Protein AF-0000000086635437 (afdb_homodimer)

Foldseek 3Di:
DVLVVCVPPLEAAFFAQNDGDDADPPQKAFQAFQQVGDGRGIYHADDQVNLVVLLVLQQVCQVVLQPPDLLLLLLLLLQLLVVLLVCLQVLLVLLCRLQVFHSVLSSVLSNLQSQLSNLQSVQLPVLQDWDFDPDPFWGKTKGKGFQAEAEEEFESLRCSRRVSQLLSLNSSRRGAYEYAYELSRSSSVVSSVVSSVVSPPGGSSYTYGYHDPVRCLVSLLSNLLDPRHAAYEDEEALVVVVSSVVSNVVNVHYYFYFHAFAAEEEEEPAFPLLLSLLQLLCQLQPSQLLDRLRHAEYEYEPNCQVVSLVSNQVNCCVPPVVDWGFGSHLVLLVLLLVLQVQQVVQPKDWSDWHHDDDSSHRTAHQTEIEPGDCPRPSLADRSSGSYHYYHYDNHLVVVQVSQQVHQWAFFYEYGHPDVVVRVVSVVSHRHQYYHYSHHSDDDDQPDWGAIGGSSGGFTTHRSRSSNVRMDIDMDIGGDPPDPDPVVVVD/DVLVVCVPPLEAAWFAQNDGDDADPPQKAFQAFQQVGDGRGIYHADDLVNLVVLLVLQQVCQVVLQPPDLLLLLLLLLQLLVVLLVCLQVLLVLLCRLQVFHSVLSSVLSNVQSQLSNLQSVQLPVLQDWDFDPDPFWGKTKGKGFQAEAEEEFESLRCSRRVSQLLSLNSSRRYAYEYAYENSRSSSVVSSVVSSVVSPDGGSSYTYGYHDPVRCLVSLLSNLLDPRHAAYEDEEALVVVVSSVVSNVVNVHYYFYFHAFAAEEEEEPAFPLLLSLLQLLCQLQPSQLLDRLRHAEYEYEPNCQVVSLVSNQVNCCVPPVVDWGFGSHLVLLVLLLVLQVQQVVQPKDWSDWHHDDDSSHRTAHQTEIEPGDCPRPSLADRSSGSYHYYHYDNHLVVVQVSQQVHQWAFFYEYGHPDVVVRVVSVVSHRHQYYHYSHHSDDDDQPDWGAIGGSSGGFTTHRSRSSNVRMDIDMDIGGDPPDPDPVVVVD

Secondary structure (DSSP, 8-state):
--GGGHHHHSEEPPEETTEEPPP-SSSEEEEEETTTTEEEEEEEPP-HHHHHHHHHHHHHHHHHHHHS-HHHHHHHHHHHHHHHHHTHHHHHHHHHHHHT--HHHHHHHHHHHHHHHHHHHHHHHHHH--B----SSSEEEEEEEE--SEEEEE-SSSHHHHHHHHHHHHHHHT--EEEEE-TTSHHHHHHHHHHHHHTTPPTTSEEEEE--HHHHHHHHHHHHHSTT--EEEEES-HHHHHHHHHHHHHTT--EEEE----EEEEE-TTS-HHHHHHHHHHHHHGGGG-STT-EEEEEEEGGGHHHHHHHHHHHHHHHHTT--EE-SSHHHHHHHHHHHHHHHHTT-EEEE------TTS-EE--EEEES--TTSGGGTS---SSEEEEEEESSHHHHHHHHHTSSEESEEEEE-S-HHHHHHHHHHS-SSEEEETS-S----TTS-EE-EETTEESEESHHHHHHTTEEEEEEEEPPTTS--HHHHH-/-TGGGTTTTSEE--EETTEEPPP-SSSEEEEEETTTTEEEEEEEPP-HHHHHHHHHHHHHHHHHHHHS-HHHHHHHHHHHHHHHHHTHHHHHHHHHHHHT--HHHHHHHHHHHHHHHHHHHHHHHHHH--B----SSSEEEEEEEE--SEEEEE-SSSHHHHHHHHHHHHHHHT--EEEEE-TTSHHHHHHHHHHHHHTTPPTTSEEEEE--GGGHHHHHHHHHHSTT--EEEEES-HHHHHHHHHHHHHTT--EEEE----EEEEE-TTS-HHHHHHHHHHHHHGGGG-STT-EEEEEEEGGGHHHHHHHHHHHHHHHHTT--EE-SSHHHHHHHHHHHHHHHHTT-EEEE------TTS-EE--EEEES--TTSGGGTS---SSEEEEEEESSHHHHHHHHHTSSEESEEEEE-S-HHHHHHHHHHS-SSEEEETS-S----TTS-EE-EETTEESEESHHHHHHTTEEEEEEEEPPTTS--HHHHH-

pLDDT: mean 94.2, std 8.96, range [30.66, 98.94]

Radius of gyration: 29.3 Å; Cα contacts (8 Å, |Δi|>4): 2498; chains: 2; bounding box: 63×83×66 Å

Nearest PDB structures (foldseek):
  1qi1-assembly1_C  TM=9.322E-01  e=8.988E-45  Streptococcus mutans
  3rhd-assembly1_A  TM=9.071E-01  e=1.653E-42  Methanocaldococcus jannaschii
  2w8o-assembly1_A  TM=9.418E-01  e=2.149E-39  Homo sapiens
  4dng-assembly1_A  TM=9.141E-01  e=4.375E-39  Bacillus subtilis
  6rts-assembly1_A  TM=9.126E-01  e=1.129E-38  Streptomyces clavuligerus

Solvent-accessible surface area (backbone atoms only — not comparable to full-atom values): 46214 Å² total; per-residue (Å²): 112,74,70,66,55,49,63,73,71,46,44,40,55,36,32,39,54,76,35,76,45,84,80,62,89,65,52,62,41,80,33,48,18,34,72,74,66,41,74,76,42,32,30,40,33,49,50,56,68,54,47,50,48,31,48,48,33,9,48,70,27,26,67,62,48,48,66,47,54,63,70,58,46,29,50,29,38,43,43,20,20,51,41,33,49,74,39,12,65,60,48,2,45,44,38,15,52,33,36,30,53,55,40,57,57,34,27,31,30,16,47,54,20,19,48,30,28,44,37,28,40,71,28,34,64,68,50,51,55,58,51,70,63,93,50,89,78,38,53,41,37,38,39,51,39,43,57,39,22,28,36,39,38,31,48,63,76,51,39,53,30,58,39,46,44,54,52,43,21,31,40,54,34,21,23,13,31,35,33,41,41,29,63,60,34,51,61,40,50,49,53,54,51,44,30,40,46,75,34,62,53,61,60,9,35,56,15,44,40,28,41,45,77,92,48,36,67,63,38,51,48,56,48,58,62,32,87,61,40,47,36,38,38,41,40,48,49,46,73,57,46,23,54,53,34,27,54,27,15,66,60,49,34,58,70,35,29,44,29,35,22,62,5,33,35,38,38,44,81,66,26,60,46,59,62,48,21,43,32,44,45,47,18,15,37,51,84,43,5,48,43,54,30,20,24,34,31,35,36,26,22,49,92,38,36,67,63,34,50,53,34,31,46,51,36,37,51,71,78,44,55,84,48,68,38,46,27,50,34,50,68,54,25,50,50,38,43,50,41,52,50,53,35,41,75,66,58,26,43,67,75,38,66,58,72,66,82,56,86,88,43,12,50,37,40,52,24,31,34,29,69,61,53,83,82,35,67,61,70,74,44,66,62,63,31,22,44,29,39,46,44,77,30,86,40,72,68,54,42,45,54,58,58,50,66,39,64,34,7,27,21,19,18,35,27,48,72,47,62,70,59,41,54,57,50,52,70,69,41,58,34,7,25,30,17,31,48,38,24,26,45,70,86,56,42,82,40,52,51,20,21,26,59,47,1,30,35,59,38,34,40,24,43,46,23,22,44,72,31,43,36,57,28,21,38,35,39,42,54,82,95,49,78,41,69,57,61,72,61,89,114,72,70,65,56,47,59,73,72,46,45,41,54,35,33,36,53,75,35,76,44,84,80,62,90,66,52,63,41,79,33,47,18,34,73,73,67,42,74,76,40,31,28,39,31,50,51,56,70,53,46,50,48,33,49,49,33,9,48,68,27,25,68,62,48,48,66,48,55,65,69,59,46,30,48,30,38,43,43,20,21,51,42,34,50,74,40,13,65,61,46,1,45,43,38,15,53,34,36,30,54,55,38,56,57,34,26,31,31,16,47,53,21,20,47,29,28,42,38,28,41,71,28,33,64,67,49,52,54,57,51,71,63,93,49,91,78,36,54,40,37,39,40,50,40,43,57,40,22,27,36,39,36,31,49,64,75,51,39,54,30,57,39,46,43,54,51,45,21,30,41,53,33,21,24,11,30,35,31,41,41,29,62,59,34,52,60,41,50,49,53,53,52,45,31,40,47,75,34,64,52,61,60,8,34,56,14,44,39,27,41,46,77,91,48,36,67,63,38,51,47,55,48,60,63,32,87,62,41,44,36,36,38,41,40,47,50,47,72,58,47,25,54,54,34,25,54,28,14,66,59,49,34,58,71,37,30,44,29,36,22,64,5,34,36,38,38,44,80,67,26,59,46,60,63,47,21,43,33,46,44,46,18,15,37,52,83,44,5,49,43,54,28,20,23,35,31,36,36,26,24,51,91,39,36,68,64,34,51,51,34,30,47,52,35,37,50,71,77,45,55,84,48,67,39,47,28,47,33,51,68,55,25,51,50,40,44,49,42,52,49,52,34,41,74,65,58,26,44,68,76,39,68,58,72,66,83,56,87,87,43,11,52,38,40,52,24,32,34,30,69,60,51,84,82,37,67,62,71,72,45,66,60,63,29,23,44,29,37,46,44,74,30,86,40,71,68,54,43,45,54,56,58,50,68,40,65,35,7,29,22,18,17,36,29,48,71,47,62,69,59,43,54,57,50,52,70,67,42,60,34,7,25,30,18,31,46,38,25,25,43,70,84,55,42,83,40,53,49,20,21,28,57,46,2,30,36,58,40,34,42,24,42,48,24,22,44,72,31,43,36,58,27,21,37,34,38,42,54,82,95,50,77,40,70,57,61,71,61,88

Structure (mmCIF, N/CA/C/O backbone):
data_AF-0000000086635437-model_v1
#
loop_
_entity.id
_entity.type
_entity.pdbx_description
1 polymer 'Aldehyde dehydrogenase domain-containing protein'
#
loop_
_atom_site.group_PDB
_atom_site.id
_atom_site.type_symbol
_atom_site.label_atom_id
_atom_site.label_alt_id
_atom_site.label_comp_id
_atom_site.label_asym_id
_atom_site.label_entity_id
_atom_site.label_seq_id
_atom_site.pdbx_PDB_ins_code
_atom_site.Cartn_x
_atom_site.Cartn_y
_atom_site.Cartn_z
_atom_site.occupancy
_atom_site.B_iso_or_equiv
_atom_site.auth_seq_id
_atom_site.auth_comp_id
_atom_site.auth_asym_id
_atom_site.auth_atom_id
_atom_site.pdbx_PDB_model_num
ATOM 1 N N . MET A 1 1 ? 27.109 26.516 15.055 1 30.89 1 MET A N 1
ATOM 2 C CA . MET A 1 1 ? 28.125 26.797 14.039 1 30.89 1 MET A CA 1
ATOM 3 C C . MET A 1 1 ? 27.578 26.516 12.641 1 30.89 1 MET A C 1
ATOM 5 O O . MET A 1 1 ? 28 27.141 11.664 1 30.89 1 MET A O 1
ATOM 9 N N . ALA A 1 2 ? 26.844 25.281 12.547 1 35.69 2 ALA A N 1
ATOM 10 C CA . ALA A 1 2 ? 26.609 24.906 11.156 1 35.69 2 ALA A CA 1
ATOM 11 C C . ALA A 1 2 ? 25.656 25.891 10.477 1 35.69 2 ALA A C 1
ATOM 13 O O . ALA A 1 2 ? 25.766 26.125 9.266 1 35.69 2 ALA A O 1
ATOM 14 N N . PHE A 1 3 ? 24.688 26.391 11.195 1 40.81 3 PHE A N 1
ATOM 15 C CA . PHE A 1 3 ? 23.703 27.234 10.531 1 40.81 3 PHE A CA 1
ATOM 16 C C . PHE A 1 3 ? 24.312 28.609 10.211 1 40.81 3 PHE A C 1
ATOM 18 O O . PHE A 1 3 ? 23.75 29.359 9.414 1 40.81 3 PHE A O 1
ATOM 25 N N . SER A 1 4 ? 25.109 29.031 11.055 1 42.56 4 SER A N 1
ATOM 26 C CA . SER A 1 4 ? 25.906 30.219 10.758 1 42.56 4 SER A CA 1
ATOM 27 C C . SER A 1 4 ? 26.578 30.109 9.391 1 42.56 4 SER A C 1
ATOM 29 O O . SER A 1 4 ? 26.953 31.125 8.797 1 42.56 4 SER A O 1
ATOM 31 N N . ASN A 1 5 ? 26.734 28.891 9.031 1 42.19 5 ASN A N 1
ATOM 32 C CA . ASN A 1 5 ? 27.469 28.656 7.793 1 42.19 5 ASN A CA 1
ATOM 33 C C . ASN A 1 5 ? 26.594 28.891 6.566 1 42.19 5 ASN A C 1
ATOM 35 O O . ASN A 1 5 ? 27.078 28.859 5.434 1 42.19 5 ASN A O 1
ATOM 39 N N . PHE A 1 6 ? 25.219 28.625 6.672 1 47.16 6 PHE A N 1
ATOM 40 C CA . PHE A 1 6 ? 24.453 28.984 5.484 1 47.16 6 PHE A CA 1
ATOM 41 C C . PHE A 1 6 ? 24.469 30.484 5.266 1 47.16 6 PHE A C 1
ATOM 43 O O . PHE A 1 6 ? 24.078 30.969 4.199 1 47.16 6 PHE A O 1
ATOM 50 N N . GLN A 1 7 ? 24.672 31.125 6.285 1 43.31 7 GLN A N 1
ATOM 51 C CA . GLN A 1 7 ? 24.641 32.594 6.227 1 43.31 7 GLN A CA 1
ATOM 52 C C . GLN A 1 7 ? 25.609 33.125 5.164 1 43.31 7 GLN A C 1
ATOM 54 O O . GLN A 1 7 ? 25.359 34.156 4.547 1 43.31 7 GLN A O 1
ATOM 59 N N . ASN A 1 8 ? 26.719 32.375 5.047 1 44.69 8 ASN A N 1
ATOM 60 C CA . ASN A 1 8 ? 27.625 33.125 4.176 1 44.69 8 ASN A CA 1
ATOM 61 C C . ASN A 1 8 ? 27.188 33.062 2.721 1 44.69 8 ASN A C 1
ATOM 63 O O . ASN A 1 8 ? 27.484 33.938 1.935 1 44.69 8 ASN A O 1
ATOM 67 N N . GLN A 1 9 ? 26.797 31.828 2.209 1 54.22 9 GLN A N 1
ATOM 68 C CA . GLN A 1 9 ? 26.688 31.844 0.753 1 54.22 9 GLN A CA 1
ATOM 69 C C . GLN A 1 9 ? 25.25 32.062 0.303 1 54.22 9 GLN A C 1
ATOM 71 O O . GLN A 1 9 ? 25 32.312 -0.874 1 54.22 9 GLN A O 1
ATOM 76 N N . ASN A 1 10 ? 24.25 32.438 1.089 1 81.62 10 ASN A N 1
ATOM 77 C CA . ASN A 1 10 ? 22.875 32.844 0.846 1 81.62 10 ASN A CA 1
ATOM 78 C C . ASN A 1 10 ? 22.141 31.828 -0.033 1 81.62 10 ASN A C 1
ATOM 80 O O . ASN A 1 10 ? 21.125 32.156 -0.64 1 81.62 10 ASN A O 1
ATOM 84 N N . VAL A 1 11 ? 22.938 30.641 -0.385 1 93.19 11 VAL A N 1
ATOM 85 C CA . VAL A 1 11 ? 22.281 29.625 -1.203 1 93.19 11 VAL A CA 1
ATOM 86 C C . VAL A 1 11 ? 22.328 28.281 -0.485 1 93.19 11 VAL A C 1
ATOM 88 O O . VAL A 1 11 ? 23.422 27.781 -0.157 1 93.19 11 VAL A O 1
ATOM 91 N N . VAL A 1 12 ? 21.234 27.625 -0.187 1 95.81 12 VAL A N 1
ATOM 92 C CA . VAL A 1 12 ? 21.172 26.281 0.37 1 95.81 12 VAL A CA 1
ATOM 93 C C . VAL A 1 12 ? 21.609 25.266 -0.679 1 95.81 12 VAL A C 1
ATOM 95 O O . VAL A 1 12 ? 20.984 25.141 -1.733 1 95.81 12 VAL A O 1
ATOM 98 N N . PRO A 1 13 ? 22.656 24.562 -0.479 1 95.44 13 PRO A N 1
ATOM 99 C CA . PRO A 1 13 ? 23.141 23.578 -1.461 1 95.44 13 PRO A CA 1
ATOM 100 C C . PRO A 1 13 ? 22.344 22.281 -1.438 1 95.44 13 PRO A C 1
ATOM 102 O O . PRO A 1 13 ? 21.641 22 -0.469 1 95.44 13 PRO A O 1
ATOM 105 N N . LEU A 1 14 ? 22.484 21.562 -2.553 1 97.12 14 LEU A N 1
ATOM 106 C CA . LEU A 1 14 ? 22.125 20.156 -2.473 1 97.12 14 LEU A CA 1
ATOM 107 C C . LEU A 1 14 ? 23.047 19.422 -1.496 1 97.12 14 LEU A C 1
ATOM 109 O O . LEU A 1 14 ? 24.188 19.844 -1.266 1 97.12 14 LEU A O 1
ATOM 113 N N . TRP A 1 15 ? 22.531 18.375 -0.886 1 98 15 TRP A N 1
ATOM 114 C CA . TRP A 1 15 ? 23.328 17.641 0.093 1 98 15 TRP A CA 1
ATOM 115 C C . TRP A 1 15 ? 23.141 16.141 -0.074 1 98 15 TRP A C 1
ATOM 117 O O . TRP A 1 15 ? 22.062 15.609 0.194 1 98 15 TRP A O 1
ATOM 127 N N . TYR A 1 16 ? 24.109 15.453 -0.559 1 98.12 16 TYR A N 1
ATOM 128 C CA . TYR A 1 16 ? 24.109 14 -0.632 1 98.12 16 TYR A CA 1
ATOM 129 C C . TYR A 1 16 ? 25.516 13.445 -0.444 1 98.12 16 TYR A C 1
ATOM 131 O O . TYR A 1 16 ? 26.5 14.141 -0.689 1 98.12 16 TYR A O 1
ATOM 139 N N . ASN A 1 17 ? 25.578 12.297 0.126 1 98.06 17 ASN A N 1
ATOM 140 C CA . ASN A 1 17 ? 26.812 11.586 0.481 1 98.06 17 ASN A CA 1
ATOM 141 C C . ASN A 1 17 ? 27.609 12.336 1.542 1 98.06 17 ASN A C 1
ATOM 143 O O . ASN A 1 17 ? 28.844 12.391 1.478 1 98.06 17 ASN A O 1
ATOM 147 N N . GLY A 1 18 ? 26.859 13 2.432 1 96.75 18 GLY A N 1
ATOM 148 C CA . GLY A 1 18 ? 27.469 13.688 3.559 1 96.75 18 GLY A CA 1
ATOM 149 C C . GLY A 1 18 ? 28.203 14.953 3.162 1 96.75 18 GLY A C 1
ATOM 150 O O . GLY A 1 18 ? 29.078 15.43 3.887 1 96.75 18 GLY A O 1
ATOM 151 N N . GLN A 1 19 ? 27.844 15.438 1.994 1 96.56 19 GLN A N 1
ATOM 152 C CA . GLN A 1 19 ? 28.562 16.609 1.509 1 96.56 19 GLN A CA 1
ATOM 153 C C . GLN A 1 19 ? 27.609 17.625 0.884 1 96.56 19 GLN A C 1
ATOM 155 O O . GLN A 1 19 ? 26.672 17.25 0.179 1 96.56 19 GLN A O 1
ATOM 160 N N . ASN A 1 20 ? 27.828 18.875 1.227 1 96.56 20 ASN A N 1
ATOM 161 C CA . ASN A 1 20 ? 27.219 19.938 0.443 1 96.56 20 ASN A CA 1
ATOM 162 C C . ASN A 1 20 ? 27.797 20 -0.969 1 96.56 20 ASN A C 1
ATOM 164 O O . ASN A 1 20 ? 29.016 20.016 -1.146 1 96.56 20 ASN A O 1
ATOM 168 N N . GLN A 1 21 ? 26.969 19.969 -1.921 1 96.25 21 GLN A N 1
ATOM 169 C CA . GLN A 1 21 ? 27.438 19.984 -3.305 1 96.25 21 GLN A CA 1
ATOM 170 C C . GLN A 1 21 ? 27.75 21.406 -3.76 1 96.25 21 GLN A C 1
ATOM 172 O O . GLN A 1 21 ? 27.156 22.375 -3.252 1 96.25 21 GLN A O 1
ATOM 177 N N . PRO A 1 22 ? 28.641 21.531 -4.73 1 94.06 22 PRO A N 1
ATOM 178 C CA . PRO A 1 22 ? 28.938 22.859 -5.242 1 94.06 22 PRO A CA 1
ATOM 179 C C . PRO A 1 22 ? 27.703 23.547 -5.848 1 94.06 22 PRO A C 1
ATOM 181 O O . PRO A 1 22 ? 26.891 22.891 -6.492 1 94.06 22 PRO A O 1
ATOM 184 N N . ILE A 1 23 ? 27.656 24.828 -5.641 1 93.56 23 ILE A N 1
ATOM 185 C CA . ILE A 1 23 ? 26.562 25.625 -6.184 1 93.56 23 ILE A CA 1
ATOM 186 C C . ILE A 1 23 ? 26.828 25.922 -7.66 1 93.56 23 ILE A C 1
ATOM 188 O O . ILE A 1 23 ? 27.938 26.266 -8.047 1 93.56 23 ILE A O 1
ATOM 192 N N . ARG A 1 24 ? 25.766 25.719 -8.43 1 92 24 ARG A N 1
ATOM 193 C CA . ARG A 1 24 ? 25.859 26.047 -9.852 1 92 24 ARG A CA 1
ATOM 194 C C . ARG A 1 24 ? 25.109 27.328 -10.172 1 92 24 ARG A C 1
ATOM 196 O O . ARG A 1 24 ? 24.281 27.781 -9.375 1 92 24 ARG A O 1
ATOM 203 N N . GLN A 1 25 ? 25.406 27.859 -11.391 1 86.44 25 GLN A N 1
ATOM 204 C CA . GLN A 1 25 ? 24.75 29.094 -11.805 1 86.44 25 GLN A CA 1
ATOM 205 C C . GLN A 1 25 ? 23.297 28.844 -12.211 1 86.44 25 GLN A C 1
ATOM 207 O O . GLN A 1 25 ? 22.422 29.672 -11.961 1 86.44 25 GLN A O 1
ATOM 212 N N . ASP A 1 26 ? 23.125 27.703 -12.703 1 90.38 26 ASP A N 1
ATOM 213 C CA . ASP A 1 26 ? 21.766 27.375 -13.156 1 90.38 26 ASP A CA 1
ATOM 214 C C . ASP A 1 26 ? 20.984 26.641 -12.078 1 90.38 26 ASP A C 1
ATOM 216 O O . ASP A 1 26 ? 21.578 26.031 -11.18 1 90.38 26 ASP A O 1
ATOM 220 N N . GLY A 1 27 ? 19.703 26.875 -12.156 1 92.44 27 GLY A N 1
ATOM 221 C CA . GLY A 1 27 ? 18.859 26.109 -11.266 1 92.44 27 GLY A CA 1
ATOM 222 C C . GLY A 1 27 ? 18.812 26.656 -9.852 1 92.44 27 GLY A C 1
ATOM 223 O O . GLY A 1 27 ? 18.828 25.891 -8.883 1 92.44 27 GLY A O 1
ATOM 224 N N . VAL A 1 28 ? 18.875 27.891 -9.68 1 93.38 28 VAL A N 1
ATOM 225 C CA . VAL A 1 28 ? 18.781 28.516 -8.367 1 93.38 28 VAL A CA 1
ATOM 226 C C . VAL A 1 28 ? 17.359 29.016 -8.133 1 93.38 28 VAL A C 1
ATOM 228 O O . VAL A 1 28 ? 16.781 29.688 -8.984 1 93.38 28 VAL A O 1
ATOM 231 N N . ILE A 1 29 ? 16.797 28.625 -6.977 1 95.19 29 ILE A N 1
ATOM 232 C CA . ILE A 1 29 ? 15.438 29 -6.562 1 95.19 29 ILE A CA 1
ATOM 233 C C . ILE A 1 29 ? 15.492 30.188 -5.617 1 95.19 29 ILE A C 1
ATOM 235 O O . ILE A 1 29 ? 16.312 30.219 -4.688 1 95.19 29 ILE A O 1
ATOM 239 N N . GLU A 1 30 ? 14.688 31.172 -5.898 1 93.81 30 GLU A N 1
ATOM 240 C CA . GLU A 1 30 ? 14.508 32.25 -4.93 1 93.81 30 GLU A CA 1
ATOM 241 C C . GLU A 1 30 ? 13.523 31.844 -3.834 1 93.81 30 GLU A C 1
ATOM 243 O O . GLU A 1 30 ? 12.414 31.406 -4.125 1 93.81 30 GLU A O 1
ATOM 248 N N . ILE A 1 31 ? 13.984 31.984 -2.648 1 94.38 31 ILE A N 1
ATOM 249 C CA . ILE A 1 31 ? 13.094 31.734 -1.519 1 94.38 31 ILE A CA 1
ATOM 250 C C . ILE A 1 31 ? 12.547 33.062 -1.001 1 94.38 31 ILE A C 1
ATOM 252 O O . ILE A 1 31 ? 13.297 33.906 -0.503 1 94.38 31 ILE A O 1
ATOM 256 N N . ILE A 1 32 ? 11.219 33.188 -1.128 1 91.56 32 ILE A N 1
ATOM 257 C CA . ILE A 1 32 ? 10.578 34.469 -0.847 1 91.56 32 ILE A CA 1
ATOM 258 C C . ILE A 1 32 ? 9.742 34.344 0.425 1 91.56 32 ILE A C 1
ATOM 260 O O . ILE A 1 32 ? 8.992 33.375 0.602 1 91.56 32 ILE A O 1
ATOM 264 N N . ASN A 1 33 ? 9.953 35.219 1.34 1 92.44 33 ASN A N 1
ATOM 265 C CA . ASN A 1 33 ? 8.984 35.406 2.418 1 92.44 33 ASN A CA 1
ATOM 266 C C . ASN A 1 33 ? 7.77 36.219 1.952 1 92.44 33 ASN A C 1
ATOM 268 O O . ASN A 1 33 ? 7.867 37.406 1.7 1 92.44 33 ASN A O 1
ATOM 272 N N . ALA A 1 34 ? 6.684 35.562 1.914 1 89.69 34 ALA A N 1
ATOM 273 C CA . ALA A 1 34 ? 5.492 36.156 1.309 1 89.69 34 ALA A CA 1
ATOM 274 C C . ALA A 1 34 ? 4.988 37.344 2.131 1 89.69 34 ALA A C 1
ATOM 276 O O . ALA A 1 34 ? 4.469 38.312 1.578 1 89.69 34 ALA A O 1
ATOM 277 N N . ALA A 1 35 ? 5.102 37.25 3.441 1 87.75 35 ALA A N 1
ATOM 278 C CA . ALA A 1 35 ? 4.633 38.312 4.309 1 87.75 35 ALA A CA 1
ATOM 279 C C . ALA A 1 35 ? 5.469 39.594 4.117 1 87.75 35 ALA A C 1
ATOM 281 O O . ALA A 1 35 ? 4.938 40.688 4.141 1 87.75 35 ALA A O 1
ATOM 282 N N . GLU A 1 36 ? 6.695 39.375 3.896 1 88.44 36 GLU A N 1
ATOM 283 C CA . GLU A 1 36 ? 7.605 40.5 3.736 1 88.44 36 GLU A CA 1
ATOM 284 C C . GLU A 1 36 ? 7.797 40.844 2.264 1 88.44 36 GLU A C 1
ATOM 286 O O . GLU A 1 36 ? 8.305 41.938 1.938 1 88.44 36 GLU A O 1
ATOM 291 N N . ASP A 1 37 ? 7.434 40 1.475 1 88.31 37 ASP A N 1
ATOM 292 C CA . ASP A 1 37 ? 7.578 40.156 0.031 1 88.31 37 ASP A CA 1
ATOM 293 C C . ASP A 1 37 ? 9.031 40.438 -0.349 1 88.31 37 ASP A C 1
ATOM 295 O O . ASP A 1 37 ? 9.328 41.438 -1.024 1 88.31 37 ASP A O 1
ATOM 299 N N . ARG A 1 38 ? 9.883 39.594 0.085 1 91.38 38 ARG A N 1
ATOM 300 C CA . ARG A 1 38 ? 11.305 39.75 -0.219 1 91.38 38 ARG A CA 1
ATOM 301 C C . ARG A 1 38 ? 11.984 38.375 -0.313 1 91.38 38 ARG A C 1
ATOM 303 O O . ARG A 1 38 ? 11.562 37.438 0.348 1 91.38 38 ARG A O 1
ATOM 310 N N . VAL A 1 39 ? 13.055 38.375 -1.066 1 93.38 39 VAL A N 1
ATOM 311 C CA . VAL A 1 39 ? 13.906 37.188 -1.147 1 93.38 39 VAL A CA 1
ATOM 312 C C . VAL A 1 39 ? 14.758 37.094 0.112 1 93.38 39 VAL A C 1
ATOM 314 O O . VAL A 1 39 ? 15.484 38.031 0.46 1 93.38 39 VAL A O 1
ATOM 317 N N . ILE A 1 40 ? 14.648 36 0.794 1 92.75 40 ILE A N 1
ATOM 318 C CA . ILE A 1 40 ? 15.375 35.875 2.049 1 92.75 40 ILE A CA 1
ATOM 319 C C . ILE A 1 40 ? 16.672 35.094 1.812 1 92.75 40 ILE A C 1
ATOM 321 O O . ILE A 1 40 ? 17.656 35.281 2.518 1 92.75 40 ILE A O 1
ATOM 325 N N . HIS A 1 41 ? 16.688 34.125 0.934 1 94.19 41 HIS A N 1
ATOM 326 C CA . HIS A 1 41 ? 17.875 33.375 0.493 1 94.19 41 HIS A CA 1
ATOM 327 C C . HIS A 1 41 ? 17.578 32.594 -0.776 1 94.19 41 HIS A C 1
ATOM 329 O O . HIS A 1 41 ? 16.578 32.844 -1.447 1 94.19 41 HIS A O 1
ATOM 335 N N . HIS A 1 42 ? 18.516 31.781 -1.208 1 95.44 42 HIS A N 1
ATOM 336 C CA . HIS A 1 42 ? 18.391 30.969 -2.41 1 95.44 42 HIS A CA 1
ATOM 337 C C . HIS A 1 42 ? 18.656 29.5 -2.115 1 95.44 42 HIS A C 1
ATOM 339 O O . HIS A 1 42 ? 19.156 29.156 -1.039 1 95.44 42 HIS A O 1
ATOM 345 N N . ALA A 1 43 ? 18.297 28.656 -3.037 1 96.62 43 ALA A N 1
ATOM 346 C CA . ALA A 1 43 ? 18.594 27.234 -2.941 1 96.62 43 ALA A CA 1
ATOM 347 C C . ALA A 1 43 ? 18.953 26.656 -4.309 1 96.62 43 ALA A C 1
ATOM 349 O O . ALA A 1 43 ? 18.406 27.078 -5.332 1 96.62 43 ALA A O 1
ATOM 350 N N . GLN A 1 44 ? 19.875 25.766 -4.344 1 96.75 44 GLN A N 1
ATOM 351 C CA . GLN A 1 44 ? 20.219 25.047 -5.566 1 96.75 44 GLN A CA 1
ATOM 352 C C . GLN A 1 44 ? 19.156 24 -5.906 1 96.75 44 GLN A C 1
ATOM 354 O O . GLN A 1 44 ? 18.812 23.172 -5.07 1 96.75 44 GLN A O 1
ATOM 359 N N . SER A 1 45 ? 18.609 24.047 -7.117 1 98 45 SER A N 1
ATOM 360 C CA . SER A 1 45 ? 17.688 23.031 -7.613 1 98 45 SER A CA 1
ATOM 361 C C . SER A 1 45 ? 18.438 21.844 -8.203 1 98 45 SER A C 1
ATOM 363 O O . SER A 1 45 ? 19.438 22.016 -8.914 1 98 45 SER A O 1
ATOM 365 N N . ALA A 1 46 ? 18.031 20.672 -7.883 1 98.25 46 ALA A N 1
ATOM 366 C CA . ALA A 1 46 ? 18.609 19.469 -8.453 1 98.25 46 ALA A CA 1
ATOM 367 C C . ALA A 1 46 ? 18.141 19.25 -9.891 1 98.25 46 ALA A C 1
ATOM 369 O O . ALA A 1 46 ? 16.969 19.453 -10.203 1 98.25 46 ALA A O 1
ATOM 370 N N . ASN A 1 47 ? 19.031 18.953 -10.789 1 97.69 47 ASN A N 1
ATOM 371 C CA . ASN A 1 47 ? 18.672 18.375 -12.086 1 97.69 47 ASN A CA 1
ATOM 372 C C . ASN A 1 47 ? 18.641 16.844 -12.023 1 97.69 47 ASN A C 1
ATOM 374 O O . ASN A 1 47 ? 18.828 16.266 -10.953 1 97.69 47 ASN A O 1
ATOM 378 N N . ILE A 1 48 ? 18.391 16.203 -13.125 1 98.19 48 ILE A N 1
ATOM 379 C CA . ILE A 1 48 ? 18.234 14.758 -13.18 1 98.19 48 ILE A CA 1
ATOM 380 C C . ILE A 1 48 ? 19.531 14.086 -12.758 1 98.19 48 ILE A C 1
ATOM 382 O O . ILE A 1 48 ? 19.516 13.102 -12.016 1 98.19 48 ILE A O 1
ATOM 386 N N . SER A 1 49 ? 20.672 14.625 -13.188 1 97.94 49 SER A N 1
ATOM 387 C CA . SER A 1 49 ? 21.969 14.062 -12.828 1 97.94 49 SER A CA 1
ATOM 388 C C . SER A 1 49 ? 22.203 14.117 -11.32 1 97.94 49 SER A C 1
ATOM 390 O O . SER A 1 49 ? 22.688 13.148 -10.727 1 97.94 49 SER A O 1
ATOM 392 N N . ASP A 1 50 ? 21.875 15.289 -10.68 1 98.06 50 ASP A N 1
ATOM 393 C CA . ASP A 1 50 ? 21.984 15.438 -9.227 1 98.06 50 ASP A CA 1
ATOM 394 C C . ASP A 1 50 ? 21.125 14.383 -8.516 1 98.06 50 ASP A C 1
ATOM 396 O O . ASP A 1 50 ? 21.594 13.734 -7.578 1 98.06 50 ASP A O 1
ATOM 400 N N . ALA A 1 51 ? 19.906 14.273 -8.992 1 98.38 51 ALA A N 1
ATOM 401 C CA . ALA A 1 51 ? 18.938 13.359 -8.383 1 98.38 51 ALA A CA 1
ATOM 402 C C . ALA A 1 51 ? 19.438 11.914 -8.461 1 98.38 51 ALA A C 1
ATOM 404 O O . ALA A 1 51 ? 19.359 11.172 -7.484 1 98.38 51 ALA A O 1
ATOM 405 N N . LEU A 1 52 ? 19.922 11.508 -9.594 1 98.62 52 LEU A N 1
ATOM 406 C CA . LEU A 1 52 ? 20.375 10.133 -9.789 1 98.62 52 LEU A CA 1
ATOM 407 C C . LEU A 1 52 ? 21.672 9.875 -9.008 1 98.62 52 LEU A C 1
ATOM 409 O O . LEU A 1 52 ? 21.906 8.75 -8.555 1 98.62 52 LEU A O 1
ATOM 413 N N . SER A 1 53 ? 22.5 10.945 -8.789 1 98.62 53 SER A N 1
ATOM 414 C CA . SER A 1 53 ? 23.641 10.812 -7.895 1 98.62 53 SER A CA 1
ATOM 415 C C . SER A 1 53 ? 23.203 10.523 -6.465 1 98.62 53 SER A C 1
ATOM 417 O O . SER A 1 53 ? 23.766 9.648 -5.801 1 98.62 53 SER A O 1
ATOM 419 N N . ALA A 1 54 ? 22.203 11.266 -6 1 98.81 54 ALA A N 1
ATOM 420 C CA . ALA A 1 54 ? 21.656 11.023 -4.668 1 98.81 54 ALA A CA 1
ATOM 421 C C . ALA A 1 54 ? 21.141 9.594 -4.539 1 98.81 54 ALA A C 1
ATOM 423 O O . ALA A 1 54 ? 21.375 8.938 -3.52 1 98.81 54 ALA A O 1
ATOM 424 N N . VAL A 1 55 ? 20.469 9.086 -5.586 1 98.88 55 VAL A N 1
ATOM 425 C CA . VAL A 1 55 ? 19.953 7.727 -5.609 1 98.88 55 VAL A CA 1
ATOM 426 C C . VAL A 1 55 ? 21.094 6.727 -5.531 1 98.88 55 VAL A C 1
ATOM 428 O O . VAL A 1 55 ? 21.031 5.746 -4.781 1 98.88 55 VAL A O 1
ATOM 431 N N . GLN A 1 56 ? 22.125 6.961 -6.316 1 98.75 56 GLN A N 1
ATOM 432 C CA . GLN A 1 56 ? 23.266 6.055 -6.336 1 98.75 56 GLN A CA 1
ATOM 433 C C . GLN A 1 56 ? 23.938 5.98 -4.969 1 98.75 56 GLN A C 1
ATOM 435 O O . GLN A 1 56 ? 24.312 4.898 -4.512 1 98.75 56 GLN A O 1
ATOM 440 N N . PHE A 1 57 ? 24.125 7.125 -4.324 1 98.88 57 PHE A N 1
ATOM 441 C CA . PHE A 1 57 ? 24.75 7.145 -3.004 1 98.88 57 PHE A CA 1
ATOM 442 C C . PHE A 1 57 ? 23.875 6.406 -1.988 1 98.88 57 PHE A C 1
ATOM 444 O O . PHE A 1 57 ? 24.391 5.707 -1.115 1 98.88 57 PHE A O 1
ATOM 451 N N . ALA A 1 58 ? 22.531 6.609 -2.033 1 98.94 58 ALA A N 1
ATOM 452 C CA . ALA A 1 58 ? 21.609 5.855 -1.173 1 98.94 58 ALA A CA 1
ATOM 453 C C . ALA A 1 58 ? 21.766 4.355 -1.403 1 98.94 58 ALA A C 1
ATOM 455 O O . ALA A 1 58 ? 21.781 3.574 -0.449 1 98.94 58 ALA A O 1
ATOM 456 N N . HIS A 1 59 ? 21.828 3.965 -2.676 1 98.69 59 HIS A N 1
ATOM 457 C CA . HIS A 1 59 ? 21.984 2.562 -3.047 1 98.69 59 HIS A CA 1
ATOM 458 C C . HIS A 1 59 ? 23.297 1.995 -2.502 1 98.69 59 HIS A C 1
ATOM 460 O O . HIS A 1 59 ? 23.312 0.896 -1.941 1 98.69 59 HIS A O 1
ATOM 466 N N . ASP A 1 60 ? 24.391 2.768 -2.682 1 98.56 60 ASP A N 1
ATOM 467 C CA . ASP A 1 60 ? 25.703 2.312 -2.27 1 98.56 60 ASP A CA 1
ATOM 468 C C . ASP A 1 60 ? 25.781 2.143 -0.753 1 98.56 60 ASP A C 1
ATOM 470 O O . ASP A 1 60 ? 26.5 1.267 -0.255 1 98.56 60 ASP A O 1
ATOM 474 N N . ALA A 1 61 ? 25.031 2.926 -0.021 1 98.81 61 ALA A N 1
ATOM 475 C CA . ALA A 1 61 ? 25.094 2.912 1.438 1 98.81 61 ALA A CA 1
ATOM 476 C C . ALA A 1 61 ? 24.156 1.854 2.012 1 98.81 61 ALA A C 1
ATOM 478 O O . ALA A 1 61 ? 24.234 1.513 3.193 1 98.81 61 ALA A O 1
ATOM 479 N N . PHE A 1 62 ? 23.312 1.248 1.274 1 98.56 62 PHE A N 1
ATOM 480 C CA . PHE A 1 62 ? 22.188 0.438 1.746 1 98.56 62 PHE A CA 1
ATOM 481 C C . PHE A 1 62 ? 22.688 -0.846 2.396 1 98.56 62 PHE A C 1
ATOM 483 O O . PHE A 1 62 ? 22.219 -1.225 3.473 1 98.56 62 PHE A O 1
ATOM 490 N N . ASP A 1 63 ? 23.594 -1.509 1.726 1 96.62 63 ASP A N 1
ATOM 491 C CA . ASP A 1 63 ? 24.047 -2.811 2.207 1 96.62 63 ASP A CA 1
ATOM 492 C C . ASP A 1 63 ? 24.578 -2.715 3.635 1 96.62 63 ASP A C 1
ATOM 494 O O . ASP A 1 63 ? 24.141 -3.459 4.516 1 96.62 63 ASP A O 1
ATOM 498 N N . GLU A 1 64 ? 25.453 -1.732 3.842 1 97.81 64 GLU A N 1
ATOM 499 C CA . GLU A 1 64 ? 26.031 -1.569 5.168 1 97.81 64 GLU A CA 1
ATOM 500 C C . GLU A 1 64 ? 25 -1.086 6.176 1 97.81 64 GLU A C 1
ATOM 502 O O . GLU A 1 64 ? 24.922 -1.599 7.297 1 97.81 64 GLU A O 1
ATOM 507 N N . TRP A 1 65 ? 24.172 -0.162 5.82 1 98.62 65 TRP A N 1
ATOM 508 C CA . TRP A 1 65 ? 23.203 0.417 6.746 1 98.62 65 TRP A CA 1
ATOM 509 C C . TRP A 1 65 ? 22.156 -0.614 7.148 1 98.62 65 TRP A C 1
ATOM 511 O O . TRP A 1 65 ? 21.812 -0.724 8.328 1 98.62 65 TRP A O 1
ATOM 521 N N . SER A 1 66 ? 21.656 -1.37 6.188 1 98 66 SER A N 1
ATOM 522 C CA . SER A 1 66 ? 20.609 -2.35 6.461 1 98 66 SER A CA 1
ATOM 523 C C . SER A 1 66 ? 21.109 -3.443 7.398 1 98 66 SER A C 1
ATOM 525 O O . SER A 1 66 ? 20.312 -4.098 8.07 1 98 66 SER A O 1
ATOM 527 N N . GLN A 1 67 ? 22.422 -3.609 7.453 1 96.25 67 GLN A N 1
ATOM 528 C CA . GLN A 1 67 ? 23.016 -4.641 8.297 1 96.25 67 GLN A CA 1
ATOM 529 C C . GLN A 1 67 ? 23.484 -4.059 9.633 1 96.25 67 GLN A C 1
ATOM 531 O O . GLN A 1 67 ? 23.906 -4.797 10.523 1 96.25 67 GLN A O 1
ATOM 536 N N . THR A 1 68 ? 23.438 -2.721 9.727 1 97.88 68 THR A N 1
ATOM 537 C CA . THR A 1 68 ? 23.766 -2.086 11 1 97.88 68 THR A CA 1
ATOM 538 C C . THR A 1 68 ? 22.812 -2.543 12.102 1 97.88 68 THR A C 1
ATOM 540 O O . THR A 1 68 ? 21.594 -2.584 11.891 1 97.88 68 THR A O 1
ATOM 543 N N . PRO A 1 69 ? 23.344 -2.957 13.258 1 97.25 69 PRO A N 1
ATOM 544 C CA . PRO A 1 69 ? 22.469 -3.393 14.344 1 97.25 69 PRO A CA 1
ATOM 545 C C . PRO A 1 69 ? 21.391 -2.367 14.68 1 97.25 69 PRO A C 1
ATOM 547 O O . PRO A 1 69 ? 21.656 -1.162 14.664 1 97.25 69 PRO A O 1
ATOM 550 N N . ILE A 1 70 ? 20.234 -2.855 14.961 1 97.38 70 ILE A N 1
ATOM 551 C CA . ILE A 1 70 ? 19.062 -2.014 15.211 1 97.38 70 ILE A CA 1
ATOM 552 C C . ILE A 1 70 ? 19.344 -1.1 16.406 1 97.38 70 ILE A C 1
ATOM 554 O O . ILE A 1 70 ? 18.859 0.039 16.438 1 97.38 70 ILE A O 1
ATOM 558 N N . THR A 1 71 ? 20.156 -1.548 17.359 1 97.75 71 THR A N 1
ATOM 559 C CA . THR A 1 71 ? 20.531 -0.742 18.516 1 97.75 71 THR A CA 1
ATOM 560 C C . THR A 1 71 ? 21.297 0.5 18.094 1 97.75 71 THR A C 1
ATOM 562 O O . THR A 1 71 ? 21.125 1.578 18.672 1 97.75 71 THR A O 1
ATOM 565 N N . ASN A 1 72 ? 22.172 0.377 17.047 1 98.12 72 ASN A N 1
ATOM 566 C CA . ASN A 1 72 ? 22.938 1.51 16.547 1 98.12 72 ASN A CA 1
ATOM 567 C C . ASN A 1 72 ? 22.047 2.479 15.766 1 98.12 72 ASN A C 1
ATOM 569 O O . ASN A 1 72 ? 22.203 3.695 15.883 1 98.12 72 ASN A O 1
ATOM 573 N N . ARG A 1 73 ? 21.156 1.944 14.961 1 98.56 73 ARG A N 1
ATOM 574 C CA . ARG A 1 73 ? 20.203 2.803 14.242 1 98.56 73 ARG A CA 1
ATOM 575 C C . ARG A 1 73 ? 19.344 3.592 15.211 1 98.56 73 ARG A C 1
ATOM 577 O O . ARG A 1 73 ? 19.141 4.797 15.039 1 98.56 73 ARG A O 1
ATOM 584 N N . ARG A 1 74 ? 18.891 2.92 16.312 1 98.12 74 ARG A N 1
ATOM 585 C CA . ARG A 1 74 ? 18.094 3.551 17.359 1 98.12 74 ARG A CA 1
ATOM 586 C C . ARG A 1 74 ? 18.875 4.676 18.031 1 98.12 74 ARG A C 1
ATOM 588 O O . ARG A 1 74 ? 18.328 5.746 18.297 1 98.12 74 ARG A O 1
ATOM 595 N N . ALA A 1 75 ? 20.125 4.402 18.297 1 98.56 75 ALA A N 1
ATOM 596 C CA . ALA A 1 75 ? 20.969 5.395 18.969 1 98.56 75 ALA A CA 1
ATOM 597 C C . ALA A 1 75 ? 21.078 6.672 18.141 1 98.56 75 ALA A C 1
ATOM 599 O O . ALA A 1 75 ? 21.016 7.777 18.672 1 98.56 75 ALA A O 1
ATOM 600 N N . ILE A 1 76 ? 21.219 6.531 16.844 1 98.81 76 ILE A N 1
ATOM 601 C CA . ILE A 1 76 ? 21.312 7.68 15.953 1 98.81 76 ILE A CA 1
ATOM 602 C C . ILE A 1 76 ? 20 8.445 15.945 1 98.81 76 ILE A C 1
ATOM 604 O O . ILE A 1 76 ? 19.984 9.672 16.016 1 98.81 76 ILE A O 1
ATOM 608 N N . ILE A 1 77 ? 18.859 7.75 15.914 1 98.88 77 ILE A N 1
ATOM 609 C CA . ILE A 1 77 ? 17.547 8.367 15.891 1 98.88 77 ILE A CA 1
ATOM 610 C C . ILE A 1 77 ? 17.297 9.102 17.203 1 98.88 77 ILE A C 1
ATOM 612 O O . ILE A 1 77 ? 16.797 10.234 17.219 1 98.88 77 ILE A O 1
ATOM 616 N N . LEU A 1 78 ? 17.672 8.523 18.344 1 98.81 78 LEU A N 1
ATOM 617 C CA . LEU A 1 78 ? 17.5 9.141 19.656 1 98.81 78 LEU A CA 1
ATOM 618 C C . LEU A 1 78 ? 18.359 10.398 19.781 1 98.81 78 LEU A C 1
ATOM 620 O O . LEU A 1 78 ? 17.891 11.414 20.297 1 98.81 78 LEU A O 1
ATOM 624 N N . LYS A 1 79 ? 19.594 10.289 19.297 1 98.88 79 LYS A N 1
ATOM 625 C CA . LYS A 1 79 ? 20.453 11.461 19.328 1 98.88 79 LYS A CA 1
ATOM 626 C C . LYS A 1 79 ? 19.891 12.578 18.438 1 98.88 79 LYS A C 1
ATOM 628 O O . LYS A 1 79 ? 19.984 13.758 18.781 1 98.88 79 LYS A O 1
ATOM 633 N N . THR A 1 80 ? 19.359 12.203 17.312 1 98.88 80 THR A N 1
ATOM 634 C CA . THR A 1 80 ? 18.719 13.188 16.453 1 98.88 80 THR A CA 1
ATOM 635 C C . THR A 1 80 ? 17.562 13.875 17.172 1 98.88 80 THR A C 1
ATOM 637 O O . THR A 1 80 ? 17.375 15.086 17.062 1 98.88 80 THR A O 1
ATOM 640 N N . ALA A 1 81 ? 16.75 13.086 17.906 1 98.88 81 ALA A N 1
ATOM 641 C CA . ALA A 1 81 ? 15.664 13.656 18.688 1 98.88 81 ALA A CA 1
ATOM 642 C C . ALA A 1 81 ? 16.188 14.711 19.656 1 98.88 81 ALA A C 1
ATOM 644 O O . ALA A 1 81 ? 15.617 15.797 19.766 1 98.88 81 ALA A O 1
ATOM 645 N N . ASP A 1 82 ? 17.266 14.445 20.312 1 98.81 82 ASP A N 1
ATOM 646 C CA . ASP A 1 82 ? 17.875 15.398 21.219 1 98.81 82 ASP A CA 1
ATOM 647 C C . ASP A 1 82 ? 18.297 16.672 20.5 1 98.81 82 ASP A C 1
ATOM 649 O O . ASP A 1 82 ? 18.094 17.781 21 1 98.81 82 ASP A O 1
ATOM 653 N N . LEU A 1 83 ? 18.859 16.5 19.328 1 98.81 83 LEU A N 1
ATOM 654 C CA . LEU A 1 83 ? 19.359 17.625 18.547 1 98.81 83 LEU A CA 1
ATOM 655 C C . LEU A 1 83 ? 18.203 18.484 18.031 1 98.81 83 LEU A C 1
ATOM 657 O O . LEU A 1 83 ? 18.312 19.719 17.969 1 98.81 83 LEU A O 1
ATOM 661 N N . LEU A 1 84 ? 17.094 17.844 17.688 1 98.62 84 LEU A N 1
ATOM 662 C CA . LEU A 1 84 ? 15.922 18.609 17.281 1 98.62 84 LEU A CA 1
ATOM 663 C C . LEU A 1 84 ? 15.453 19.516 18.422 1 98.62 84 LEU A C 1
ATOM 665 O O . LEU A 1 84 ? 15.109 20.672 18.188 1 98.62 84 LEU A O 1
ATOM 669 N N . GLU A 1 85 ? 15.43 19.016 19.609 1 98.25 85 GLU A N 1
ATOM 670 C CA . GLU A 1 85 ? 15.016 19.797 20.766 1 98.25 85 GLU A CA 1
ATOM 671 C C . GLU A 1 85 ? 16.016 20.906 21.078 1 98.25 85 GLU A C 1
ATOM 673 O O . GLU A 1 85 ? 15.641 22.031 21.359 1 98.25 85 GLU A O 1
ATOM 678 N N . GLU A 1 86 ? 17.281 20.547 20.984 1 98.38 86 GLU A N 1
ATOM 679 C CA . GLU A 1 86 ? 18.344 21.5 21.266 1 98.38 86 GLU A CA 1
ATOM 680 C C . GLU A 1 86 ? 18.312 22.688 20.297 1 98.38 86 GLU A C 1
ATOM 682 O O . GLU A 1 86 ? 18.594 23.812 20.672 1 98.38 86 GLU A O 1
ATOM 687 N N . ARG A 1 87 ? 17.922 22.391 19.078 1 98.06 87 ARG A N 1
ATOM 688 C CA . ARG A 1 87 ? 17.984 23.406 18.016 1 98.06 87 ARG A CA 1
ATOM 689 C C . ARG A 1 87 ? 16.594 23.922 17.688 1 98.06 87 ARG A C 1
ATOM 691 O O . ARG A 1 87 ? 16.359 24.438 16.594 1 98.06 87 ARG A O 1
ATOM 698 N N . ALA A 1 88 ? 15.672 23.75 18.594 1 97.75 88 ALA A N 1
ATOM 699 C CA . ALA A 1 88 ? 14.266 24.031 18.359 1 97.75 88 ALA A CA 1
ATOM 700 C C . ALA A 1 88 ? 14.062 25.5 17.984 1 97.75 88 ALA A C 1
ATOM 702 O O . ALA A 1 88 ? 13.297 25.812 17.078 1 97.75 88 ALA A O 1
ATOM 703 N N . VAL A 1 89 ? 14.727 26.406 18.625 1 97.19 89 VAL A N 1
ATOM 704 C CA . VAL A 1 89 ? 14.562 27.844 18.375 1 97.19 89 VAL A CA 1
ATOM 705 C C . VAL A 1 89 ? 15.062 28.203 16.984 1 97.19 89 VAL A C 1
ATOM 707 O O . VAL A 1 89 ? 14.383 28.891 16.219 1 97.19 89 VAL A O 1
ATOM 710 N N . GLU A 1 90 ? 16.219 27.672 16.641 1 96.81 90 GLU A N 1
ATOM 711 C CA . GLU A 1 90 ? 16.797 27.938 15.32 1 96.81 90 GLU A CA 1
ATOM 712 C C . GLU A 1 90 ? 15.93 27.344 14.211 1 96.81 90 GLU A C 1
ATOM 714 O O . GLU A 1 90 ? 15.695 28 13.195 1 96.81 90 GLU A O 1
ATOM 719 N N . LEU A 1 91 ? 15.516 26.141 14.414 1 97.31 91 LEU A N 1
ATOM 720 C CA . LEU A 1 91 ? 14.648 25.5 13.445 1 97.31 91 LEU A CA 1
ATOM 721 C C . LEU A 1 91 ? 13.344 26.266 13.281 1 97.31 91 LEU A C 1
ATOM 723 O O . LEU A 1 91 ? 12.883 26.5 12.156 1 97.31 91 LEU A O 1
ATOM 727 N N . GLY A 1 92 ? 12.75 26.672 14.406 1 96.44 92 GLY A N 1
ATOM 728 C CA . GLY A 1 92 ? 11.508 27.422 14.375 1 96.44 92 GLY A CA 1
ATOM 729 C C . GLY A 1 92 ? 11.633 28.75 13.664 1 96.44 92 GLY A C 1
ATOM 730 O O . GLY A 1 92 ? 10.766 29.141 12.883 1 96.44 92 GLY A O 1
ATOM 731 N N . ASN A 1 93 ? 12.711 29.484 13.945 1 95.94 93 ASN A N 1
ATOM 732 C CA . ASN A 1 93 ? 12.961 30.766 13.305 1 95.94 93 ASN A CA 1
ATOM 733 C C . ASN A 1 93 ? 13.133 30.625 11.797 1 95.94 93 ASN A C 1
ATOM 735 O O . ASN A 1 93 ? 12.609 31.438 11.031 1 95.94 93 ASN A O 1
ATOM 739 N N . MET A 1 94 ? 13.867 29.609 11.414 1 95.81 94 MET A N 1
ATOM 740 C CA . MET A 1 94 ? 14.109 29.391 9.984 1 95.81 94 MET A CA 1
ATOM 741 C C . MET A 1 94 ? 12.812 29.047 9.266 1 95.81 94 MET A C 1
ATOM 743 O O . MET A 1 94 ? 12.523 29.578 8.195 1 95.81 94 MET A O 1
ATOM 747 N N . GLN A 1 95 ? 12.047 28.172 9.852 1 95.44 95 GLN A N 1
ATOM 748 C CA . GLN A 1 95 ? 10.758 27.828 9.25 1 95.44 95 GLN A CA 1
ATOM 749 C C . GLN A 1 95 ? 9.875 29.062 9.094 1 95.44 95 GLN A C 1
ATOM 751 O O . GLN A 1 95 ? 9.234 29.25 8.062 1 95.44 95 GLN A O 1
ATOM 756 N N . ALA A 1 96 ? 9.805 29.844 10.172 1 93.44 96 ALA A N 1
ATOM 757 C CA . ALA A 1 96 ? 8.984 31.062 10.141 1 93.44 96 ALA A CA 1
ATOM 758 C C . ALA A 1 96 ? 9.438 32 9.023 1 93.44 96 ALA A C 1
ATOM 760 O O . ALA A 1 96 ? 8.602 32.562 8.32 1 93.44 96 ALA A O 1
ATOM 761 N N . LEU A 1 97 ? 10.695 32.094 8.906 1 93.62 97 LEU A N 1
ATOM 762 C CA . LEU A 1 97 ? 11.258 32.938 7.879 1 93.62 97 LEU A CA 1
ATOM 763 C C . LEU A 1 97 ? 10.906 32.438 6.484 1 93.62 97 LEU A C 1
ATOM 765 O O . LEU A 1 97 ? 10.539 33.219 5.609 1 93.62 97 LEU A O 1
ATOM 769 N N . GLU A 1 98 ? 10.953 31.172 6.25 1 94.44 98 GLU A N 1
ATOM 770 C CA . GLU A 1 98 ? 10.766 30.578 4.926 1 94.44 98 GLU A CA 1
ATOM 771 C C . GLU A 1 98 ? 9.289 30.453 4.582 1 94.44 98 GLU A C 1
ATOM 773 O O . GLU A 1 98 ? 8.906 30.516 3.41 1 94.44 98 GLU A O 1
ATOM 778 N N . THR A 1 99 ? 8.422 30.297 5.566 1 92.56 99 THR A N 1
ATOM 779 C CA . THR A 1 99 ? 7.039 29.938 5.266 1 92.56 99 THR A CA 1
ATOM 780 C C . THR A 1 99 ? 6.082 31 5.816 1 92.56 99 THR A C 1
ATOM 782 O O . THR A 1 99 ? 4.863 30.797 5.812 1 92.56 99 THR A O 1
ATOM 785 N N . SER A 1 100 ? 6.574 32.094 6.34 1 88.31 100 SER A N 1
ATOM 786 C CA . SER A 1 100 ? 5.785 33.188 6.883 1 88.31 100 SER A CA 1
ATOM 787 C C . SER A 1 100 ? 4.926 32.75 8.055 1 88.31 100 SER A C 1
ATOM 789 O O . SER A 1 100 ? 3.791 33.188 8.219 1 88.31 100 SER A O 1
ATOM 791 N N . SER A 1 101 ? 5.379 31.734 8.734 1 87.31 101 SER A N 1
ATOM 792 C CA . SER A 1 101 ? 4.691 31.234 9.922 1 87.31 101 SER A CA 1
ATOM 793 C C . SER A 1 101 ? 5.18 31.953 11.18 1 87.31 101 SER A C 1
ATOM 795 O O . SER A 1 101 ? 5.82 33 11.094 1 87.31 101 SER A O 1
ATOM 797 N N . VAL A 1 102 ? 4.738 31.484 12.352 1 86.62 102 VAL A N 1
ATOM 798 C CA . VAL A 1 102 ? 5.191 32.031 13.625 1 86.62 102 VAL A CA 1
ATOM 799 C C . VAL A 1 102 ? 6.254 31.141 14.242 1 86.62 102 VAL A C 1
ATOM 801 O O . VAL A 1 102 ? 6.133 29.906 14.195 1 86.62 102 VAL A O 1
ATOM 804 N N . PRO A 1 103 ? 7.336 31.688 14.703 1 91.25 103 PRO A N 1
ATOM 805 C CA . PRO A 1 103 ? 8.438 30.891 15.25 1 91.25 103 PRO A CA 1
ATOM 806 C C . PRO A 1 103 ? 7.984 29.891 16.297 1 91.25 103 PRO A C 1
ATOM 808 O O . PRO A 1 103 ? 8.523 28.781 16.375 1 91.25 103 PRO A O 1
ATOM 811 N N . ALA A 1 104 ? 6.984 30.219 17.062 1 91.5 104 ALA A N 1
ATOM 812 C CA . ALA A 1 104 ? 6.496 29.344 18.125 1 91.5 104 ALA A CA 1
ATOM 813 C C . ALA A 1 104 ? 5.977 28.031 17.562 1 91.5 104 ALA A C 1
ATOM 815 O O . ALA A 1 104 ? 6.129 26.984 18.172 1 91.5 104 ALA A O 1
ATOM 816 N N . TYR A 1 105 ? 5.375 28.078 16.438 1 92.5 105 TYR A N 1
ATOM 817 C CA . TYR A 1 105 ? 4.867 26.859 15.805 1 92.5 105 TYR A CA 1
ATOM 818 C C . TYR A 1 105 ? 6.012 25.938 15.398 1 92.5 105 TYR A C 1
ATOM 820 O O . TYR A 1 105 ? 5.961 24.734 15.641 1 92.5 105 TYR A O 1
ATOM 828 N N . GLY A 1 106 ? 7.039 26.5 14.82 1 93.38 106 GLY A N 1
ATOM 829 C CA . GLY A 1 106 ? 8.195 25.719 14.445 1 93.38 106 GLY A CA 1
ATOM 830 C C . GLY A 1 106 ? 8.906 25.078 15.633 1 93.38 106 GLY A C 1
ATOM 831 O O . GLY A 1 106 ? 9.359 23.938 15.555 1 93.38 106 GLY A O 1
ATOM 832 N N . LYS A 1 107 ? 9.008 25.922 16.703 1 94.81 107 LYS A N 1
ATOM 833 C CA . LYS A 1 107 ? 9.594 25.391 17.938 1 94.81 107 LYS A CA 1
ATOM 834 C C . LYS A 1 107 ? 8.789 24.203 18.453 1 94.81 107 LYS A C 1
ATOM 836 O O . LYS A 1 107 ? 9.359 23.188 18.859 1 94.81 107 LYS A O 1
ATOM 841 N N . PHE A 1 108 ? 7.535 24.344 18.406 1 94.81 108 PHE A N 1
ATOM 842 C CA . PHE A 1 108 ? 6.641 23.281 18.844 1 94.81 108 PHE A CA 1
ATOM 843 C C . PHE A 1 108 ? 6.84 22.031 17.984 1 94.81 108 PHE A C 1
ATOM 845 O O . PHE A 1 108 ? 6.898 20.922 18.516 1 94.81 108 PHE A O 1
ATOM 852 N N . LEU A 1 109 ? 6.973 22.188 16.703 1 96.06 109 LEU A N 1
ATOM 853 C CA . LEU A 1 109 ? 7.156 21.078 15.789 1 96.06 109 LEU A CA 1
ATOM 854 C C . LEU A 1 109 ? 8.438 20.312 16.109 1 96.06 109 LEU A C 1
ATOM 856 O O . LEU A 1 109 ? 8.5 19.094 15.945 1 96.06 109 LEU A O 1
ATOM 860 N N . SER A 1 110 ? 9.445 21.062 16.516 1 96.94 110 SER A N 1
ATOM 861 C CA . SER A 1 110 ? 10.703 20.422 16.875 1 96.94 110 SER A CA 1
ATOM 862 C C . SER A 1 110 ? 10.523 19.469 18.062 1 96.94 110 SER A C 1
ATOM 864 O O . SER A 1 110 ? 11.062 18.359 18.078 1 96.94 110 SER A O 1
ATOM 866 N N . HIS A 1 111 ? 9.742 19.906 19.016 1 96.19 111 HIS A N 1
ATOM 867 C CA . HIS A 1 111 ? 9.469 19.047 20.172 1 96.19 111 HIS A CA 1
ATOM 868 C C . HIS A 1 111 ? 8.602 17.859 19.781 1 96.19 111 HIS A C 1
ATOM 870 O O . HIS A 1 111 ? 8.859 16.734 20.234 1 96.19 111 HIS A O 1
ATOM 876 N N . LEU A 1 112 ? 7.586 18.125 19 1 96.12 112 LEU A N 1
ATOM 877 C CA . LEU A 1 112 ? 6.715 17.062 18.531 1 96.12 112 LEU A CA 1
ATOM 878 C C . LEU A 1 112 ? 7.5 16.047 17.703 1 96.12 112 LEU A C 1
ATOM 880 O O . LEU A 1 112 ? 7.297 14.836 17.844 1 96.12 112 LEU A O 1
ATOM 884 N N . GLY A 1 113 ? 8.359 16.562 16.844 1 97.19 113 GLY A N 1
ATOM 885 C CA . GLY A 1 113 ? 9.227 15.703 16.062 1 97.19 113 GLY A CA 1
ATOM 886 C C . GLY A 1 113 ? 10.148 14.852 16.906 1 97.19 113 GLY A C 1
ATOM 887 O O . GLY A 1 113 ? 10.328 13.656 16.641 1 97.19 113 GLY A O 1
ATOM 888 N N . ALA A 1 114 ? 10.727 15.469 17.891 1 98.19 114 ALA A N 1
ATOM 889 C CA . ALA A 1 114 ? 11.617 14.742 18.797 1 98.19 114 ALA A CA 1
ATOM 890 C C . ALA A 1 114 ? 10.875 13.602 19.5 1 98.19 114 ALA A C 1
ATOM 892 O O . ALA A 1 114 ? 11.391 12.492 19.609 1 98.19 114 ALA A O 1
ATOM 893 N N . GLU A 1 115 ? 9.688 13.883 19.922 1 96.94 115 GLU A N 1
ATOM 894 C CA . GLU A 1 115 ? 8.891 12.852 20.578 1 96.94 115 GLU A CA 1
ATOM 895 C C . GLU A 1 115 ? 8.539 11.727 19.625 1 96.94 115 GLU A C 1
ATOM 897 O O . GLU A 1 115 ? 8.555 10.547 20 1 96.94 115 GLU A O 1
ATOM 902 N N . ALA A 1 116 ? 8.188 12.078 18.422 1 97.56 116 ALA A N 1
ATOM 903 C CA . ALA A 1 116 ? 7.887 11.07 17.406 1 97.56 116 ALA A CA 1
ATOM 904 C C . ALA A 1 116 ? 9.094 10.172 17.156 1 97.56 116 ALA A C 1
ATOM 906 O O . ALA A 1 116 ? 8.953 8.953 17.047 1 97.56 116 ALA A O 1
ATOM 907 N N . LEU A 1 117 ? 10.289 10.805 17.047 1 98.75 117 LEU A N 1
ATOM 908 C CA . LEU A 1 117 ? 11.508 10.039 16.797 1 98.75 117 LEU A CA 1
ATOM 909 C C . LEU A 1 117 ? 11.797 9.102 17.969 1 98.75 117 LEU A C 1
ATOM 911 O O . LEU A 1 117 ? 12.211 7.953 17.75 1 98.75 117 LEU A O 1
ATOM 915 N N . ARG A 1 118 ? 11.586 9.555 19.188 1 98.56 118 ARG A N 1
ATOM 916 C CA . ARG A 1 118 ? 11.812 8.711 20.359 1 98.56 118 ARG A CA 1
ATOM 917 C C . ARG A 1 118 ? 10.867 7.516 20.359 1 98.56 118 ARG A C 1
ATOM 919 O O . ARG A 1 118 ? 11.266 6.402 20.703 1 98.56 118 ARG A O 1
ATOM 926 N N . GLU A 1 119 ? 9.617 7.762 20 1 97.94 119 GLU A N 1
ATOM 927 C CA . GLU A 1 119 ? 8.664 6.66 19.922 1 97.94 119 GLU A CA 1
ATOM 928 C C . GLU A 1 119 ? 9.039 5.672 18.828 1 97.94 119 GLU A C 1
ATOM 930 O O . GLU A 1 119 ? 8.961 4.457 19.016 1 97.94 119 GLU A O 1
ATOM 935 N N . ILE A 1 120 ? 9.438 6.148 17.672 1 98.38 120 ILE A N 1
ATOM 936 C CA . ILE A 1 120 ? 9.883 5.309 16.562 1 98.38 120 ILE A CA 1
ATOM 937 C C . ILE A 1 120 ? 11.062 4.449 17.016 1 98.38 120 ILE A C 1
ATOM 939 O O . ILE A 1 120 ? 11.086 3.236 16.781 1 98.38 120 ILE A O 1
ATOM 943 N N . ALA A 1 121 ? 12.016 5.086 17.672 1 98.38 121 ALA A N 1
ATOM 944 C CA . ALA A 1 121 ? 13.172 4.355 18.188 1 98.38 121 ALA A CA 1
ATOM 945 C C . ALA A 1 121 ? 12.742 3.273 19.172 1 98.38 121 ALA A C 1
ATOM 947 O O . ALA A 1 121 ? 13.258 2.152 19.125 1 98.38 121 ALA A O 1
ATOM 948 N N . SER A 1 122 ? 11.797 3.586 20.016 1 97.38 122 SER A N 1
ATOM 949 C CA . SER A 1 122 ? 11.359 2.662 21.047 1 97.38 122 SER A CA 1
ATOM 950 C C . SER A 1 122 ? 10.688 1.43 20.453 1 97.38 122 SER A C 1
ATOM 952 O O . SER A 1 122 ? 10.75 0.342 21.031 1 97.38 122 SER A O 1
ATOM 954 N N . GLN A 1 123 ? 10.102 1.578 19.297 1 97.06 123 GLN A N 1
ATOM 955 C CA . GLN A 1 123 ? 9.297 0.495 18.734 1 97.06 123 GLN A CA 1
ATOM 956 C C . GLN A 1 123 ? 10.023 -0.2 17.594 1 97.06 123 GLN A C 1
ATOM 958 O O . GLN A 1 123 ? 9.492 -1.128 16.984 1 97.06 123 GLN A O 1
ATOM 963 N N . ALA A 1 124 ? 11.227 0.173 17.297 1 96.81 124 ALA A N 1
ATOM 964 C CA . ALA A 1 124 ? 11.961 -0.296 16.125 1 96.81 124 ALA A CA 1
ATOM 965 C C . ALA A 1 124 ? 12.172 -1.807 16.172 1 96.81 124 ALA A C 1
ATOM 967 O O . ALA A 1 124 ? 11.914 -2.51 15.195 1 96.81 124 ALA A O 1
ATOM 968 N N . THR A 1 125 ? 12.555 -2.369 17.344 1 95.25 125 THR A N 1
ATOM 969 C CA . THR A 1 125 ? 12.836 -3.797 17.453 1 95.25 125 THR A CA 1
ATOM 970 C C . THR A 1 125 ? 11.57 -4.613 17.219 1 95.25 125 THR A C 1
ATOM 972 O O . THR A 1 125 ? 11.578 -5.574 16.453 1 95.25 125 THR A O 1
ATOM 975 N N . THR A 1 126 ? 10.531 -4.18 17.891 1 94.25 126 THR A N 1
ATOM 976 C CA . THR A 1 126 ? 9.281 -4.914 17.766 1 94.25 126 THR A CA 1
ATOM 977 C C . THR A 1 126 ? 8.758 -4.859 16.328 1 94.25 126 THR A C 1
ATOM 979 O O . THR A 1 126 ? 8.328 -5.875 15.781 1 94.25 126 THR A O 1
ATOM 982 N N . ALA A 1 127 ? 8.812 -3.75 15.742 1 95.88 127 ALA A N 1
ATOM 983 C CA . ALA A 1 127 ? 8.312 -3.572 14.383 1 95.88 127 ALA A CA 1
ATOM 984 C C . ALA A 1 127 ? 9.086 -4.445 13.398 1 95.88 127 ALA A C 1
ATOM 986 O O . ALA A 1 127 ? 8.508 -4.953 12.43 1 95.88 127 ALA A O 1
ATOM 987 N N . CYS A 1 128 ? 10.344 -4.668 13.625 1 95.75 128 CYS A N 1
ATOM 988 C CA . CYS A 1 128 ? 11.227 -5.363 12.688 1 95.75 128 CYS A CA 1
ATOM 989 C C . CYS A 1 128 ? 11.289 -6.852 13.008 1 95.75 128 CYS A C 1
ATOM 991 O O . CYS A 1 128 ? 11.922 -7.621 12.281 1 95.75 128 CYS A O 1
ATOM 993 N N . THR A 1 129 ? 10.594 -7.305 14.023 1 94 129 THR A N 1
ATOM 994 C CA . THR A 1 129 ? 10.664 -8.695 14.461 1 94 129 THR A CA 1
ATOM 995 C C . THR A 1 129 ? 9.773 -9.578 13.594 1 94 129 THR A C 1
ATOM 997 O O . THR A 1 129 ? 8.617 -9.227 13.32 1 94 129 THR A O 1
ATOM 1000 N N . GLY A 1 130 ? 10.344 -10.703 13.109 1 93.38 130 GLY A N 1
ATOM 1001 C CA . GLY A 1 130 ? 9.594 -11.711 12.375 1 93.38 130 GLY A CA 1
ATOM 1002 C C . GLY A 1 130 ? 8.859 -12.688 13.273 1 93.38 130 GLY A C 1
ATOM 1003 O O . GLY A 1 130 ? 8.789 -12.484 14.484 1 93.38 130 GLY A O 1
ATOM 1004 N N . THR A 1 131 ? 8.125 -13.648 12.633 1 91.88 131 THR A N 1
ATOM 1005 C CA . THR A 1 131 ? 7.367 -14.648 13.375 1 91.88 131 THR A CA 1
ATOM 1006 C C . THR A 1 131 ? 7.73 -16.062 12.914 1 91.88 131 THR A C 1
ATOM 1008 O O . THR A 1 131 ? 8.281 -16.234 11.828 1 91.88 131 THR A O 1
ATOM 1011 N N . LEU A 1 132 ? 7.465 -17.047 13.812 1 90.69 132 LEU A N 1
ATOM 1012 C CA . LEU A 1 132 ? 7.645 -18.484 13.57 1 90.69 132 LEU A CA 1
ATOM 1013 C C . LEU A 1 132 ? 6.316 -19.219 13.664 1 90.69 132 LEU A C 1
ATOM 1015 O O . LEU A 1 132 ? 5.945 -19.703 14.734 1 90.69 132 LEU A O 1
ATOM 1019 N N . PRO A 1 133 ? 5.621 -19.312 12.562 1 89 133 PRO A N 1
ATOM 1020 C CA . PRO A 1 133 ? 4.352 -20.031 12.625 1 89 133 PRO A CA 1
ATOM 1021 C C . PRO A 1 133 ? 4.527 -21.5 13.016 1 89 133 PRO A C 1
ATOM 1023 O O . PRO A 1 133 ? 5.586 -22.094 12.773 1 89 133 PRO A O 1
ATOM 1026 N N . PRO A 1 134 ? 3.512 -22.078 13.656 1 86.38 134 PRO A N 1
ATOM 1027 C CA . PRO A 1 134 ? 3.602 -23.484 14.039 1 86.38 134 PRO A CA 1
ATOM 1028 C C . PRO A 1 134 ? 3.404 -24.438 12.859 1 86.38 134 PRO A C 1
ATOM 1030 O O . PRO A 1 134 ? 2.352 -25.062 12.734 1 86.38 134 PRO A O 1
ATOM 1033 N N . ASP A 1 135 ? 4.352 -24.562 12.07 1 86.06 135 ASP A N 1
ATOM 1034 C CA . ASP A 1 135 ? 4.355 -25.484 10.945 1 86.06 135 ASP A CA 1
ATOM 1035 C C . ASP A 1 135 ? 4.805 -26.875 11.375 1 86.06 135 ASP A C 1
ATOM 1037 O O . ASP A 1 135 ? 5.906 -27.047 11.914 1 86.06 135 ASP A O 1
ATOM 1041 N N . SER A 1 136 ? 3.992 -27.875 11.18 1 82.69 136 SER A N 1
ATOM 1042 C CA . SER A 1 136 ? 4.277 -29.203 11.711 1 82.69 136 SER A CA 1
ATOM 1043 C C . SER A 1 136 ? 5.285 -29.938 10.836 1 82.69 136 SER A C 1
ATOM 1045 O O . SER A 1 136 ? 5.961 -30.859 11.305 1 82.69 136 SER A O 1
ATOM 1047 N N . ARG A 1 137 ? 5.406 -29.516 9.664 1 86.69 137 ARG A N 1
ATOM 1048 C CA . ARG A 1 137 ? 6.25 -30.25 8.719 1 86.69 137 ARG A CA 1
ATOM 1049 C C . ARG A 1 137 ? 7.551 -29.5 8.453 1 86.69 137 ARG A C 1
ATOM 1051 O O . ARG A 1 137 ? 8.633 -30.094 8.469 1 86.69 137 ARG A O 1
ATOM 1058 N N . ASN A 1 138 ? 7.449 -28.219 8.219 1 91.12 138 ASN A N 1
ATOM 1059 C CA . ASN A 1 138 ? 8.586 -27.391 7.832 1 91.12 138 ASN A CA 1
ATOM 1060 C C . ASN A 1 138 ? 8.969 -26.406 8.938 1 91.12 138 ASN A C 1
ATOM 1062 O O . ASN A 1 138 ? 8.242 -26.25 9.914 1 91.12 138 ASN A O 1
ATOM 1066 N N . LEU A 1 139 ? 10.203 -26 8.852 1 92.44 139 LEU A N 1
ATOM 1067 C CA . LEU A 1 139 ? 10.523 -24.766 9.562 1 92.44 139 LEU A CA 1
ATOM 1068 C C . LEU A 1 139 ? 10.211 -23.547 8.695 1 92.44 139 LEU A C 1
ATOM 1070 O O . LEU A 1 139 ? 10.906 -23.281 7.707 1 92.44 139 LEU A O 1
ATOM 1074 N N . THR A 1 140 ? 9.109 -22.922 9.023 1 94 140 THR A N 1
ATOM 1075 C CA . THR A 1 140 ? 8.672 -21.734 8.281 1 94 140 THR A CA 1
ATOM 1076 C C . THR A 1 140 ? 8.969 -20.469 9.07 1 94 140 THR A C 1
ATOM 1078 O O . THR A 1 140 ? 8.555 -20.344 10.227 1 94 140 THR A O 1
ATOM 1081 N N . LEU A 1 141 ? 9.758 -19.609 8.516 1 96.06 141 LEU A N 1
ATOM 1082 C CA . LEU A 1 141 ? 10.086 -18.312 9.086 1 96.06 141 LEU A CA 1
ATOM 1083 C C . LEU A 1 141 ? 9.445 -17.188 8.273 1 96.06 141 LEU A C 1
ATOM 1085 O O . LEU A 1 141 ? 9.562 -17.156 7.051 1 96.06 141 LEU A O 1
ATOM 1089 N N . ILE A 1 142 ? 8.727 -16.344 8.93 1 97.31 142 ILE A N 1
ATOM 1090 C CA . ILE A 1 142 ? 8.297 -15.086 8.32 1 97.31 142 ILE A CA 1
ATOM 1091 C C . ILE A 1 142 ? 9.188 -13.945 8.805 1 97.31 142 ILE A C 1
ATOM 1093 O O . ILE A 1 142 ? 9.133 -13.555 9.969 1 97.31 142 ILE A O 1
ATOM 1097 N N . THR A 1 143 ? 10.008 -13.438 7.926 1 97.25 143 THR A N 1
ATOM 1098 C CA . THR A 1 143 ? 10.984 -12.414 8.297 1 97.25 143 THR A CA 1
ATOM 1099 C C . THR A 1 143 ? 10.617 -11.07 7.672 1 97.25 143 THR A C 1
ATOM 1101 O O . THR A 1 143 ? 9.773 -11.008 6.773 1 97.25 143 THR A O 1
ATOM 1104 N N . LYS A 1 144 ? 11.133 -10.023 8.219 1 97.25 144 LYS A N 1
ATOM 1105 C CA . LYS A 1 144 ? 11.008 -8.656 7.707 1 97.25 144 LYS A CA 1
ATOM 1106 C C . LYS A 1 144 ? 12.375 -8.031 7.453 1 97.25 144 LYS A C 1
ATOM 1108 O O . LYS A 1 144 ? 13.297 -8.203 8.25 1 97.25 144 LYS A O 1
ATOM 1113 N N . GLN A 1 145 ? 12.492 -7.426 6.332 1 97.06 145 GLN A N 1
ATOM 1114 C CA . GLN A 1 145 ? 13.734 -6.758 5.957 1 97.06 145 GLN A CA 1
ATOM 1115 C C . GLN A 1 145 ? 13.461 -5.375 5.371 1 97.06 145 GLN A C 1
ATOM 1117 O O . GLN A 1 145 ? 12.352 -5.105 4.898 1 97.06 145 GLN A O 1
ATOM 1122 N N . ALA A 1 146 ? 14.531 -4.473 5.5 1 98.44 146 ALA A N 1
ATOM 1123 C CA . ALA A 1 146 ? 14.391 -3.176 4.84 1 98.44 146 ALA A CA 1
ATOM 1124 C C . ALA A 1 146 ? 14.047 -3.348 3.361 1 98.44 146 ALA A C 1
ATOM 1126 O O . ALA A 1 146 ? 14.664 -4.156 2.664 1 98.44 146 ALA A O 1
ATOM 1127 N N . ILE A 1 147 ? 13.109 -2.594 2.891 1 98.25 147 ILE A N 1
ATOM 1128 C CA . ILE A 1 147 ? 12.625 -2.75 1.523 1 98.25 147 ILE A CA 1
ATOM 1129 C C . ILE A 1 147 ? 13.703 -2.303 0.541 1 98.25 147 ILE A C 1
ATOM 1131 O O . ILE A 1 147 ? 13.742 -2.762 -0.603 1 98.25 147 ILE A O 1
ATOM 1135 N N . GLY A 1 148 ? 14.594 -1.35 0.887 1 98.44 148 GLY A N 1
ATOM 1136 C CA . GLY A 1 148 ? 15.633 -0.785 0.037 1 98.44 148 GLY A CA 1
ATOM 1137 C C . GLY A 1 148 ? 15.773 0.717 0.19 1 98.44 148 GLY A C 1
ATOM 1138 O O . GLY A 1 148 ? 15.258 1.302 1.146 1 98.44 148 GLY A O 1
ATOM 1139 N N . PRO A 1 149 ? 16.516 1.394 -0.718 1 98.88 149 PRO A N 1
ATOM 1140 C CA . PRO A 1 149 ? 16.453 2.855 -0.771 1 98.88 149 PRO A CA 1
ATOM 1141 C C . PRO A 1 149 ? 15.055 3.379 -1.091 1 98.88 149 PRO A C 1
ATOM 1143 O O . PRO A 1 149 ? 14.344 2.791 -1.912 1 98.88 149 PRO A O 1
ATOM 1146 N N . VAL A 1 150 ? 14.664 4.414 -0.366 1 98.94 150 VAL A N 1
ATOM 1147 C CA . VAL A 1 150 ? 13.312 4.941 -0.554 1 98.94 150 VAL A CA 1
ATOM 1148 C C . VAL A 1 150 ? 13.383 6.441 -0.841 1 98.94 150 VAL A C 1
ATOM 1150 O O . VAL A 1 150 ? 14.391 7.086 -0.558 1 98.94 150 VAL A O 1
ATOM 1153 N N . MET A 1 151 ? 12.367 6.914 -1.468 1 98.94 151 MET A N 1
ATOM 1154 C CA . MET A 1 151 ? 12.195 8.352 -1.661 1 98.94 151 MET A CA 1
ATOM 1155 C C . MET A 1 151 ? 11.125 8.898 -0.72 1 98.94 151 MET A C 1
ATOM 1157 O O . MET A 1 151 ? 10.031 8.336 -0.622 1 98.94 151 MET A O 1
ATOM 1161 N N . ILE A 1 152 ? 11.445 9.938 -0.028 1 98.88 152 ILE A N 1
ATOM 1162 C CA . ILE A 1 152 ? 10.492 10.633 0.828 1 98.88 152 ILE A CA 1
ATOM 1163 C C . ILE A 1 152 ? 10.273 12.055 0.304 1 98.88 152 ILE A C 1
ATOM 1165 O O . ILE A 1 152 ? 11.219 12.828 0.169 1 98.88 152 ILE A O 1
ATOM 1169 N N . ILE A 1 153 ? 9.055 12.359 -0.082 1 98.81 153 ILE A N 1
ATOM 1170 C CA . ILE A 1 153 ? 8.656 13.695 -0.527 1 98.81 153 ILE A CA 1
ATOM 1171 C C . ILE A 1 153 ? 7.879 14.398 0.582 1 98.81 153 ILE A C 1
ATOM 1173 O O . ILE A 1 153 ? 6.758 14 0.913 1 98.81 153 ILE A O 1
ATOM 1177 N N . SER A 1 154 ? 8.461 15.422 1.157 1 97.94 154 SER A N 1
ATOM 1178 C CA . SER A 1 154 ? 7.914 16.016 2.377 1 97.94 154 SER A CA 1
ATOM 1179 C C . SER A 1 154 ? 7.488 17.453 2.15 1 97.94 154 SER A C 1
ATOM 1181 O O . SER A 1 154 ? 8.156 18.203 1.432 1 97.94 154 SER A O 1
ATOM 1183 N N . PRO A 1 155 ? 6.441 17.906 2.779 1 97.25 155 PRO A N 1
ATOM 1184 C CA . PRO A 1 155 ? 5.844 19.219 2.531 1 97.25 155 PRO A CA 1
ATOM 1185 C C . PRO A 1 155 ? 6.48 20.328 3.373 1 97.25 155 PRO A C 1
ATOM 1187 O O . PRO A 1 155 ? 7.387 20.062 4.168 1 97.25 155 PRO A O 1
ATOM 1190 N N . TRP A 1 156 ? 5.926 21.531 3.238 1 96.25 156 TRP A N 1
ATOM 1191 C CA . TRP A 1 156 ? 6.535 22.734 3.799 1 96.25 156 TRP A CA 1
ATOM 1192 C C . TRP A 1 156 ? 5.867 23.125 5.117 1 96.25 156 TRP A C 1
ATOM 1194 O O . TRP A 1 156 ? 6.426 23.891 5.898 1 96.25 156 TRP A O 1
ATOM 1204 N N . ASN A 1 157 ? 4.688 22.625 5.352 1 95.19 157 ASN A N 1
ATOM 1205 C CA . ASN A 1 157 ? 3.879 23.266 6.391 1 95.19 157 ASN A CA 1
ATOM 1206 C C . ASN A 1 157 ? 4.316 22.828 7.785 1 95.19 157 ASN A C 1
ATOM 1208 O O . ASN A 1 157 ? 4.137 23.562 8.758 1 95.19 157 ASN A O 1
ATOM 1212 N N . SER A 1 158 ? 4.793 21.609 7.875 1 96.69 158 SER A N 1
ATOM 1213 C CA . SER A 1 158 ? 5.297 21.078 9.141 1 96.69 158 SER A CA 1
ATOM 1214 C C . SER A 1 158 ? 6.531 20.203 8.922 1 96.69 158 SER A C 1
ATOM 1216 O O . SER A 1 158 ? 6.543 19.047 9.312 1 96.69 158 SER A O 1
ATOM 1218 N N . PRO A 1 159 ? 7.582 20.812 8.469 1 97 159 PRO A N 1
ATOM 1219 C CA . PRO A 1 159 ? 8.734 20.031 7.996 1 97 159 PRO A CA 1
ATOM 1220 C C . PRO A 1 159 ? 9.43 19.266 9.117 1 97 159 PRO A C 1
ATOM 1222 O O . PRO A 1 159 ? 9.859 18.125 8.914 1 97 159 PRO A O 1
ATOM 1225 N N . THR A 1 160 ? 9.531 19.828 10.312 1 97.25 160 THR A N 1
ATOM 1226 C CA . THR A 1 160 ? 10.328 19.203 11.359 1 97.25 160 THR A CA 1
ATOM 1227 C C . THR A 1 160 ? 9.672 17.922 11.852 1 97.25 160 THR A C 1
ATOM 1229 O O . THR A 1 160 ? 10.359 16.953 12.195 1 97.25 160 THR A O 1
ATOM 1232 N N . ILE A 1 161 ? 8.359 17.891 11.82 1 97.25 161 ILE A N 1
ATOM 1233 C CA . ILE A 1 161 ? 7.723 16.672 12.273 1 97.25 161 ILE A CA 1
ATOM 1234 C C . ILE A 1 161 ? 7.516 15.727 11.086 1 97.25 161 ILE A C 1
ATOM 1236 O O . ILE A 1 161 ? 7.875 14.547 11.141 1 97.25 161 ILE A O 1
ATOM 1240 N N . LEU A 1 162 ? 6.984 16.203 9.969 1 97.62 162 LEU A N 1
ATOM 1241 C CA . LEU A 1 162 ? 6.621 15.352 8.844 1 97.62 162 LEU A CA 1
ATOM 1242 C C . LEU A 1 162 ? 7.867 14.805 8.156 1 97.62 162 LEU A C 1
ATOM 1244 O O . LEU A 1 162 ? 7.93 13.617 7.824 1 97.62 162 LEU A O 1
ATOM 1248 N N . GLY A 1 163 ? 8.859 15.625 7.984 1 97.81 163 GLY A N 1
ATOM 1249 C CA . GLY A 1 163 ? 10.102 15.18 7.375 1 97.81 163 GLY A CA 1
ATOM 1250 C C . GLY A 1 163 ? 10.891 14.234 8.258 1 97.81 163 GLY A C 1
ATOM 1251 O O . GLY A 1 163 ? 11.32 13.164 7.812 1 97.81 163 GLY A O 1
ATOM 1252 N N . SER A 1 164 ? 11.062 14.633 9.531 1 98.44 164 SER A N 1
ATOM 1253 C CA . SER A 1 164 ? 11.898 13.836 10.43 1 98.44 164 SER A CA 1
ATOM 1254 C C . SER A 1 164 ? 11.266 12.477 10.711 1 98.44 164 SER A C 1
ATOM 1256 O O . SER A 1 164 ? 11.961 11.469 10.812 1 98.44 164 SER A O 1
ATOM 1258 N N . ARG A 1 165 ? 9.977 12.492 10.859 1 97.81 165 ARG A N 1
ATOM 1259 C CA . ARG A 1 165 ? 9.273 11.242 11.156 1 97.81 165 ARG A CA 1
ATOM 1260 C C . ARG A 1 165 ? 9.414 10.258 10.008 1 97.81 165 ARG A C 1
ATOM 1262 O O . ARG A 1 165 ? 9.664 9.07 10.227 1 97.81 165 ARG A O 1
ATOM 1269 N N . GLY A 1 166 ? 9.234 10.734 8.789 1 98.38 166 GLY A N 1
ATOM 1270 C CA . GLY A 1 166 ? 9.422 9.883 7.621 1 98.38 166 GLY A CA 1
ATOM 1271 C C . GLY A 1 166 ? 10.828 9.328 7.508 1 98.38 166 GLY A C 1
ATOM 1272 O O . GLY A 1 166 ? 11.008 8.125 7.285 1 98.38 166 GLY A O 1
ATOM 1273 N N . ILE A 1 167 ? 11.828 10.188 7.703 1 98.88 167 ILE A N 1
ATOM 1274 C CA . ILE A 1 167 ? 13.234 9.797 7.641 1 98.88 167 ILE A CA 1
ATOM 1275 C C . ILE A 1 167 ? 13.531 8.758 8.719 1 98.88 167 ILE A C 1
ATOM 1277 O O . ILE A 1 167 ? 14.102 7.703 8.43 1 98.88 167 ILE A O 1
ATOM 1281 N N . ALA A 1 168 ? 13.086 9.023 9.922 1 98.94 168 ALA A N 1
ATOM 1282 C CA . ALA A 1 168 ? 13.391 8.156 11.062 1 98.94 168 ALA A CA 1
ATOM 1283 C C . ALA A 1 168 ? 12.766 6.777 10.883 1 98.94 168 ALA A C 1
ATOM 1285 O O . ALA A 1 168 ? 13.391 5.762 11.203 1 98.94 168 ALA A O 1
ATOM 1286 N N . SER A 1 169 ? 11.531 6.719 10.414 1 98.88 169 SER A N 1
ATOM 1287 C CA . SER A 1 169 ? 10.859 5.445 10.188 1 98.88 169 SER A CA 1
ATOM 1288 C C . SER A 1 169 ? 11.625 4.59 9.18 1 98.88 169 SER A C 1
ATOM 1290 O O . SER A 1 169 ? 11.828 3.396 9.398 1 98.88 169 SER A O 1
ATOM 1292 N N . ALA A 1 170 ? 12.031 5.227 8.102 1 98.94 170 ALA A N 1
ATOM 1293 C CA . ALA A 1 170 ? 12.789 4.52 7.066 1 98.94 170 ALA A CA 1
ATOM 1294 C C . ALA A 1 170 ? 14.133 4.039 7.602 1 98.94 170 ALA A C 1
ATOM 1296 O O . ALA A 1 170 ? 14.523 2.891 7.379 1 98.94 170 ALA A O 1
ATOM 1297 N N . LEU A 1 171 ? 14.828 4.91 8.336 1 98.94 171 LEU A N 1
ATOM 1298 C CA . LEU A 1 171 ? 16.141 4.562 8.883 1 98.94 171 LEU A CA 1
ATOM 1299 C C . LEU A 1 171 ? 16.016 3.434 9.898 1 98.94 171 LEU A C 1
ATOM 1301 O O . LEU A 1 171 ? 16.859 2.537 9.945 1 98.94 171 LEU A O 1
ATOM 1305 N N . ALA A 1 172 ? 14.984 3.508 10.742 1 98.88 172 ALA A N 1
ATOM 1306 C CA . ALA A 1 172 ? 14.758 2.469 11.742 1 98.88 172 ALA A CA 1
ATOM 1307 C C . ALA A 1 172 ? 14.57 1.105 11.086 1 98.88 172 ALA A C 1
ATOM 1309 O O . ALA A 1 172 ? 15.031 0.088 11.609 1 98.88 172 ALA A O 1
ATOM 1310 N N . ALA A 1 173 ? 13.938 1.054 9.953 1 98.69 173 ALA A N 1
ATOM 1311 C CA . ALA A 1 173 ? 13.695 -0.182 9.211 1 98.69 173 ALA A CA 1
ATOM 1312 C C . ALA A 1 173 ? 14.977 -0.686 8.547 1 98.69 173 ALA A C 1
ATOM 1314 O O . ALA A 1 173 ? 15.047 -1.842 8.125 1 98.69 173 ALA A O 1
ATOM 1315 N N . GLY A 1 174 ? 15.961 0.235 8.367 1 98.81 174 GLY A N 1
ATOM 1316 C CA . GLY A 1 174 ? 17.203 -0.111 7.711 1 98.81 174 GLY A CA 1
ATOM 1317 C C . GLY A 1 174 ? 17.297 0.41 6.289 1 98.81 174 GLY A C 1
ATOM 1318 O O . GLY A 1 174 ? 18.188 0.028 5.535 1 98.81 174 GLY A O 1
ATOM 1319 N N . CYS A 1 175 ? 16.375 1.243 5.887 1 98.94 175 CYS A N 1
ATOM 1320 C CA . CYS A 1 175 ? 16.375 1.821 4.547 1 98.94 175 CYS A CA 1
ATOM 1321 C C . CYS A 1 175 ? 17.297 3.031 4.48 1 98.94 175 CYS A C 1
ATOM 1323 O O . CYS A 1 175 ? 17.594 3.648 5.508 1 98.94 175 CYS A O 1
ATOM 1325 N N . THR A 1 176 ? 17.766 3.348 3.305 1 98.94 176 THR A N 1
ATOM 1326 C CA . THR A 1 176 ? 18.375 4.637 3.025 1 98.94 176 THR A CA 1
ATOM 1327 C C . THR A 1 176 ? 17.406 5.57 2.322 1 98.94 176 THR A C 1
ATOM 1329 O O . THR A 1 176 ? 16.375 5.125 1.805 1 98.94 176 THR A O 1
ATOM 1332 N N . VAL A 1 177 ? 17.703 6.898 2.369 1 98.94 177 VAL A N 1
ATOM 1333 C CA . VAL A 1 177 ? 16.641 7.836 2.031 1 98.94 177 VAL A CA 1
ATOM 1334 C C . VAL A 1 177 ? 17.156 8.875 1.038 1 98.94 177 VAL A C 1
ATOM 1336 O O . VAL A 1 177 ? 18.234 9.438 1.232 1 98.94 177 VAL A O 1
ATOM 1339 N N . VAL A 1 178 ? 16.453 9.078 -0 1 98.94 178 VAL A N 1
ATOM 1340 C CA . VAL A 1 178 ? 16.516 10.297 -0.805 1 98.94 178 VAL A CA 1
ATOM 1341 C C . VAL A 1 178 ? 15.328 11.203 -0.463 1 98.94 178 VAL A C 1
ATOM 1343 O O . VAL A 1 178 ? 14.188 10.906 -0.833 1 98.94 178 VAL A O 1
ATOM 1346 N N . LEU A 1 179 ? 15.602 12.258 0.224 1 98.88 179 LEU A N 1
ATOM 1347 C CA . LEU A 1 179 ? 14.586 13.219 0.623 1 98.88 179 LEU A CA 1
ATOM 1348 C C . LEU A 1 179 ? 14.422 14.305 -0.433 1 98.88 179 LEU A C 1
ATOM 1350 O O . LEU A 1 179 ? 15.375 15.039 -0.726 1 98.88 179 LEU A O 1
ATOM 1354 N N . LYS A 1 180 ? 13.352 14.336 -1.06 1 98.75 180 LYS A N 1
ATOM 1355 C CA . LYS A 1 180 ? 12.977 15.523 -1.829 1 98.75 180 LYS A CA 1
ATOM 1356 C C . LYS A 1 180 ? 12.227 16.531 -0.96 1 98.75 180 LYS A C 1
ATOM 1358 O O . LYS A 1 180 ? 11.008 16.438 -0.806 1 98.75 180 LYS A O 1
ATOM 1363 N N . ALA A 1 181 ? 12.922 17.484 -0.522 1 97.81 181 ALA A N 1
ATOM 1364 C CA . ALA A 1 181 ? 12.391 18.5 0.382 1 97.81 181 ALA A CA 1
ATOM 1365 C C . ALA A 1 181 ? 11.609 19.562 -0.386 1 97.81 181 ALA A C 1
ATOM 1367 O O . ALA A 1 181 ? 11.945 19.875 -1.529 1 97.81 181 ALA A O 1
ATOM 1368 N N . SER A 1 182 ? 10.57 20.062 0.245 1 96.94 182 SER A N 1
ATOM 1369 C CA . SER A 1 182 ? 9.828 21.156 -0.367 1 96.94 182 SER A CA 1
ATOM 1370 C C . SER A 1 182 ? 10.75 22.312 -0.736 1 96.94 182 SER A C 1
ATOM 1372 O O . SER A 1 182 ? 11.633 22.688 0.041 1 96.94 182 SER A O 1
ATOM 1374 N N . GLU A 1 183 ? 10.531 22.844 -1.856 1 95.5 183 GLU A N 1
ATOM 1375 C CA . GLU A 1 183 ? 11.344 23.953 -2.344 1 95.5 183 GLU A CA 1
ATOM 1376 C C . GLU A 1 183 ? 10.992 25.25 -1.609 1 95.5 183 GLU A C 1
ATOM 1378 O O . GLU A 1 183 ? 11.719 26.25 -1.718 1 95.5 183 GLU A O 1
ATOM 1383 N N . LEU A 1 184 ? 10.016 25.188 -0.733 1 94.06 184 LEU A N 1
ATOM 1384 C CA . LEU A 1 184 ? 9.555 26.375 -0.039 1 94.06 184 LEU A CA 1
ATOM 1385 C C . LEU A 1 184 ? 10.32 26.578 1.262 1 94.06 184 LEU A C 1
ATOM 1387 O O . LEU A 1 184 ? 10.352 27.688 1.808 1 94.06 184 LEU A O 1
ATOM 1391 N N . CYS A 1 185 ? 10.898 25.5 1.727 1 95.5 185 CYS A N 1
ATOM 1392 C CA . CYS A 1 185 ? 11.648 25.656 2.969 1 95.5 185 CYS A CA 1
ATOM 1393 C C . CYS A 1 185 ? 12.906 24.797 2.953 1 95.5 185 CYS A C 1
ATOM 1395 O O . CYS A 1 185 ? 13.133 24 3.863 1 95.5 185 CYS A O 1
ATOM 1397 N N . PRO A 1 186 ? 13.773 25.016 2.018 1 96.94 186 PRO A N 1
ATOM 1398 C CA . PRO A 1 186 ? 14.969 24.188 1.823 1 96.94 186 PRO A CA 1
ATOM 1399 C C . PRO A 1 186 ? 15.953 24.297 2.984 1 96.94 186 PRO A C 1
ATOM 1401 O O . PRO A 1 186 ? 16.609 23.312 3.342 1 96.94 186 PRO A O 1
ATOM 1404 N N . ALA A 1 187 ? 16.078 25.484 3.58 1 96.62 187 ALA A N 1
ATOM 1405 C CA . ALA A 1 187 ? 17.016 25.672 4.68 1 96.62 187 ALA A CA 1
ATOM 1406 C C . ALA A 1 187 ? 16.562 24.922 5.926 1 96.62 187 ALA A C 1
ATOM 1408 O O . ALA A 1 187 ? 17.375 24.328 6.641 1 96.62 187 ALA A O 1
ATOM 1409 N N . THR A 1 188 ? 15.266 24.984 6.191 1 97.06 188 THR A N 1
ATOM 1410 C CA . THR A 1 188 ? 14.719 24.234 7.312 1 97.06 188 THR A CA 1
ATOM 1411 C C . THR A 1 188 ? 15.023 22.734 7.164 1 97.06 188 THR A C 1
ATOM 1413 O O . THR A 1 188 ? 15.477 22.094 8.109 1 97.06 188 THR A O 1
ATOM 1416 N N . TYR A 1 189 ? 14.836 22.172 6.016 1 98.12 189 TYR A N 1
ATOM 1417 C CA . TYR A 1 189 ? 15.094 20.766 5.777 1 98.12 189 TYR A CA 1
ATOM 1418 C C . TYR A 1 189 ? 16.578 20.453 5.871 1 98.12 189 TYR A C 1
ATOM 1420 O O . TYR A 1 189 ? 16.969 19.391 6.359 1 98.12 189 TYR A O 1
ATOM 1428 N N . ARG A 1 190 ? 17.422 21.359 5.371 1 97.62 190 ARG A N 1
ATOM 1429 C CA . ARG A 1 190 ? 18.859 21.156 5.504 1 97.62 190 ARG A CA 1
ATOM 1430 C C . ARG A 1 190 ? 19.25 21.062 6.973 1 97.62 190 ARG A C 1
ATOM 1432 O O . ARG A 1 190 ? 20.109 20.25 7.344 1 97.62 190 ARG A O 1
ATOM 1439 N N . MET A 1 191 ? 18.641 21.969 7.766 1 97.69 191 MET A N 1
ATOM 1440 C CA . MET A 1 191 ? 18.922 21.953 9.203 1 97.69 191 MET A CA 1
ATOM 1441 C C . MET A 1 191 ? 18.469 20.641 9.828 1 97.69 191 MET A C 1
ATOM 1443 O O . MET A 1 191 ? 19.141 20.109 10.719 1 97.69 191 MET A O 1
ATOM 1447 N N . ILE A 1 192 ? 17.328 20.094 9.398 1 98.5 192 ILE A N 1
ATOM 1448 C CA . ILE A 1 192 ? 16.828 18.797 9.867 1 98.5 192 ILE A CA 1
ATOM 1449 C C . ILE A 1 192 ? 17.828 17.703 9.5 1 98.5 192 ILE A C 1
ATOM 1451 O O . ILE A 1 192 ? 18.203 16.891 10.344 1 98.5 192 ILE A O 1
ATOM 1455 N N . CYS A 1 193 ? 18.281 17.688 8.242 1 98.56 193 CYS A N 1
ATOM 1456 C CA . CYS A 1 193 ? 19.25 16.688 7.785 1 98.56 193 CYS A CA 1
ATOM 1457 C C . CYS A 1 193 ? 20.562 16.812 8.555 1 98.56 193 CYS A C 1
ATOM 1459 O O . CYS A 1 193 ? 21.219 15.805 8.82 1 98.56 193 CYS A O 1
ATOM 1461 N N . GLN A 1 194 ? 20.922 18.062 8.883 1 98.06 194 GLN A N 1
ATOM 1462 C CA . GLN A 1 194 ? 22.141 18.281 9.656 1 98.06 194 GLN A CA 1
ATOM 1463 C C . GLN A 1 194 ? 22.047 17.641 11.031 1 98.06 194 GLN A C 1
ATOM 1465 O O . GLN A 1 194 ? 23.047 17.172 11.57 1 98.06 194 GLN A O 1
ATOM 1470 N N . CYS A 1 195 ? 20.828 17.688 11.625 1 98.69 195 CYS A N 1
ATOM 1471 C CA . CYS A 1 195 ? 20.656 17 12.906 1 98.69 195 CYS A CA 1
ATOM 1472 C C . CYS A 1 195 ? 20.969 15.523 12.789 1 98.69 195 CYS A C 1
ATOM 1474 O O . CYS A 1 195 ? 21.625 14.953 13.656 1 98.69 195 CYS A O 1
ATOM 1476 N N . PHE A 1 196 ? 20.531 14.852 11.727 1 98.75 196 PHE A N 1
ATOM 1477 C CA . PHE A 1 196 ? 20.828 13.445 11.5 1 98.75 196 PHE A CA 1
ATOM 1478 C C . PHE A 1 196 ? 22.328 13.242 11.281 1 98.75 196 PHE A C 1
ATOM 1480 O O . PHE A 1 196 ? 22.922 12.297 11.805 1 98.75 196 PHE A O 1
ATOM 1487 N N . GLU A 1 197 ? 22.922 14.125 10.492 1 98.19 197 GLU A N 1
ATOM 1488 C CA . GLU A 1 197 ? 24.344 14.07 10.227 1 98.19 197 GLU A CA 1
ATOM 1489 C C . GLU A 1 197 ? 25.156 14.188 11.516 1 98.19 197 GLU A C 1
ATOM 1491 O O . GLU A 1 197 ? 26.062 13.391 11.758 1 98.19 197 GLU A O 1
ATOM 1496 N N . ASP A 1 198 ? 24.812 15.188 12.336 1 98.44 198 ASP A N 1
ATOM 1497 C CA . ASP A 1 198 ? 25.516 15.445 13.586 1 98.44 198 ASP A CA 1
ATOM 1498 C C . ASP A 1 198 ? 25.312 14.312 14.586 1 98.44 198 ASP A C 1
ATOM 1500 O O . ASP A 1 198 ? 26.109 14.125 15.5 1 98.44 198 ASP A O 1
ATOM 1504 N N . ALA A 1 199 ? 24.234 13.555 14.391 1 98.75 199 ALA A N 1
ATOM 1505 C CA . ALA A 1 199 ? 23.938 12.406 15.25 1 98.75 199 ALA A CA 1
ATOM 1506 C C . ALA A 1 199 ? 24.797 11.203 14.859 1 98.75 199 ALA A C 1
ATOM 1508 O O . ALA A 1 199 ? 24.766 10.172 15.531 1 98.75 199 ALA A O 1
ATOM 1509 N N . GLY A 1 200 ? 25.531 11.289 13.75 1 98.56 200 GLY A N 1
ATOM 1510 C CA . GLY A 1 200 ? 26.453 10.227 13.375 1 98.56 200 GLY A CA 1
ATOM 1511 C C . GLY A 1 200 ? 25.938 9.375 12.227 1 98.56 200 GLY A C 1
ATOM 1512 O O . GLY A 1 200 ? 26.438 8.266 12 1 98.56 200 GLY A O 1
ATOM 1513 N N . LEU A 1 201 ? 24.953 9.812 11.539 1 98.75 201 LEU A N 1
ATOM 1514 C CA . LEU A 1 201 ? 24.422 9.062 10.398 1 98.75 201 LEU A CA 1
ATOM 1515 C C . LEU A 1 201 ? 25.5 8.898 9.32 1 98.75 201 LEU A C 1
ATOM 1517 O O . LEU A 1 201 ? 26.125 9.875 8.914 1 98.75 201 LEU A O 1
ATOM 1521 N N . PRO A 1 202 ? 25.75 7.699 8.852 1 98.75 202 PRO A N 1
ATOM 1522 C CA . PRO A 1 202 ? 26.781 7.477 7.836 1 98.75 202 PRO A CA 1
ATOM 1523 C C . PRO A 1 202 ? 26.484 8.195 6.523 1 98.75 202 PRO A C 1
ATOM 1525 O O . PRO A 1 202 ? 25.312 8.453 6.207 1 98.75 202 PRO A O 1
ATOM 1528 N N . LYS A 1 203 ? 27.562 8.461 5.766 1 98.62 203 LYS A N 1
ATOM 1529 C CA . LYS A 1 203 ? 27.438 9.125 4.469 1 98.62 203 LYS A CA 1
ATOM 1530 C C . LYS A 1 203 ? 26.562 8.305 3.516 1 98.62 203 LYS A C 1
ATOM 1532 O O . LYS A 1 203 ? 26.656 7.078 3.49 1 98.62 203 LYS A O 1
ATOM 1537 N N . GLY A 1 204 ? 25.719 8.969 2.793 1 98.75 204 GLY A N 1
ATOM 1538 C CA . GLY A 1 204 ? 24.922 8.344 1.749 1 98.75 204 GLY A CA 1
ATOM 1539 C C . GLY A 1 204 ? 23.609 7.766 2.26 1 98.75 204 GLY A C 1
ATOM 1540 O O . GLY A 1 204 ? 22.703 7.473 1.474 1 98.75 204 GLY A O 1
ATOM 1541 N N . VAL A 1 205 ? 23.406 7.543 3.584 1 98.94 205 VAL A N 1
ATOM 1542 C CA . VAL A 1 205 ? 22.203 6.945 4.152 1 98.94 205 VAL A CA 1
ATOM 1543 C C . VAL A 1 205 ? 21.031 7.914 4.012 1 98.94 205 VAL A C 1
ATOM 1545 O O . VAL A 1 205 ? 19.891 7.488 3.803 1 98.94 205 VAL A O 1
ATOM 1548 N N . LEU A 1 206 ? 21.281 9.148 4.141 1 98.94 206 LEU A N 1
ATOM 1549 C CA . LEU A 1 206 ? 20.328 10.227 3.912 1 98.94 206 LEU A CA 1
ATOM 1550 C C . LEU A 1 206 ? 20.875 11.234 2.904 1 98.94 206 LEU A C 1
ATOM 1552 O O . LEU A 1 206 ? 22.016 11.672 3.02 1 98.94 206 LEU A O 1
ATOM 1556 N N . ASN A 1 207 ? 20.078 11.516 1.882 1 98.88 207 ASN A N 1
ATOM 1557 C CA . ASN A 1 207 ? 20.422 12.453 0.817 1 98.88 207 ASN A CA 1
ATOM 1558 C C . ASN A 1 207 ? 19.281 13.438 0.554 1 98.88 207 ASN A C 1
ATOM 1560 O O . ASN A 1 207 ? 18.125 13.023 0.408 1 98.88 207 ASN A O 1
ATOM 1564 N N . GLN A 1 208 ? 19.562 14.688 0.528 1 98.62 208 GLN A N 1
ATOM 1565 C CA . GLN A 1 208 ? 18.531 15.703 0.335 1 98.62 208 GLN A CA 1
ATOM 1566 C C . GLN A 1 208 ? 18.656 16.359 -1.035 1 98.62 208 GLN A C 1
ATOM 1568 O O . GLN A 1 208 ? 19.734 16.859 -1.392 1 98.62 208 GLN A O 1
ATOM 1573 N N . VAL A 1 209 ? 17.594 16.344 -1.752 1 98.38 209 VAL A N 1
ATOM 1574 C CA . VAL A 1 209 ? 17.516 17.109 -2.982 1 98.38 209 VAL A CA 1
ATOM 1575 C C . VAL A 1 209 ? 16.359 18.109 -2.887 1 98.38 209 VAL A C 1
ATOM 1577 O O . VAL A 1 209 ? 15.375 17.859 -2.184 1 98.38 209 VAL A O 1
ATOM 1580 N N . ILE A 1 210 ? 16.516 19.219 -3.51 1 97.88 210 ILE A N 1
ATOM 1581 C CA . ILE A 1 210 ? 15.516 20.25 -3.723 1 97.88 210 ILE A CA 1
ATOM 1582 C C . ILE A 1 210 ? 15.297 20.469 -5.219 1 97.88 210 ILE A C 1
ATOM 1584 O O . ILE A 1 210 ? 16.25 20.484 -5.996 1 97.88 210 ILE A O 1
ATOM 1588 N N . VAL A 1 211 ? 14.055 20.547 -5.594 1 98.19 211 VAL A N 1
ATOM 1589 C CA . VAL A 1 211 ? 13.766 20.656 -7.02 1 98.19 211 VAL A CA 1
ATOM 1590 C C . VAL A 1 211 ? 12.789 21.812 -7.262 1 98.19 211 VAL A C 1
ATOM 1592 O O . VAL A 1 211 ? 11.758 21.906 -6.594 1 98.19 211 VAL A O 1
ATOM 1595 N N . ARG A 1 212 ? 13.133 22.703 -8.141 1 96.25 212 ARG A N 1
ATOM 1596 C CA . ARG A 1 212 ? 12.227 23.781 -8.484 1 96.25 212 ARG A CA 1
ATOM 1597 C C . ARG A 1 212 ? 10.969 23.25 -9.156 1 96.25 212 ARG A C 1
ATOM 1599 O O . ARG A 1 212 ? 11 22.203 -9.812 1 96.25 212 ARG A O 1
ATOM 1606 N N . ARG A 1 213 ? 9.922 23.922 -9.07 1 93.69 213 ARG A N 1
ATOM 1607 C CA . ARG A 1 213 ? 8.586 23.484 -9.469 1 93.69 213 ARG A CA 1
ATOM 1608 C C . ARG A 1 213 ? 8.562 23.062 -10.93 1 93.69 213 ARG A C 1
ATOM 1610 O O . ARG A 1 213 ? 7.953 22.047 -11.273 1 93.69 213 ARG A O 1
ATOM 1617 N N . GLU A 1 214 ? 9.234 23.766 -11.789 1 94.5 214 GLU A N 1
ATOM 1618 C CA . GLU A 1 214 ? 9.172 23.531 -13.227 1 94.5 214 GLU A CA 1
ATOM 1619 C C . GLU A 1 214 ? 9.828 22.203 -13.594 1 94.5 214 GLU A C 1
ATOM 1621 O O . GLU A 1 214 ? 9.492 21.594 -14.609 1 94.5 214 GLU A O 1
ATOM 1626 N N . ASP A 1 215 ? 10.766 21.75 -12.719 1 96.75 215 ASP A N 1
ATOM 1627 C CA . ASP A 1 215 ? 11.508 20.531 -13.008 1 96.75 215 ASP A CA 1
ATOM 1628 C C . ASP A 1 215 ? 11.008 19.375 -12.148 1 96.75 215 ASP A C 1
ATOM 1630 O O . ASP A 1 215 ? 11.469 18.234 -12.297 1 96.75 215 ASP A O 1
ATOM 1634 N N . SER A 1 216 ? 10.07 19.609 -11.328 1 97.31 216 SER A N 1
ATOM 1635 C CA . SER A 1 216 ? 9.664 18.656 -10.289 1 97.31 216 SER A CA 1
ATOM 1636 C C . SER A 1 216 ? 9.156 17.359 -10.906 1 97.31 216 SER A C 1
ATOM 1638 O O . SER A 1 216 ? 9.531 16.266 -10.461 1 97.31 216 SER A O 1
ATOM 1640 N N . ALA A 1 217 ? 8.359 17.438 -11.938 1 97.06 217 ALA A N 1
ATOM 1641 C CA . ALA A 1 217 ? 7.766 16.25 -12.547 1 97.06 217 ALA A CA 1
ATOM 1642 C C . ALA A 1 217 ? 8.844 15.344 -13.141 1 97.06 217 ALA A C 1
ATOM 1644 O O . ALA A 1 217 ? 8.867 14.141 -12.859 1 97.06 217 ALA A O 1
ATOM 1645 N N . SER A 1 218 ? 9.766 15.898 -13.938 1 98.06 218 SER A N 1
ATOM 1646 C CA . SER A 1 218 ? 10.766 15.109 -14.633 1 98.06 218 SER A CA 1
ATOM 1647 C C . SER A 1 218 ? 11.789 14.531 -13.664 1 98.06 218 SER A C 1
ATOM 1649 O O . SER A 1 218 ? 12.18 13.367 -13.781 1 98.06 218 SER A O 1
ATOM 1651 N N . VAL A 1 219 ? 12.258 15.336 -12.695 1 98.56 219 VAL A N 1
ATOM 1652 C CA . VAL A 1 219 ? 13.258 14.891 -11.742 1 98.56 219 VAL A CA 1
ATOM 1653 C C . VAL A 1 219 ? 12.664 13.82 -10.82 1 98.56 219 VAL A C 1
ATOM 1655 O O . VAL A 1 219 ? 13.305 12.805 -10.539 1 98.56 219 VAL A O 1
ATOM 1658 N N . THR A 1 220 ? 11.438 14.062 -10.367 1 98.69 220 THR A N 1
ATOM 1659 C CA . THR A 1 220 ? 10.758 13.102 -9.508 1 98.69 220 THR A CA 1
ATOM 1660 C C . THR A 1 220 ? 10.57 11.766 -10.227 1 98.69 220 THR A C 1
ATOM 1662 O O . THR A 1 220 ? 10.836 10.703 -9.664 1 98.69 220 THR A O 1
ATOM 1665 N N . GLU A 1 221 ? 10.156 11.805 -11.461 1 98.69 221 GLU A N 1
ATOM 1666 C CA . GLU A 1 221 ? 9.961 10.57 -12.227 1 98.69 221 GLU A CA 1
ATOM 1667 C C . GLU A 1 221 ? 11.281 9.828 -12.414 1 98.69 221 GLU A C 1
ATOM 1669 O O . GLU A 1 221 ? 11.32 8.602 -12.367 1 98.69 221 GLU A O 1
ATOM 1674 N N . ALA A 1 222 ? 12.375 10.57 -12.656 1 98.75 222 ALA A N 1
ATOM 1675 C CA . ALA A 1 222 ? 13.68 9.938 -12.828 1 98.75 222 ALA A CA 1
ATOM 1676 C C . ALA A 1 222 ? 14.078 9.148 -11.578 1 98.75 222 ALA A C 1
ATOM 1678 O O . ALA A 1 222 ? 14.648 8.062 -11.688 1 98.75 222 ALA A O 1
ATOM 1679 N N . ILE A 1 223 ? 13.82 9.719 -10.406 1 98.81 223 ILE A N 1
ATOM 1680 C CA . ILE A 1 223 ? 14.133 9.039 -9.148 1 98.81 223 ILE A CA 1
ATOM 1681 C C . ILE A 1 223 ? 13.273 7.781 -9.016 1 98.81 223 ILE A C 1
ATOM 1683 O O . ILE A 1 223 ? 13.781 6.695 -8.75 1 98.81 223 ILE A O 1
ATOM 1687 N N . ILE A 1 224 ? 11.938 7.914 -9.258 1 98.75 224 ILE A N 1
ATOM 1688 C CA . ILE A 1 224 ? 10.992 6.816 -9.094 1 98.75 224 ILE A CA 1
ATOM 1689 C C . ILE A 1 224 ? 11.32 5.699 -10.078 1 98.75 224 ILE A C 1
ATOM 1691 O O . ILE A 1 224 ? 11.211 4.516 -9.75 1 98.75 224 ILE A O 1
ATOM 1695 N N . ALA A 1 225 ? 11.742 6.066 -11.273 1 98.38 225 ALA A N 1
ATOM 1696 C CA . ALA A 1 225 ? 12.016 5.109 -12.344 1 98.38 225 ALA A CA 1
ATOM 1697 C C . ALA A 1 225 ? 13.266 4.285 -12.031 1 98.38 225 ALA A C 1
ATOM 1699 O O . ALA A 1 225 ? 13.469 3.217 -12.617 1 98.38 225 ALA A O 1
ATOM 1700 N N . SER A 1 226 ? 14.117 4.77 -11.164 1 98.44 226 SER A N 1
ATOM 1701 C CA . SER A 1 226 ? 15.352 4.051 -10.852 1 98.44 226 SER A CA 1
ATOM 1702 C C . SER A 1 226 ? 15.055 2.707 -10.188 1 98.44 226 SER A C 1
ATOM 1704 O O . SER A 1 226 ? 14.289 2.639 -9.227 1 98.44 226 SER A O 1
ATOM 1706 N N . PRO A 1 227 ? 15.719 1.623 -10.609 1 96.44 227 PRO A N 1
ATOM 1707 C CA . PRO A 1 227 ? 15.5 0.319 -9.977 1 96.44 227 PRO A CA 1
ATOM 1708 C C . PRO A 1 227 ? 16.016 0.267 -8.539 1 96.44 227 PRO A C 1
ATOM 1710 O O . PRO A 1 227 ? 15.648 -0.633 -7.781 1 96.44 227 PRO A O 1
ATOM 1713 N N . ALA A 1 228 ? 16.844 1.281 -8.188 1 97.75 228 ALA A N 1
ATOM 1714 C CA . ALA A 1 228 ? 17.391 1.316 -6.836 1 97.75 228 ALA A CA 1
ATOM 1715 C C . ALA A 1 228 ? 16.328 1.736 -5.824 1 97.75 228 ALA A C 1
ATOM 1717 O O . ALA A 1 228 ? 16.359 1.31 -4.668 1 97.75 228 ALA A O 1
ATOM 1718 N N . ILE A 1 229 ? 15.391 2.574 -6.273 1 98.75 229 ILE A N 1
ATOM 1719 C CA . ILE A 1 229 ? 14.344 3.068 -5.383 1 98.75 229 ILE A CA 1
ATOM 1720 C C . ILE A 1 229 ? 13.219 2.039 -5.281 1 98.75 229 ILE A C 1
ATOM 1722 O O . ILE A 1 229 ? 12.695 1.585 -6.301 1 98.75 229 ILE A O 1
ATOM 1726 N N . ARG A 1 230 ? 12.875 1.755 -4.027 1 98.5 230 ARG A N 1
ATOM 1727 C CA . ARG A 1 230 ? 11.984 0.606 -3.869 1 98.5 230 ARG A CA 1
ATOM 1728 C C . ARG A 1 230 ? 10.617 1.037 -3.342 1 98.5 230 ARG A C 1
ATOM 1730 O O . ARG A 1 230 ? 9.648 0.279 -3.422 1 98.5 230 ARG A O 1
ATOM 1737 N N . LYS A 1 231 ? 10.484 2.211 -2.816 1 98.69 231 LYS A N 1
ATOM 1738 C CA . LYS A 1 231 ? 9.219 2.711 -2.287 1 98.69 231 LYS A CA 1
ATOM 1739 C C . LYS A 1 231 ? 9.234 4.234 -2.176 1 98.69 231 LYS A C 1
ATOM 1741 O O . LYS A 1 231 ? 10.297 4.844 -2.066 1 98.69 231 LYS A O 1
ATOM 1746 N N . ILE A 1 232 ? 8.062 4.859 -2.232 1 98.88 232 ILE A N 1
ATOM 1747 C CA . ILE A 1 232 ? 7.914 6.305 -2.117 1 98.88 232 ILE A CA 1
ATOM 1748 C C . ILE A 1 232 ? 6.965 6.641 -0.969 1 98.88 232 ILE A C 1
ATOM 1750 O O . ILE A 1 232 ? 5.961 5.949 -0.764 1 98.88 232 ILE A O 1
ATOM 1754 N N . GLU A 1 233 ? 7.281 7.566 -0.136 1 98.81 233 GLU A N 1
ATOM 1755 C CA . GLU A 1 233 ? 6.336 8.25 0.744 1 98.81 233 GLU A CA 1
ATOM 1756 C C . GLU A 1 233 ? 6.043 9.664 0.249 1 98.81 233 GLU A C 1
ATOM 1758 O O . GLU A 1 233 ? 6.965 10.43 -0.043 1 98.81 233 GLU A O 1
ATOM 1763 N N . PHE A 1 234 ? 4.805 9.93 0.129 1 98.81 234 PHE A N 1
ATOM 1764 C CA . PHE A 1 234 ? 4.41 11.266 -0.287 1 98.81 234 PHE A CA 1
ATOM 1765 C C . PHE A 1 234 ? 3.422 11.867 0.703 1 98.81 234 PHE A C 1
ATOM 1767 O O . PHE A 1 234 ? 2.381 11.273 0.99 1 98.81 234 PHE A O 1
ATOM 1774 N N . ILE A 1 235 ? 3.723 12.984 1.229 1 98.38 235 ILE A N 1
ATOM 1775 C CA . ILE A 1 235 ? 2.807 13.805 2.02 1 98.38 235 ILE A CA 1
ATOM 1776 C C . ILE A 1 235 ? 2.527 15.117 1.291 1 98.38 235 ILE A C 1
ATOM 1778 O O . ILE A 1 235 ? 3.447 15.891 1.015 1 98.38 235 ILE A O 1
ATOM 1782 N N . GLY A 1 236 ? 1.292 15.367 0.934 1 97.12 236 GLY A N 1
ATOM 1783 C CA . GLY A 1 236 ? 0.938 16.562 0.187 1 97.12 236 GLY A CA 1
ATOM 1784 C C . GLY A 1 236 ? -0.51 16.578 -0.267 1 97.12 236 GLY A C 1
ATOM 1785 O O . GLY A 1 236 ? -1.387 16.047 0.422 1 97.12 236 GLY A O 1
ATOM 1786 N N . SER A 1 237 ? -0.786 17.25 -1.373 1 96 237 SER A N 1
ATOM 1787 C CA . SER A 1 237 ? -2.156 17.406 -1.847 1 96 237 SER A CA 1
ATOM 1788 C C . SER A 1 237 ? -2.633 16.156 -2.588 1 96 237 SER A C 1
ATOM 1790 O O . SER A 1 237 ? -1.82 15.398 -3.121 1 96 237 SER A O 1
ATOM 1792 N N . ALA A 1 238 ? -3.924 15.977 -2.629 1 96.38 238 ALA A N 1
ATOM 1793 C CA . ALA A 1 238 ? -4.527 14.867 -3.369 1 96.38 238 ALA A CA 1
ATOM 1794 C C . ALA A 1 238 ? -4.199 14.961 -4.855 1 96.38 238 ALA A C 1
ATOM 1796 O O . ALA A 1 238 ? -3.924 13.945 -5.5 1 96.38 238 ALA A O 1
ATOM 1797 N N . ALA A 1 239 ? -4.211 16.141 -5.402 1 96.06 239 ALA A N 1
ATOM 1798 C CA . ALA A 1 239 ? -3.938 16.344 -6.824 1 96.06 239 ALA A CA 1
ATOM 1799 C C . ALA A 1 239 ? -2.543 15.836 -7.188 1 96.06 239 ALA A C 1
ATOM 1801 O O . ALA A 1 239 ? -2.375 15.109 -8.172 1 96.06 239 ALA A O 1
ATOM 1802 N N . VAL A 1 240 ? -1.548 16.219 -6.371 1 97.12 240 VAL A N 1
ATOM 1803 C CA . VAL A 1 240 ? -0.18 15.781 -6.633 1 97.12 240 VAL A CA 1
ATOM 1804 C C . VAL A 1 240 ? -0.04 14.289 -6.32 1 97.12 240 VAL A C 1
ATOM 1806 O O . VAL A 1 240 ? 0.692 13.57 -7.004 1 97.12 240 VAL A O 1
ATOM 1809 N N . GLY A 1 241 ? -0.767 13.844 -5.266 1 98.19 241 GLY A N 1
ATOM 1810 C CA . GLY A 1 241 ? -0.781 12.422 -4.949 1 98.19 241 GLY A CA 1
ATOM 1811 C C . GLY A 1 241 ? -1.192 11.555 -6.121 1 98.19 241 GLY A C 1
ATOM 1812 O O . GLY A 1 241 ? -0.602 10.5 -6.355 1 98.19 241 GLY A O 1
ATOM 1813 N N . LYS A 1 242 ? -2.221 11.984 -6.898 1 98.31 242 LYS A N 1
ATOM 1814 C CA . LYS A 1 242 ? -2.67 11.266 -8.086 1 98.31 242 LYS A CA 1
ATOM 1815 C C . LYS A 1 242 ? -1.56 11.172 -9.125 1 98.31 242 LYS A C 1
ATOM 1817 O O . LYS A 1 242 ? -1.33 10.109 -9.703 1 98.31 242 LYS A O 1
ATOM 1822 N N . ILE A 1 243 ? -0.841 12.227 -9.289 1 98.25 243 ILE A N 1
ATOM 1823 C CA . ILE A 1 243 ? 0.211 12.305 -10.297 1 98.25 243 ILE A CA 1
ATOM 1824 C C . ILE A 1 243 ? 1.364 11.383 -9.914 1 98.25 243 ILE A C 1
ATOM 1826 O O . ILE A 1 243 ? 1.802 10.555 -10.719 1 98.25 243 ILE A O 1
ATOM 1830 N N . ILE A 1 244 ? 1.866 11.508 -8.648 1 98.62 244 ILE A N 1
ATOM 1831 C CA . ILE A 1 244 ? 2.992 10.703 -8.188 1 98.62 244 ILE A CA 1
ATOM 1832 C C . ILE A 1 244 ? 2.594 9.227 -8.156 1 98.62 244 ILE A C 1
ATOM 1834 O O . ILE A 1 244 ? 3.387 8.359 -8.516 1 98.62 244 ILE A O 1
ATOM 1838 N N . GLY A 1 245 ? 1.345 8.992 -7.723 1 98.69 245 GLY A N 1
ATOM 1839 C CA . GLY A 1 245 ? 0.849 7.625 -7.715 1 98.69 245 GLY A CA 1
ATOM 1840 C C . GLY A 1 245 ? 0.862 6.973 -9.086 1 98.69 245 GLY A C 1
ATOM 1841 O O . GLY A 1 245 ? 1.209 5.797 -9.219 1 98.69 245 GLY A O 1
ATOM 1842 N N . GLN A 1 246 ? 0.45 7.703 -10.086 1 98.69 246 GLN A N 1
ATOM 1843 C CA . GLN A 1 246 ? 0.441 7.18 -11.445 1 98.69 246 GLN A CA 1
ATOM 1844 C C . GLN A 1 246 ? 1.855 6.863 -11.922 1 98.69 246 GLN A C 1
ATOM 1846 O O . GLN A 1 246 ? 2.08 5.852 -12.594 1 98.69 246 GLN A O 1
ATOM 1851 N N . VAL A 1 247 ? 2.828 7.73 -11.57 1 98.69 247 VAL A N 1
ATOM 1852 C CA . VAL A 1 247 ? 4.223 7.477 -11.914 1 98.69 247 VAL A CA 1
ATOM 1853 C C . VAL A 1 247 ? 4.715 6.223 -11.195 1 98.69 247 VAL A C 1
ATOM 1855 O O . VAL A 1 247 ? 5.379 5.375 -11.789 1 98.69 247 VAL A O 1
ATOM 1858 N N . CYS A 1 248 ? 4.375 6.125 -9.914 1 98.75 248 CYS A N 1
ATOM 1859 C CA . CYS A 1 248 ? 4.754 4.949 -9.133 1 98.75 248 CYS A CA 1
ATOM 1860 C C . CYS A 1 248 ? 4.203 3.678 -9.766 1 98.75 248 CYS A C 1
ATOM 1862 O O . CYS A 1 248 ? 4.922 2.686 -9.898 1 98.75 248 CYS A O 1
ATOM 1864 N N . ALA A 1 249 ? 2.938 3.715 -10.18 1 98.44 249 ALA A N 1
ATOM 1865 C CA . ALA A 1 249 ? 2.305 2.555 -10.797 1 98.44 249 ALA A CA 1
ATOM 1866 C C . ALA A 1 249 ? 3 2.184 -12.109 1 98.44 249 ALA A C 1
ATOM 1868 O O . ALA A 1 249 ? 3.191 1.002 -12.398 1 98.44 249 ALA A O 1
ATOM 1869 N N . LYS A 1 250 ? 3.379 3.189 -12.875 1 98.12 250 LYS A N 1
ATOM 1870 C CA . LYS A 1 250 ? 4.074 2.998 -14.148 1 98.12 250 LYS A CA 1
ATOM 1871 C C . LYS A 1 250 ? 5.336 2.156 -13.961 1 98.12 250 LYS A C 1
ATOM 1873 O O . LYS A 1 250 ? 5.695 1.367 -14.836 1 98.12 250 LYS A O 1
ATOM 1878 N N . TYR A 1 251 ? 5.969 2.273 -12.812 1 98.12 251 TYR A N 1
ATOM 1879 C CA . TYR A 1 251 ? 7.23 1.587 -12.578 1 98.12 251 TYR A CA 1
ATOM 1880 C C . TYR A 1 251 ? 7.086 0.54 -11.477 1 98.12 251 TYR A C 1
ATOM 1882 O O . TYR A 1 251 ? 8.086 0.039 -10.953 1 98.12 251 TYR A O 1
ATOM 1890 N N . LEU A 1 252 ? 5.852 0.273 -11.055 1 97.88 252 LEU A N 1
ATOM 1891 C CA . LEU A 1 252 ? 5.496 -0.74 -10.07 1 97.88 252 LEU A CA 1
ATOM 1892 C C . LEU A 1 252 ? 6.227 -0.496 -8.758 1 97.88 252 LEU A C 1
ATOM 1894 O O . LEU A 1 252 ? 6.871 -1.401 -8.219 1 97.88 252 LEU A O 1
ATOM 1898 N N . LYS A 1 253 ? 6.082 0.717 -8.25 1 97.94 253 LYS A N 1
ATOM 1899 C CA . LYS A 1 253 ? 6.617 1.1 -6.945 1 97.94 253 LYS A CA 1
ATOM 1900 C C . LYS A 1 253 ? 5.492 1.324 -5.938 1 97.94 253 LYS A C 1
ATOM 1902 O O . LYS A 1 253 ? 4.562 2.09 -6.199 1 97.94 253 LYS A O 1
ATOM 1907 N N . PRO A 1 254 ? 5.512 0.582 -4.797 1 98.25 254 PRO A N 1
ATOM 1908 C CA . PRO A 1 254 ? 4.535 0.921 -3.76 1 98.25 254 PRO A CA 1
ATOM 1909 C C . PRO A 1 254 ? 4.719 2.336 -3.217 1 98.25 254 PRO A C 1
ATOM 1911 O O . PRO A 1 254 ? 5.832 2.869 -3.232 1 98.25 254 PRO A O 1
ATOM 1914 N N . ILE A 1 255 ? 3.582 2.969 -2.738 1 98.56 255 ILE A N 1
ATOM 1915 C CA . ILE A 1 255 ? 3.637 4.344 -2.26 1 98.56 255 ILE A CA 1
ATOM 1916 C C . ILE A 1 255 ? 2.789 4.484 -0.997 1 98.56 255 ILE A C 1
ATOM 1918 O O . ILE A 1 255 ? 1.696 3.922 -0.909 1 98.56 255 ILE A O 1
ATOM 1922 N N . LEU A 1 256 ? 3.342 5.086 0.047 1 98.38 256 LEU A N 1
ATOM 1923 C CA . LEU A 1 256 ? 2.631 5.594 1.215 1 98.38 256 LEU A CA 1
ATOM 1924 C C . LEU A 1 256 ? 2.201 7.043 1.003 1 98.38 256 LEU A C 1
ATOM 1926 O O . LEU A 1 256 ? 3.02 7.891 0.646 1 98.38 256 LEU A O 1
ATOM 1930 N N . MET A 1 257 ? 0.865 7.309 1.217 1 97.81 257 MET A N 1
ATOM 1931 C CA . MET A 1 257 ? 0.353 8.648 0.938 1 97.81 257 MET A CA 1
ATOM 1932 C C . MET A 1 257 ? -0.367 9.219 2.154 1 97.81 257 MET A C 1
ATOM 1934 O O . MET A 1 257 ? -1.285 8.594 2.688 1 97.81 257 MET A O 1
ATOM 1938 N N . GLU A 1 258 ? 0.033 10.273 2.602 1 98.06 258 GLU A N 1
ATOM 1939 C CA . GLU A 1 258 ? -0.702 11.125 3.527 1 98.06 258 GLU A CA 1
ATOM 1940 C C . GLU A 1 258 ? -1.11 12.438 2.861 1 98.06 258 GLU A C 1
ATOM 1942 O O . GLU A 1 258 ? -0.272 13.312 2.635 1 98.06 258 GLU A O 1
ATOM 1947 N N . LEU A 1 259 ? -2.4 12.578 2.588 1 98 259 LEU A N 1
ATOM 1948 C CA . LEU A 1 259 ? -2.877 13.68 1.755 1 98 259 LEU A CA 1
ATOM 1949 C C . LEU A 1 259 ? -3.83 14.578 2.537 1 98 259 LEU A C 1
ATOM 1951 O O . LEU A 1 259 ? -3.959 14.438 3.756 1 98 259 LEU A O 1
ATOM 1955 N N . GLY A 1 260 ? -4.371 15.516 1.877 1 95.12 260 GLY A N 1
ATOM 1956 C CA . GLY A 1 260 ? -5.188 16.531 2.516 1 95.12 260 GLY A CA 1
ATOM 1957 C C . GLY A 1 260 ? -6.461 15.977 3.131 1 95.12 260 GLY A C 1
ATOM 1958 O O . GLY A 1 260 ? -6.789 14.805 2.939 1 95.12 260 GLY A O 1
ATOM 1959 N N . GLY A 1 261 ? -7.082 16.828 3.908 1 94.31 261 GLY A N 1
ATOM 1960 C CA . GLY A 1 261 ? -8.32 16.453 4.578 1 94.31 261 GLY A CA 1
ATOM 1961 C C . GLY A 1 261 ? -9.359 17.562 4.555 1 94.31 261 GLY A C 1
ATOM 1962 O O . GLY A 1 261 ? -9.125 18.641 4.004 1 94.31 261 GLY A O 1
ATOM 1963 N N . LYS A 1 262 ? -10.523 17.25 4.977 1 96.12 262 LYS A N 1
ATOM 1964 C CA . LYS A 1 262 ? -11.648 18.141 5.258 1 96.12 262 LYS A CA 1
ATOM 1965 C C . LYS A 1 262 ? -12.281 17.812 6.609 1 96.12 262 LYS A C 1
ATOM 1967 O O . LYS A 1 262 ? -13.453 17.453 6.684 1 96.12 262 LYS A O 1
ATOM 1972 N N . ALA A 1 263 ? -11.438 18 7.617 1 98.12 263 ALA A N 1
ATOM 1973 C CA . ALA A 1 263 ? -11.773 17.484 8.945 1 98.12 263 ALA A CA 1
ATOM 1974 C C . ALA A 1 263 ? -13.039 18.141 9.484 1 98.12 263 ALA A C 1
ATOM 1976 O O . ALA A 1 263 ? -13.312 19.312 9.203 1 98.12 263 ALA A O 1
ATOM 1977 N N . ALA A 1 264 ? -13.82 17.375 10.242 1 98.31 264 ALA A N 1
ATOM 1978 C CA . ALA A 1 264 ? -15.086 17.844 10.805 1 98.31 264 ALA A CA 1
ATOM 1979 C C . ALA A 1 264 ? -15.117 17.641 12.312 1 98.31 264 ALA A C 1
ATOM 1981 O O . ALA A 1 264 ? -14.617 16.641 12.828 1 98.31 264 ALA A O 1
ATOM 1982 N N . ALA A 1 265 ? -15.68 18.547 12.984 1 98.62 265 ALA A N 1
ATOM 1983 C CA . ALA A 1 265 ? -15.984 18.422 14.406 1 98.62 265 ALA A CA 1
ATOM 1984 C C . ALA A 1 265 ? -17.484 18.406 14.648 1 98.62 265 ALA A C 1
ATOM 1986 O O . ALA A 1 265 ? -18.203 19.312 14.227 1 98.62 265 ALA A O 1
ATOM 1987 N N . ILE A 1 266 ? -17.938 17.359 15.281 1 98.88 266 ILE A N 1
ATOM 1988 C CA . ILE A 1 266 ? -19.344 17.203 15.609 1 98.88 266 ILE A CA 1
ATOM 1989 C C . ILE A 1 266 ? -19.578 17.656 17.047 1 98.88 266 ILE A C 1
ATOM 1991 O O . ILE A 1 266 ? -18.859 17.25 17.969 1 98.88 266 ILE A O 1
ATOM 1995 N N . VAL A 1 267 ? -20.578 18.469 17.266 1 98.81 267 VAL A N 1
ATOM 1996 C CA . VAL A 1 267 ? -20.969 18.922 18.594 1 98.81 267 VAL A CA 1
ATOM 1997 C C . VAL A 1 267 ? -22.375 18.422 18.938 1 98.81 267 VAL A C 1
ATOM 1999 O O . VAL A 1 267 ? -23.344 18.859 18.312 1 98.81 267 VAL A O 1
ATOM 2002 N N . LEU A 1 268 ? -22.453 17.578 19.922 1 98.56 268 LEU A N 1
ATOM 2003 C CA . LEU A 1 268 ? -23.734 17.016 20.328 1 98.56 268 LEU A CA 1
ATOM 2004 C C . LEU A 1 268 ? -24.375 17.844 21.438 1 98.56 268 LEU A C 1
ATOM 2006 O O . LEU A 1 268 ? -23.75 18.781 21.938 1 98.56 268 LEU A O 1
ATOM 2010 N N . GLU A 1 269 ? -25.578 17.453 21.828 1 97.62 269 GLU A N 1
ATOM 2011 C CA . GLU A 1 269 ? -26.406 18.25 22.734 1 97.62 269 GLU A CA 1
ATOM 2012 C C . GLU A 1 269 ? -25.781 18.344 24.125 1 97.62 269 GLU A C 1
ATOM 2014 O O . GLU A 1 269 ? -25.906 19.359 24.797 1 97.62 269 GLU A O 1
ATOM 2019 N N . ASP A 1 270 ? -25.078 17.312 24.531 1 97.44 270 ASP A N 1
ATOM 2020 C CA . ASP A 1 270 ? -24.594 17.25 25.906 1 97.44 270 ASP A CA 1
ATOM 2021 C C . ASP A 1 270 ? -23.156 17.75 25.984 1 97.44 270 ASP A C 1
ATOM 2023 O O . ASP A 1 270 ? -22.531 17.688 27.062 1 97.44 270 ASP A O 1
ATOM 2027 N N . ALA A 1 271 ? -22.625 18.234 24.891 1 97.19 271 ALA A N 1
ATOM 2028 C CA . ALA A 1 271 ? -21.234 18.672 24.844 1 97.19 271 ALA A CA 1
ATOM 2029 C C . ALA A 1 271 ? -21 19.875 25.781 1 97.19 271 ALA A C 1
ATOM 2031 O O . ALA A 1 271 ? -21.922 20.656 26.016 1 97.19 271 ALA A O 1
ATOM 2032 N N . ASP A 1 272 ? -19.797 19.984 26.328 1 96.88 272 ASP A N 1
ATOM 2033 C CA . ASP A 1 272 ? -19.344 21.25 26.906 1 96.88 272 ASP A CA 1
ATOM 2034 C C . ASP A 1 272 ? -19.109 22.297 25.812 1 96.88 272 ASP A C 1
ATOM 2036 O O . ASP A 1 272 ? -18.047 22.328 25.203 1 96.88 272 ASP A O 1
ATOM 2040 N N . LEU A 1 273 ? -20.062 23.125 25.672 1 97.56 273 LEU A N 1
ATOM 2041 C CA . LEU A 1 273 ? -20.109 23.984 24.484 1 97.56 273 LEU A CA 1
ATOM 2042 C C . LEU A 1 273 ? -18.953 24.984 24.5 1 97.56 273 LEU A C 1
ATOM 2044 O O . LEU A 1 273 ? -18.406 25.312 23.438 1 97.56 273 LEU A O 1
ATOM 2048 N N . GLU A 1 274 ? -18.578 25.516 25.609 1 96 274 GLU A N 1
ATOM 2049 C CA . GLU A 1 274 ? -17.484 26.469 25.688 1 96 274 GLU A CA 1
ATOM 2050 C C . GLU A 1 274 ? -16.141 25.812 25.344 1 96 274 GLU A C 1
ATOM 2052 O O . GLU A 1 274 ? -15.367 26.359 24.562 1 96 274 GLU A O 1
ATOM 2057 N N . SER A 1 275 ? -15.922 24.656 25.938 1 95.81 275 SER A N 1
ATOM 2058 C CA . SER A 1 275 ? -14.703 23.922 25.641 1 95.81 275 SER A CA 1
ATOM 2059 C C . SER A 1 275 ? -14.648 23.516 24.172 1 95.81 275 SER A C 1
ATOM 2061 O O . SER A 1 275 ? -13.586 23.594 23.531 1 95.81 275 SER A O 1
ATOM 2063 N N . ALA A 1 276 ? -15.773 23.047 23.672 1 97.19 276 ALA A N 1
ATOM 2064 C CA . ALA A 1 276 ? -15.859 22.656 22.266 1 97.19 276 ALA A CA 1
ATOM 2065 C C . ALA A 1 276 ? -15.523 23.844 21.359 1 97.19 276 ALA A C 1
ATOM 2067 O O . ALA A 1 276 ? -14.727 23.703 20.422 1 97.19 276 ALA A O 1
ATOM 2068 N N . ALA A 1 277 ? -16.125 24.969 21.672 1 97.12 277 ALA A N 1
ATOM 2069 C CA . ALA A 1 277 ? -15.914 26.172 20.859 1 97.12 277 ALA A CA 1
ATOM 2070 C C . ALA A 1 277 ? -14.438 26.562 20.828 1 97.12 277 ALA A C 1
ATOM 2072 O O . ALA A 1 277 ? -13.883 26.828 19.766 1 97.12 277 ALA A O 1
ATOM 2073 N N . THR A 1 278 ? -13.844 26.578 22 1 95.56 278 THR A N 1
ATOM 2074 C CA . THR A 1 278 ? -12.438 26.953 22.109 1 95.56 278 THR A CA 1
ATOM 2075 C C . THR A 1 278 ? -11.555 25.969 21.344 1 95.56 278 THR A C 1
ATOM 2077 O O . THR A 1 278 ? -10.672 26.391 20.594 1 95.56 278 THR A O 1
ATOM 2080 N N . SER A 1 279 ? -11.797 24.719 21.5 1 95.88 279 SER A N 1
ATOM 2081 C CA . SER A 1 279 ? -10.984 23.672 20.875 1 95.88 279 SER A CA 1
ATOM 2082 C C . SER A 1 279 ? -11.188 23.656 19.359 1 95.88 279 SER A C 1
ATOM 2084 O O . SER A 1 279 ? -10.234 23.469 18.609 1 95.88 279 SER A O 1
ATOM 2086 N N . ILE A 1 280 ? -12.383 23.781 18.938 1 97.25 280 ILE A N 1
ATOM 2087 C CA . ILE A 1 280 ? -12.711 23.75 17.516 1 97.25 280 ILE A CA 1
ATOM 2088 C C . ILE A 1 280 ? -12.094 24.969 16.828 1 97.25 280 ILE A C 1
ATOM 2090 O O . ILE A 1 280 ? -11.539 24.859 15.727 1 97.25 280 ILE A O 1
ATOM 2094 N N . ALA A 1 281 ? -12.164 26.141 17.516 1 95.81 281 ALA A N 1
ATOM 2095 C CA . ALA A 1 281 ? -11.5 27.328 16.984 1 95.81 281 ALA A CA 1
ATOM 2096 C C . ALA A 1 281 ? -9.992 27.109 16.859 1 95.81 281 ALA A C 1
ATOM 2098 O O . ALA A 1 281 ? -9.391 27.453 15.844 1 95.81 281 ALA A O 1
ATOM 2099 N N . PHE A 1 282 ? -9.43 26.562 17.859 1 94.69 282 PHE A N 1
ATOM 2100 C CA . PHE A 1 282 ? -8.016 26.219 17.812 1 94.69 282 PHE A CA 1
ATOM 2101 C C . PHE A 1 282 ? -7.715 25.312 16.625 1 94.69 282 PHE A C 1
ATOM 2103 O O . PHE A 1 282 ? -6.777 25.562 15.859 1 94.69 282 PHE A O 1
ATOM 2110 N N . GLY A 1 283 ? -8.492 24.25 16.453 1 96.19 283 GLY A N 1
ATOM 2111 C CA . GLY A 1 283 ? -8.297 23.312 15.352 1 96.19 283 GLY A CA 1
ATOM 2112 C C . GLY A 1 283 ? -8.438 23.969 13.992 1 96.19 283 GLY A C 1
ATOM 2113 O O . GLY A 1 283 ? -7.762 23.578 13.039 1 96.19 283 GLY A O 1
ATOM 2114 N N . ALA A 1 284 ? -9.25 24.938 13.875 1 96.25 284 ALA A N 1
ATOM 2115 C CA . ALA A 1 284 ? -9.531 25.594 12.602 1 96.25 284 ALA A CA 1
ATOM 2116 C C . ALA A 1 284 ? -8.445 26.609 12.266 1 96.25 284 ALA A C 1
ATOM 2118 O O . ALA A 1 284 ? -8.133 26.828 11.094 1 96.25 284 ALA A O 1
ATOM 2119 N N . PHE A 1 285 ? -7.82 27.219 13.352 1 94.62 285 PHE A N 1
ATOM 2120 C CA . PHE A 1 285 ? -7.113 28.453 13.047 1 94.62 285 PHE A CA 1
ATOM 2121 C C . PHE A 1 285 ? -5.637 28.328 13.406 1 94.62 285 PHE A C 1
ATOM 2123 O O . PHE A 1 285 ? -4.828 29.172 13.008 1 94.62 285 PHE A O 1
ATOM 2130 N N . VAL A 1 286 ? -5.238 27.297 14.18 1 92.88 286 VAL A N 1
ATOM 2131 C CA . VAL A 1 286 ? -3.822 27.141 14.484 1 92.88 286 VAL A CA 1
ATOM 2132 C C . VAL A 1 286 ? -3.027 27.031 13.18 1 92.88 286 VAL A C 1
ATOM 2134 O O . VAL A 1 286 ? -3.494 26.438 12.211 1 92.88 286 VAL A O 1
ATOM 2137 N N . HIS A 1 287 ? -1.819 27.766 13.156 1 92.62 287 HIS A N 1
ATOM 2138 C CA . HIS A 1 287 ? -0.976 27.859 11.969 1 92.62 287 HIS A CA 1
ATOM 2139 C C . HIS A 1 287 ? -1.762 28.391 10.773 1 92.62 287 HIS A C 1
ATOM 2141 O O . HIS A 1 287 ? -1.459 28.047 9.625 1 92.62 287 HIS A O 1
ATOM 2147 N N . HIS A 1 288 ? -2.832 29.125 11.102 1 92.19 288 HIS A N 1
ATOM 2148 C CA . HIS A 1 288 ? -3.727 29.766 10.141 1 92.19 288 HIS A CA 1
ATOM 2149 C C . HIS A 1 288 ? -4.375 28.734 9.219 1 92.19 288 HIS A C 1
ATOM 2151 O O . HIS A 1 288 ? -4.477 28.969 8.008 1 92.19 288 HIS A O 1
ATOM 2157 N N . GLY A 1 289 ? -4.672 27.609 9.727 1 94.62 289 GLY A N 1
ATOM 2158 C CA . GLY A 1 289 ? -5.422 26.562 9.031 1 94.62 289 GLY A CA 1
ATOM 2159 C C . GLY A 1 289 ? -4.586 25.797 8.023 1 94.62 289 GLY A C 1
ATOM 2160 O O . GLY A 1 289 ? -5.109 24.969 7.285 1 94.62 289 GLY A O 1
ATOM 2161 N N . GLN A 1 290 ? -3.279 26.047 7.992 1 95.44 290 GLN A N 1
ATOM 2162 C CA . GLN A 1 290 ? -2.416 25.406 7.004 1 95.44 290 GLN A CA 1
ATOM 2163 C C . GLN A 1 290 ? -1.879 24.078 7.52 1 95.44 290 GLN A C 1
ATOM 2165 O O . GLN A 1 290 ? -0.672 23.828 7.477 1 95.44 290 GLN A O 1
ATOM 2170 N N . ILE A 1 291 ? -2.795 23.25 8.016 1 96.19 291 ILE A N 1
ATOM 2171 C CA . ILE A 1 291 ? -2.57 21.891 8.492 1 96.19 291 ILE A CA 1
ATOM 2172 C C . ILE A 1 291 ? -3.598 20.953 7.875 1 96.19 291 ILE A C 1
ATOM 2174 O O . ILE A 1 291 ? -4.789 21.266 7.816 1 96.19 291 ILE A O 1
ATOM 2178 N N . CYS A 1 292 ? -3.197 19.828 7.438 1 96.5 292 CYS A N 1
ATOM 2179 C CA . CYS A 1 292 ? -4.07 18.891 6.746 1 96.5 292 CYS A CA 1
ATOM 2180 C C . CYS A 1 292 ? -5.203 18.422 7.656 1 96.5 292 CYS A C 1
ATOM 2182 O O . CYS A 1 292 ? -6.27 18.031 7.18 1 96.5 292 CYS A O 1
ATOM 2184 N N . MET A 1 293 ? -5.012 18.547 9 1 97.38 293 MET A N 1
ATOM 2185 C CA . MET A 1 293 ? -5.988 18.078 9.984 1 97.38 293 MET A CA 1
ATOM 2186 C C . MET A 1 293 ? -6.875 19.234 10.453 1 97.38 293 MET A C 1
ATOM 2188 O O . MET A 1 293 ? -7.727 19.047 11.328 1 97.38 293 MET A O 1
ATOM 2192 N N . SER A 1 294 ? -6.742 20.375 9.969 1 97.5 294 SER A N 1
ATOM 2193 C CA . SER A 1 294 ? -7.473 21.547 10.445 1 97.5 294 SER A CA 1
ATOM 2194 C C . SER A 1 294 ? -8.984 21.344 10.32 1 97.5 294 SER A C 1
ATOM 2196 O O . SER A 1 294 ? -9.453 20.75 9.352 1 97.5 294 SER A O 1
ATOM 2198 N N . THR A 1 295 ? -9.742 21.875 11.312 1 97.94 295 THR A N 1
ATOM 2199 C CA . THR A 1 295 ? -11.195 21.812 11.289 1 97.94 295 THR A CA 1
ATOM 2200 C C . THR A 1 295 ? -11.75 22.703 10.18 1 97.94 295 THR A C 1
ATOM 2202 O O . THR A 1 295 ? -11.633 23.938 10.258 1 97.94 295 THR A O 1
ATOM 2205 N N . GLU A 1 296 ? -12.344 22.156 9.219 1 97.75 296 GLU A N 1
ATOM 2206 C CA . GLU A 1 296 ? -12.906 22.953 8.133 1 97.75 296 GLU A CA 1
ATOM 2207 C C . GLU A 1 296 ? -14.43 22.812 8.078 1 97.75 296 GLU A C 1
ATOM 2209 O O . GLU A 1 296 ? -15.102 23.562 7.363 1 97.75 296 GLU A O 1
ATOM 2214 N N . ARG A 1 297 ? -14.938 21.812 8.797 1 97.56 297 ARG A N 1
ATOM 2215 C CA . ARG A 1 297 ? -16.375 21.641 8.93 1 97.56 297 ARG A CA 1
ATOM 2216 C C . ARG A 1 297 ? -16.781 21.5 10.398 1 97.56 297 ARG A C 1
ATOM 2218 O O . ARG A 1 297 ? -16.172 20.719 11.141 1 97.56 297 ARG A O 1
ATOM 2225 N N . ILE A 1 298 ? -17.703 22.297 10.812 1 98.56 298 ILE A N 1
ATOM 2226 C CA . ILE A 1 298 ? -18.281 22.25 12.148 1 98.56 298 ILE A CA 1
ATOM 2227 C C . ILE A 1 298 ? -19.75 21.812 12.055 1 98.56 298 ILE A C 1
ATOM 2229 O O . ILE A 1 298 ? -20.562 22.484 11.422 1 98.56 298 ILE A O 1
ATOM 2233 N N . VAL A 1 299 ? -20.078 20.688 12.648 1 98.5 299 VAL A N 1
ATOM 2234 C CA . VAL A 1 299 ? -21.422 20.141 12.562 1 98.5 299 VAL A CA 1
ATOM 2235 C C . VAL A 1 299 ? -22.062 20.109 13.953 1 98.5 299 VAL A C 1
ATOM 2237 O O . VAL A 1 299 ? -21.609 19.359 14.836 1 98.5 299 VAL A O 1
ATOM 2240 N N . VAL A 1 300 ? -23.094 20.875 14.195 1 98.69 300 VAL A N 1
ATOM 2241 C CA . VAL A 1 300 ? -23.688 21 15.516 1 98.69 300 VAL A CA 1
ATOM 2242 C C . VAL A 1 300 ? -25.156 20.594 15.469 1 98.69 300 VAL A C 1
ATOM 2244 O O . VAL A 1 300 ? -25.859 20.906 14.508 1 98.69 300 VAL A O 1
ATOM 2247 N N . VAL A 1 301 ? -25.578 19.891 16.453 1 98.31 301 VAL A N 1
ATOM 2248 C CA . VAL A 1 301 ? -26.984 19.484 16.516 1 98.31 301 VAL A CA 1
ATOM 2249 C C . VAL A 1 301 ? -27.859 20.703 16.797 1 98.31 301 VAL A C 1
ATOM 2251 O O . VAL A 1 301 ? -27.469 21.594 17.562 1 98.31 301 VAL A O 1
ATOM 2254 N N . GLU A 1 302 ? -29.047 20.688 16.328 1 97.88 302 GLU A N 1
ATOM 2255 C CA . GLU A 1 302 ? -29.953 21.812 16.266 1 97.88 302 GLU A CA 1
ATOM 2256 C C . GLU A 1 302 ? -30.266 22.359 17.656 1 97.88 302 GLU A C 1
ATOM 2258 O O . GLU A 1 302 ? -30.312 23.562 17.859 1 97.88 302 GLU A O 1
ATOM 2263 N N . LYS A 1 303 ? -30.406 21.547 18.578 1 97.75 303 LYS A N 1
ATOM 2264 C CA . LYS A 1 303 ? -30.844 21.891 19.938 1 97.75 303 LYS A CA 1
ATOM 2265 C C . LYS A 1 303 ? -29.875 22.859 20.594 1 97.75 303 LYS A C 1
ATOM 2267 O O . LYS A 1 303 ? -30.266 23.641 21.469 1 97.75 303 LYS A O 1
ATOM 2272 N N . VAL A 1 304 ? -28.609 22.844 20.188 1 98.31 304 VAL A N 1
ATOM 2273 C CA . VAL A 1 304 ? -27.625 23.672 20.875 1 98.31 304 VAL A CA 1
ATOM 2274 C C . VAL A 1 304 ? -26.938 24.594 19.875 1 98.31 304 VAL A C 1
ATOM 2276 O O . VAL A 1 304 ? -25.953 25.25 20.203 1 98.31 304 VAL A O 1
ATOM 2279 N N . ALA A 1 305 ? -27.406 24.688 18.703 1 98.12 305 ALA A N 1
ATOM 2280 C CA . ALA A 1 305 ? -26.734 25.391 17.609 1 98.12 305 ALA A CA 1
ATOM 2281 C C . ALA A 1 305 ? -26.562 26.875 17.922 1 98.12 305 ALA A C 1
ATOM 2283 O O . ALA A 1 305 ? -25.5 27.438 17.719 1 98.12 305 ALA A O 1
ATOM 2284 N N . GLU A 1 306 ? -27.609 27.516 18.422 1 97.88 306 GLU A N 1
ATOM 2285 C CA . GLU A 1 306 ? -27.562 28.938 18.719 1 97.88 306 GLU A CA 1
ATOM 2286 C C . GLU A 1 306 ? -26.562 29.234 19.828 1 97.88 306 GLU A C 1
ATOM 2288 O O . GLU A 1 306 ? -25.703 30.109 19.672 1 97.88 306 GLU A O 1
ATOM 2293 N N . ARG A 1 307 ? -26.719 28.5 20.875 1 98.38 307 ARG A N 1
ATOM 2294 C CA . ARG A 1 307 ? -25.828 28.719 22.016 1 98.38 307 ARG A CA 1
ATOM 2295 C C . ARG A 1 307 ? -24.375 28.422 21.641 1 98.38 307 ARG A C 1
ATOM 2297 O O . ARG A 1 307 ? -23.469 29.141 22.047 1 98.38 307 ARG A O 1
ATOM 2304 N N . PHE A 1 308 ? -24.172 27.375 20.938 1 98.44 308 PHE A N 1
ATOM 2305 C CA . PHE A 1 308 ? -22.828 27.016 20.516 1 98.44 308 PHE A CA 1
ATOM 2306 C C . PHE A 1 308 ? -22.25 28.094 19.609 1 98.44 308 PHE A C 1
ATOM 2308 O O . PHE A 1 308 ? -21.062 28.422 19.719 1 98.44 308 PHE A O 1
ATOM 2315 N N . SER A 1 309 ? -23.016 28.594 18.672 1 98.06 309 SER A N 1
ATOM 2316 C CA . SER A 1 309 ? -22.562 29.641 17.781 1 98.06 309 SER A CA 1
ATOM 2317 C C . SER A 1 309 ? -22.078 30.859 18.578 1 98.06 309 SER A C 1
ATOM 2319 O O . SER A 1 309 ? -21.062 31.484 18.219 1 98.06 309 SER A O 1
ATOM 2321 N N . GLU A 1 310 ? -22.781 31.203 19.625 1 98 310 GLU A N 1
ATOM 2322 C CA . GLU A 1 310 ? -22.359 32.312 20.5 1 98 310 GLU A CA 1
ATOM 2323 C C . GLU A 1 310 ? -21.016 32 21.172 1 98 310 GLU A C 1
ATOM 2325 O O . GLU A 1 310 ? -20.141 32.875 21.219 1 98 310 GLU A O 1
ATOM 2330 N N . CYS A 1 311 ? -20.938 30.828 21.656 1 97.81 311 CYS A N 1
ATOM 2331 C CA . CYS A 1 311 ? -19.688 30.406 22.281 1 97.81 311 CYS A CA 1
ATOM 2332 C C . CYS A 1 311 ? -18.531 30.438 21.281 1 97.81 311 CYS A C 1
ATOM 2334 O O . CYS A 1 311 ? -17.422 30.844 21.625 1 97.81 311 CYS A O 1
ATOM 2336 N N . LEU A 1 312 ? -18.812 29.984 20.094 1 97.5 312 LEU A N 1
ATOM 2337 C CA . LEU A 1 312 ? -17.797 29.906 19.047 1 97.5 312 LEU A CA 1
ATOM 2338 C C . LEU A 1 312 ? -17.344 31.312 18.656 1 97.5 312 LEU A C 1
ATOM 2340 O O . LEU A 1 312 ? -16.141 31.562 18.531 1 97.5 312 LEU A O 1
ATOM 2344 N N . GLU A 1 313 ? -18.266 32.188 18.469 1 96.19 313 GLU A N 1
ATOM 2345 C CA . GLU A 1 313 ? -17.938 33.594 18.156 1 96.19 313 GLU A CA 1
ATOM 2346 C C . GLU A 1 313 ? -17.078 34.219 19.25 1 96.19 313 GLU A C 1
ATOM 2348 O O . GLU A 1 313 ? -16.078 34.875 18.969 1 96.19 313 GLU A O 1
ATOM 2353 N N . ALA A 1 314 ? -17.484 33.969 20.453 1 95.94 314 ALA A N 1
ATOM 2354 C CA . ALA A 1 314 ? -16.75 34.531 21.594 1 95.94 314 ALA A CA 1
ATOM 2355 C C . ALA A 1 314 ? -15.328 33.969 21.656 1 95.94 314 ALA A C 1
ATOM 2357 O O . ALA A 1 314 ? -14.375 34.688 21.922 1 95.94 314 ALA A O 1
ATOM 2358 N N . ALA A 1 315 ? -15.227 32.656 21.438 1 94.44 315 ALA A N 1
ATOM 2359 C CA . ALA A 1 315 ? -13.914 32 21.453 1 94.44 315 ALA A CA 1
ATOM 2360 C C . ALA A 1 315 ? -13.008 32.562 20.359 1 94.44 315 ALA A C 1
ATOM 2362 O O . ALA A 1 315 ? -11.812 32.781 20.609 1 94.44 315 ALA A O 1
ATOM 2363 N N .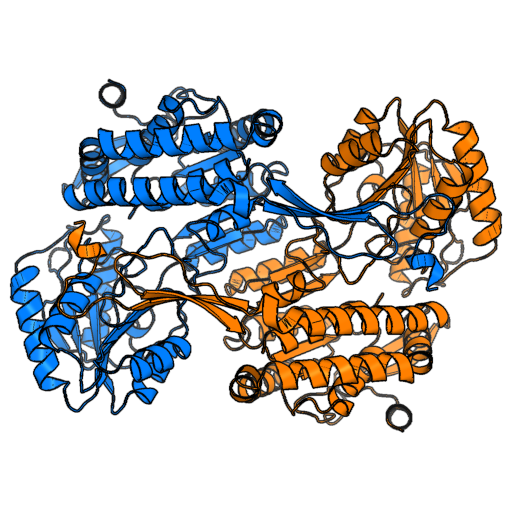 VAL A 1 316 ? -13.539 32.75 19.156 1 94.44 316 VAL A N 1
ATOM 2364 C CA . VAL A 1 316 ? -12.758 33.25 18.047 1 94.44 316 VAL A CA 1
ATOM 2365 C C . VAL A 1 316 ? -12.305 34.688 18.344 1 94.44 316 VAL A C 1
ATOM 2367 O O . VAL A 1 316 ? -11.148 35.031 18.125 1 94.44 316 VAL A O 1
ATOM 2370 N N . GLN A 1 317 ? -13.188 35.531 18.812 1 91.69 317 GLN A N 1
ATOM 2371 C CA . GLN A 1 317 ? -12.867 36.906 19.141 1 91.69 317 GLN A CA 1
ATOM 2372 C C . GLN A 1 317 ? -11.789 37 20.219 1 91.69 317 GLN A C 1
ATOM 2374 O O . GLN A 1 317 ? -10.883 37.844 20.141 1 91.69 317 GLN A O 1
ATOM 2379 N N . LYS A 1 318 ? -11.875 36.188 21.125 1 90.56 318 LYS A N 1
ATOM 2380 C CA . LYS A 1 318 ? -10.961 36.188 22.266 1 90.56 318 LYS A CA 1
ATOM 2381 C C . LYS A 1 318 ? -9.562 35.75 21.844 1 90.56 318 LYS A C 1
ATOM 2383 O O . LYS A 1 318 ? -8.57 36.406 22.156 1 90.56 318 LYS A O 1
ATOM 2388 N N . ASP A 1 319 ? -9.477 34.75 21.125 1 87.19 319 ASP A N 1
ATOM 2389 C CA . ASP A 1 319 ? -8.188 34.094 20.922 1 87.19 319 ASP A CA 1
ATOM 2390 C C . ASP A 1 319 ? -7.629 34.375 19.531 1 87.19 319 ASP A C 1
ATOM 2392 O O . ASP A 1 319 ? -6.422 34.281 19.312 1 87.19 319 ASP A O 1
ATOM 2396 N N . TRP A 1 320 ? -8.5 34.719 18.547 1 87.25 320 TRP A N 1
ATOM 2397 C CA . TRP A 1 320 ? -8.062 34.812 17.156 1 87.25 320 TRP A CA 1
ATOM 2398 C C . TRP A 1 320 ? -8.531 36.094 16.5 1 87.25 320 TRP A C 1
ATOM 2400 O O . TRP A 1 320 ? -8.328 36.312 15.305 1 87.25 320 TRP A O 1
ATOM 2410 N N . GLY A 1 321 ? -9.383 36.906 17.109 1 68.25 321 GLY A N 1
ATOM 2411 C CA . GLY A 1 321 ? -10.094 38.062 16.594 1 68.25 321 GLY A CA 1
ATOM 2412 C C . GLY A 1 321 ? -9.18 39.094 15.93 1 68.25 321 GLY A C 1
ATOM 2413 O O . GLY A 1 321 ? -9.57 39.75 14.969 1 68.25 321 GLY A O 1
ATOM 2414 N N . ASN A 1 322 ? -8.273 39.375 16.594 1 59.28 322 ASN A N 1
ATOM 2415 C CA . ASN A 1 322 ? -7.422 40.438 16.109 1 59.28 322 ASN A CA 1
ATOM 2416 C C . ASN A 1 322 ? -6.375 39.969 15.117 1 59.28 322 ASN A C 1
ATOM 2418 O O . ASN A 1 322 ? -5.613 40.75 14.562 1 59.28 322 ASN A O 1
ATOM 2422 N N . GLY A 1 323 ? -6.418 38.688 14.742 1 61.12 323 GLY A N 1
ATOM 2423 C CA . GLY A 1 323 ? -5.117 38.281 14.242 1 61.12 323 GLY A CA 1
ATOM 2424 C C . GLY A 1 323 ? -5.164 37.75 12.82 1 61.12 323 GLY A C 1
ATOM 2425 O O . GLY A 1 323 ? -5.695 36.656 12.578 1 61.12 323 GLY A O 1
ATOM 2426 N N . ALA A 1 324 ? -4.965 38.688 11.859 1 66.62 324 ALA A N 1
ATOM 2427 C CA . ALA A 1 324 ? -4.613 38.281 10.508 1 66.62 324 ALA A CA 1
ATOM 2428 C C . ALA A 1 324 ? -3.293 37.5 10.492 1 66.62 324 ALA A C 1
ATOM 2430 O O . ALA A 1 324 ? -2.428 37.75 11.336 1 66.62 324 ALA A O 1
ATOM 2431 N N . GLY A 1 325 ? -3.414 36.406 9.992 1 82.75 325 GLY A N 1
ATOM 2432 C CA . GLY A 1 325 ? -2.162 35.688 9.719 1 82.75 325 GLY A CA 1
ATOM 2433 C C . GLY A 1 325 ? -1.822 35.625 8.242 1 82.75 325 GLY A C 1
ATOM 2434 O O . GLY A 1 325 ? -2.436 36.312 7.43 1 82.75 325 GLY A O 1
ATOM 2435 N N . ASN A 1 326 ? -0.687 35.062 8 1 85.62 326 ASN A N 1
ATOM 2436 C CA . ASN A 1 326 ? -0.212 35 6.625 1 85.62 326 ASN A CA 1
ATOM 2437 C C . ASN A 1 326 ? -0.187 33.562 6.094 1 85.62 326 ASN A C 1
ATOM 2439 O O . ASN A 1 326 ? 0.169 32.625 6.816 1 85.62 326 ASN A O 1
ATOM 2443 N N . ALA A 1 327 ? -0.658 33.531 4.832 1 88.75 327 ALA A N 1
ATOM 2444 C CA . ALA A 1 327 ? -0.385 32.312 4.09 1 88.75 327 ALA A CA 1
ATOM 2445 C C . ALA A 1 327 ? 1.097 32.188 3.744 1 88.75 327 ALA A C 1
ATOM 2447 O O . ALA A 1 327 ? 1.804 33.188 3.678 1 88.75 327 ALA A O 1
ATOM 2448 N N . ALA A 1 328 ? 1.475 31 3.535 1 86.88 328 ALA A N 1
ATOM 2449 C CA . ALA A 1 328 ? 2.859 30.766 3.131 1 86.88 328 ALA A CA 1
ATOM 2450 C C . ALA A 1 328 ? 3.145 31.391 1.769 1 86.88 328 ALA A C 1
ATOM 2452 O O . ALA A 1 328 ? 4.281 31.766 1.478 1 86.88 328 ALA A O 1
ATOM 2453 N N . PHE A 1 329 ? 2.088 31.406 0.958 1 86.44 329 PHE A N 1
ATOM 2454 C CA . PHE A 1 329 ? 2.201 31.969 -0.384 1 86.44 329 PHE A CA 1
ATOM 2455 C C . PHE A 1 329 ? 0.979 32.812 -0.722 1 86.44 329 PHE A C 1
ATOM 2457 O O . PHE A 1 329 ? -0.117 32.562 -0.216 1 86.44 329 PHE A O 1
ATOM 2464 N N . LEU A 1 330 ? 1.253 33.688 -1.677 1 87.75 330 LEU A N 1
ATOM 2465 C CA . LEU A 1 330 ? 0.162 34.531 -2.137 1 87.75 330 LEU A CA 1
ATOM 2466 C C . LEU A 1 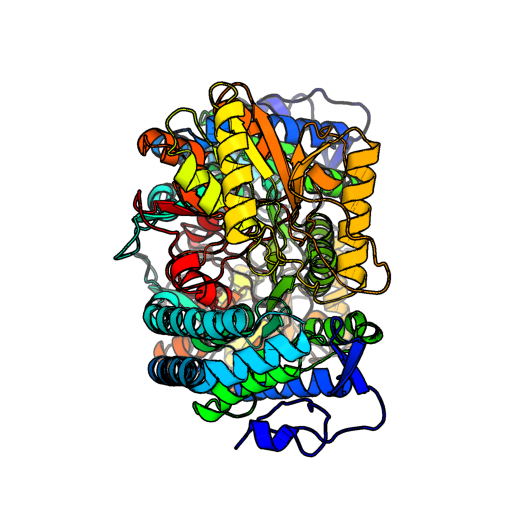330 ? -0.909 33.719 -2.846 1 87.75 330 LEU A C 1
ATOM 2468 O O . LEU A 1 330 ? -2.104 33.969 -2.701 1 87.75 330 LEU A O 1
ATOM 2472 N N . SER A 1 331 ? -0.472 32.75 -3.545 1 87.94 331 SER A N 1
ATOM 2473 C CA . SER A 1 331 ? -1.424 31.938 -4.285 1 87.94 331 SER A CA 1
ATOM 2474 C C . SER A 1 331 ? -2.371 31.203 -3.344 1 87.94 331 SER A C 1
ATOM 2476 O O . SER A 1 331 ? -3.537 30.984 -3.68 1 87.94 331 SER A O 1
ATOM 2478 N N . PHE A 1 332 ? -1.913 30.797 -2.195 1 88.31 332 PHE A N 1
ATOM 2479 C CA . PHE A 1 332 ? -2.746 30.125 -1.212 1 88.31 332 PHE A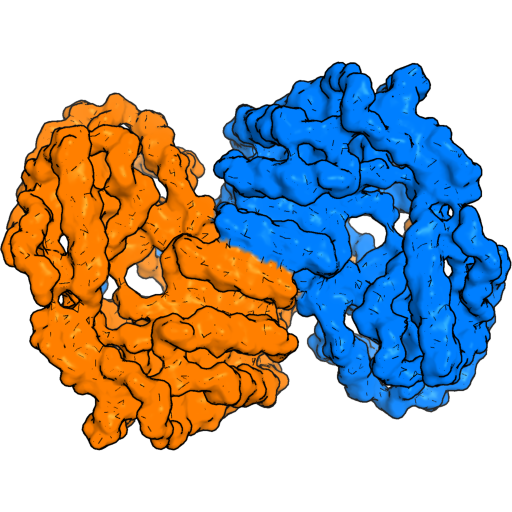 CA 1
ATOM 2480 C C . PHE A 1 332 ? -3.762 31.078 -0.604 1 88.31 332 PHE A C 1
ATOM 2482 O O . PHE A 1 332 ? -4.922 30.703 -0.395 1 88.31 332 PHE A O 1
ATOM 2489 N N . ALA A 1 333 ? -3.285 32.281 -0.366 1 91.5 333 ALA A N 1
ATOM 2490 C CA . ALA A 1 333 ? -4.203 33.281 0.135 1 91.5 333 ALA A CA 1
ATOM 2491 C C . ALA A 1 333 ? -5.289 33.594 -0.892 1 91.5 333 ALA A C 1
ATOM 2493 O O . ALA A 1 333 ? -6.465 33.719 -0.541 1 91.5 333 ALA A O 1
ATOM 2494 N N . ASN A 1 334 ? -4.883 33.688 -2.123 1 92.62 334 ASN A N 1
ATOM 2495 C CA . ASN A 1 334 ? -5.832 33.969 -3.191 1 92.62 334 ASN A CA 1
ATOM 2496 C C . ASN A 1 334 ? -6.855 32.875 -3.352 1 92.62 334 ASN A C 1
ATOM 2498 O O . ASN A 1 334 ? -8.039 33.125 -3.594 1 92.62 334 ASN A O 1
ATOM 2502 N N . LYS A 1 335 ? -6.391 31.641 -3.23 1 91.62 335 LYS A N 1
ATOM 2503 C CA . LYS A 1 335 ? -7.305 30.516 -3.279 1 91.62 335 LYS A CA 1
ATOM 2504 C C . LYS A 1 335 ? -8.328 30.578 -2.148 1 91.62 335 LYS A C 1
ATOM 2506 O O . LYS A 1 335 ? -9.516 30.359 -2.371 1 91.62 335 LYS A O 1
ATOM 2511 N N . ALA A 1 336 ? -7.859 30.859 -0.988 1 92.69 336 ALA A N 1
ATOM 2512 C CA . ALA A 1 336 ? -8.734 30.953 0.175 1 92.69 336 ALA A CA 1
ATOM 2513 C C . ALA A 1 336 ? -9.789 32.062 -0.028 1 92.69 336 ALA A C 1
ATOM 2515 O O . ALA A 1 336 ? -10.969 31.844 0.257 1 92.69 336 ALA A O 1
ATOM 2516 N N . ARG A 1 337 ? -9.328 33.188 -0.56 1 93.44 337 ARG A N 1
ATOM 2517 C CA . ARG A 1 337 ? -10.227 34.312 -0.805 1 93.44 337 ARG A CA 1
ATOM 2518 C C . ARG A 1 337 ? -11.289 33.938 -1.845 1 93.44 337 ARG A C 1
ATOM 2520 O O . ARG A 1 337 ? -12.461 34.281 -1.691 1 93.44 337 ARG A O 1
ATOM 2527 N N . ARG A 1 338 ? -10.867 33.281 -2.844 1 94.19 338 ARG A N 1
ATOM 2528 C CA . ARG A 1 338 ? -11.789 32.875 -3.896 1 94.19 338 ARG A CA 1
ATOM 2529 C C . ARG A 1 338 ? -12.852 31.906 -3.352 1 94.19 338 ARG A C 1
ATOM 2531 O O . ARG A 1 338 ? -14.031 32.031 -3.684 1 94.19 338 ARG A O 1
ATOM 2538 N N . LEU A 1 339 ? -12.461 30.953 -2.535 1 94.81 339 LEU A N 1
ATOM 2539 C CA . LEU A 1 339 ? -13.398 30 -1.948 1 94.81 339 LEU A CA 1
ATOM 2540 C C . LEU A 1 339 ? -14.43 30.703 -1.078 1 94.81 339 LEU A C 1
ATOM 2542 O O . LEU A 1 339 ? -15.617 30.375 -1.125 1 94.81 339 LEU A O 1
ATOM 2546 N N . LEU A 1 340 ? -13.984 31.688 -0.308 1 94.94 340 LEU A N 1
ATOM 2547 C CA . LEU A 1 340 ? -14.875 32.438 0.563 1 94.94 340 LEU A CA 1
ATOM 2548 C C . LEU A 1 340 ? -15.859 33.281 -0.254 1 94.94 340 LEU A C 1
ATOM 2550 O O . LEU A 1 340 ? -17.047 33.344 0.068 1 94.94 340 LEU A O 1
ATOM 2554 N N . GLN A 1 341 ? -15.305 33.875 -1.299 1 95.31 341 GLN A N 1
ATOM 2555 C CA . GLN A 1 341 ? -16.141 34.688 -2.162 1 95.31 341 GLN A CA 1
ATOM 2556 C C . GLN A 1 341 ? -17.219 33.844 -2.848 1 95.31 341 GLN A C 1
ATOM 2558 O O . GLN A 1 341 ? -18.391 34.25 -2.896 1 95.31 341 GLN A O 1
ATOM 2563 N N . GLU A 1 342 ? -16.812 32.781 -3.385 1 96.38 342 GLU A N 1
ATOM 2564 C CA . GLU A 1 342 ? -17.766 31.859 -4.035 1 96.38 342 GLU A CA 1
ATOM 2565 C C . GLU A 1 342 ? -18.859 31.422 -3.07 1 96.38 342 GLU A C 1
ATOM 2567 O O . GLU A 1 342 ? -20.031 31.359 -3.438 1 96.38 342 GLU A O 1
ATOM 2572 N N . ALA A 1 343 ? -18.5 31.078 -1.866 1 96.5 343 ALA A N 1
ATOM 2573 C CA . ALA A 1 343 ? -19.469 30.672 -0.859 1 96.5 343 ALA A CA 1
ATOM 2574 C C . ALA A 1 343 ? -20.453 31.797 -0.553 1 96.5 343 ALA A C 1
ATOM 2576 O O . ALA A 1 343 ? -21.656 31.562 -0.423 1 96.5 343 ALA A O 1
ATOM 2577 N N . LYS A 1 344 ? -19.922 32.969 -0.426 1 95.94 344 LYS A N 1
ATOM 2578 C CA . LYS A 1 344 ? -20.766 34.125 -0.185 1 95.94 344 LYS A CA 1
ATOM 2579 C C . LYS A 1 344 ? -21.75 34.344 -1.328 1 95.94 344 LYS A C 1
ATOM 2581 O O . LYS A 1 344 ? -22.922 34.625 -1.093 1 95.94 344 LYS A O 1
ATOM 2586 N N . ASP A 1 345 ? -21.203 34.188 -2.506 1 96.88 345 ASP A N 1
ATOM 2587 C CA . ASP A 1 345 ? -22.047 34.344 -3.691 1 96.88 345 ASP A CA 1
ATOM 2588 C C . ASP A 1 345 ? -23.125 33.281 -3.734 1 96.88 345 ASP A C 1
ATOM 2590 O O . ASP A 1 345 ? -24.219 33.531 -4.266 1 96.88 345 ASP A O 1
ATOM 2594 N N . ASP A 1 346 ? -22.844 32.188 -3.164 1 96.31 346 ASP A N 1
ATOM 2595 C CA . ASP A 1 346 ? -23.797 31.078 -3.121 1 96.31 346 ASP A CA 1
ATOM 2596 C C . ASP A 1 346 ? -24.844 31.297 -2.029 1 96.31 346 ASP A C 1
ATOM 2598 O O . ASP A 1 346 ? -25.797 30.531 -1.908 1 96.31 346 ASP A O 1
ATOM 2602 N N . GLY A 1 347 ? -24.641 32.312 -1.174 1 95.75 347 GLY A N 1
ATOM 2603 C CA . GLY A 1 347 ? -25.641 32.656 -0.179 1 95.75 347 GLY A CA 1
ATOM 2604 C C . GLY A 1 347 ? -25.156 32.469 1.246 1 95.75 347 GLY A C 1
ATOM 2605 O O . GLY A 1 347 ? -25.891 32.75 2.197 1 95.75 347 GLY A O 1
ATOM 2606 N N . ALA A 1 348 ? -23.953 32.094 1.443 1 96.56 348 ALA A N 1
ATOM 2607 C CA . ALA A 1 348 ? -23.375 31.891 2.773 1 96.56 348 ALA A CA 1
ATOM 2608 C C . ALA A 1 348 ? -23.219 33.219 3.51 1 96.56 348 ALA A C 1
ATOM 2610 O O . ALA A 1 348 ? -23.125 34.281 2.883 1 96.56 348 ALA A O 1
ATOM 2611 N N . LYS A 1 349 ? -23.25 33.156 4.793 1 97 349 LYS A N 1
ATOM 2612 C CA . LYS A 1 349 ? -23.016 34.312 5.664 1 97 349 LYS A CA 1
ATOM 2613 C C . LYS A 1 349 ? -21.844 34.062 6.613 1 97 349 LYS A C 1
ATOM 2615 O O . LYS A 1 349 ? -21.547 32.906 6.934 1 97 349 LYS A O 1
ATOM 2620 N N . PHE A 1 350 ? -21.219 35.125 7.027 1 95.88 350 PHE A N 1
ATOM 2621 C CA . PHE A 1 350 ? -20.109 35.031 7.969 1 95.88 350 PHE A CA 1
ATOM 2622 C C . PHE A 1 350 ? -20.609 35.094 9.406 1 95.88 350 PHE A C 1
ATOM 2624 O O . PHE A 1 350 ? -21.312 36.031 9.781 1 95.88 350 PHE A O 1
ATOM 2631 N N . LEU A 1 351 ? -20.344 34.125 10.148 1 95.56 351 LEU A N 1
ATOM 2632 C CA . LEU A 1 351 ? -20.531 34.188 11.594 1 95.56 351 LEU A CA 1
ATOM 2633 C C . LEU A 1 351 ? -19.438 35.031 12.234 1 95.56 351 LEU A C 1
ATOM 2635 O O . LEU A 1 351 ? -19.719 35.812 13.148 1 95.56 351 LEU A O 1
ATOM 2639 N N . VAL A 1 352 ? -18.25 34.75 11.844 1 93.38 352 VAL A N 1
ATOM 2640 C CA . VAL A 1 352 ? -17.062 35.5 12.242 1 93.38 352 VAL A CA 1
ATOM 2641 C C . VAL A 1 352 ? -16.188 35.75 11.031 1 93.38 352 VAL A C 1
ATOM 2643 O O . VAL A 1 352 ? -16.219 35 10.062 1 93.38 352 VAL A O 1
ATOM 2646 N N . GLY A 1 353 ? -15.445 36.906 11.023 1 93.19 353 GLY A N 1
ATOM 2647 C CA . GLY A 1 353 ? -14.406 37.156 10.039 1 93.19 353 GLY A CA 1
ATOM 2648 C C . GLY A 1 353 ? -14.938 37.719 8.734 1 93.19 353 GLY A C 1
ATOM 2649 O O . GLY A 1 353 ? -15.852 38.531 8.734 1 93.19 353 GLY A O 1
ATOM 2650 N N . GLY A 1 354 ? -14.266 37.344 7.609 1 91.81 354 GLY A N 1
ATOM 2651 C CA . GLY A 1 354 ? -14.539 37.906 6.289 1 91.81 354 GLY A CA 1
ATOM 2652 C C . GLY A 1 354 ? -13.43 37.625 5.289 1 91.81 354 GLY A C 1
ATOM 2653 O O . GLY A 1 354 ? -12.609 36.719 5.5 1 91.81 354 GLY A O 1
ATOM 2654 N N . ILE A 1 355 ? -13.523 38.312 4.191 1 90.06 355 ILE A N 1
ATOM 2655 C CA . ILE A 1 355 ? -12.547 38.156 3.125 1 90.06 355 ILE A CA 1
ATOM 2656 C C . ILE A 1 355 ? -11.484 39.25 3.223 1 90.06 355 ILE A C 1
ATOM 2658 O O . ILE A 1 355 ? -11.82 40.438 3.264 1 90.06 355 ILE A O 1
ATOM 2662 N N . ALA A 1 356 ? -10.25 38.844 3.287 1 84.56 356 ALA A N 1
ATOM 2663 C CA . ALA A 1 356 ? -9.164 39.812 3.352 1 84.56 356 ALA A CA 1
ATOM 2664 C C . ALA A 1 356 ? -9.141 40.688 2.104 1 84.56 356 ALA A C 1
ATOM 2666 O O . ALA A 1 356 ? -9.367 40.188 0.992 1 84.56 356 ALA A O 1
ATOM 2667 N N . VAL A 1 357 ? -8.805 41.938 2.168 1 75.81 357 VAL A N 1
ATOM 2668 C CA . VAL A 1 357 ? -9.016 42.906 1.107 1 75.81 357 VAL A CA 1
ATOM 2669 C C . VAL A 1 357 ? -7.703 43.156 0.366 1 75.81 357 VAL A C 1
ATOM 2671 O O . VAL A 1 357 ? -7.699 43.719 -0.739 1 75.81 357 VAL A O 1
ATOM 2674 N N . ASP A 1 358 ? -6.645 42.75 0.826 1 75.12 358 ASP A N 1
ATOM 2675 C CA . ASP A 1 358 ? -5.414 43.094 0.116 1 75.12 358 ASP A CA 1
ATOM 2676 C C . ASP A 1 358 ? -4.957 41.906 -0.768 1 75.12 358 ASP A C 1
ATOM 2678 O O . ASP A 1 358 ? -4.422 40.938 -0.271 1 75.12 358 ASP A O 1
ATOM 2682 N N . ASP A 1 359 ? -4.98 42.188 -2.025 1 75.19 359 ASP A N 1
ATOM 2683 C CA . ASP A 1 359 ? -4.688 41.156 -2.996 1 75.19 359 ASP A CA 1
ATOM 2684 C C . ASP A 1 359 ? -3.182 40.938 -3.141 1 75.19 359 ASP A C 1
ATOM 2686 O O . ASP A 1 359 ? -2.738 39.906 -3.672 1 75.19 359 ASP A O 1
ATOM 2690 N N . ASN A 1 360 ? -2.484 41.844 -2.65 1 82.81 360 ASN A N 1
ATOM 2691 C CA . ASN A 1 360 ? -1.046 41.719 -2.863 1 82.81 360 ASN A CA 1
ATOM 2692 C C . ASN A 1 360 ? -0.335 41.188 -1.626 1 82.81 360 ASN A C 1
ATOM 2694 O O . ASN A 1 360 ? 0.892 41.062 -1.611 1 82.81 360 ASN A O 1
ATOM 2698 N N . LYS A 1 361 ? -1.097 40.844 -0.62 1 86.94 361 LYS A N 1
ATOM 2699 C CA . LYS A 1 361 ? -0.526 40.281 0.595 1 86.94 361 LYS A CA 1
ATOM 2700 C C . LYS A 1 361 ? -1.12 38.906 0.883 1 86.94 361 LYS A C 1
ATOM 2702 O O . LYS A 1 361 ? -2.277 38.625 0.552 1 86.94 361 LYS A O 1
ATOM 2707 N N . PRO A 1 362 ? -0.31 38.125 1.477 1 91.75 362 PRO A N 1
ATOM 2708 C CA . PRO A 1 362 ? -0.811 36.781 1.764 1 91.75 362 PRO A CA 1
ATOM 2709 C C . PRO A 1 362 ? -1.642 36.719 3.043 1 91.75 362 PRO A C 1
ATOM 2711 O O . PRO A 1 362 ? -1.559 35.75 3.791 1 91.75 362 PRO A O 1
ATOM 2714 N N . SER A 1 363 ? -2.381 37.75 3.305 1 88.81 363 SER A N 1
ATOM 2715 C CA . SER A 1 363 ? -3.125 37.875 4.555 1 88.81 363 SER A CA 1
ATOM 2716 C C . SER A 1 363 ? -4.34 36.938 4.562 1 88.81 363 SER A C 1
ATOM 2718 O O . SER A 1 363 ? -5.023 36.812 3.551 1 88.81 363 SER A O 1
ATOM 2720 N N . LEU A 1 364 ? -4.516 36.312 5.664 1 89.62 364 LEU A N 1
ATOM 2721 C CA . LEU A 1 364 ? -5.66 35.438 5.93 1 89.62 364 LEU A CA 1
ATOM 2722 C C . LEU A 1 364 ? -6.406 35.875 7.176 1 89.62 364 LEU A C 1
ATOM 2724 O O . LEU A 1 364 ? -5.789 36.344 8.141 1 89.62 364 LEU A O 1
ATOM 2728 N N . ILE A 1 365 ? -7.688 35.781 7.102 1 90.56 365 ILE A N 1
ATOM 2729 C CA . ILE A 1 365 ? -8.539 36.156 8.234 1 90.56 365 ILE A CA 1
ATOM 2730 C C . ILE A 1 365 ? -9.312 34.906 8.703 1 90.56 365 ILE A C 1
ATOM 2732 O O . ILE A 1 365 ? -9.969 34.25 7.902 1 90.56 365 ILE A O 1
ATOM 2736 N N . PRO A 1 366 ? -9.164 34.594 10.031 1 94.31 366 PRO A N 1
ATOM 2737 C CA . PRO A 1 366 ? -10.023 33.5 10.539 1 94.31 366 PRO A CA 1
ATOM 2738 C C . PRO A 1 366 ? -11.5 33.75 10.258 1 94.31 366 PRO A C 1
ATOM 2740 O O . PRO A 1 366 ? -12.047 34.781 10.656 1 94.31 366 PRO A O 1
ATOM 2743 N N . SER A 1 367 ? -12.117 32.781 9.57 1 95.19 367 SER A N 1
ATOM 2744 C CA . SER A 1 367 ? -13.492 33 9.141 1 95.19 367 SER A CA 1
ATOM 2745 C C . SER A 1 367 ? -14.336 31.75 9.328 1 95.19 367 SER A C 1
ATOM 2747 O O . SER A 1 367 ? -13.859 30.641 9.094 1 95.19 367 SER A O 1
ATOM 2749 N N . ILE A 1 368 ? -15.531 31.938 9.836 1 96.62 368 ILE A N 1
ATOM 2750 C CA . ILE A 1 368 ? -16.5 30.859 9.945 1 96.62 368 ILE A CA 1
ATOM 2751 C C . ILE A 1 368 ? -17.781 31.25 9.195 1 96.62 368 ILE A C 1
ATOM 2753 O O . ILE A 1 368 ? -18.375 32.281 9.461 1 96.62 368 ILE A O 1
ATOM 2757 N N . LEU A 1 369 ? -18.109 30.422 8.258 1 97.12 369 LEU A N 1
ATOM 2758 C CA . LEU A 1 369 ? -19.312 30.641 7.465 1 97.12 369 LEU A CA 1
ATOM 2759 C C . LEU A 1 369 ? -20.453 29.75 7.949 1 97.12 369 LEU A C 1
ATOM 2761 O O . LEU A 1 369 ? -20.203 28.703 8.555 1 97.12 369 LEU A O 1
ATOM 2765 N N . TYR A 1 370 ? -21.656 30.156 7.773 1 96.88 370 TYR A N 1
ATOM 2766 C CA . TYR A 1 370 ? -22.844 29.328 7.969 1 96.88 370 TYR A CA 1
ATOM 2767 C C . TYR A 1 370 ? -23.844 29.562 6.84 1 96.88 370 TYR A C 1
ATOM 2769 O O . TYR A 1 370 ? -23.641 30.406 5.969 1 96.88 370 TYR A O 1
ATOM 2777 N N . ASP A 1 371 ? -24.906 28.656 6.727 1 94.38 371 ASP A N 1
ATOM 2778 C CA . ASP A 1 371 ? -25.891 28.672 5.656 1 94.38 371 ASP A CA 1
ATOM 2779 C C . ASP A 1 371 ? -25.25 28.438 4.297 1 94.38 371 ASP A C 1
ATOM 2781 O O . ASP A 1 371 ? -25.562 29.125 3.324 1 94.38 371 ASP A O 1
ATOM 2785 N N . VAL A 1 372 ? -24.25 27.641 4.297 1 94.31 372 VAL A N 1
ATOM 2786 C CA . VAL A 1 372 ? -23.547 27.281 3.064 1 94.31 372 VAL A CA 1
ATOM 2787 C C . VAL A 1 372 ? -24.297 26.156 2.35 1 94.31 372 VAL A C 1
ATOM 2789 O O . VAL A 1 372 ? -24.531 25.094 2.922 1 94.31 372 VAL A O 1
ATOM 2792 N N . PRO A 1 373 ? -24.656 26.438 1.138 1 91.75 373 PRO A N 1
ATOM 2793 C CA . PRO A 1 373 ? -25.281 25.344 0.387 1 91.75 373 PRO A CA 1
ATOM 2794 C C . PRO A 1 373 ? -24.344 24.156 0.184 1 91.75 373 PRO A C 1
ATOM 2796 O O . PRO A 1 373 ? -23.141 24.344 -0.014 1 91.75 373 PRO A O 1
ATOM 2799 N N . GLN A 1 374 ? -24.875 22.953 0.156 1 84.44 374 GLN A N 1
ATOM 2800 C CA . GLN A 1 374 ? -24.078 21.734 0.024 1 84.44 374 GLN A CA 1
ATOM 2801 C C . GLN A 1 374 ? -23.344 21.703 -1.313 1 84.44 374 GLN A C 1
ATOM 2803 O O . GLN A 1 374 ? -22.312 21.031 -1.446 1 84.44 374 GLN A O 1
ATOM 2808 N N . THR A 1 375 ? -23.781 22.422 -2.271 1 87.88 375 THR A N 1
ATOM 2809 C CA . THR A 1 375 ? -23.219 22.406 -3.619 1 87.88 375 THR A CA 1
ATOM 2810 C C . THR A 1 375 ? -22.031 23.344 -3.727 1 87.88 375 THR A C 1
ATOM 2812 O O . THR A 1 375 ? -21.297 23.328 -4.711 1 87.88 375 THR A O 1
ATOM 2815 N N . SER A 1 376 ? -21.938 24.219 -2.689 1 92.81 376 SER A N 1
ATOM 2816 C CA . SER A 1 376 ? -20.812 25.156 -2.719 1 92.81 376 SER A CA 1
ATOM 2817 C C . SER A 1 376 ? -19.484 24.438 -2.729 1 92.81 376 SER A C 1
ATOM 2819 O O . SER A 1 376 ? -19.312 23.438 -2.029 1 92.81 376 SER A O 1
ATOM 2821 N N . THR A 1 377 ? -18.484 24.984 -3.422 1 93.38 377 THR A N 1
ATOM 2822 C CA . THR A 1 377 ? -17.172 24.359 -3.611 1 93.38 377 THR A CA 1
ATOM 2823 C C . THR A 1 377 ? -16.453 24.203 -2.277 1 93.38 377 THR A C 1
ATOM 2825 O O . THR A 1 377 ? -15.719 23.234 -2.068 1 93.38 377 THR A O 1
ATOM 2828 N N . ILE A 1 378 ? -16.688 25.094 -1.375 1 94.5 378 ILE A N 1
ATOM 2829 C CA . ILE A 1 378 ? -15.953 25.141 -0.112 1 94.5 378 ILE A CA 1
ATOM 2830 C C . ILE A 1 378 ? -16.328 23.938 0.749 1 94.5 378 ILE A C 1
ATOM 2832 O O . ILE A 1 378 ? -15.625 23.594 1.7 1 94.5 378 ILE A O 1
ATOM 2836 N N . THR A 1 379 ? -17.438 23.281 0.397 1 90.88 379 THR A N 1
ATOM 2837 C CA . THR A 1 379 ? -17.938 22.188 1.215 1 90.88 379 THR A CA 1
ATOM 2838 C C . THR A 1 379 ? -17.031 20.953 1.075 1 90.88 379 THR A C 1
ATOM 2840 O O . THR A 1 379 ? -16.859 20.203 2.031 1 90.88 379 THR A O 1
ATOM 2843 N N . ASP A 1 380 ? -16.406 20.703 -0.046 1 89.81 380 ASP A N 1
ATOM 2844 C CA . ASP A 1 380 ? -15.664 19.453 -0.249 1 89.81 380 ASP A CA 1
ATOM 2845 C C . ASP A 1 380 ? -14.242 19.734 -0.717 1 89.81 380 ASP A C 1
ATOM 2847 O O . ASP A 1 380 ? -13.469 18.797 -0.97 1 89.81 380 ASP A O 1
ATOM 2851 N N . THR A 1 381 ? -13.883 20.938 -0.844 1 92.12 381 THR A N 1
ATOM 2852 C CA . THR A 1 381 ? -12.523 21.297 -1.223 1 92.12 381 THR A CA 1
ATOM 2853 C C . THR A 1 381 ? -11.703 21.703 0.005 1 92.12 381 THR A C 1
ATOM 2855 O O . THR A 1 381 ? -12.125 22.562 0.783 1 92.12 381 THR A O 1
ATOM 2858 N N . GLU A 1 382 ? -10.586 21.062 0.151 1 94.06 382 GLU A N 1
ATOM 2859 C CA . GLU A 1 382 ? -9.688 21.5 1.214 1 94.06 382 GLU A CA 1
ATOM 2860 C C . GLU A 1 382 ? -9.25 22.953 1 1 94.06 382 GLU A C 1
ATOM 2862 O O . GLU A 1 382 ? -8.711 23.281 -0.059 1 94.06 382 GLU A O 1
ATOM 2867 N N . SER A 1 383 ? -9.461 23.766 1.968 1 93.69 383 SER A N 1
ATOM 2868 C CA . SER A 1 383 ? -9.086 25.172 1.848 1 93.69 383 SER A CA 1
ATOM 2869 C C . SER A 1 383 ? -7.621 25.391 2.223 1 93.69 383 SER A C 1
ATOM 2871 O O . SER A 1 383 ? -6.93 26.203 1.611 1 93.69 383 SER A O 1
ATOM 2873 N N . PHE A 1 384 ? -7.168 24.594 3.234 1 95.12 384 PHE A N 1
ATOM 2874 C CA . PHE A 1 384 ? -5.824 24.781 3.764 1 95.12 384 PHE A CA 1
ATOM 2875 C C . PHE A 1 384 ? -5.594 26.234 4.152 1 95.12 384 PHE A C 1
ATOM 2877 O O . PHE A 1 384 ? -4.598 26.844 3.748 1 95.12 384 PHE A O 1
ATOM 2884 N N . SER A 1 385 ? -6.535 26.812 4.77 1 94.38 385 SER A N 1
ATOM 2885 C CA . SER A 1 385 ? -6.656 28.188 5.25 1 94.38 385 SER A CA 1
ATOM 2886 C C . SER A 1 385 ? -7.527 28.25 6.5 1 94.38 385 SER A C 1
ATOM 2888 O O . SER A 1 385 ? -8.156 27.266 6.887 1 94.38 385 SER A O 1
ATOM 2890 N N . PRO A 1 386 ? -7.469 29.344 7.207 1 94.69 386 PRO A N 1
ATOM 2891 C CA . PRO A 1 386 ? -8.227 29.438 8.453 1 94.69 386 PRO A CA 1
ATOM 2892 C C . PRO A 1 386 ? -9.711 29.703 8.227 1 94.69 386 PRO A C 1
ATOM 2894 O O . PRO A 1 386 ? -10.25 30.688 8.742 1 94.69 386 PRO A O 1
ATOM 2897 N N . ASN A 1 387 ? -10.375 28.828 7.48 1 94.25 387 ASN A N 1
ATOM 2898 C CA . ASN A 1 387 ? -11.805 28.906 7.188 1 94.25 387 ASN A CA 1
ATOM 2899 C C . ASN A 1 387 ? -12.531 27.625 7.613 1 94.25 387 ASN A C 1
ATOM 2901 O O . ASN A 1 387 ? -12 26.531 7.457 1 94.25 387 ASN A O 1
ATOM 2905 N N . ALA A 1 388 ? -13.711 27.812 8.195 1 96.81 388 ALA A N 1
ATOM 2906 C CA . ALA A 1 388 ? -14.562 26.672 8.531 1 96.81 388 ALA A CA 1
ATOM 2907 C C . ALA A 1 388 ? -16.031 26.969 8.227 1 96.81 388 ALA A C 1
ATOM 2909 O O . ALA A 1 388 ? -16.438 28.125 8.195 1 96.81 388 ALA A O 1
ATOM 2910 N N . VAL A 1 389 ? -16.75 25.984 7.945 1 97.5 389 VAL A N 1
ATOM 2911 C CA . VAL A 1 389 ? -18.172 26.094 7.684 1 97.5 389 VAL A CA 1
ATOM 2912 C C . VAL A 1 389 ? -18.953 25.438 8.82 1 97.5 389 VAL A C 1
ATOM 2914 O O . VAL A 1 389 ? -18.672 24.297 9.203 1 97.5 389 VAL A O 1
ATOM 2917 N N . LEU A 1 390 ? -19.938 26.141 9.344 1 98.06 390 LEU A N 1
ATOM 2918 C CA . LEU A 1 390 ? -20.812 25.641 10.406 1 98.06 390 LEU A CA 1
ATOM 2919 C C . LEU A 1 390 ? -22.109 25.109 9.828 1 98.06 390 LEU A C 1
ATOM 2921 O O . LEU A 1 390 ? -22.812 25.812 9.109 1 98.06 390 LEU A O 1
ATOM 2925 N N . TYR A 1 391 ? -22.375 23.859 10.07 1 97.19 391 TYR A N 1
ATOM 2926 C CA . TYR A 1 391 ? -23.609 23.203 9.688 1 97.19 391 TYR A CA 1
ATOM 2927 C C . TYR A 1 391 ? -24.453 22.859 10.906 1 97.19 391 TYR A C 1
ATOM 2929 O O . TYR A 1 391 ? -23.906 22.484 11.953 1 97.19 391 TYR A O 1
ATOM 2937 N N . THR A 1 392 ? -25.75 23.047 10.789 1 97.75 392 THR A N 1
ATOM 2938 C CA . THR A 1 392 ? -26.688 22.578 11.805 1 97.75 392 THR A CA 1
ATOM 2939 C C . THR A 1 392 ? -27.453 21.344 11.312 1 97.75 392 THR A C 1
ATOM 2941 O O . THR A 1 392 ? -27.953 21.312 10.18 1 97.75 392 THR A O 1
ATOM 2944 N N . VAL A 1 393 ? -27.484 20.297 12.141 1 97.69 393 VAL A N 1
ATOM 2945 C CA . VAL A 1 393 ? -28.141 19.047 11.789 1 97.69 393 VAL A CA 1
ATOM 2946 C C . VAL A 1 393 ? -29.141 18.672 12.875 1 97.69 393 VAL A C 1
ATOM 2948 O O . VAL A 1 393 ? -29.031 19.141 14.016 1 97.69 393 VAL A O 1
ATOM 2951 N N . PRO A 1 394 ? -30.109 17.828 12.547 1 97.69 394 PRO A N 1
ATOM 2952 C CA . PRO A 1 394 ? -31.156 17.531 13.531 1 97.69 394 PRO A CA 1
ATOM 2953 C C . PRO A 1 394 ? -30.672 16.609 14.648 1 97.69 394 PRO A C 1
ATOM 2955 O O . PRO A 1 394 ? -31.172 16.688 15.773 1 97.69 394 PRO A O 1
ATOM 2958 N N . GLU A 1 395 ? -29.75 15.625 14.289 1 96.88 395 GLU A N 1
ATOM 2959 C CA . GLU A 1 395 ? -29.344 14.609 15.25 1 96.88 395 GLU A CA 1
ATOM 2960 C C . GLU A 1 395 ? -27.969 14.031 14.891 1 96.88 395 GLU A C 1
ATOM 2962 O O . GLU A 1 395 ? -27.391 14.398 13.867 1 96.88 395 GLU A O 1
ATOM 2967 N N . ALA A 1 396 ? -27.484 13.188 15.805 1 97.5 396 ALA A N 1
ATOM 2968 C CA . ALA A 1 396 ? -26.125 12.656 15.719 1 97.5 396 ALA A CA 1
ATOM 2969 C C . ALA A 1 396 ? -25.938 11.867 14.43 1 97.5 396 ALA A C 1
ATOM 2971 O O . ALA A 1 396 ? -24.906 12 13.758 1 97.5 396 ALA A O 1
ATOM 2972 N N . ASP A 1 397 ? -26.844 11.055 14.023 1 97.06 397 ASP A N 1
ATOM 2973 C CA . ASP A 1 397 ? -26.719 10.219 12.828 1 97.06 397 ASP A CA 1
ATOM 2974 C C . ASP A 1 397 ? -26.625 11.078 11.57 1 97.06 397 ASP A C 1
ATOM 2976 O O . ASP A 1 397 ? -25.906 10.734 10.625 1 97.06 397 ASP A O 1
ATOM 2980 N N . ALA A 1 398 ? -27.391 12.125 11.57 1 97.62 398 ALA A N 1
ATOM 2981 C CA . ALA A 1 398 ? -27.312 13.055 10.453 1 97.62 398 ALA A CA 1
ATOM 2982 C C . ALA A 1 398 ? -25.938 13.711 10.375 1 97.62 398 ALA A C 1
ATOM 2984 O O . ALA A 1 398 ? -25.438 13.984 9.281 1 97.62 398 ALA A O 1
ATOM 2985 N N . ALA A 1 399 ? -25.344 14.016 11.531 1 97.94 399 ALA A N 1
ATOM 2986 C CA . ALA A 1 399 ? -24 14.562 11.578 1 97.94 399 ALA A CA 1
ATOM 2987 C C . ALA A 1 399 ? -22.984 13.609 10.945 1 97.94 399 ALA A C 1
ATOM 2989 O O . ALA A 1 399 ? -22.156 14.023 10.133 1 97.94 399 ALA A O 1
ATOM 2990 N N . VAL A 1 400 ? -23.109 12.352 11.266 1 98 400 VAL A N 1
ATOM 2991 C CA . VAL A 1 400 ? -22.219 11.328 10.734 1 98 400 VAL A CA 1
ATOM 2992 C C . VAL A 1 400 ? -22.359 11.25 9.211 1 98 400 VAL A C 1
ATOM 2994 O O . VAL A 1 400 ? -21.375 11.195 8.484 1 98 400 VAL A O 1
ATOM 2997 N N . ARG A 1 401 ? -23.609 11.227 8.742 1 96.56 401 ARG A N 1
ATOM 2998 C CA . ARG A 1 401 ? -23.859 11.164 7.309 1 96.56 401 ARG A CA 1
ATOM 2999 C C . ARG A 1 401 ? -23.234 12.352 6.59 1 96.56 401 ARG A C 1
ATOM 3001 O O . ARG A 1 401 ? -22.641 12.195 5.523 1 96.56 401 ARG A O 1
ATOM 3008 N N . LEU A 1 402 ? -23.391 13.516 7.18 1 95.75 402 LEU A N 1
ATOM 3009 C CA . LEU A 1 402 ? -22.812 14.719 6.582 1 95.75 402 LEU A CA 1
ATOM 3010 C C . LEU A 1 402 ? -21.297 14.625 6.527 1 95.75 402 LEU A C 1
ATOM 3012 O O . LEU A 1 402 ? -20.688 14.906 5.492 1 95.75 402 LEU A O 1
ATOM 3016 N N . VAL A 1 403 ? -20.672 14.234 7.613 1 96.69 403 VAL A N 1
ATOM 3017 C CA . VAL A 1 403 ? -19.219 14.133 7.68 1 96.69 403 VAL A CA 1
ATOM 3018 C C . VAL A 1 403 ? -18.719 13.102 6.664 1 96.69 403 VAL A C 1
ATOM 3020 O O . VAL A 1 403 ? -17.766 13.352 5.93 1 96.69 403 VAL A O 1
ATOM 3023 N N . ASN A 1 404 ? -19.406 11.961 6.523 1 95.94 404 ASN A N 1
ATOM 3024 C CA . ASN A 1 404 ? -18.969 10.859 5.668 1 95.94 404 ASN A CA 1
ATOM 3025 C C . ASN A 1 404 ? -19.219 11.164 4.195 1 95.94 404 ASN A C 1
ATOM 3027 O O . ASN A 1 404 ? -18.703 10.461 3.318 1 95.94 404 ASN A O 1
ATOM 3031 N N . SER A 1 405 ? -19.953 12.188 3.908 1 93.31 405 SER A N 1
ATOM 3032 C CA . SER A 1 405 ? -20.234 12.555 2.523 1 93.31 405 SER A CA 1
ATOM 3033 C C . SER A 1 405 ? -19.016 13.188 1.861 1 93.31 405 SER A C 1
ATOM 3035 O O . SER A 1 405 ? -18.953 13.312 0.636 1 93.31 405 SER A O 1
ATOM 3037 N N . SER A 1 406 ? -18.031 13.523 2.67 1 93.62 406 SER A N 1
ATOM 3038 C CA . SER A 1 406 ? -16.797 14.102 2.133 1 93.62 406 SER A CA 1
ATOM 3039 C C . SER A 1 406 ? -15.969 13.047 1.403 1 93.62 406 SER A C 1
ATOM 3041 O O . SER A 1 406 ? -15.992 11.875 1.77 1 93.62 406 SER A O 1
ATOM 3043 N N . SER A 1 407 ? -15.227 13.5 0.409 1 94.31 407 SER A N 1
ATOM 3044 C CA . SER A 1 407 ? -14.312 12.609 -0.306 1 94.31 407 SER A CA 1
ATOM 3045 C C . SER A 1 407 ? -13.039 12.375 0.493 1 94.31 407 SER A C 1
ATOM 3047 O O . SER A 1 407 ? -12.258 11.477 0.171 1 94.31 407 SER A O 1
ATOM 3049 N N . SER A 1 408 ? -12.844 13.094 1.551 1 95.81 408 SER A N 1
ATOM 3050 C CA . SER A 1 408 ? -11.648 12.977 2.379 1 95.81 408 SER A CA 1
ATOM 3051 C C . SER A 1 408 ? -11.945 12.234 3.678 1 95.81 408 SER A C 1
ATOM 3053 O O . SER A 1 408 ? -13.109 12.109 4.074 1 95.81 408 SER A O 1
ATOM 3055 N N . GLY A 1 409 ? -10.914 11.688 4.324 1 97.44 409 GLY A N 1
ATOM 3056 C CA . GLY A 1 409 ? -11.078 10.953 5.57 1 97.44 409 GLY A CA 1
ATOM 3057 C C . GLY A 1 409 ? -9.812 10.891 6.402 1 97.44 409 GLY A C 1
ATOM 3058 O O . GLY A 1 409 ? -9.352 9.805 6.762 1 97.44 409 GLY A O 1
ATOM 3059 N N . LEU A 1 410 ? -9.305 12.07 6.84 1 97.75 410 LEU A N 1
ATOM 3060 C CA . LEU A 1 410 ? -8.055 12.086 7.594 1 97.75 410 LEU A CA 1
ATOM 3061 C C . LEU A 1 410 ? -8.32 12.188 9.094 1 97.75 410 LEU A C 1
ATOM 3063 O O . LEU A 1 410 ? -7.949 11.289 9.852 1 97.75 410 LEU A O 1
ATOM 3067 N N . SER A 1 411 ? -9.062 13.273 9.492 1 98.12 411 SER A N 1
ATOM 3068 C CA . SER A 1 411 ? -9.25 13.531 10.914 1 98.12 411 SER A CA 1
ATOM 3069 C C . SER A 1 411 ? -10.664 14.008 11.211 1 98.12 411 SER A C 1
ATOM 3071 O O . SER A 1 411 ? -11.359 14.5 10.312 1 98.12 411 SER A O 1
ATOM 3073 N N . GLY A 1 412 ? -11.094 13.812 12.414 1 98.38 412 GLY A N 1
ATOM 3074 C CA . GLY A 1 412 ? -12.367 14.297 12.922 1 98.38 412 GLY A CA 1
ATOM 3075 C C . GLY A 1 412 ? -12.391 14.438 14.43 1 98.38 412 GLY A C 1
ATOM 3076 O O . GLY A 1 412 ? -11.461 14.016 15.117 1 98.38 412 GLY A O 1
ATOM 3077 N N . ALA A 1 413 ? -13.43 15.062 14.922 1 98.38 413 ALA A N 1
ATOM 3078 C CA . ALA A 1 413 ? -13.633 15.227 16.359 1 98.38 413 ALA A CA 1
ATOM 3079 C C . ALA A 1 413 ? -15.109 15.109 16.734 1 98.38 413 ALA A C 1
ATOM 3081 O O . ALA A 1 413 ? -15.984 15.422 15.914 1 98.38 413 ALA A O 1
ATOM 3082 N N . ILE A 1 414 ? -15.359 14.648 17.906 1 98.62 414 ILE A N 1
ATOM 3083 C CA . ILE A 1 414 ? -16.703 14.539 18.453 1 98.62 414 ILE A CA 1
ATOM 3084 C C . ILE A 1 414 ? -16.734 15.109 19.859 1 98.62 414 ILE A C 1
ATOM 3086 O O . ILE A 1 414 ? -15.906 14.742 20.703 1 98.62 414 ILE A O 1
ATOM 3090 N N . TRP A 1 415 ? -17.656 15.953 20.094 1 98.19 415 TRP A N 1
ATOM 3091 C CA . TRP A 1 415 ? -17.828 16.531 21.422 1 98.19 415 TRP A CA 1
ATOM 3092 C C . TRP A 1 415 ? -19.109 16.047 22.078 1 98.19 415 TRP A C 1
ATOM 3094 O O . TRP A 1 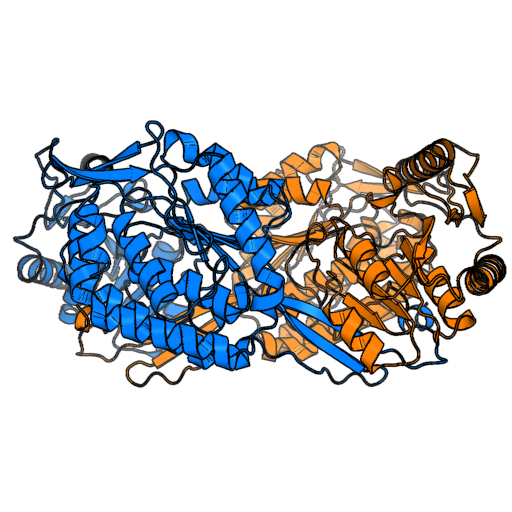415 ? -20.203 16.312 21.562 1 98.19 415 TRP A O 1
ATOM 3104 N N . THR A 1 416 ? -19.016 15.367 23.094 1 97.88 416 THR A N 1
ATOM 3105 C CA . THR A 1 416 ? -20.109 14.805 23.875 1 97.88 416 THR A CA 1
ATOM 3106 C C . THR A 1 416 ? -19.625 14.438 25.281 1 97.88 416 THR A C 1
ATOM 3108 O O . THR A 1 416 ? -18.453 14.133 25.469 1 97.88 416 THR A O 1
ATOM 3111 N N . GLN A 1 417 ? -20.469 14.484 26.25 1 96.06 417 GLN A N 1
ATOM 3112 C CA . GLN A 1 417 ? -20.141 14.062 27.609 1 96.06 417 GLN A CA 1
ATOM 3113 C C . GLN A 1 417 ? -20.391 12.57 27.797 1 96.06 417 GLN A C 1
ATOM 3115 O O . GLN A 1 417 ? -19.953 11.984 28.797 1 96.06 417 GLN A O 1
ATOM 3120 N N . ASP A 1 418 ? -21.031 11.961 26.859 1 96.38 418 ASP A N 1
ATOM 3121 C CA . ASP A 1 418 ? -21.297 10.523 26.875 1 96.38 418 ASP A CA 1
ATOM 3122 C C . ASP A 1 418 ? -20.266 9.766 26.062 1 96.38 418 ASP A C 1
ATOM 3124 O O . ASP A 1 418 ? -20.391 9.641 24.844 1 96.38 418 ASP A O 1
ATOM 3128 N N . ILE A 1 419 ? -19.344 9.148 26.766 1 93.94 419 ILE A N 1
ATOM 3129 C CA . ILE A 1 419 ? -18.203 8.5 26.125 1 93.94 419 ILE A CA 1
ATOM 3130 C C . ILE A 1 419 ? -18.688 7.34 25.266 1 93.94 419 ILE A C 1
ATOM 3132 O O . ILE A 1 419 ? -18.125 7.059 24.203 1 93.94 419 ILE A O 1
ATOM 3136 N N . GLN A 1 420 ? -19.734 6.594 25.688 1 95.69 420 GLN A N 1
ATOM 3137 C CA . GLN A 1 420 ? -20.281 5.508 24.891 1 95.69 420 GLN A CA 1
ATOM 3138 C C . GLN A 1 420 ? -20.766 6.012 23.531 1 95.69 420 GLN A C 1
ATOM 3140 O O . GLN A 1 420 ? -20.5 5.398 22.5 1 95.69 420 GLN A O 1
ATOM 3145 N N . THR A 1 421 ? -21.469 7.18 23.594 1 96.94 421 THR A N 1
ATOM 3146 C CA . THR A 1 421 ? -21.938 7.797 22.359 1 96.94 421 THR A CA 1
ATOM 3147 C C . THR A 1 421 ? -20.766 8.234 21.5 1 96.94 421 THR A C 1
ATOM 3149 O O . THR A 1 421 ? -20.75 8.008 20.281 1 96.94 421 THR A O 1
ATOM 3152 N N . GLY A 1 422 ? -19.781 8.867 22.156 1 97.56 422 GLY A N 1
ATOM 3153 C CA . GLY A 1 422 ? -18.594 9.312 21.438 1 97.56 422 GLY A CA 1
ATOM 3154 C C . GLY A 1 422 ? -17.891 8.18 20.703 1 97.56 422 GLY A C 1
ATOM 3155 O O . GLY A 1 422 ? -17.562 8.312 19.531 1 97.56 422 GLY A O 1
ATOM 3156 N N . LEU A 1 423 ? -17.688 7.094 21.391 1 97.25 423 LEU A N 1
ATOM 3157 C CA . LEU A 1 423 ? -17 5.945 20.828 1 97.25 423 LEU A CA 1
ATOM 3158 C C . LEU A 1 423 ? -17.812 5.324 19.688 1 97.25 423 LEU A C 1
ATOM 3160 O O . LEU A 1 423 ? -17.25 4.938 18.656 1 97.25 423 LEU A O 1
ATOM 3164 N N . ALA A 1 424 ? -19.125 5.211 19.875 1 96.94 424 ALA A N 1
ATOM 3165 C CA . ALA A 1 424 ? -19.984 4.645 18.844 1 96.94 424 ALA A CA 1
ATOM 3166 C C . ALA A 1 424 ? -19.938 5.484 17.578 1 96.94 424 ALA A C 1
ATOM 3168 O O . ALA A 1 424 ? -19.859 4.941 16.469 1 96.94 424 ALA A O 1
ATOM 3169 N N . LEU A 1 425 ? -20 6.785 17.719 1 98.12 425 LEU A N 1
ATOM 3170 C CA . LEU A 1 425 ? -19.969 7.68 16.578 1 98.12 425 LEU A CA 1
ATOM 3171 C C . LEU A 1 425 ? -18.594 7.668 15.914 1 98.12 425 LEU A C 1
ATOM 3173 O O . LEU A 1 425 ? -18.484 7.738 14.688 1 98.12 425 LEU A O 1
ATOM 3177 N N . ALA A 1 426 ? -17.531 7.633 16.734 1 98.25 426 ALA A N 1
ATOM 3178 C CA . ALA A 1 426 ? -16.172 7.594 16.203 1 98.25 426 ALA A CA 1
ATOM 3179 C C . ALA A 1 426 ? -15.977 6.395 15.273 1 98.25 426 ALA A C 1
ATOM 3181 O O . ALA A 1 426 ? -15.32 6.504 14.234 1 98.25 426 ALA A O 1
ATOM 3182 N N . ARG A 1 427 ? -16.547 5.301 15.602 1 96.06 427 ARG A N 1
ATOM 3183 C CA . ARG A 1 427 ? -16.438 4.086 14.797 1 96.06 427 ARG A CA 1
ATOM 3184 C C . ARG A 1 427 ? -17.141 4.254 13.453 1 96.06 427 ARG A C 1
ATOM 3186 O O . ARG A 1 427 ? -16.734 3.664 12.453 1 96.06 427 ARG A O 1
ATOM 3193 N N . LYS A 1 428 ? -18.141 5.074 13.445 1 96.81 428 LYS A N 1
ATOM 3194 C CA . LYS A 1 428 ? -18.953 5.246 12.242 1 96.81 428 LYS A CA 1
ATOM 3195 C C . LYS A 1 428 ? -18.344 6.289 11.312 1 96.81 428 LYS A C 1
ATOM 3197 O O . LYS A 1 428 ? -18.641 6.316 10.117 1 96.81 428 LYS A O 1
ATOM 3202 N N . LEU A 1 429 ? -17.516 7.188 11.836 1 97.94 429 LEU A N 1
ATOM 3203 C CA . LEU A 1 429 ? -16.922 8.234 11.008 1 97.94 429 LEU A CA 1
ATOM 3204 C C . LEU A 1 429 ? -15.891 7.652 10.055 1 97.94 429 LEU A C 1
ATOM 3206 O O . LEU A 1 429 ? -15.102 6.785 10.438 1 97.94 429 LEU A O 1
ATOM 3210 N N . GLU A 1 430 ? -15.922 8.062 8.812 1 97.19 430 GLU A N 1
ATOM 3211 C CA . GLU A 1 430 ? -14.938 7.625 7.824 1 97.19 430 GLU A CA 1
ATOM 3212 C C . GLU A 1 430 ? -13.711 8.531 7.824 1 97.19 430 GLU A C 1
ATOM 3214 O O . GLU A 1 430 ? -13.477 9.266 6.859 1 97.19 430 GLU A O 1
ATOM 3219 N N . ALA A 1 431 ? -12.914 8.445 8.883 1 98 431 ALA A N 1
ATOM 3220 C CA . ALA A 1 431 ? -11.664 9.172 9.102 1 98 431 ALA A CA 1
ATOM 3221 C C . ALA A 1 431 ? -10.641 8.305 9.828 1 98 431 ALA A C 1
ATOM 3223 O O . ALA A 1 431 ? -11 7.496 10.68 1 98 431 ALA A O 1
ATOM 3224 N N . GLY A 1 432 ? -9.414 8.539 9.508 1 98 432 GLY A N 1
ATOM 3225 C CA . GLY A 1 432 ? -8.359 7.719 10.078 1 98 432 GLY A CA 1
ATOM 3226 C C . GLY A 1 432 ? -8.039 8.07 11.516 1 98 432 GLY A C 1
ATOM 3227 O O . GLY A 1 432 ? -7.445 7.273 12.242 1 98 432 GLY A O 1
ATOM 3228 N N . MET A 1 433 ? -8.438 9.297 11.961 1 97.94 433 MET A N 1
ATOM 3229 C CA . MET A 1 433 ? -8.281 9.758 13.336 1 97.94 433 MET A CA 1
ATOM 3230 C C . MET A 1 433 ? -9.555 10.438 13.828 1 97.94 433 MET A C 1
ATOM 3232 O O . MET A 1 433 ? -10.18 11.203 13.086 1 97.94 433 MET A O 1
ATOM 3236 N N . VAL A 1 434 ? -9.922 10.117 15.031 1 98.44 434 VAL A N 1
ATOM 3237 C CA . VAL A 1 434 ? -11.07 10.789 15.633 1 98.44 434 VAL A CA 1
ATOM 3238 C C . VAL A 1 434 ? -10.75 11.164 17.078 1 98.44 434 VAL A C 1
ATOM 3240 O O . VAL A 1 434 ? -10.383 10.297 17.891 1 98.44 434 VAL A O 1
ATOM 3243 N N . HIS A 1 435 ? -10.883 12.391 17.391 1 97.62 435 HIS A N 1
ATOM 3244 C CA . HIS A 1 435 ? -10.656 12.906 18.734 1 97.62 435 HIS A CA 1
ATOM 3245 C C . HIS A 1 435 ? -11.984 13.164 19.453 1 97.62 435 HIS A C 1
ATOM 3247 O O . HIS A 1 435 ? -12.812 13.938 18.969 1 97.62 435 HIS A O 1
ATOM 3253 N N . ILE A 1 436 ? -12.203 12.492 20.547 1 97.56 436 ILE A N 1
ATOM 3254 C CA . ILE A 1 436 ? -13.375 12.758 21.391 1 97.56 436 ILE A CA 1
ATOM 3255 C C . ILE A 1 436 ? -13.023 13.781 22.453 1 97.56 436 ILE A C 1
ATOM 3257 O O . ILE A 1 436 ? -12.125 13.555 23.266 1 97.56 436 ILE A O 1
ATOM 3261 N N . ASN A 1 437 ? -13.711 14.945 22.375 1 96.69 437 ASN A N 1
ATOM 3262 C CA . ASN A 1 437 ? -13.516 16.078 23.281 1 96.69 437 ASN A CA 1
ATOM 3263 C C . ASN A 1 437 ? -12.133 16.703 23.109 1 96.69 437 ASN A C 1
ATOM 3265 O O . ASN A 1 437 ? -11.477 17.047 24.094 1 96.69 437 ASN A O 1
ATOM 3269 N N . GLY A 1 438 ? -11.742 16.781 21.844 1 95.38 438 GLY A N 1
ATOM 3270 C CA . GLY A 1 438 ? -10.492 17.406 21.438 1 95.38 438 GLY A CA 1
ATOM 3271 C C . GLY A 1 438 ? -10.594 18.109 20.094 1 95.38 438 GLY A C 1
ATOM 3272 O O . GLY A 1 438 ? -11.688 18.266 19.547 1 95.38 438 GLY A O 1
ATOM 3273 N N . ALA A 1 439 ? -9.5 18.594 19.641 1 96.31 439 ALA A N 1
ATOM 3274 C CA . ALA A 1 439 ? -9.43 19.234 18.328 1 96.31 439 ALA A CA 1
ATOM 3275 C C . ALA A 1 439 ? -9.164 18.203 17.234 1 96.31 439 ALA A C 1
ATOM 3277 O O . ALA A 1 439 ? -8.648 17.125 17.5 1 96.31 439 ALA A O 1
ATOM 3278 N N . THR A 1 440 ? -9.539 18.578 16 1 97.5 440 THR A N 1
ATOM 3279 C CA . THR A 1 440 ? -9.227 17.703 14.867 1 97.5 440 THR A CA 1
ATOM 3280 C C . THR A 1 440 ? -7.719 17.656 14.633 1 97.5 440 THR A C 1
ATOM 3282 O O . THR A 1 440 ? -7.215 16.703 14.008 1 97.5 440 THR A O 1
ATOM 3285 N N . VAL A 1 441 ? -7.008 18.688 15.047 1 96.12 441 VAL A N 1
ATOM 3286 C CA . VAL A 1 441 ? -5.551 18.719 14.945 1 96.12 441 VAL A CA 1
ATOM 3287 C C . VAL A 1 441 ? -4.934 18.016 16.156 1 96.12 441 VAL A C 1
ATOM 3289 O O . VAL A 1 441 ? -5.082 18.469 17.297 1 96.12 441 VAL A O 1
ATOM 3292 N N . GLY A 1 442 ? -4.344 16.938 15.906 1 92.25 442 GLY A N 1
ATOM 3293 C CA . GLY A 1 442 ? -3.707 16.156 16.969 1 92.25 442 GLY A CA 1
ATOM 3294 C C . GLY A 1 442 ? -2.758 15.102 16.453 1 92.25 442 GLY A C 1
ATOM 3295 O O . GLY A 1 442 ? -3.078 14.391 15.492 1 92.25 442 GLY A O 1
ATOM 3296 N N . ASP A 1 443 ? -1.592 15.109 17 1 91.62 443 ASP A N 1
ATOM 3297 C CA . ASP A 1 443 ? -0.569 14.117 16.672 1 91.62 443 ASP A CA 1
ATOM 3298 C C . ASP A 1 443 ? 0.098 13.602 17.953 1 91.62 443 ASP A C 1
ATOM 3300 O O . ASP A 1 443 ? 0.878 14.312 18.578 1 91.62 443 ASP A O 1
ATOM 3304 N N . ILE A 1 444 ? -0.306 12.461 18.359 1 91.5 444 ILE A N 1
ATOM 3305 C CA . ILE A 1 444 ? 0.311 11.75 19.469 1 91.5 444 ILE A CA 1
ATOM 3306 C C . ILE A 1 444 ? 1.26 10.68 18.938 1 91.5 444 ILE A C 1
ATOM 3308 O O . ILE A 1 444 ? 0.861 9.828 18.125 1 91.5 444 ILE A O 1
ATOM 3312 N N . PRO A 1 445 ? 2.451 10.703 19.359 1 93.38 445 PRO A N 1
ATOM 3313 C CA . PRO A 1 445 ? 3.482 9.836 18.781 1 93.38 445 PRO A CA 1
ATOM 3314 C C . PRO A 1 445 ? 3.068 8.359 18.766 1 93.38 445 PRO A C 1
ATOM 3316 O O . PRO A 1 445 ? 3.508 7.605 17.906 1 93.38 445 PRO A O 1
ATOM 3319 N N . LEU A 1 446 ? 2.172 7.98 19.688 1 93.5 446 LEU A N 1
ATOM 3320 C CA . LEU A 1 446 ? 1.765 6.59 19.828 1 93.5 446 LEU A CA 1
ATOM 3321 C C . LEU A 1 446 ? 0.701 6.219 18.812 1 93.5 446 LEU A C 1
ATOM 3323 O O . LEU A 1 446 ? 0.44 5.035 18.578 1 93.5 446 LEU A O 1
ATOM 3327 N N . MET A 1 447 ? 0.079 7.168 18.25 1 94.62 447 MET A N 1
ATOM 3328 C CA . MET A 1 447 ? -1.099 6.879 17.438 1 94.62 447 MET A CA 1
ATOM 3329 C C . MET A 1 447 ? -0.702 6.551 16 1 94.62 447 MET A C 1
ATOM 3331 O O . MET A 1 447 ? 0.386 6.922 15.555 1 94.62 447 MET A O 1
ATOM 3335 N N . ALA A 1 448 ? -1.555 5.812 15.305 1 96.38 448 ALA A N 1
ATOM 3336 C CA . ALA A 1 448 ? -1.441 5.633 13.859 1 96.38 448 ALA A CA 1
ATOM 3337 C C . ALA A 1 448 ? -2.047 6.82 13.109 1 96.38 448 ALA A C 1
ATOM 3339 O O . ALA A 1 448 ? -3.129 7.297 13.469 1 96.38 448 ALA A O 1
ATOM 3340 N N . ILE A 1 449 ? -1.327 7.32 12.172 1 97.25 449 ILE A N 1
ATOM 3341 C CA . ILE A 1 449 ? -1.854 8.352 11.289 1 97.25 449 ILE A CA 1
ATOM 3342 C C . ILE A 1 449 ? -2.074 7.77 9.891 1 97.25 449 ILE A C 1
ATOM 3344 O O . ILE A 1 449 ? -1.116 7.555 9.141 1 97.25 449 ILE A O 1
ATOM 3348 N N . GLN A 1 450 ? -3.283 7.48 9.617 1 97.5 450 GLN A N 1
ATOM 3349 C CA . GLN A 1 450 ? -3.646 6.91 8.328 1 97.5 450 GLN A CA 1
ATOM 3350 C C . GLN A 1 450 ? -4.754 7.723 7.66 1 97.5 450 GLN A C 1
ATOM 3352 O O . GLN A 1 450 ? -5.773 8.023 8.289 1 97.5 450 GLN A O 1
ATOM 3357 N N . GLY A 1 451 ? -4.551 8.102 6.422 1 97.62 451 GLY A N 1
ATOM 3358 C CA . GLY A 1 451 ? -5.625 8.695 5.641 1 97.62 451 GLY A CA 1
ATOM 3359 C C . GLY A 1 451 ? -6.574 7.672 5.051 1 97.62 451 GLY A C 1
ATOM 3360 O O . GLY A 1 451 ? -6.148 6.594 4.629 1 97.62 451 GLY A O 1
ATOM 3361 N N . TRP A 1 452 ? -7.836 8 5.141 1 97.38 452 TRP A N 1
ATOM 3362 C CA . TRP A 1 452 ? -8.867 7.211 4.465 1 97.38 452 TRP A CA 1
ATOM 3363 C C . TRP A 1 452 ? -9.359 7.926 3.213 1 97.38 452 TRP A C 1
ATOM 3365 O O . TRP A 1 452 ? -9.211 9.141 3.082 1 97.38 452 TRP A O 1
ATOM 3375 N N . LYS A 1 453 ? -9.953 7.176 2.227 1 96.62 453 LYS A N 1
ATOM 3376 C CA . LYS A 1 453 ? -10.516 7.754 1.01 1 96.62 453 LYS A CA 1
ATOM 3377 C C . LYS A 1 453 ? -9.477 8.586 0.263 1 96.62 453 LYS A C 1
ATOM 3379 O O . LYS A 1 453 ? -8.375 8.109 -0.005 1 96.62 453 LYS A O 1
ATOM 3384 N N . SER A 1 454 ? -9.773 9.828 -0.065 1 96.88 454 SER A N 1
ATOM 3385 C CA . SER A 1 454 ? -8.852 10.633 -0.861 1 96.88 454 SER A CA 1
ATOM 3386 C C . SER A 1 454 ? -7.727 11.195 -0 1 96.88 454 SER A C 1
ATOM 3388 O O . SER A 1 454 ? -6.809 11.836 -0.513 1 96.88 454 SER A O 1
ATOM 3390 N N . SER A 1 455 ? -7.762 10.914 1.311 1 98.06 455 SER A N 1
ATOM 3391 C CA . SER A 1 455 ? -6.715 11.406 2.199 1 98.06 455 SER A CA 1
ATOM 3392 C C . SER A 1 455 ? -5.512 10.469 2.213 1 98.06 455 SER A C 1
ATOM 3394 O O . SER A 1 455 ? -4.527 10.719 2.912 1 98.06 455 SER A O 1
ATOM 3396 N N . GLY A 1 456 ? -5.602 9.359 1.471 1 97.62 456 GLY A N 1
ATOM 3397 C CA . GLY A 1 456 ? -4.414 8.547 1.252 1 97.62 456 GLY A CA 1
ATOM 3398 C C . GLY A 1 456 ? -4.527 7.152 1.84 1 97.62 456 GLY A C 1
ATOM 3399 O O . GLY A 1 456 ? -5.633 6.641 2.029 1 97.62 456 GLY A O 1
ATOM 3400 N N . TRP A 1 457 ? -3.373 6.488 1.973 1 97.88 457 TRP A N 1
ATOM 3401 C CA . TRP A 1 457 ? -3.271 5.16 2.572 1 97.88 457 TRP A CA 1
ATOM 3402 C C . TRP A 1 457 ? -1.875 4.922 3.135 1 97.88 457 TRP A C 1
ATOM 3404 O O . TRP A 1 457 ? -0.944 5.68 2.842 1 97.88 457 TRP A O 1
ATOM 3414 N N . GLY A 1 458 ? -1.72 3.822 3.9 1 96.94 458 GLY A N 1
ATOM 3415 C CA . GLY A 1 458 ? -0.525 3.637 4.707 1 96.94 458 GLY A CA 1
ATOM 3416 C C . GLY A 1 458 ? -0.565 4.402 6.016 1 96.94 458 GLY A C 1
ATOM 3417 O O . GLY A 1 458 ? -1.438 5.246 6.223 1 96.94 458 GLY A O 1
ATOM 3418 N N . SER A 1 459 ? 0.249 4.078 6.895 1 97.25 459 SER A N 1
ATOM 3419 C CA . SER A 1 459 ? 0.204 4.703 8.211 1 97.25 459 SER A CA 1
ATOM 3420 C C . SER A 1 459 ? 1.578 5.215 8.625 1 97.25 459 SER A C 1
ATOM 3422 O O . SER A 1 459 ? 2.6 4.605 8.305 1 97.25 459 SER A O 1
ATOM 3424 N N . ASN A 1 460 ? 1.564 6.273 9.258 1 97 460 ASN A N 1
ATOM 3425 C CA . ASN A 1 460 ? 2.773 6.855 9.828 1 97 460 ASN A CA 1
ATOM 3426 C C . ASN A 1 460 ? 2.764 6.785 11.352 1 97 460 ASN A C 1
ATOM 3428 O O . ASN A 1 460 ? 1.759 6.402 11.953 1 97 460 ASN A O 1
ATOM 3432 N N . ASN A 1 461 ? 3.844 7.086 12 1 96.06 461 ASN A N 1
ATOM 3433 C CA . ASN A 1 461 ? 4.09 7.141 13.438 1 96.06 461 ASN A CA 1
ATOM 3434 C C . ASN A 1 461 ? 4.402 5.762 14.008 1 96.06 461 ASN A C 1
ATOM 3436 O O . ASN A 1 461 ? 3.961 4.746 13.469 1 96.06 461 ASN A O 1
ATOM 3440 N N . ALA A 1 462 ? 5.164 5.727 15.008 1 95.88 462 ALA A N 1
ATOM 3441 C CA . ALA A 1 462 ? 5.391 4.559 15.852 1 95.88 462 ALA A CA 1
ATOM 3442 C C . ALA A 1 462 ? 5.754 3.336 15.008 1 95.88 462 ALA A C 1
ATOM 3444 O O . ALA A 1 462 ? 6.535 3.439 14.062 1 95.88 462 ALA A O 1
ATOM 3445 N N . ALA A 1 463 ? 5.242 2.184 15.383 1 96.75 463 ALA A N 1
ATOM 3446 C CA . ALA A 1 463 ? 5.547 0.95 14.664 1 96.75 463 ALA A CA 1
ATOM 3447 C C . ALA A 1 463 ? 4.879 0.938 13.289 1 96.75 463 ALA A C 1
ATOM 3449 O O . ALA A 1 463 ? 5.371 0.294 12.359 1 96.75 463 ALA A O 1
ATOM 3450 N N . PHE A 1 464 ? 3.816 1.688 13.172 1 96.88 464 PHE A N 1
ATOM 3451 C CA . PHE A 1 464 ? 3.062 1.71 11.922 1 96.88 464 PHE A CA 1
ATOM 3452 C C . PHE A 1 464 ? 3.895 2.316 10.797 1 96.88 464 PHE A C 1
ATOM 3454 O O . PHE A 1 464 ? 3.93 1.782 9.688 1 96.88 464 PHE A O 1
ATOM 3461 N N . GLY A 1 465 ? 4.594 3.416 11.117 1 97.88 465 GLY A N 1
ATOM 3462 C CA . GLY A 1 465 ? 5.453 4.043 10.125 1 97.88 465 GLY A CA 1
ATOM 3463 C C . GLY A 1 465 ? 6.645 3.184 9.742 1 97.88 465 GLY A C 1
ATOM 3464 O O . GLY A 1 465 ? 7.035 3.15 8.57 1 97.88 465 GLY A O 1
ATOM 3465 N N . ILE A 1 466 ? 7.281 2.48 10.719 1 98.62 466 ILE A N 1
ATOM 3466 C CA . ILE A 1 466 ? 8.438 1.623 10.469 1 98.62 466 ILE A CA 1
ATOM 3467 C C . ILE A 1 466 ? 8.039 0.486 9.531 1 98.62 466 ILE A C 1
ATOM 3469 O O . ILE A 1 466 ? 8.758 0.191 8.57 1 98.62 466 ILE A O 1
ATOM 3473 N N . THR A 1 467 ? 6.883 -0.111 9.781 1 98.06 467 THR A N 1
ATOM 3474 C CA . THR A 1 467 ? 6.41 -1.283 9.055 1 98.06 467 THR A CA 1
ATOM 3475 C C . THR A 1 467 ? 6.238 -0.966 7.57 1 98.06 467 THR A C 1
ATOM 3477 O O . THR A 1 467 ? 6.441 -1.832 6.715 1 98.06 467 THR A O 1
ATOM 3480 N N . GLU A 1 468 ? 5.914 0.287 7.246 1 98.12 468 GLU A N 1
ATOM 3481 C CA . GLU A 1 468 ? 5.73 0.709 5.859 1 98.12 468 GLU A CA 1
ATOM 3482 C C . GLU A 1 468 ? 7.012 0.538 5.055 1 98.12 468 GLU A C 1
ATOM 3484 O O . GLU A 1 468 ? 6.973 0.443 3.826 1 98.12 468 GLU A O 1
ATOM 3489 N N . PHE A 1 469 ? 8.172 0.449 5.738 1 98.75 469 PHE A N 1
ATOM 3490 C CA . PHE A 1 469 ? 9.453 0.414 5.039 1 98.75 469 PHE A CA 1
ATOM 3491 C C . PHE A 1 469 ? 10.094 -0.963 5.152 1 98.75 469 PHE A C 1
ATOM 3493 O O . PHE A 1 469 ? 11.297 -1.113 4.926 1 98.75 469 PHE A O 1
ATOM 3500 N N . LEU A 1 470 ? 9.273 -1.943 5.535 1 98.38 470 LEU A N 1
ATOM 3501 C CA . LEU A 1 470 ? 9.727 -3.326 5.645 1 98.38 470 LEU A CA 1
ATOM 3502 C C . LEU A 1 470 ? 9.086 -4.191 4.562 1 98.38 470 LEU A C 1
ATOM 3504 O O . LEU A 1 470 ? 7.934 -3.984 4.191 1 98.38 470 LEU A O 1
ATOM 3508 N N . ALA A 1 471 ? 9.852 -5.098 4.051 1 97.44 471 ALA A N 1
ATOM 3509 C CA . ALA A 1 471 ? 9.359 -6.156 3.174 1 97.44 471 ALA A CA 1
ATOM 3510 C C . ALA A 1 471 ? 9.305 -7.492 3.906 1 97.44 471 ALA A C 1
ATOM 3512 O O . ALA A 1 471 ? 10.219 -7.836 4.656 1 97.44 471 ALA A O 1
ATOM 3513 N N . THR A 1 472 ? 8.234 -8.219 3.674 1 97.81 472 THR A N 1
ATOM 3514 C CA . THR A 1 472 ? 8.047 -9.516 4.316 1 97.81 472 THR A CA 1
ATOM 3515 C C . THR A 1 472 ? 8.586 -10.641 3.436 1 97.81 472 THR A C 1
ATOM 3517 O O . THR A 1 472 ? 8.391 -10.625 2.217 1 97.81 472 THR A O 1
ATOM 3520 N N . LYS A 1 473 ? 9.312 -11.547 4.043 1 98.06 473 LYS A N 1
ATOM 3521 C CA . LYS A 1 473 ? 9.812 -12.727 3.35 1 98.06 473 LYS A CA 1
ATOM 3522 C C . LYS A 1 473 ? 9.461 -14 4.117 1 98.06 473 LYS A C 1
ATOM 3524 O O . LYS A 1 473 ? 9.695 -14.094 5.324 1 98.06 473 LYS A O 1
ATOM 3529 N N . SER A 1 474 ? 8.914 -14.945 3.43 1 98.25 474 SER A N 1
ATOM 3530 C CA . SER A 1 474 ? 8.75 -16.297 3.967 1 98.25 474 SER A CA 1
ATOM 3531 C C . SER A 1 474 ? 9.922 -17.188 3.584 1 98.25 474 SER A C 1
ATOM 3533 O O . SER A 1 474 ? 10.227 -17.344 2.4 1 98.25 474 SER A O 1
ATOM 3535 N N . ILE A 1 475 ? 10.586 -17.734 4.531 1 97.94 475 ILE A N 1
ATOM 3536 C CA . ILE A 1 475 ? 11.625 -18.734 4.312 1 97.94 475 ILE A CA 1
ATOM 3537 C C . ILE A 1 475 ? 11.156 -20.078 4.836 1 97.94 475 ILE A C 1
ATOM 3539 O O . ILE A 1 475 ? 10.844 -20.219 6.02 1 97.94 475 ILE A O 1
ATOM 3543 N N . VAL A 1 476 ? 11.07 -21.031 3.975 1 96.5 476 VAL A N 1
ATOM 3544 C CA . VAL A 1 476 ? 10.609 -22.359 4.336 1 96.5 476 VAL A CA 1
ATOM 3545 C C . VAL A 1 476 ? 11.758 -23.359 4.207 1 96.5 476 VAL A C 1
ATOM 3547 O O . VAL A 1 476 ? 12.312 -23.547 3.121 1 96.5 476 VAL A O 1
ATOM 3550 N N . VAL A 1 477 ? 12.117 -23.953 5.289 1 95.19 477 VAL A N 1
ATOM 3551 C CA . VAL A 1 477 ? 13.102 -25.047 5.285 1 95.19 477 VAL A CA 1
ATOM 3552 C C . VAL A 1 477 ? 12.383 -26.391 5.242 1 95.19 477 VAL A C 1
ATOM 3554 O O . VAL A 1 477 ? 11.742 -26.797 6.219 1 95.19 477 VAL A O 1
ATOM 3557 N N . GLU A 1 478 ? 12.469 -26.984 4.125 1 92.56 478 GLU A N 1
ATOM 3558 C CA . GLU A 1 478 ? 11.82 -28.281 3.969 1 92.56 478 GLU A CA 1
ATOM 3559 C C . GLU A 1 478 ? 12.727 -29.406 4.43 1 92.56 478 GLU A C 1
ATOM 3561 O O . GLU A 1 478 ? 13.953 -29.328 4.316 1 92.56 478 GLU A O 1
ATOM 3566 N N . PRO A 1 479 ? 12.078 -30.469 4.953 1 88.62 479 PRO A N 1
ATOM 3567 C CA . PRO A 1 479 ? 12.898 -31.609 5.379 1 88.62 479 PRO A CA 1
ATOM 3568 C C . PRO A 1 479 ? 13.609 -32.281 4.215 1 88.62 479 PRO A C 1
ATOM 3570 O O . PRO A 1 479 ? 13.047 -32.406 3.123 1 88.62 479 PRO A O 1
ATOM 3573 N N . GLN A 1 480 ? 14.789 -32.719 4.488 1 82.25 480 GLN A N 1
ATOM 3574 C CA . GLN A 1 480 ? 15.586 -33.375 3.463 1 82.25 480 GLN A CA 1
ATOM 3575 C C . GLN A 1 480 ? 15.086 -34.812 3.217 1 82.25 480 GLN A C 1
ATOM 3577 O O . GLN A 1 480 ? 14.664 -35.5 4.152 1 82.25 480 GLN A O 1
ATOM 3582 N N . GLY A 1 481 ? 15.102 -35.156 2.074 1 75.31 481 GLY A N 1
ATOM 3583 C CA . GLY A 1 481 ? 14.75 -36.531 1.715 1 75.31 481 GLY A CA 1
ATOM 3584 C C . GLY A 1 481 ? 13.258 -36.719 1.469 1 75.31 481 GLY A C 1
ATOM 3585 O O . GLY A 1 481 ? 12.812 -37.812 1.145 1 75.31 481 GLY A O 1
ATOM 3586 N N . GLN A 1 482 ? 12.508 -35.656 1.633 1 75.56 482 GLN A N 1
ATOM 3587 C CA . GLN A 1 482 ? 11.078 -35.719 1.356 1 75.56 482 GLN A CA 1
ATOM 3588 C C . GLN A 1 482 ? 10.719 -34.875 0.145 1 75.56 482 GLN A C 1
ATOM 3590 O O . GLN A 1 482 ? 11.406 -33.875 -0.153 1 75.56 482 GLN A O 1
ATOM 3595 N N . PRO A 1 483 ? 9.711 -35.344 -0.589 1 76.88 483 PRO A N 1
ATOM 3596 C CA . PRO A 1 483 ? 9.258 -34.469 -1.674 1 76.88 483 PRO A CA 1
ATOM 3597 C C . PRO A 1 483 ? 8.734 -33.125 -1.168 1 76.88 483 PRO A C 1
ATOM 3599 O O . PRO A 1 483 ? 8.281 -33.031 -0.023 1 76.88 483 PRO A O 1
ATOM 3602 N N . PRO A 1 484 ? 8.828 -32.188 -2.059 1 74.75 484 PRO A N 1
ATOM 3603 C CA . PRO A 1 484 ? 8.242 -30.922 -1.652 1 74.75 484 PRO A CA 1
ATOM 3604 C C . PRO A 1 484 ? 6.766 -31.047 -1.286 1 74.75 484 PRO A C 1
ATOM 3606 O O . PRO A 1 484 ? 6.027 -31.812 -1.917 1 74.75 484 PRO A O 1
ATOM 3609 N N . GLN A 1 485 ? 6.414 -30.359 -0.273 1 73.44 485 GLN A N 1
ATOM 3610 C CA . GLN A 1 485 ? 5.051 -30.438 0.241 1 73.44 485 GLN A CA 1
ATOM 3611 C C . GLN A 1 485 ? 4.031 -30.188 -0.869 1 73.44 485 GLN A C 1
ATOM 3613 O O . GLN A 1 485 ? 3.02 -30.891 -0.953 1 73.44 485 GLN A O 1
ATOM 3618 N N . PHE A 1 486 ? 4.25 -29.266 -1.713 1 80.56 486 PHE A N 1
ATOM 3619 C CA . PHE A 1 486 ? 3.342 -28.922 -2.797 1 80.56 486 PHE A CA 1
ATOM 3620 C C . PHE A 1 486 ? 3.172 -30.094 -3.76 1 80.56 486 PHE A C 1
ATOM 3622 O O . PHE A 1 486 ? 2.07 -30.344 -4.254 1 80.56 486 PHE A O 1
ATOM 3629 N N . ALA A 1 487 ? 4.172 -30.828 -3.934 1 79.94 487 ALA A N 1
ATOM 3630 C CA . ALA A 1 487 ? 4.16 -31.953 -4.855 1 79.94 487 ALA A CA 1
ATOM 3631 C C . ALA A 1 487 ? 3.373 -33.125 -4.27 1 79.94 487 ALA A C 1
ATOM 3633 O O . ALA A 1 487 ? 2.693 -33.844 -5 1 79.94 487 ALA A O 1
ATOM 3634 N N . GLU A 1 488 ? 3.455 -33.219 -2.973 1 74.62 488 GLU A N 1
ATOM 3635 C CA . GLU A 1 488 ? 2.754 -34.312 -2.309 1 74.62 488 GLU A CA 1
ATOM 3636 C C . GLU A 1 488 ? 1.241 -34.156 -2.434 1 74.62 488 GLU A C 1
ATOM 3638 O O . GLU A 1 488 ? 0.509 -35.156 -2.469 1 74.62 488 GLU A O 1
ATOM 3643 N N . GLY A 1 489 ? 0.833 -32.969 -2.568 1 70.88 489 GLY A N 1
ATOM 3644 C CA . GLY A 1 489 ? -0.596 -32.719 -2.686 1 70.88 489 GLY A CA 1
ATOM 3645 C C . GLY A 1 489 ? -1.147 -33.062 -4.059 1 70.88 489 GLY A C 1
ATOM 3646 O O . GLY A 1 489 ? -2.346 -33.312 -4.211 1 70.88 489 GLY A O 1
ATOM 3647 N N . LEU A 1 490 ? -0.28 -32.969 -4.98 1 75.12 490 LEU A N 1
ATOM 3648 C CA . LEU A 1 490 ? -0.702 -33.219 -6.355 1 75.12 490 LEU A CA 1
ATOM 3649 C C . LEU A 1 490 ? -0.71 -34.719 -6.68 1 75.12 490 LEU A C 1
ATOM 3651 O O . LEU A 1 490 ? -1.577 -35.188 -7.414 1 75.12 490 LEU A O 1
ATOM 3655 N N . MET B 1 1 ? -26.266 -30.578 -7.961 1 30.66 1 MET B N 1
ATOM 3656 C CA . MET B 1 1 ? -27.406 -29.969 -8.656 1 30.66 1 MET B CA 1
ATOM 3657 C C . MET B 1 1 ? -27 -28.672 -9.328 1 30.66 1 MET B C 1
ATOM 3659 O O . MET B 1 1 ? -27.625 -28.25 -10.312 1 30.66 1 MET B O 1
ATOM 3663 N N . ALA B 1 2 ? -26.109 -27.875 -8.586 1 35.69 2 ALA B N 1
ATOM 3664 C CA . ALA B 1 2 ? -26 -26.516 -9.117 1 35.69 2 ALA B CA 1
ATOM 3665 C C . ALA B 1 2 ? -25.312 -26.516 -10.484 1 35.69 2 ALA B C 1
ATOM 3667 O O . ALA B 1 2 ? -25.641 -25.688 -11.344 1 35.69 2 ALA B O 1
ATOM 3668 N N . PHE B 1 3 ? -24.297 -27.328 -10.656 1 41.47 3 PHE B N 1
ATOM 3669 C CA . PHE B 1 3 ? -23.594 -27.25 -11.93 1 41.47 3 PHE B CA 1
ATOM 3670 C C . PHE B 1 3 ? -24.422 -27.906 -13.039 1 41.47 3 PHE B C 1
ATOM 3672 O O . PHE B 1 3 ? -24.094 -27.766 -14.219 1 41.47 3 PHE B O 1
ATOM 3679 N N . SER B 1 4 ? -25.125 -28.844 -12.688 1 42.53 4 SER B N 1
ATOM 3680 C CA . SER B 1 4 ? -26.094 -29.391 -13.625 1 42.53 4 SER B CA 1
ATOM 3681 C C . SER B 1 4 ? -26.953 -28.297 -14.227 1 42.53 4 SER B C 1
ATOM 3683 O O . SER B 1 4 ? -27.5 -28.453 -15.32 1 42.53 4 SER B O 1
ATOM 3685 N N . ASN B 1 5 ? -27.047 -27.266 -13.445 1 42.06 5 ASN B N 1
ATOM 3686 C CA . ASN B 1 5 ? -27.953 -26.219 -13.883 1 42.06 5 ASN B CA 1
ATOM 3687 C C . ASN B 1 5 ? -27.312 -25.328 -14.953 1 42.06 5 ASN B C 1
ATOM 3689 O O . ASN B 1 5 ? -27.969 -24.453 -15.508 1 42.06 5 ASN B O 1
ATOM 3693 N N . PHE B 1 6 ? -25.938 -25.156 -14.914 1 46.97 6 PHE B N 1
ATOM 3694 C CA . PHE B 1 6 ? -25.422 -24.391 -16.047 1 46.97 6 PHE B CA 1
ATOM 3695 C C . PHE B 1 6 ? -25.594 -25.156 -17.344 1 46.97 6 PHE B C 1
ATOM 3697 O O . PHE B 1 6 ? -25.375 -24.609 -18.422 1 46.97 6 PHE B O 1
ATOM 3704 N N . GLN B 1 7 ? -25.734 -26.359 -17.203 1 43.41 7 GLN B N 1
ATOM 3705 C CA . GLN B 1 7 ? -25.828 -27.234 -18.359 1 43.41 7 GLN B CA 1
ATOM 3706 C C . GLN B 1 7 ? -26.938 -26.781 -19.312 1 43.41 7 GLN B C 1
ATOM 3708 O O . GLN B 1 7 ? -26.844 -27 -20.531 1 43.41 7 GLN B O 1
ATOM 3713 N N . ASN B 1 8 ? -28 -26.25 -18.656 1 45.25 8 ASN B N 1
ATOM 3714 C CA . ASN B 1 8 ? -29.031 -26.094 -19.688 1 45.25 8 ASN B CA 1
ATOM 3715 C C . ASN B 1 8 ? -28.688 -24.984 -20.656 1 45.25 8 ASN B C 1
ATOM 3717 O O . ASN B 1 8 ? -29.094 -25.016 -21.828 1 45.25 8 ASN B O 1
ATOM 3721 N N . GLN B 1 9 ? -28.25 -23.766 -20.125 1 54.53 9 GLN B N 1
ATOM 3722 C CA . GLN B 1 9 ? -28.234 -22.688 -21.109 1 54.53 9 GLN B CA 1
ATOM 3723 C C . GLN B 1 9 ? -26.844 -22.453 -21.672 1 54.53 9 GLN B C 1
ATOM 3725 O O . GLN B 1 9 ? -26.672 -21.734 -22.656 1 54.53 9 GLN B O 1
ATOM 3730 N N . ASN B 1 10 ? -25.797 -23.266 -21.516 1 82.06 10 ASN B N 1
ATOM 3731 C CA . ASN B 1 10 ? -24.453 -23.281 -22.062 1 82.06 10 ASN B CA 1
ATOM 3732 C C . ASN B 1 10 ? -23.781 -21.922 -21.922 1 82.06 10 ASN B C 1
ATOM 3734 O O . ASN B 1 10 ? -22.859 -21.609 -22.672 1 82.06 10 ASN B O 1
ATOM 3738 N N . VAL B 1 11 ? -24.531 -20.953 -21.141 1 93.25 11 VAL B N 1
ATOM 3739 C CA . VAL B 1 11 ? -23.922 -19.625 -20.938 1 93.25 11 VAL B CA 1
ATOM 3740 C C . VAL B 1 11 ? -23.797 -19.344 -19.453 1 93.25 11 VAL B C 1
ATOM 3742 O O . VAL B 1 11 ? -24.781 -19.359 -18.719 1 93.25 11 VAL B O 1
ATOM 3745 N N . VAL B 1 12 ? -22.625 -19.109 -18.906 1 95.88 12 VAL B N 1
ATOM 3746 C CA . VAL B 1 12 ? -22.391 -18.688 -17.531 1 95.88 12 VAL B CA 1
ATOM 3747 C C . VAL B 1 12 ? -22.906 -17.266 -17.328 1 95.88 12 VAL B C 1
ATOM 3749 O O . VAL B 1 12 ? -22.422 -16.328 -17.969 1 95.88 12 VAL B O 1
ATOM 3752 N N . PRO B 1 13 ? -23.875 -17.031 -16.516 1 95.56 13 PRO B N 1
ATOM 3753 C CA . PRO B 1 13 ? -24.422 -15.695 -16.312 1 95.56 13 PRO B CA 1
ATOM 3754 C C . PRO B 1 13 ? -23.547 -14.844 -15.391 1 95.56 13 PRO B C 1
ATOM 3756 O O . PRO B 1 13 ? -22.703 -15.375 -14.672 1 95.56 13 PRO B O 1
ATOM 3759 N N . LEU B 1 14 ? -23.781 -13.547 -15.508 1 97.12 14 LEU B N 1
ATOM 3760 C CA . LEU B 1 14 ? -23.328 -12.695 -14.414 1 97.12 14 LEU B CA 1
ATOM 3761 C C . LEU B 1 14 ? -24.047 -13.047 -13.117 1 97.12 14 LEU B C 1
ATOM 3763 O O . LEU B 1 14 ? -25.172 -13.562 -13.148 1 97.12 14 LEU B O 1
ATOM 3767 N N . TRP B 1 15 ? -23.391 -12.836 -12 1 98 15 TRP B N 1
ATOM 3768 C CA . TRP B 1 15 ? -24 -13.188 -10.719 1 98 15 TRP B CA 1
ATOM 3769 C C . TRP B 1 15 ? -23.75 -12.102 -9.688 1 98 15 TRP B C 1
ATOM 3771 O O . TRP B 1 15 ? -22.609 -11.906 -9.25 1 98 15 TRP B O 1
ATOM 3781 N N . TYR B 1 16 ? -24.734 -11.352 -9.336 1 98.06 16 TYR B N 1
ATOM 3782 C CA . TYR B 1 16 ? -24.641 -10.383 -8.25 1 98.06 16 TYR B CA 1
ATOM 3783 C C . TYR B 1 16 ? -25.969 -10.273 -7.512 1 98.06 16 TYR B C 1
ATOM 3785 O O . TYR B 1 16 ? -27.031 -10.586 -8.07 1 98.06 16 TYR B O 1
ATOM 3793 N N . ASN B 1 17 ? -25.891 -9.992 -6.266 1 98.06 17 ASN B N 1
ATOM 3794 C CA . ASN B 1 17 ? -27 -9.906 -5.332 1 98.06 17 ASN B CA 1
ATOM 3795 C C . ASN B 1 17 ? -27.703 -11.25 -5.156 1 98.06 17 ASN B C 1
ATOM 3797 O O . ASN B 1 17 ? -28.922 -11.312 -5.078 1 98.06 17 ASN B O 1
ATOM 3801 N N . GLY B 1 18 ? -26.891 -12.312 -5.211 1 96.75 18 GLY B N 1
ATOM 3802 C CA . GLY B 1 18 ? -27.391 -13.656 -4.965 1 96.75 18 GLY B CA 1
ATOM 3803 C C . GLY B 1 18 ? -28.234 -14.195 -6.098 1 96.75 18 GLY B C 1
ATOM 3804 O O . GLY B 1 18 ? -29.047 -15.109 -5.898 1 96.75 18 GLY B O 1
ATOM 3805 N N . GLN B 1 19 ? -28.078 -13.555 -7.238 1 96.62 19 GLN B N 1
ATOM 3806 C C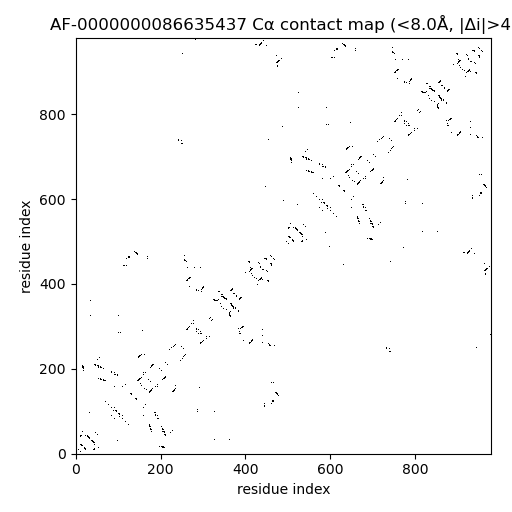A . GLN B 1 19 ? -28.922 -13.961 -8.352 1 96.62 19 GLN B CA 1
ATOM 3807 C C . GLN B 1 19 ? -28.125 -14.055 -9.648 1 96.62 19 GLN B C 1
ATOM 3809 O O . GLN B 1 19 ? -27.266 -13.211 -9.914 1 96.62 19 GLN B O 1
ATOM 3814 N N . ASN B 1 20 ? -28.391 -15.117 -10.375 1 96.62 20 ASN B N 1
ATOM 3815 C CA . ASN B 1 20 ? -27.953 -15.148 -11.773 1 96.62 20 ASN B CA 1
ATOM 3816 C C . ASN B 1 20 ? -28.719 -14.125 -12.609 1 96.62 20 ASN B C 1
ATOM 3818 O O . ASN B 1 20 ? -29.953 -14.086 -12.57 1 96.62 20 ASN B O 1
ATOM 3822 N N . GLN B 1 21 ? -28.031 -13.312 -13.281 1 96.25 21 GLN B N 1
ATOM 3823 C CA . GLN B 1 21 ? -28.672 -12.281 -14.094 1 96.25 21 GLN B CA 1
ATOM 3824 C C . GLN B 1 21 ? -29.141 -12.852 -15.43 1 96.25 21 GLN B C 1
ATOM 3826 O O . GLN B 1 21 ? -28.547 -13.812 -15.938 1 96.25 21 GLN B O 1
ATOM 3831 N N . PRO B 1 22 ? -30.156 -12.227 -15.992 1 94 22 PRO B N 1
ATOM 3832 C CA . PRO B 1 22 ? -30.609 -12.688 -17.312 1 94 22 PRO B CA 1
ATOM 3833 C C . PRO B 1 22 ? -29.516 -12.57 -18.375 1 94 22 PRO B C 1
ATOM 3835 O O . PRO B 1 22 ? -28.75 -11.609 -18.375 1 94 22 PRO B O 1
ATOM 3838 N N . ILE B 1 23 ? -29.531 -13.547 -19.25 1 93.62 23 ILE B N 1
ATOM 3839 C CA . ILE B 1 23 ? -28.578 -13.555 -20.359 1 93.62 23 ILE B CA 1
ATOM 3840 C C . ILE B 1 23 ? -29.047 -12.602 -21.453 1 93.62 23 ILE B C 1
ATOM 3842 O O . ILE B 1 23 ? -30.234 -12.594 -21.812 1 93.62 23 ILE B O 1
ATOM 3846 N N . ARG B 1 24 ? -28.094 -11.812 -21.906 1 91.81 24 ARG B N 1
ATOM 3847 C CA . ARG B 1 24 ? -28.375 -10.922 -23.031 1 91.81 24 ARG B CA 1
ATOM 3848 C C . ARG B 1 24 ? -27.766 -11.43 -24.328 1 91.81 24 ARG B C 1
ATOM 3850 O O . ARG B 1 24 ? -26.875 -12.289 -24.297 1 91.81 24 ARG B O 1
ATOM 3857 N N . GLN B 1 25 ? -28.266 -10.852 -25.453 1 86.31 25 GLN B N 1
ATOM 3858 C CA . GLN B 1 25 ? -27.75 -11.266 -26.75 1 86.31 25 GLN B CA 1
ATOM 3859 C C . GLN B 1 25 ? -26.359 -10.703 -27.016 1 86.31 25 GLN B C 1
ATOM 3861 O O . GLN B 1 25 ? -25.516 -11.375 -27.609 1 86.31 25 GLN B O 1
ATOM 3866 N N . ASP B 1 26 ? -26.172 -9.586 -26.453 1 90.38 26 ASP B N 1
ATOM 3867 C CA . ASP B 1 26 ? -24.875 -8.953 -26.672 1 90.38 26 ASP B CA 1
ATOM 3868 C C . ASP B 1 26 ? -23.906 -9.281 -25.531 1 90.38 26 ASP B C 1
ATOM 3870 O O . ASP B 1 26 ? -24.328 -9.617 -24.422 1 90.38 26 ASP B O 1
ATOM 3874 N N . GLY B 1 27 ? -22.656 -9.281 -25.938 1 92.44 27 GLY B N 1
ATOM 3875 C CA . GLY B 1 27 ? -21.641 -9.43 -24.906 1 92.44 27 GLY B CA 1
ATOM 3876 C C . GLY B 1 27 ? -21.453 -10.867 -24.469 1 92.44 27 GLY B C 1
ATOM 3877 O O . GLY B 1 27 ? -21.281 -11.133 -23.281 1 92.44 27 GLY B O 1
ATOM 3878 N N . VAL B 1 28 ? -21.578 -11.789 -25.312 1 93.38 28 VAL B N 1
ATOM 3879 C CA . VAL B 1 28 ? -21.344 -13.188 -24.984 1 93.38 28 VAL B CA 1
ATOM 3880 C C . VAL B 1 28 ? -19.938 -13.594 -25.422 1 93.38 28 VAL B C 1
ATOM 3882 O O . VAL B 1 28 ? -19.531 -13.328 -26.547 1 93.38 28 VAL B O 1
ATOM 3885 N N . ILE B 1 29 ? -19.203 -14.211 -24.484 1 95.25 29 ILE B N 1
ATOM 3886 C CA . ILE B 1 29 ? -17.828 -14.672 -24.703 1 95.25 29 ILE B CA 1
ATOM 3887 C C . ILE B 1 29 ? -17.844 -16.172 -25.031 1 95.25 29 ILE B C 1
ATOM 3889 O O . ILE B 1 29 ? -18.516 -16.953 -24.359 1 95.25 29 ILE B O 1
ATOM 3893 N N . GLU B 1 30 ? -17.141 -16.516 -26.062 1 93.81 30 GLU B N 1
ATOM 3894 C CA . GLU B 1 30 ? -16.906 -17.938 -26.328 1 93.81 30 GLU B CA 1
ATOM 3895 C C . GLU B 1 30 ? -15.758 -18.453 -25.453 1 93.81 30 GLU B C 1
ATOM 3897 O O . GLU B 1 30 ? -14.672 -17.891 -25.438 1 93.81 30 GLU B O 1
ATOM 3902 N N . ILE B 1 31 ? -16.062 -19.5 -24.781 1 94.44 31 ILE B N 1
ATOM 3903 C CA . ILE B 1 31 ? -15.016 -20.156 -24 1 94.44 31 ILE B CA 1
ATOM 3904 C C . ILE B 1 31 ? -14.484 -21.359 -24.781 1 94.44 31 ILE B C 1
ATOM 3906 O O . ILE B 1 31 ? -15.211 -22.328 -25.016 1 94.44 31 ILE B O 1
ATOM 3910 N N . ILE B 1 32 ? -13.203 -21.234 -25.125 1 91.69 32 ILE B N 1
ATOM 3911 C CA . ILE B 1 32 ? -12.617 -22.219 -26.031 1 91.69 32 ILE B CA 1
ATOM 3912 C C . ILE B 1 32 ? -11.609 -23.078 -25.266 1 91.69 32 ILE B C 1
ATOM 3914 O O . ILE B 1 32 ? -10.781 -22.562 -24.516 1 91.69 32 ILE B O 1
ATOM 3918 N N . ASN B 1 33 ? -11.742 -24.359 -25.359 1 92.44 33 ASN B N 1
ATOM 3919 C CA . ASN B 1 33 ? -10.656 -25.25 -24.969 1 92.44 33 ASN B CA 1
ATOM 3920 C C . ASN B 1 33 ? -9.57 -25.312 -26.031 1 92.44 33 ASN B C 1
ATOM 3922 O O . ASN B 1 33 ? -9.773 -25.875 -27.109 1 92.44 33 ASN B O 1
ATOM 3926 N N . ALA B 1 34 ? -8.461 -24.797 -25.719 1 89.75 34 ALA B N 1
ATOM 3927 C CA . ALA B 1 34 ? -7.406 -24.625 -26.719 1 89.75 34 ALA B CA 1
ATOM 3928 C C . ALA B 1 34 ? -6.871 -25.969 -27.188 1 89.75 34 ALA B C 1
ATOM 3930 O O . ALA B 1 34 ? -6.496 -26.125 -28.359 1 89.75 34 ALA B O 1
ATOM 3931 N N . ALA B 1 35 ? -6.801 -26.922 -26.281 1 87.75 35 ALA B N 1
ATOM 3932 C CA . ALA B 1 35 ? -6.289 -28.25 -26.641 1 87.75 35 ALA B CA 1
ATOM 3933 C C . ALA B 1 35 ? -7.219 -28.953 -27.625 1 87.75 35 ALA B C 1
ATOM 3935 O O . ALA B 1 35 ? -6.758 -29.625 -28.547 1 87.75 35 ALA B O 1
ATOM 3936 N N . GLU B 1 36 ? -8.445 -28.734 -27.438 1 88.5 36 GLU B N 1
ATOM 3937 C CA . GLU B 1 36 ? -9.438 -29.375 -28.297 1 88.5 36 GLU B CA 1
ATOM 3938 C C . GLU B 1 36 ? -9.852 -28.469 -29.453 1 88.5 36 GLU B C 1
ATOM 3940 O O . GLU B 1 36 ? -10.469 -28.922 -30.406 1 88.5 36 GLU B O 1
ATOM 3945 N N . ASP B 1 37 ? -9.547 -27.297 -29.328 1 88.38 37 ASP B N 1
ATOM 3946 C CA . ASP B 1 37 ? -9.898 -26.281 -30.312 1 88.38 37 ASP B CA 1
ATOM 3947 C C . ASP B 1 37 ? -11.406 -26.266 -30.562 1 88.38 37 ASP B C 1
ATOM 3949 O O . ASP B 1 37 ? -11.852 -26.391 -31.719 1 88.38 37 ASP B O 1
ATOM 3953 N N . ARG B 1 38 ? -12.133 -26.125 -29.531 1 91.44 38 ARG B N 1
ATOM 3954 C CA . ARG B 1 38 ? -13.586 -26.078 -29.641 1 91.44 38 ARG B CA 1
ATOM 3955 C C . ARG B 1 38 ? -14.18 -25.188 -28.547 1 91.44 38 ARG B C 1
ATOM 3957 O O . ARG B 1 38 ? -13.617 -25.078 -27.453 1 91.44 38 ARG B O 1
ATOM 3964 N N . VAL B 1 39 ? -15.344 -24.672 -28.875 1 93.56 39 VAL B N 1
ATOM 3965 C CA . VAL B 1 39 ? -16.109 -23.922 -27.891 1 93.56 39 VAL B CA 1
ATOM 3966 C C . VAL B 1 39 ? -16.781 -24.891 -26.906 1 93.56 39 VAL B C 1
ATOM 3968 O O . VAL B 1 39 ? -17.516 -25.781 -27.328 1 93.56 39 VAL B O 1
ATOM 3971 N N . ILE B 1 40 ? -16.516 -24.719 -25.656 1 92.94 40 ILE B N 1
ATOM 3972 C CA . ILE B 1 40 ? -17.062 -25.656 -24.688 1 92.94 40 ILE B CA 1
ATOM 3973 C C . ILE B 1 40 ? -18.312 -25.078 -24.047 1 92.94 40 ILE B C 1
ATOM 3975 O O . ILE B 1 40 ? -19.219 -25.812 -23.641 1 92.94 40 ILE B O 1
ATOM 3979 N N . HIS B 1 41 ? -18.391 -23.781 -23.844 1 94.38 41 HIS B N 1
ATOM 3980 C CA . HIS B 1 41 ? -19.578 -23.062 -23.391 1 94.38 41 HIS B CA 1
ATOM 3981 C C . HIS B 1 41 ? -19.406 -21.562 -23.594 1 94.38 41 HIS B C 1
ATOM 3983 O O . HIS B 1 41 ? -18.516 -21.125 -24.328 1 94.38 41 HIS B O 1
ATOM 3989 N N . HIS B 1 42 ? -20.344 -20.766 -23.109 1 95.5 42 HIS B N 1
ATOM 3990 C CA . HIS B 1 42 ? -20.312 -19.328 -23.25 1 95.5 42 HIS B CA 1
ATOM 3991 C C . HIS B 1 42 ? -20.453 -18.641 -21.891 1 95.5 42 HIS B C 1
ATOM 3993 O O . HIS B 1 42 ? -20.781 -19.281 -20.891 1 95.5 42 HIS B O 1
ATOM 3999 N N . ALA B 1 43 ? -20.156 -17.375 -21.875 1 96.62 43 ALA B N 1
ATOM 4000 C CA . ALA B 1 43 ? -20.344 -16.562 -20.672 1 96.62 43 ALA B CA 1
ATOM 4001 C C . ALA B 1 43 ? -20.844 -15.172 -21.016 1 96.62 43 ALA B C 1
ATOM 4003 O O . ALA B 1 43 ? -20.484 -14.617 -22.062 1 96.62 43 ALA B O 1
ATOM 4004 N N . GLN B 1 44 ? -21.703 -14.641 -20.219 1 96.81 44 GLN B N 1
ATOM 4005 C CA . GLN B 1 44 ? -22.156 -13.266 -20.375 1 96.81 44 GLN B CA 1
ATOM 4006 C C . GLN B 1 44 ? -21.094 -12.273 -19.906 1 96.81 44 GLN B C 1
ATOM 4008 O O . GLN B 1 44 ? -20.578 -12.383 -18.797 1 96.81 44 GLN B O 1
ATOM 4013 N N . SER B 1 45 ? -20.719 -11.328 -20.766 1 97.94 45 SER B N 1
ATOM 4014 C CA . SER B 1 45 ? -19.812 -10.25 -20.406 1 97.94 45 SER B CA 1
ATOM 4015 C C . SER B 1 45 ? -20.562 -9.086 -19.766 1 97.94 45 SER B C 1
ATOM 4017 O O . SER B 1 45 ? -21.641 -8.719 -20.203 1 97.94 45 SER B O 1
ATOM 4019 N N . ALA B 1 46 ? -20.031 -8.57 -18.719 1 98.25 46 ALA B N 1
ATOM 4020 C CA . ALA B 1 46 ? -20.609 -7.406 -18.062 1 98.25 46 ALA B CA 1
ATOM 4021 C C . ALA B 1 46 ? -20.328 -6.129 -18.844 1 98.25 46 ALA B C 1
ATOM 4023 O O . ALA B 1 46 ? -19.219 -5.934 -19.344 1 98.25 46 ALA B O 1
ATOM 4024 N N . ASN B 1 47 ? -21.312 -5.301 -19.047 1 97.69 47 ASN B N 1
ATOM 4025 C CA . ASN B 1 47 ? -21.094 -3.916 -19.453 1 97.69 47 ASN B CA 1
ATOM 4026 C C . ASN B 1 47 ? -20.953 -3 -18.234 1 97.69 47 ASN B C 1
ATOM 4028 O O . ASN B 1 47 ? -20.953 -3.467 -17.094 1 97.69 47 ASN B O 1
ATOM 4032 N N . ILE B 1 48 ? -20.797 -1.728 -18.453 1 98.19 48 ILE B N 1
ATOM 4033 C CA . ILE B 1 48 ? -20.562 -0.766 -17.391 1 98.19 48 ILE B CA 1
ATOM 4034 C C . ILE B 1 48 ? -21.75 -0.757 -16.422 1 98.19 48 ILE B C 1
ATOM 4036 O O . ILE B 1 48 ? -21.578 -0.705 -15.211 1 98.19 48 ILE B O 1
ATOM 4040 N N . SER B 1 49 ? -22.969 -0.84 -16.969 1 97.94 49 SER B N 1
ATOM 4041 C CA . SER B 1 49 ? -24.172 -0.842 -16.125 1 97.94 49 SER B CA 1
ATOM 4042 C C . SER B 1 49 ? -24.203 -2.061 -15.211 1 97.94 49 SER B C 1
ATOM 4044 O O . SER B 1 49 ? -24.547 -1.946 -14.031 1 97.94 49 SER B O 1
ATOM 4046 N N . ASP B 1 50 ? -23.875 -3.277 -15.758 1 98.06 50 ASP B N 1
ATOM 4047 C CA . ASP B 1 50 ? -23.797 -4.496 -14.961 1 98.06 50 ASP B CA 1
ATOM 4048 C C . ASP B 1 50 ? -22.797 -4.332 -13.82 1 98.06 50 ASP B C 1
ATOM 4050 O O . ASP B 1 50 ? -23.078 -4.676 -12.672 1 98.06 50 ASP B O 1
ATOM 4054 N N . ALA B 1 51 ? -21.641 -3.822 -14.195 1 98.38 51 ALA B N 1
ATOM 4055 C CA . ALA B 1 51 ? -20.547 -3.656 -13.242 1 98.38 51 ALA B CA 1
ATOM 4056 C C . ALA B 1 51 ? -20.953 -2.713 -12.109 1 98.38 51 ALA B C 1
ATOM 4058 O O . ALA B 1 51 ? -20.703 -3 -10.938 1 98.38 51 ALA B O 1
ATOM 4059 N N . LEU B 1 52 ? -21.562 -1.602 -12.422 1 98.62 52 LEU B N 1
ATOM 4060 C CA . LEU B 1 52 ? -21.953 -0.616 -11.422 1 98.62 52 LEU B CA 1
ATOM 4061 C C . LEU B 1 52 ? -23.094 -1.14 -10.562 1 98.62 52 LEU B C 1
ATOM 4063 O O . LEU B 1 52 ? -23.203 -0.795 -9.383 1 98.62 52 LEU B O 1
ATOM 4067 N N . SER B 1 53 ? -23.953 -2.045 -11.141 1 98.62 53 SER B N 1
ATOM 4068 C CA . SER B 1 53 ? -24.969 -2.727 -10.336 1 98.62 53 SER B CA 1
ATOM 4069 C C . SER B 1 53 ? -24.312 -3.619 -9.281 1 98.62 53 SER B C 1
ATOM 4071 O O . SER B 1 53 ? -24.719 -3.613 -8.117 1 98.62 53 SER B O 1
ATOM 4073 N N . ALA B 1 54 ? -23.312 -4.379 -9.703 1 98.81 54 ALA B N 1
ATOM 4074 C CA . ALA B 1 54 ? -22.578 -5.223 -8.766 1 98.81 54 ALA B CA 1
ATOM 4075 C C . ALA B 1 54 ? -21.953 -4.387 -7.648 1 98.81 54 ALA B C 1
ATOM 4077 O O . ALA B 1 54 ? -22 -4.773 -6.477 1 98.81 54 ALA B O 1
ATOM 4078 N N . VAL B 1 55 ? -21.406 -3.217 -7.996 1 98.88 55 VAL B N 1
ATOM 4079 C CA . VAL B 1 55 ? -20.797 -2.309 -7.027 1 98.88 55 VAL B CA 1
ATOM 4080 C C . VAL B 1 55 ? -21.859 -1.81 -6.051 1 98.88 55 VAL B C 1
ATOM 4082 O O . VAL B 1 55 ? -21.625 -1.768 -4.84 1 98.88 55 VAL B O 1
ATOM 4085 N N . GLN B 1 56 ? -23 -1.426 -6.582 1 98.75 56 GLN B N 1
ATOM 4086 C CA . GLN B 1 56 ? -24.078 -0.914 -5.742 1 98.75 56 GLN B CA 1
ATOM 4087 C C . GLN B 1 56 ? -24.562 -1.97 -4.746 1 98.75 56 GLN B C 1
ATOM 4089 O O . GLN B 1 56 ? -24.797 -1.663 -3.578 1 98.75 56 GLN B O 1
ATOM 4094 N N . PHE B 1 57 ? -24.719 -3.199 -5.211 1 98.88 57 PHE B N 1
ATOM 4095 C CA . PHE B 1 57 ? -25.156 -4.27 -4.32 1 98.88 57 PHE B CA 1
ATOM 4096 C C . PHE B 1 57 ? -24.109 -4.531 -3.238 1 98.88 57 PHE B C 1
ATOM 4098 O O . PHE B 1 57 ? -24.469 -4.797 -2.086 1 98.88 57 PHE B O 1
ATOM 4105 N N . ALA B 1 58 ? -22.797 -4.543 -3.604 1 98.94 58 ALA B N 1
ATOM 4106 C CA . ALA B 1 58 ? -21.734 -4.672 -2.611 1 98.94 58 ALA B CA 1
ATOM 4107 C C . ALA B 1 58 ? -21.812 -3.559 -1.571 1 98.94 58 ALA B C 1
ATOM 4109 O O . ALA B 1 58 ? -21.656 -3.807 -0.374 1 98.94 58 ALA B O 1
ATOM 4110 N N . HIS B 1 59 ? -22.031 -2.332 -2.055 1 98.69 59 HIS B N 1
ATOM 4111 C CA . HIS B 1 59 ? -22.141 -1.172 -1.179 1 98.69 59 HIS B CA 1
ATOM 4112 C C . HIS B 1 59 ? -23.328 -1.318 -0.226 1 98.69 59 HIS B C 1
ATOM 4114 O O . HIS B 1 59 ? -23.203 -1.06 0.973 1 98.69 59 HIS B O 1
ATOM 4120 N N . ASP B 1 60 ? -24.484 -1.738 -0.783 1 98.62 60 ASP B N 1
ATOM 4121 C CA . ASP B 1 60 ? -25.703 -1.855 0.002 1 98.62 60 ASP B CA 1
ATOM 4122 C C . ASP B 1 60 ? -25.562 -2.926 1.082 1 98.62 60 ASP B C 1
ATOM 4124 O O . ASP B 1 60 ? -26.141 -2.805 2.162 1 98.62 60 ASP B O 1
ATOM 4128 N N . ALA B 1 61 ? -24.766 -3.939 0.831 1 98.81 61 ALA B N 1
ATOM 4129 C CA . ALA B 1 61 ? -24.625 -5.062 1.751 1 98.81 61 ALA B CA 1
ATOM 4130 C C . ALA B 1 61 ? -23.562 -4.781 2.801 1 98.81 61 ALA B C 1
ATOM 4132 O O . ALA B 1 61 ? -23.469 -5.484 3.809 1 98.81 61 ALA B O 1
ATOM 4133 N N . PHE B 1 62 ? -22.781 -3.777 2.697 1 98.62 62 PHE B N 1
ATOM 4134 C CA . PHE B 1 62 ? -21.562 -3.561 3.467 1 98.62 62 PHE B CA 1
ATOM 4135 C C . PHE B 1 62 ? -21.891 -3.289 4.93 1 98.62 62 PHE B C 1
ATOM 4137 O O . PHE B 1 62 ? -21.25 -3.857 5.828 1 98.62 62 PHE B O 1
ATOM 4144 N N . ASP B 1 63 ? -22.828 -2.41 5.145 1 96.69 63 ASP B N 1
ATOM 4145 C CA . ASP B 1 63 ? -23.125 -1.99 6.512 1 96.69 63 ASP B CA 1
ATOM 4146 C C . ASP B 1 63 ? -23.469 -3.191 7.391 1 96.69 63 ASP B C 1
ATOM 4148 O O . ASP B 1 63 ? -22.875 -3.379 8.453 1 96.69 63 ASP B O 1
ATOM 4152 N N . GLU B 1 64 ? -24.359 -4.023 6.879 1 97.81 64 GLU B N 1
ATOM 4153 C CA . GLU B 1 64 ? -24.781 -5.191 7.652 1 97.81 64 GLU B CA 1
ATOM 4154 C C . GLU B 1 64 ? -23.641 -6.211 7.762 1 97.81 64 GLU B C 1
ATOM 4156 O O . GLU B 1 64 ? -23.391 -6.75 8.836 1 97.81 64 GLU B O 1
ATOM 4161 N N . TRP B 1 65 ? -22.953 -6.465 6.715 1 98.69 65 TRP B N 1
ATOM 4162 C CA . TRP B 1 65 ? -21.906 -7.48 6.703 1 98.69 65 TRP B CA 1
ATOM 4163 C C . TRP B 1 65 ? -20.75 -7.082 7.613 1 98.69 65 TRP B C 1
ATOM 4165 O O . TRP B 1 65 ? -20.234 -7.906 8.375 1 98.69 65 TRP B O 1
ATOM 4175 N N . SER B 1 66 ? -20.328 -5.832 7.535 1 98.06 66 SER B N 1
ATOM 4176 C CA . SER B 1 66 ? -19.188 -5.359 8.32 1 98.06 66 SER B CA 1
ATOM 4177 C C . SER B 1 66 ? -19.484 -5.43 9.812 1 98.06 66 SER B C 1
ATOM 4179 O O . SER B 1 66 ? -18.562 -5.492 10.633 1 98.06 66 SER B O 1
ATOM 4181 N N . GLN B 1 67 ? -20.781 -5.453 10.156 1 96.31 67 GLN B N 1
ATOM 4182 C CA . GLN B 1 67 ? -21.172 -5.5 11.562 1 96.31 67 GLN B CA 1
ATOM 4183 C C . GLN B 1 67 ? -21.5 -6.926 11.992 1 96.31 67 GLN B C 1
ATOM 4185 O O . GLN B 1 67 ? -21.75 -7.18 13.172 1 96.31 67 GLN B O 1
ATOM 4190 N N . THR B 1 68 ? -21.531 -7.84 11.016 1 97.94 68 THR B N 1
ATOM 4191 C CA . THR B 1 68 ? -21.719 -9.242 11.359 1 97.94 68 THR B CA 1
ATOM 4192 C C . THR B 1 68 ? -20.594 -9.742 12.258 1 97.94 68 THR B C 1
ATOM 4194 O O . THR B 1 68 ? -19.422 -9.484 12 1 97.94 68 THR B O 1
ATOM 4197 N N . PRO B 1 69 ? -20.938 -10.414 13.367 1 97.25 69 PRO B N 1
ATOM 4198 C CA . PRO B 1 69 ? -19.891 -10.922 14.258 1 97.25 69 PRO B CA 1
ATOM 4199 C C . PRO B 1 69 ? -18.844 -11.766 13.523 1 97.25 69 PRO B C 1
ATOM 4201 O O . PRO B 1 69 ? -19.188 -12.523 12.617 1 97.25 69 PRO B O 1
ATOM 4204 N N . ILE B 1 70 ? -17.641 -11.602 13.914 1 97.38 70 ILE B N 1
ATOM 4205 C CA . ILE B 1 70 ? -16.5 -12.25 13.266 1 97.38 70 ILE B CA 1
ATOM 4206 C C . ILE B 1 70 ? -16.672 -13.766 13.328 1 97.38 70 ILE B C 1
ATOM 4208 O O . ILE B 1 70 ? -16.281 -14.484 12.406 1 97.38 70 ILE B O 1
ATOM 4212 N N . THR B 1 71 ? -17.328 -14.273 14.375 1 97.75 71 THR B N 1
ATOM 4213 C CA . THR B 1 71 ? -17.594 -15.703 14.516 1 97.75 71 THR B CA 1
ATOM 4214 C C . THR B 1 71 ? -18.5 -16.203 13.398 1 97.75 71 THR B C 1
ATOM 4216 O O . THR B 1 71 ? -18.312 -17.312 12.891 1 97.75 71 THR B O 1
ATOM 4219 N N . ASN B 1 72 ? -19.484 -15.375 12.977 1 98.12 72 ASN B N 1
ATOM 4220 C CA . ASN B 1 72 ? -20.391 -15.742 11.883 1 98.12 72 ASN B CA 1
ATOM 4221 C C . ASN B 1 72 ? -19.672 -15.695 10.531 1 98.12 72 ASN B C 1
ATOM 4223 O O . ASN B 1 72 ? -19.875 -16.562 9.688 1 98.12 72 ASN B O 1
ATOM 4227 N N . ARG B 1 73 ? -18.859 -14.68 10.328 1 98.56 73 ARG B N 1
ATOM 4228 C CA . ARG B 1 73 ? -18.078 -14.602 9.094 1 98.56 73 ARG B CA 1
ATOM 4229 C C . ARG B 1 73 ? -17.141 -15.789 8.961 1 98.56 73 ARG B C 1
ATOM 4231 O O . ARG B 1 73 ? -17.031 -16.406 7.898 1 98.56 73 ARG B O 1
ATOM 4238 N N . ARG B 1 74 ? -16.5 -16.188 10.102 1 98.12 74 ARG B N 1
ATOM 4239 C CA . ARG B 1 74 ? -15.609 -17.344 10.156 1 98.12 74 ARG B CA 1
ATOM 4240 C C . ARG B 1 74 ? -16.359 -18.625 9.805 1 98.12 74 ARG B C 1
ATOM 4242 O O . ARG B 1 74 ? -15.844 -19.484 9.07 1 98.12 74 ARG B O 1
ATOM 4249 N N . ALA B 1 75 ? -17.547 -18.734 10.344 1 98.56 75 ALA B N 1
ATOM 4250 C CA . ALA B 1 75 ? -18.344 -19.938 10.102 1 98.56 75 ALA B CA 1
ATOM 4251 C C . ALA B 1 75 ? -18.656 -20.109 8.617 1 98.56 75 ALA B C 1
ATOM 4253 O O . ALA B 1 75 ? -18.578 -21.219 8.086 1 98.56 75 ALA B O 1
ATOM 4254 N N . ILE B 1 76 ? -18.953 -19.031 7.957 1 98.81 76 ILE B N 1
ATOM 4255 C CA . ILE B 1 76 ? -19.25 -19.062 6.527 1 98.81 76 ILE B CA 1
ATOM 4256 C C . ILE B 1 76 ? -17.984 -19.453 5.754 1 98.81 76 ILE B C 1
ATOM 4258 O O . ILE B 1 76 ? -18.047 -20.281 4.84 1 98.81 76 ILE B O 1
ATOM 4262 N N . ILE B 1 77 ? -16.844 -18.938 6.113 1 98.88 77 ILE B N 1
ATOM 4263 C CA . ILE B 1 77 ? -15.57 -19.219 5.441 1 98.88 77 ILE B CA 1
ATOM 4264 C C . ILE B 1 77 ? -15.195 -20.688 5.652 1 98.88 77 ILE B C 1
ATOM 4266 O O . ILE B 1 77 ? -14.773 -21.359 4.715 1 98.88 77 ILE B O 1
ATOM 4270 N N . LEU B 1 78 ? -15.375 -21.219 6.852 1 98.88 78 LEU B N 1
ATOM 4271 C CA . LEU B 1 78 ? -15.07 -22.609 7.164 1 98.88 78 LEU B CA 1
ATOM 4272 C C . LEU B 1 78 ? -15.977 -23.547 6.387 1 98.88 78 LEU B C 1
ATOM 4274 O O . LEU B 1 78 ? -15.523 -24.562 5.855 1 98.88 78 LEU B O 1
ATOM 4278 N N . LYS B 1 79 ? -17.25 -23.188 6.344 1 98.88 79 LYS B N 1
ATOM 4279 C CA . LYS B 1 79 ? -18.188 -24 5.566 1 98.88 79 LYS B CA 1
ATOM 4280 C C . LYS B 1 79 ? -17.812 -23.984 4.082 1 98.88 79 LYS B C 1
ATOM 4282 O O . LYS B 1 79 ? -17.953 -25 3.395 1 98.88 79 LYS B O 1
ATOM 4287 N N . THR B 1 80 ? -17.422 -22.844 3.602 1 98.94 80 THR B N 1
ATOM 4288 C CA . THR B 1 80 ? -16.969 -22.75 2.219 1 98.94 80 THR B CA 1
ATOM 4289 C C . THR B 1 80 ? -15.766 -23.672 1.983 1 98.94 80 THR B C 1
ATOM 4291 O O . THR B 1 80 ? -15.688 -24.344 0.95 1 98.94 80 THR B O 1
ATOM 4294 N N . ALA B 1 81 ? -14.82 -23.688 2.936 1 98.88 81 ALA B N 1
ATOM 4295 C CA . ALA B 1 81 ? -13.672 -24.594 2.838 1 98.88 81 ALA B CA 1
ATOM 4296 C C . ALA B 1 81 ? -14.125 -26.031 2.689 1 98.88 81 ALA B C 1
ATOM 4298 O O . ALA B 1 81 ? -13.617 -26.766 1.834 1 98.88 81 ALA B O 1
ATOM 4299 N N . ASP B 1 82 ? -15.094 -26.438 3.445 1 98.88 82 ASP B N 1
ATOM 4300 C CA . ASP B 1 82 ? -15.641 -27.781 3.354 1 98.88 82 ASP B CA 1
ATOM 4301 C C . ASP B 1 82 ? -16.234 -28.047 1.969 1 98.88 82 ASP B C 1
ATOM 4303 O O . ASP B 1 82 ? -16.031 -29.125 1.398 1 98.88 82 ASP B O 1
ATOM 4307 N N . LEU B 1 83 ? -16.938 -27.062 1.455 1 98.88 83 LEU B N 1
ATOM 4308 C CA . LEU B 1 83 ? -17.594 -27.219 0.166 1 98.88 83 LEU B CA 1
ATOM 4309 C C . LEU B 1 83 ? -16.578 -27.281 -0.968 1 98.88 83 LEU B C 1
ATOM 4311 O O . LEU B 1 83 ? -16.781 -28 -1.945 1 98.88 83 LEU B O 1
ATOM 4315 N N . LEU B 1 84 ? -15.5 -26.531 -0.843 1 98.62 84 LEU B N 1
ATOM 4316 C CA . LEU B 1 84 ? -14.438 -26.625 -1.837 1 98.62 84 LEU B CA 1
ATOM 4317 C C . LEU B 1 84 ? -13.875 -28.047 -1.9 1 98.62 84 LEU B C 1
ATOM 4319 O O . LEU B 1 84 ? -13.641 -28.578 -2.988 1 98.62 84 LEU B O 1
ATOM 4323 N N . GLU B 1 85 ? -13.656 -28.641 -0.77 1 98.25 85 GLU B N 1
ATOM 4324 C CA . GLU B 1 85 ? -13.141 -30.016 -0.718 1 98.25 85 GLU B CA 1
ATOM 4325 C C . GLU B 1 85 ? -14.164 -31 -1.246 1 98.25 85 GLU B C 1
ATOM 4327 O O . GLU B 1 85 ? -13.82 -31.922 -1.998 1 98.25 85 GLU B O 1
ATOM 4332 N N . GLU B 1 86 ? -15.398 -30.797 -0.868 1 98.38 86 GLU B N 1
ATOM 4333 C CA . GLU B 1 86 ? -16.484 -31.688 -1.288 1 98.38 86 GLU B CA 1
ATOM 4334 C C . GLU B 1 86 ? -16.641 -31.672 -2.805 1 98.38 86 GLU B C 1
ATOM 4336 O O . GLU B 1 86 ? -16.938 -32.688 -3.41 1 98.38 86 GLU B O 1
ATOM 4341 N N . ARG B 1 87 ? -16.406 -30.516 -3.387 1 98.12 87 ARG B N 1
ATOM 4342 C CA . ARG B 1 87 ? -16.672 -30.344 -4.812 1 98.12 87 ARG B CA 1
ATOM 4343 C C . ARG B 1 87 ? -15.375 -30.328 -5.609 1 98.12 87 ARG B C 1
ATOM 4345 O O . ARG B 1 87 ? -15.328 -29.781 -6.719 1 98.12 87 ARG B O 1
ATOM 4352 N N . ALA B 1 88 ? -14.336 -30.859 -5.031 1 97.88 88 ALA B N 1
ATOM 4353 C CA . ALA B 1 88 ? -12.992 -30.766 -5.59 1 97.88 88 ALA B CA 1
ATOM 4354 C C . ALA B 1 88 ? -12.938 -31.391 -6.98 1 97.88 88 ALA B C 1
ATOM 4356 O O . ALA B 1 88 ? -12.32 -30.828 -7.895 1 97.88 88 ALA B O 1
ATOM 4357 N N . VAL B 1 89 ? -13.57 -32.5 -7.211 1 97.31 89 VAL B N 1
ATOM 4358 C CA . VAL B 1 89 ? -13.531 -33.188 -8.492 1 97.31 89 VAL B CA 1
ATOM 4359 C C . VAL B 1 89 ? -14.242 -32.375 -9.562 1 97.31 89 VAL B C 1
ATOM 4361 O O . VAL B 1 89 ? -13.711 -32.188 -10.656 1 97.31 89 VAL B O 1
ATOM 4364 N N . GLU B 1 90 ? -15.391 -31.828 -9.211 1 96.94 90 GLU B N 1
ATOM 4365 C CA . GLU B 1 90 ? -16.156 -31.016 -10.148 1 96.94 90 GLU B CA 1
ATOM 4366 C C . GLU B 1 90 ? -15.406 -29.734 -10.5 1 96.94 90 GLU B C 1
ATOM 4368 O O . GLU B 1 90 ? -15.352 -29.344 -11.672 1 96.94 90 GLU B O 1
ATOM 4373 N N . LEU B 1 91 ? -14.898 -29.125 -9.5 1 97.44 91 LEU B N 1
ATOM 4374 C CA . LEU B 1 91 ? -14.125 -27.906 -9.711 1 97.44 91 LEU B CA 1
ATOM 4375 C C . LEU B 1 91 ? -12.906 -28.188 -10.586 1 97.44 91 LEU B C 1
ATOM 4377 O O . LEU B 1 91 ? -12.617 -27.422 -11.516 1 97.44 91 LEU B O 1
ATOM 4381 N N . GLY B 1 92 ? -12.188 -29.266 -10.281 1 96.56 92 GLY B N 1
ATOM 4382 C CA . GLY B 1 92 ? -11.016 -29.625 -11.055 1 96.56 92 GLY B CA 1
ATOM 4383 C C . GLY B 1 92 ? -11.328 -29.938 -12.508 1 96.56 92 GLY B C 1
ATOM 4384 O O . GLY B 1 92 ? -10.594 -29.5 -13.406 1 96.56 92 GLY B O 1
ATOM 4385 N N . ASN B 1 93 ? -12.406 -30.672 -12.75 1 96.12 93 ASN B N 1
ATOM 4386 C CA . ASN B 1 93 ? -12.82 -31 -14.109 1 96.12 93 ASN B CA 1
ATOM 4387 C C . ASN B 1 93 ? -13.188 -29.75 -14.906 1 96.12 93 ASN B C 1
ATOM 4389 O O . ASN B 1 93 ? -12.828 -29.641 -16.078 1 96.12 93 ASN B O 1
ATOM 4393 N N . MET B 1 94 ? -13.898 -28.859 -14.25 1 96 94 MET B N 1
ATOM 4394 C CA . MET B 1 94 ? -14.312 -27.656 -14.938 1 96 94 MET B CA 1
ATOM 4395 C C . MET B 1 94 ? -13.109 -26.781 -15.281 1 96 94 MET B C 1
ATOM 4397 O O . MET B 1 94 ? -13 -26.266 -16.406 1 96 94 MET B O 1
ATOM 4401 N N . GLN B 1 95 ? -12.219 -26.641 -14.359 1 95.62 95 GLN B N 1
ATOM 4402 C CA . GLN B 1 95 ? -11.016 -25.875 -14.641 1 95.62 95 GLN B CA 1
ATOM 4403 C C . GLN B 1 95 ? -10.234 -26.469 -15.805 1 95.62 95 GLN B C 1
ATOM 4405 O O . GLN B 1 95 ? -9.75 -25.75 -16.688 1 95.62 95 GLN B O 1
ATOM 4410 N N . ALA B 1 96 ? -10.07 -27.797 -15.766 1 93.69 96 ALA B N 1
ATOM 4411 C CA . ALA B 1 96 ? -9.344 -28.484 -16.828 1 93.69 96 ALA B CA 1
ATOM 4412 C C . ALA B 1 96 ? -10 -28.234 -18.188 1 93.69 96 ALA B C 1
ATOM 4414 O O . ALA B 1 96 ? -9.312 -27.984 -19.188 1 93.69 96 ALA B O 1
ATOM 4415 N N . LEU B 1 97 ? -11.258 -28.281 -18.156 1 93.81 97 LEU B N 1
ATOM 4416 C CA . LEU B 1 97 ? -12.016 -28.062 -19.391 1 93.81 97 LEU B CA 1
ATOM 4417 C C . LEU B 1 97 ? -11.82 -26.656 -19.906 1 93.81 97 LEU B C 1
ATOM 4419 O O . LEU B 1 97 ? -11.641 -26.438 -21.109 1 93.81 97 LEU B O 1
ATOM 4423 N N . GLU B 1 98 ? -11.82 -25.672 -19.062 1 94.62 98 GLU B N 1
ATOM 4424 C CA . GLU B 1 98 ? -11.773 -24.266 -19.438 1 94.62 98 GLU B CA 1
ATOM 4425 C C . GLU B 1 98 ? -10.352 -23.812 -19.766 1 94.62 98 GLU B C 1
ATOM 4427 O O . GLU B 1 98 ? -10.141 -22.922 -20.578 1 94.62 98 GLU B O 1
ATOM 4432 N N . THR B 1 99 ? -9.352 -24.422 -19.141 1 92.75 99 THR B N 1
ATOM 4433 C CA . THR B 1 99 ? -8.008 -23.875 -19.234 1 92.75 99 THR B CA 1
ATOM 4434 C C . THR B 1 99 ? -7.043 -24.891 -19.828 1 92.75 99 THR B C 1
ATOM 4436 O O . THR B 1 99 ? -5.828 -24.688 -19.844 1 92.75 99 THR B O 1
ATOM 4439 N N . SER B 1 100 ? -7.527 -26.031 -20.297 1 88.56 100 SER B N 1
ATOM 4440 C CA . SER B 1 100 ? -6.742 -27.094 -20.906 1 88.56 100 SER B CA 1
ATOM 4441 C C . SER B 1 100 ? -5.703 -27.656 -19.938 1 88.56 100 SER B C 1
ATOM 4443 O O . SER B 1 100 ? -4.598 -28.016 -20.344 1 88.56 100 SER B O 1
ATOM 4445 N N . SER B 1 101 ? -5.992 -27.562 -18.688 1 87.44 101 SER B N 1
ATOM 4446 C CA . SER B 1 101 ? -5.125 -28.125 -17.656 1 87.44 101 SER B CA 1
ATOM 4447 C C . SER B 1 101 ? -5.48 -29.578 -17.375 1 87.44 101 SER B C 1
ATOM 4449 O O . SER B 1 101 ? -6.184 -30.219 -18.172 1 87.44 101 SER B O 1
ATOM 4451 N N . VAL B 1 102 ? -4.863 -30.172 -16.328 1 86.81 102 VAL B N 1
ATOM 4452 C CA . VAL B 1 102 ? -5.18 -31.531 -15.922 1 86.81 102 VAL B CA 1
ATOM 4453 C C . VAL B 1 102 ? -6.086 -31.516 -14.695 1 86.81 102 VAL B C 1
ATOM 4455 O O . VAL B 1 102 ? -5.895 -30.703 -13.789 1 86.81 102 VAL B O 1
ATOM 4458 N N . PRO B 1 103 ? -7.129 -32.312 -14.703 1 91.44 103 PRO B N 1
ATOM 4459 C CA . PRO B 1 103 ? -8.094 -32.281 -13.609 1 91.44 103 PRO B CA 1
ATOM 4460 C C . PRO B 1 103 ? -7.438 -32.438 -12.234 1 91.44 103 PRO B C 1
ATOM 4462 O O . PRO B 1 103 ? -7.891 -31.844 -11.258 1 91.44 103 PRO B O 1
ATOM 4465 N N . ALA B 1 104 ? -6.371 -33.188 -12.156 1 91.75 104 ALA B N 1
ATOM 4466 C CA . ALA B 1 104 ? -5.688 -33.406 -10.883 1 91.75 104 ALA B CA 1
ATOM 4467 C C . ALA B 1 104 ? -5.168 -32.125 -10.289 1 91.75 104 ALA B C 1
ATOM 4469 O O . ALA B 1 104 ? -5.168 -31.938 -9.07 1 91.75 104 ALA B O 1
ATOM 4470 N N . TYR B 1 105 ? -4.723 -31.234 -11.102 1 92.69 105 TYR B N 1
ATOM 4471 C CA . TYR B 1 105 ? -4.23 -29.953 -10.625 1 92.69 105 TYR B CA 1
ATOM 4472 C C . TYR B 1 105 ? -5.359 -29.125 -10.008 1 92.69 105 TYR B C 1
ATOM 4474 O O . TYR B 1 105 ? -5.195 -28.562 -8.93 1 92.69 105 TYR B O 1
ATOM 4482 N N . GLY B 1 106 ? -6.496 -29.109 -10.656 1 93.56 106 GLY B N 1
ATOM 4483 C CA . GLY B 1 106 ? -7.641 -28.391 -10.117 1 93.56 106 GLY B CA 1
ATOM 4484 C C . GLY B 1 106 ? -8.141 -28.969 -8.797 1 93.56 106 GLY B C 1
ATOM 4485 O O . GLY B 1 106 ? -8.531 -28.219 -7.902 1 93.56 106 GLY B O 1
ATOM 4486 N N . LYS B 1 107 ? -8.148 -30.312 -8.781 1 95 107 LYS B N 1
ATOM 4487 C CA . LYS B 1 107 ? -8.523 -30.969 -7.531 1 95 107 LYS B CA 1
ATOM 4488 C C . LYS B 1 107 ? -7.586 -30.594 -6.395 1 95 107 LYS B C 1
ATOM 4490 O O . LYS B 1 107 ? -8.031 -30.297 -5.281 1 95 107 LYS B O 1
ATOM 4495 N N . PHE B 1 108 ? -6.359 -30.562 -6.699 1 94.88 108 PHE B N 1
ATOM 4496 C CA . PHE B 1 108 ? -5.348 -30.172 -5.727 1 94.88 108 PHE B CA 1
ATOM 4497 C C . PHE B 1 108 ? -5.574 -28.734 -5.254 1 94.88 108 PHE B C 1
ATOM 4499 O O . PHE B 1 108 ? -5.492 -28.453 -4.059 1 94.88 108 PHE B O 1
ATOM 4506 N N . LEU B 1 109 ? -5.891 -27.859 -6.172 1 96.19 109 LEU B N 1
ATOM 4507 C CA . LEU B 1 109 ? -6.121 -26.453 -5.844 1 96.19 109 LEU B CA 1
ATOM 4508 C C . LEU B 1 109 ? -7.301 -26.312 -4.887 1 96.19 109 LEU B C 1
ATOM 4510 O O . LEU B 1 109 ? -7.305 -25.422 -4.035 1 96.19 109 LEU B O 1
ATOM 4514 N N . SER B 1 110 ? -8.281 -27.156 -5.074 1 97.06 110 SER B N 1
ATOM 4515 C CA . SER B 1 110 ? -9.438 -27.109 -4.184 1 97.06 110 SER B CA 1
ATOM 4516 C C . SER B 1 110 ? -9.039 -27.422 -2.744 1 97.06 110 SER B C 1
ATOM 4518 O O . SER B 1 110 ? -9.5 -26.766 -1.811 1 97.06 110 SER B O 1
ATOM 4520 N N . HIS B 1 111 ? -8.18 -28.375 -2.594 1 96.31 111 HIS B N 1
ATOM 4521 C CA . HIS B 1 111 ? -7.703 -28.734 -1.26 1 96.31 111 HIS B CA 1
ATOM 4522 C C . HIS B 1 111 ? -6.82 -27.625 -0.684 1 96.31 111 HIS B C 1
ATOM 4524 O O . HIS B 1 111 ? -6.941 -27.281 0.493 1 96.31 111 HIS B O 1
ATOM 4530 N N . LEU B 1 112 ? -5.934 -27.125 -1.516 1 96.19 112 LEU B N 1
ATOM 4531 C CA . LEU B 1 112 ? -5.07 -26.031 -1.091 1 96.19 112 LEU B CA 1
ATOM 4532 C C . LEU B 1 112 ? -5.891 -24.797 -0.712 1 96.19 112 LEU B C 1
ATOM 4534 O O . LEU B 1 112 ? -5.594 -24.125 0.281 1 96.19 112 LEU B O 1
ATOM 4538 N N . GLY B 1 113 ? -6.891 -24.516 -1.535 1 97.25 113 GLY B N 1
ATOM 4539 C CA . GLY B 1 113 ? -7.793 -23.406 -1.241 1 97.25 113 GLY B CA 1
ATOM 4540 C C . GLY B 1 113 ? -8.539 -23.594 0.066 1 97.25 113 GLY B C 1
ATOM 4541 O O . GLY B 1 113 ? -8.672 -22.641 0.845 1 97.25 113 GLY B O 1
ATOM 4542 N N . ALA B 1 114 ? -9.016 -24.781 0.286 1 98.19 114 ALA B N 1
ATOM 4543 C CA . ALA B 1 114 ? -9.719 -25.078 1.528 1 98.19 114 ALA B CA 1
ATOM 4544 C C . ALA B 1 114 ? -8.82 -24.859 2.74 1 98.19 114 ALA B C 1
ATOM 4546 O O . ALA B 1 114 ? -9.242 -24.281 3.738 1 98.19 114 ALA B O 1
ATOM 4547 N N . GLU B 1 115 ? -7.613 -25.297 2.629 1 97 115 GLU B N 1
ATOM 4548 C CA . GLU B 1 115 ? -6.664 -25.109 3.723 1 97 115 GLU B CA 1
ATOM 4549 C C . GLU B 1 115 ? -6.379 -23.625 3.955 1 97 115 GLU B C 1
ATOM 4551 O O . GLU B 1 115 ? -6.27 -23.172 5.098 1 97 115 GLU B O 1
ATOM 4556 N N . ALA B 1 116 ? -6.223 -22.906 2.889 1 97.62 116 ALA B N 1
ATOM 4557 C CA . ALA B 1 116 ? -6 -21.453 2.998 1 97.62 116 ALA B CA 1
ATOM 4558 C C . ALA B 1 116 ? -7.168 -20.781 3.699 1 97.62 116 ALA B C 1
ATOM 4560 O O . ALA B 1 116 ? -6.969 -19.922 4.566 1 97.62 116 ALA B O 1
ATOM 4561 N N . LEU B 1 117 ? -8.398 -21.172 3.307 1 98.75 117 LEU B N 1
ATOM 4562 C CA . LEU B 1 117 ? -9.586 -20.578 3.914 1 98.75 117 LEU B CA 1
ATOM 4563 C C . LEU B 1 117 ? -9.648 -20.906 5.402 1 98.75 117 LEU B C 1
ATOM 4565 O O . LEU B 1 117 ? -10.016 -20.047 6.215 1 98.75 117 LEU B O 1
ATOM 4569 N N . ARG B 1 118 ? -9.312 -22.125 5.77 1 98.56 118 ARG B N 1
ATOM 4570 C CA . ARG B 1 118 ? -9.328 -22.516 7.176 1 98.56 118 ARG B CA 1
ATOM 4571 C C . ARG B 1 118 ? -8.312 -21.703 7.977 1 98.56 118 ARG B C 1
ATOM 4573 O O . ARG B 1 118 ? -8.586 -21.297 9.109 1 98.56 118 ARG B O 1
ATOM 4580 N N . GLU B 1 119 ? -7.145 -21.5 7.398 1 97.94 119 GLU B N 1
ATOM 4581 C CA . GLU B 1 119 ? -6.137 -20.688 8.078 1 97.94 119 GLU B CA 1
ATOM 4582 C C . GLU B 1 119 ? -6.59 -19.234 8.211 1 97.94 119 GLU B C 1
ATOM 4584 O O . GLU B 1 119 ? -6.41 -18.609 9.258 1 97.94 119 GLU B O 1
ATOM 4589 N N . ILE B 1 120 ? -7.176 -18.672 7.184 1 98.38 120 ILE B N 1
ATOM 4590 C CA . ILE B 1 120 ? -7.707 -17.312 7.215 1 98.38 120 ILE B CA 1
ATOM 4591 C C . ILE B 1 120 ? -8.758 -17.203 8.32 1 98.38 120 ILE B C 1
ATOM 4593 O O . ILE B 1 120 ? -8.727 -16.266 9.117 1 98.38 120 ILE B O 1
ATOM 4597 N N . ALA B 1 121 ? -9.648 -18.156 8.359 1 98.38 121 ALA B N 1
ATOM 4598 C CA . ALA B 1 121 ? -10.68 -18.172 9.398 1 98.38 121 ALA B CA 1
ATOM 4599 C C . ALA B 1 121 ? -10.055 -18.234 10.789 1 98.38 121 ALA B C 1
ATOM 4601 O O . ALA B 1 121 ? -10.5 -17.531 11.703 1 98.38 121 ALA B O 1
ATOM 4602 N N . SER B 1 122 ? -9.023 -19.016 10.93 1 97.38 122 SER B N 1
ATOM 4603 C CA . SER B 1 122 ? -8.391 -19.219 12.234 1 97.38 122 SER B CA 1
ATOM 4604 C C . SER B 1 122 ? -7.734 -17.938 12.734 1 97.38 122 SER B C 1
ATOM 4606 O O . SER B 1 122 ? -7.648 -17.703 13.938 1 97.38 122 SER B O 1
ATOM 4608 N N . GLN B 1 123 ? -7.328 -17.078 11.82 1 97.06 123 GLN B N 1
ATOM 4609 C CA . GLN B 1 123 ? -6.539 -15.922 12.211 1 97.06 123 GLN B CA 1
ATOM 4610 C C . GLN B 1 123 ? -7.367 -14.641 12.141 1 97.06 123 GLN B C 1
ATOM 4612 O O . GLN B 1 123 ? -6.859 -13.547 12.406 1 97.06 123 GLN B O 1
ATOM 4617 N N . ALA B 1 124 ? -8.617 -14.727 11.82 1 96.88 124 ALA B N 1
ATOM 4618 C CA . ALA B 1 124 ? -9.469 -13.57 11.555 1 96.88 124 ALA B CA 1
ATOM 4619 C C . ALA B 1 124 ? -9.578 -12.672 12.789 1 96.88 124 ALA B C 1
ATOM 4621 O O . ALA B 1 124 ? -9.414 -11.453 12.688 1 96.88 124 ALA B O 1
ATOM 4622 N N . THR B 1 125 ? -9.766 -13.25 14 1 95.44 125 THR B N 1
ATOM 4623 C CA . THR B 1 125 ? -9.938 -12.453 15.211 1 95.44 125 THR B CA 1
ATOM 4624 C C . THR B 1 125 ? -8.664 -11.68 15.531 1 95.44 125 THR B C 1
ATOM 4626 O O . THR B 1 125 ? -8.711 -10.477 15.797 1 95.44 125 THR B O 1
ATOM 4629 N N . THR B 1 126 ? -7.578 -12.398 15.469 1 94.31 126 THR B N 1
ATOM 4630 C CA . THR B 1 126 ? -6.309 -11.766 15.797 1 94.31 126 THR B CA 1
ATOM 4631 C C . THR B 1 126 ? -5.984 -10.656 14.797 1 94.31 126 THR B C 1
ATOM 4633 O O . THR B 1 126 ? -5.562 -9.562 15.188 1 94.31 126 THR B O 1
ATOM 4636 N N . ALA B 1 127 ? -6.191 -10.914 13.578 1 95.88 127 ALA B N 1
ATOM 4637 C CA . ALA B 1 127 ? -5.891 -9.938 12.531 1 95.88 127 ALA B CA 1
ATOM 4638 C C . ALA B 1 127 ? -6.727 -8.672 12.703 1 95.88 127 ALA B C 1
ATOM 4640 O O . ALA B 1 127 ? -6.254 -7.57 12.422 1 95.88 127 ALA B O 1
ATOM 4641 N N . CYS B 1 128 ? -7.926 -8.789 13.188 1 95.75 128 CYS B N 1
ATOM 4642 C CA . CYS B 1 128 ? -8.875 -7.68 13.266 1 95.75 128 CYS B CA 1
ATOM 4643 C C . CYS B 1 128 ? -8.797 -6.996 14.625 1 95.75 128 CYS B C 1
ATOM 4645 O O . CYS B 1 128 ? -9.484 -6 14.867 1 95.75 128 CYS B O 1
ATOM 4647 N N . THR B 1 129 ? -7.941 -7.445 15.508 1 94.19 129 THR B N 1
ATOM 4648 C CA . THR B 1 129 ? -7.863 -6.914 16.859 1 94.19 129 THR B CA 1
ATOM 4649 C C . THR B 1 129 ? -7.039 -5.629 16.891 1 94.19 129 THR B C 1
ATOM 4651 O O . THR B 1 129 ? -5.957 -5.566 16.297 1 94.19 129 THR B O 1
ATOM 4654 N N . GLY B 1 130 ? -7.609 -4.586 17.547 1 93.5 130 GLY B N 1
ATOM 4655 C CA . GLY B 1 130 ? -6.898 -3.334 17.766 1 93.5 130 GLY B CA 1
ATOM 4656 C C . GLY B 1 130 ? -5.992 -3.369 18.969 1 93.5 130 GLY B C 1
ATOM 4657 O O . GLY B 1 130 ? -5.781 -4.43 19.578 1 93.5 130 GLY B O 1
ATOM 4658 N N . THR B 1 131 ? -5.281 -2.225 19.219 1 92.06 131 THR B N 1
ATOM 4659 C CA . THR B 1 131 ? -4.367 -2.121 20.359 1 92.06 131 THR B CA 1
ATOM 4660 C C . THR B 1 131 ? -4.691 -0.896 21.203 1 92.06 131 THR B C 1
ATOM 4662 O O . THR B 1 131 ? -5.371 0.023 20.75 1 92.06 131 THR B O 1
ATOM 4665 N N . LEU B 1 132 ? -4.25 -0.947 22.484 1 91 132 LEU B N 1
ATOM 4666 C CA . LEU B 1 132 ? -4.363 0.128 23.469 1 91 132 LEU B CA 1
ATOM 4667 C C . LEU B 1 132 ? -2.988 0.6 23.922 1 91 132 LEU B C 1
ATOM 4669 O O . LEU B 1 132 ? -2.447 0.093 24.906 1 91 132 LEU B O 1
ATOM 4673 N N . PRO B 1 133 ? -2.439 1.562 23.219 1 89.31 133 PRO B N 1
ATOM 4674 C CA . PRO B 1 133 ? -1.129 2.053 23.656 1 89.31 133 PRO B CA 1
ATOM 4675 C C . PRO B 1 133 ? -1.16 2.66 25.062 1 89.31 133 PRO B C 1
ATOM 4677 O O . PRO B 1 133 ? -2.203 3.145 25.5 1 89.31 133 PRO B O 1
ATOM 4680 N N . PRO B 1 134 ? -0.034 2.588 25.766 1 86.88 134 PRO B N 1
ATOM 4681 C CA . PRO B 1 134 ? 0.019 3.176 27.109 1 86.88 134 PRO B CA 1
ATOM 4682 C C . PRO B 1 134 ? 0.113 4.699 27.078 1 86.88 134 PRO B C 1
ATOM 4684 O O . PRO B 1 134 ? 1.184 5.262 27.328 1 86.88 134 PRO B O 1
ATOM 4687 N N . ASP B 1 135 ? -0.928 5.328 26.828 1 86.44 135 ASP B N 1
ATOM 4688 C CA . ASP B 1 135 ? -1.025 6.785 26.844 1 86.44 135 ASP B CA 1
ATOM 4689 C C . ASP B 1 135 ? -1.332 7.293 28.25 1 86.44 135 ASP B C 1
ATOM 4691 O O . ASP B 1 135 ? -2.344 6.918 28.844 1 86.44 135 ASP B O 1
ATOM 4695 N N . SER B 1 136 ? -0.484 8.125 28.797 1 83.06 136 SER B N 1
ATOM 4696 C CA . SER B 1 136 ? -0.617 8.523 30.203 1 83.06 136 SER B CA 1
ATOM 4697 C C . SER B 1 136 ? -1.677 9.609 30.359 1 83.06 136 SER B C 1
ATOM 4699 O O . SER B 1 136 ? -2.225 9.789 31.453 1 83.06 136 SER B O 1
ATOM 4701 N N . ARG B 1 137 ? -1.97 10.25 29.312 1 86.88 137 ARG B N 1
ATOM 4702 C CA . ARG B 1 137 ? -2.881 11.391 29.406 1 86.88 137 ARG B CA 1
ATOM 4703 C C . ARG B 1 137 ? -4.25 11.039 28.828 1 86.88 137 ARG B C 1
ATOM 4705 O O . ARG B 1 137 ? -5.277 11.336 29.438 1 86.88 137 ARG B O 1
ATOM 4712 N N . ASN B 1 138 ? -4.258 10.422 27.672 1 91.38 138 ASN B N 1
ATOM 4713 C CA . ASN B 1 138 ? -5.484 10.125 26.938 1 91.38 138 ASN B CA 1
ATOM 4714 C C . ASN B 1 138 ? -5.781 8.625 26.922 1 91.38 138 ASN B C 1
ATOM 4716 O O . ASN B 1 138 ? -4.941 7.816 27.312 1 91.38 138 ASN B O 1
ATOM 4720 N N . LEU B 1 139 ? -7.039 8.359 26.703 1 92.69 139 LEU B N 1
ATOM 4721 C CA . LEU B 1 139 ? -7.344 7.012 26.234 1 92.69 139 LEU B CA 1
ATOM 4722 C C . LEU B 1 139 ? -7.23 6.934 24.719 1 92.69 139 LEU B C 1
ATOM 4724 O O . LEU B 1 139 ? -8.078 7.469 24 1 92.69 139 LEU B O 1
ATOM 4728 N N . THR B 1 140 ? -6.137 6.359 24.281 1 94.25 140 THR B N 1
ATOM 4729 C CA . THR B 1 140 ? -5.871 6.215 22.859 1 94.25 140 THR B CA 1
ATOM 4730 C C . THR B 1 140 ? -6.145 4.781 22.406 1 94.25 140 THR B C 1
ATOM 4732 O O . THR B 1 140 ? -5.598 3.832 22.969 1 94.25 140 THR B O 1
ATOM 4735 N N . LEU B 1 141 ? -7.059 4.629 21.5 1 96.19 141 LEU B N 1
ATOM 4736 C CA . LEU B 1 141 ? -7.387 3.346 20.891 1 96.19 141 LEU B CA 1
ATOM 4737 C C . LEU B 1 141 ? -6.941 3.301 19.438 1 96.19 141 LEU B C 1
ATOM 4739 O O . LEU B 1 141 ? -7.227 4.223 18.672 1 96.19 141 LEU B O 1
ATOM 4743 N N . ILE B 1 142 ? -6.199 2.301 19.094 1 97.38 142 ILE B N 1
ATOM 4744 C CA . ILE B 1 142 ? -5.938 2.004 17.688 1 97.38 142 ILE B CA 1
ATOM 4745 C C . ILE B 1 142 ? -6.836 0.858 17.234 1 97.38 142 ILE B C 1
ATOM 4747 O O . ILE B 1 142 ? -6.648 -0.288 17.641 1 97.38 142 ILE B O 1
ATOM 4751 N N . THR B 1 143 ? -7.797 1.168 16.406 1 97.31 143 THR B N 1
ATOM 4752 C CA . THR B 1 143 ? -8.773 0.176 15.977 1 97.31 143 THR B CA 1
ATOM 4753 C C . THR B 1 143 ? -8.586 -0.166 14.5 1 97.31 143 THR B C 1
ATOM 4755 O O . THR B 1 143 ? -7.883 0.542 13.781 1 97.31 143 THR B O 1
ATOM 4758 N N . LYS B 1 144 ? -9.102 -1.291 14.094 1 97.31 144 LYS B N 1
ATOM 4759 C CA . LYS B 1 144 ? -9.125 -1.746 12.703 1 97.31 144 LYS B CA 1
ATOM 4760 C C . LYS B 1 144 ? -10.555 -2.031 12.25 1 97.31 144 LYS B C 1
ATOM 4762 O O . LYS B 1 144 ? -11.352 -2.596 13 1 97.31 144 LYS B O 1
ATOM 4767 N N . GLN B 1 145 ? -10.852 -1.546 11.094 1 97.06 145 GLN B N 1
ATOM 4768 C CA . GLN B 1 145 ? -12.172 -1.762 10.516 1 97.06 145 GLN B CA 1
ATOM 4769 C C . GLN B 1 145 ? -12.07 -2.154 9.039 1 97.06 145 GLN B C 1
ATOM 4771 O O . GLN B 1 145 ? -11.055 -1.889 8.398 1 97.06 145 GLN B O 1
ATOM 4776 N N . ALA B 1 146 ? -13.164 -2.895 8.555 1 98.5 146 ALA B N 1
ATOM 4777 C CA . ALA B 1 146 ? -13.195 -3.188 7.129 1 98.5 146 ALA B CA 1
ATOM 4778 C C . ALA B 1 146 ? -13.039 -1.911 6.305 1 98.5 146 ALA B C 1
ATOM 4780 O O . ALA B 1 146 ? -13.688 -0.901 6.586 1 98.5 146 ALA B O 1
ATOM 4781 N N . ILE B 1 147 ? -12.234 -1.952 5.305 1 98.25 147 ILE B N 1
ATOM 4782 C CA . ILE B 1 147 ? -11.93 -0.765 4.516 1 98.25 147 ILE B CA 1
ATOM 4783 C C . ILE B 1 147 ? -13.156 -0.353 3.709 1 98.25 147 ILE B C 1
ATOM 4785 O O . ILE B 1 147 ? -13.32 0.821 3.367 1 98.25 147 ILE B O 1
ATOM 4789 N N . GLY B 1 148 ? -14.047 -1.282 3.309 1 98.44 148 GLY B N 1
ATOM 4790 C CA . GLY B 1 148 ? -15.227 -1.049 2.484 1 98.44 148 GLY B CA 1
ATOM 4791 C C . GLY B 1 148 ? -15.438 -2.119 1.433 1 98.44 148 GLY B C 1
ATOM 4792 O O . GLY B 1 148 ? -14.836 -3.195 1.502 1 98.44 148 GLY B O 1
ATOM 4793 N N . PRO B 1 149 ? -16.328 -1.892 0.444 1 98.88 149 PRO B N 1
ATOM 4794 C CA . PRO B 1 149 ? -16.375 -2.768 -0.729 1 98.88 149 PRO B CA 1
ATOM 4795 C C . PRO B 1 149 ? -15.07 -2.758 -1.521 1 98.88 149 PRO B C 1
ATOM 4797 O O . PRO B 1 149 ? -14.438 -1.708 -1.67 1 98.88 149 PRO B O 1
ATOM 4800 N N . VAL B 1 150 ? -14.656 -3.953 -1.923 1 98.94 150 VAL B N 1
ATOM 4801 C CA . VAL B 1 150 ? -13.383 -4.055 -2.631 1 98.94 150 VAL B CA 1
ATOM 4802 C C . VAL B 1 150 ? -13.586 -4.781 -3.959 1 98.94 150 VAL B C 1
ATOM 4804 O O . VAL B 1 150 ? -14.586 -5.473 -4.148 1 98.94 150 VAL B O 1
ATOM 4807 N N . MET B 1 151 ? -12.695 -4.516 -4.855 1 98.94 151 MET B N 1
ATOM 4808 C CA . MET B 1 151 ? -12.641 -5.262 -6.109 1 98.94 151 MET B CA 1
ATOM 4809 C C . MET B 1 151 ? -11.492 -6.266 -6.094 1 98.94 151 MET B C 1
ATOM 4811 O O . MET B 1 151 ? -10.367 -5.918 -5.746 1 98.94 151 MET B O 1
ATOM 4815 N N . ILE B 1 152 ? -11.781 -7.484 -6.434 1 98.88 152 ILE B N 1
ATOM 4816 C CA . ILE B 1 152 ? -10.773 -8.523 -6.57 1 98.88 152 ILE B CA 1
ATOM 4817 C C . ILE B 1 152 ? -10.719 -9 -8.023 1 98.88 152 ILE B C 1
ATOM 4819 O O . ILE B 1 152 ? -11.727 -9.445 -8.578 1 98.88 152 ILE B O 1
ATOM 4823 N N . ILE B 1 153 ? -9.578 -8.812 -8.664 1 98.81 153 ILE B N 1
ATOM 4824 C CA . ILE B 1 153 ? -9.336 -9.281 -10.023 1 98.81 153 ILE B CA 1
ATOM 4825 C C . ILE B 1 153 ? -8.461 -10.539 -9.992 1 98.81 153 ILE B C 1
ATOM 4827 O O . ILE B 1 153 ? -7.285 -10.469 -9.625 1 98.81 153 ILE B O 1
ATOM 4831 N N . SER B 1 154 ? -9.016 -11.664 -10.344 1 98 154 SER B N 1
ATOM 4832 C CA . SER B 1 154 ? -8.359 -12.945 -10.117 1 98 154 SER B CA 1
ATOM 4833 C C . SER B 1 154 ? -8.062 -13.656 -11.438 1 98 154 SER B C 1
ATOM 4835 O O . SER B 1 154 ? -8.867 -13.617 -12.367 1 98 154 SER B O 1
ATOM 4837 N N . PRO B 1 155 ? -6.973 -14.352 -11.539 1 97.25 155 PRO B N 1
ATOM 4838 C CA . PRO B 1 155 ? -6.5 -14.953 -12.789 1 97.25 155 PRO B CA 1
ATOM 4839 C C . PRO B 1 155 ? -7.086 -16.344 -13.031 1 97.25 155 PRO B C 1
ATOM 4841 O O . PRO B 1 155 ? -7.859 -16.844 -12.219 1 97.25 155 PRO B O 1
ATOM 4844 N N . TRP B 1 156 ? -6.633 -16.969 -14.133 1 96.31 156 TRP B N 1
ATOM 4845 C CA . TRP B 1 156 ? -7.238 -18.203 -14.633 1 96.31 156 TRP B CA 1
ATOM 4846 C C . TRP B 1 156 ? -6.422 -19.406 -14.203 1 96.31 156 TRP B C 1
ATOM 4848 O O . TRP B 1 156 ? -6.918 -20.547 -14.242 1 96.31 156 TRP B O 1
ATOM 4858 N N . ASN B 1 157 ? -5.195 -19.203 -13.844 1 95.25 157 ASN B N 1
ATOM 4859 C CA . ASN B 1 157 ? -4.297 -20.359 -13.797 1 95.25 157 ASN B CA 1
ATOM 4860 C C . ASN B 1 157 ? -4.512 -21.188 -12.531 1 95.25 157 ASN B C 1
ATOM 4862 O O . ASN B 1 157 ? -4.25 -22.391 -12.523 1 95.25 157 ASN B O 1
ATOM 4866 N N . SER B 1 158 ? -4.898 -20.516 -11.469 1 96.75 158 SER B N 1
ATOM 4867 C CA . SER B 1 158 ? -5.191 -21.203 -10.211 1 96.75 158 SER B CA 1
ATOM 4868 C C . SER B 1 158 ? -6.383 -20.562 -9.5 1 96.75 158 SER B C 1
ATOM 4870 O O . SER B 1 158 ? -6.27 -20.125 -8.352 1 96.75 158 SER B O 1
ATOM 4872 N N . PRO B 1 159 ? -7.527 -20.656 -10.117 1 97 159 PRO B N 1
ATOM 4873 C CA . PRO B 1 159 ? -8.672 -19.875 -9.648 1 97 159 PRO B CA 1
ATOM 4874 C C . PRO B 1 159 ? -9.164 -20.297 -8.266 1 97 159 PRO B C 1
ATOM 4876 O O . PRO B 1 159 ? -9.539 -19.453 -7.453 1 97 159 PRO B O 1
ATOM 4879 N N . THR B 1 160 ? -9.125 -21.578 -7.949 1 97.31 160 THR B N 1
ATOM 4880 C CA . THR B 1 160 ? -9.742 -22.047 -6.711 1 97.31 160 THR B CA 1
ATOM 4881 C C . THR B 1 160 ? -8.938 -21.594 -5.5 1 97.31 160 THR B C 1
ATOM 4883 O O . THR B 1 160 ? -9.508 -21.312 -4.441 1 97.31 160 THR B O 1
ATOM 4886 N N . ILE B 1 161 ? -7.645 -21.453 -5.68 1 97.31 161 ILE B N 1
ATOM 4887 C CA . ILE B 1 161 ? -6.867 -20.984 -4.535 1 97.31 161 ILE B CA 1
ATOM 4888 C C . ILE B 1 161 ? -6.762 -19.469 -4.57 1 97.31 161 ILE B C 1
ATOM 4890 O O . ILE B 1 161 ? -7.027 -18.797 -3.57 1 97.31 161 ILE B O 1
ATOM 4894 N N . LEU B 1 162 ? -6.426 -18.875 -5.715 1 97.69 162 LEU B N 1
ATOM 4895 C CA . LEU B 1 162 ? -6.164 -17.438 -5.789 1 97.69 162 LEU B CA 1
ATOM 4896 C C . LEU B 1 162 ? -7.453 -16.641 -5.625 1 97.69 162 LEU B C 1
ATOM 4898 O O . LEU B 1 162 ? -7.484 -15.641 -4.906 1 97.69 162 LEU B O 1
ATOM 4902 N N . GLY B 1 163 ? -8.508 -17.094 -6.223 1 97.81 163 GLY B N 1
ATOM 4903 C CA . GLY B 1 163 ? -9.789 -16.422 -6.086 1 97.81 163 GLY B CA 1
ATOM 4904 C C . GLY B 1 163 ? -10.391 -16.562 -4.699 1 97.81 163 GLY B C 1
ATOM 4905 O O . GLY B 1 163 ? -10.805 -15.578 -4.094 1 97.81 163 GLY B O 1
ATOM 4906 N N . SER B 1 164 ? -10.422 -17.812 -4.203 1 98.44 164 SER B N 1
ATOM 4907 C CA . SER B 1 164 ? -11.07 -18.062 -2.922 1 98.44 164 SER B CA 1
ATOM 4908 C C . SER B 1 164 ? -10.32 -17.375 -1.78 1 98.44 164 SER B C 1
ATOM 4910 O O . SER B 1 164 ? -10.938 -16.875 -0.845 1 98.44 164 SER B O 1
ATOM 4912 N N . ARG B 1 165 ? -9.023 -17.422 -1.866 1 97.81 165 ARG B N 1
ATOM 4913 C CA . ARG B 1 165 ? -8.211 -16.812 -0.814 1 97.81 165 ARG B CA 1
ATOM 4914 C C . ARG B 1 165 ? -8.438 -15.312 -0.739 1 97.81 165 ARG B C 1
ATOM 4916 O O . ARG B 1 165 ? -8.578 -14.758 0.351 1 97.81 165 ARG B O 1
ATOM 4923 N N . GLY B 1 166 ? -8.461 -14.656 -1.891 1 98.44 166 GLY B N 1
ATOM 4924 C CA . GLY B 1 166 ? -8.742 -13.234 -1.928 1 98.44 166 GLY B CA 1
ATOM 4925 C C . GLY B 1 166 ? -10.117 -12.883 -1.38 1 98.44 166 GLY B C 1
ATOM 4926 O O . GLY B 1 166 ? -10.25 -11.969 -0.566 1 98.44 166 GLY B O 1
ATOM 4927 N N . ILE B 1 167 ? -11.141 -13.648 -1.787 1 98.88 167 ILE B N 1
ATOM 4928 C CA . ILE B 1 167 ? -12.508 -13.445 -1.339 1 98.88 167 ILE B CA 1
ATOM 4929 C C . ILE B 1 167 ? -12.594 -13.641 0.173 1 98.88 167 ILE B C 1
ATOM 4931 O O . ILE B 1 167 ? -13.133 -12.789 0.887 1 98.88 167 ILE B O 1
ATOM 4935 N N . ALA B 1 168 ? -12.008 -14.719 0.647 1 98.94 168 ALA B N 1
ATOM 4936 C CA . ALA B 1 168 ? -12.102 -15.07 2.061 1 98.94 168 ALA B CA 1
ATOM 4937 C C . ALA B 1 168 ? -11.422 -14.023 2.938 1 98.94 168 ALA B C 1
ATOM 4939 O O . ALA B 1 168 ? -11.93 -13.672 4.004 1 98.94 168 ALA B O 1
ATOM 4940 N N . SER B 1 169 ? -10.258 -13.539 2.527 1 98.88 169 SER B N 1
ATOM 4941 C CA . SER B 1 169 ? -9.547 -12.516 3.283 1 98.88 169 SER B CA 1
ATOM 4942 C C . SER B 1 169 ? -10.383 -11.25 3.422 1 98.88 169 SER B C 1
ATOM 4944 O O . SER B 1 169 ? -10.484 -10.68 4.512 1 98.88 169 SER B O 1
ATOM 4946 N N . ALA B 1 170 ? -10.977 -10.844 2.322 1 98.94 170 ALA B N 1
ATOM 4947 C CA . ALA B 1 170 ? -11.82 -9.648 2.33 1 98.94 170 ALA B CA 1
ATOM 4948 C C . ALA B 1 170 ? -13.047 -9.844 3.215 1 98.94 170 ALA B C 1
ATOM 4950 O O . ALA B 1 170 ? -13.383 -8.977 4.02 1 98.94 170 ALA B O 1
ATOM 4951 N N . LEU B 1 171 ? -13.68 -11 3.086 1 98.94 171 LEU B N 1
ATOM 4952 C CA . LEU B 1 171 ? -14.875 -11.289 3.869 1 98.94 171 LEU B CA 1
ATOM 4953 C C . LEU B 1 171 ? -14.547 -11.367 5.355 1 98.94 171 LEU B C 1
ATOM 4955 O O . LEU B 1 171 ? -15.32 -10.883 6.191 1 98.94 171 LEU B O 1
ATOM 4959 N N . ALA B 1 172 ? -13.422 -12 5.68 1 98.88 172 ALA B N 1
ATOM 4960 C CA . ALA B 1 172 ? -12.992 -12.109 7.074 1 98.88 172 ALA B CA 1
ATOM 4961 C C . ALA B 1 172 ? -12.812 -10.727 7.699 1 98.88 172 ALA B C 1
ATOM 4963 O O . ALA B 1 172 ? -13.133 -10.523 8.867 1 98.88 172 ALA B O 1
ATOM 4964 N N . ALA B 1 173 ? -12.336 -9.773 6.945 1 98.69 173 ALA B N 1
ATOM 4965 C CA . ALA B 1 173 ? -12.117 -8.406 7.414 1 98.69 173 ALA B CA 1
ATOM 4966 C C . ALA B 1 173 ? -13.438 -7.664 7.562 1 98.69 173 ALA B C 1
ATOM 4968 O O . ALA B 1 173 ? -13.5 -6.613 8.211 1 98.69 173 ALA B O 1
ATOM 4969 N N . GLY B 1 174 ? -14.492 -8.164 6.883 1 98.81 174 GLY B N 1
ATOM 4970 C CA . GLY B 1 174 ? -15.797 -7.52 6.906 1 98.81 174 GLY B CA 1
ATOM 4971 C C . GLY B 1 174 ? -16.109 -6.75 5.637 1 98.81 174 GLY B C 1
ATOM 4972 O O . GLY B 1 174 ? -17.062 -5.977 5.59 1 98.81 174 GLY B O 1
ATOM 4973 N N . CYS B 1 175 ? -15.297 -6.906 4.621 1 98.94 175 CYS B N 1
ATOM 4974 C CA . CYS B 1 175 ? -15.523 -6.23 3.346 1 98.94 175 CYS B CA 1
ATOM 4975 C C . CYS B 1 175 ? -16.531 -7 2.49 1 98.94 175 CYS B C 1
ATOM 4977 O O . CYS B 1 175 ? -16.703 -8.203 2.678 1 98.94 175 CYS B O 1
ATOM 4979 N N . THR B 1 176 ? -17.156 -6.312 1.582 1 98.94 176 THR B N 1
ATOM 4980 C CA . THR B 1 176 ? -17.891 -6.949 0.494 1 98.94 176 THR B CA 1
ATOM 4981 C C . THR B 1 176 ? -17.078 -6.93 -0.794 1 98.94 176 THR B C 1
ATOM 4983 O O . THR B 1 176 ? -16.094 -6.184 -0.908 1 98.94 176 THR B O 1
ATOM 4986 N N . VAL B 1 177 ? -17.453 -7.824 -1.748 1 98.94 177 VAL B N 1
ATOM 4987 C CA . VAL B 1 177 ? -16.5 -8.086 -2.828 1 98.94 177 VAL B CA 1
ATOM 4988 C C . VAL B 1 177 ? -17.219 -8 -4.172 1 98.94 177 VAL B C 1
ATOM 4990 O O . VAL B 1 177 ? -18.297 -8.57 -4.348 1 98.94 177 VAL B O 1
ATOM 4993 N N . VAL B 1 178 ? -16.672 -7.281 -5.074 1 98.94 178 VAL B N 1
ATOM 4994 C CA . VAL B 1 178 ? -16.922 -7.426 -6.504 1 98.94 178 VAL B CA 1
ATOM 4995 C C . VAL B 1 178 ? -15.758 -8.18 -7.152 1 98.94 178 VAL B C 1
ATOM 4997 O O . VAL B 1 178 ? -14.664 -7.637 -7.309 1 98.94 178 VAL B O 1
ATOM 5000 N N . LEU B 1 179 ? -16.016 -9.406 -7.508 1 98.88 179 LEU B N 1
ATOM 5001 C CA . LEU B 1 179 ? -15.016 -10.258 -8.148 1 98.88 179 LEU B CA 1
ATOM 5002 C C . LEU B 1 179 ? -15.07 -10.109 -9.664 1 98.88 179 LEU B C 1
ATOM 5004 O O . LEU B 1 179 ? -16.094 -10.406 -10.281 1 98.88 179 LEU B O 1
ATOM 5008 N N . LYS B 1 180 ? -14.086 -9.57 -10.211 1 98.75 180 LYS B N 1
ATOM 5009 C CA . LYS B 1 180 ? -13.898 -9.695 -11.656 1 98.75 180 LYS B CA 1
ATOM 5010 C C . LYS B 1 180 ? -13.102 -10.953 -11.992 1 98.75 180 LYS B C 1
ATOM 5012 O O . LYS B 1 180 ? -11.867 -10.938 -11.992 1 98.75 180 LYS B O 1
ATOM 5017 N N . ALA B 1 181 ? -13.789 -11.938 -12.383 1 97.88 181 ALA B N 1
ATOM 5018 C CA . ALA B 1 181 ? -13.211 -13.25 -12.68 1 97.88 181 ALA B CA 1
ATOM 5019 C C . ALA B 1 181 ? -12.617 -13.273 -14.086 1 97.88 181 ALA B C 1
ATOM 5021 O O . ALA B 1 181 ? -13.125 -12.609 -14.992 1 97.88 181 ALA B O 1
ATOM 5022 N N . SER B 1 182 ? -11.539 -14.016 -14.219 1 97 182 SER B N 1
ATOM 5023 C CA . SER B 1 182 ? -10.953 -14.188 -15.547 1 97 182 SER B CA 1
ATOM 5024 C C . SER B 1 182 ? -11.992 -14.688 -16.547 1 97 182 SER B C 1
ATOM 5026 O O . SER B 1 182 ? -12.781 -15.578 -16.234 1 97 182 SER B O 1
ATOM 5028 N N . GLU B 1 183 ? -11.961 -14.125 -17.672 1 95.5 183 GLU B N 1
ATOM 5029 C CA . GLU B 1 183 ? -12.891 -14.508 -18.734 1 95.5 183 GLU B CA 1
ATOM 5030 C C . GLU B 1 183 ? -12.539 -15.867 -19.328 1 95.5 183 GLU B C 1
ATOM 5032 O O . GLU B 1 183 ? -13.328 -16.453 -20.062 1 95.5 183 GLU B O 1
ATOM 5037 N N . LEU B 1 184 ? -11.438 -16.438 -18.859 1 94.19 184 LEU B N 1
ATOM 5038 C CA . LEU B 1 184 ? -10.969 -17.703 -19.422 1 94.19 184 LEU B CA 1
ATOM 5039 C C . LEU B 1 184 ? -11.57 -18.891 -18.672 1 94.19 184 LEU B C 1
ATOM 5041 O O . LEU B 1 184 ? -11.602 -20 -19.188 1 94.19 184 LEU B O 1
ATOM 5045 N N . CYS B 1 185 ? -12.008 -18.594 -17.469 1 95.69 185 CYS B N 1
ATOM 5046 C CA . CYS B 1 185 ? -12.586 -19.703 -16.719 1 95.69 185 CYS B CA 1
ATOM 5047 C C . CYS B 1 185 ? -13.781 -19.219 -15.891 1 95.69 185 CYS B C 1
ATOM 5049 O O . CYS B 1 185 ? -13.828 -19.438 -14.68 1 95.69 185 CYS B O 1
ATOM 5051 N N . PRO B 1 186 ? -14.781 -18.703 -16.531 1 97 186 PRO B N 1
ATOM 5052 C CA . PRO B 1 186 ? -15.938 -18.109 -15.844 1 97 186 PRO B CA 1
ATOM 5053 C C . PRO B 1 186 ? -16.766 -19.141 -15.078 1 97 186 PRO B C 1
ATOM 5055 O O . PRO B 1 186 ? -17.297 -18.844 -14.008 1 97 186 PRO B O 1
ATOM 5058 N N . ALA B 1 187 ? -16.875 -20.359 -15.609 1 96.75 187 ALA B N 1
ATOM 5059 C CA . ALA B 1 187 ? -17.672 -21.375 -14.945 1 96.75 187 ALA B CA 1
ATOM 5060 C C . ALA B 1 187 ? -17 -21.844 -13.656 1 96.75 187 ALA B C 1
ATOM 5062 O O . ALA B 1 187 ? -17.672 -22.078 -12.648 1 96.75 187 ALA B O 1
ATOM 5063 N N . THR B 1 188 ? -15.688 -22.016 -13.719 1 97.25 188 THR B N 1
ATOM 5064 C CA . THR B 1 188 ? -14.945 -22.375 -12.516 1 97.25 188 THR B CA 1
ATOM 5065 C C . THR B 1 188 ? -15.172 -21.344 -11.414 1 97.25 188 THR B C 1
ATOM 5067 O O . THR B 1 188 ? -15.453 -21.688 -10.273 1 97.25 188 THR B O 1
ATOM 5070 N N . TYR B 1 189 ? -15.109 -20.078 -11.711 1 98.19 189 TYR B N 1
ATOM 5071 C CA . TYR B 1 189 ? -15.297 -19.031 -10.727 1 98.19 189 TYR B CA 1
ATOM 5072 C C . TYR B 1 189 ? -16.734 -19 -10.227 1 98.19 189 TYR B C 1
ATOM 5074 O O . TYR B 1 189 ? -16.984 -18.734 -9.055 1 98.19 189 TYR B O 1
ATOM 5082 N N . ARG B 1 190 ? -17.688 -19.234 -11.133 1 97.69 190 ARG B N 1
ATOM 5083 C CA . ARG B 1 190 ? -19.078 -19.297 -10.688 1 97.69 190 ARG B CA 1
ATOM 5084 C C . ARG B 1 190 ? -19.281 -20.406 -9.664 1 97.69 190 ARG B C 1
ATOM 5086 O O . ARG B 1 190 ? -20.016 -20.25 -8.688 1 97.69 190 ARG B O 1
ATOM 5093 N N . MET B 1 191 ? -18.625 -21.562 -9.953 1 97.81 191 MET B N 1
ATOM 5094 C CA . MET B 1 191 ? -18.688 -22.672 -9.023 1 97.81 191 MET B CA 1
ATOM 5095 C C . MET B 1 191 ? -18.078 -22.312 -7.672 1 97.81 191 MET B C 1
ATOM 5097 O O . MET B 1 191 ? -18.594 -22.703 -6.625 1 97.81 191 MET B O 1
ATOM 5101 N N . ILE B 1 192 ? -16.984 -21.547 -7.672 1 98.56 192 ILE B N 1
ATOM 5102 C CA . ILE B 1 192 ? -16.344 -21.078 -6.449 1 98.56 192 ILE B CA 1
ATOM 5103 C C . ILE B 1 192 ? -17.297 -20.156 -5.691 1 98.56 192 ILE B C 1
ATOM 5105 O O . ILE B 1 192 ? -17.516 -20.328 -4.488 1 98.56 192 ILE B O 1
ATOM 5109 N N . CYS B 1 193 ? -17.922 -19.203 -6.391 1 98.56 193 CYS B N 1
ATOM 5110 C CA . CYS B 1 193 ? -18.875 -18.281 -5.777 1 98.56 193 CYS B CA 1
ATOM 5111 C C . CYS B 1 193 ? -20.078 -19.031 -5.219 1 98.56 193 CYS B C 1
ATOM 5113 O O . CYS B 1 193 ? -20.625 -18.656 -4.184 1 98.56 193 CYS B O 1
ATOM 5115 N N . GLN B 1 194 ? -20.469 -20.094 -5.93 1 98.12 194 GLN B N 1
ATOM 5116 C CA . GLN B 1 194 ? -21.578 -20.922 -5.465 1 98.12 194 GLN B CA 1
ATOM 5117 C C . GLN B 1 194 ? -21.266 -21.578 -4.125 1 98.12 194 GLN B C 1
ATOM 5119 O O . GLN B 1 194 ? -22.156 -21.75 -3.291 1 98.12 194 GLN B O 1
ATOM 5124 N N . CYS B 1 195 ? -20 -21.984 -3.957 1 98.69 195 CYS B N 1
ATOM 5125 C CA . CYS B 1 195 ? -19.594 -22.531 -2.668 1 98.69 195 CYS B CA 1
ATOM 5126 C C . CYS B 1 195 ? -19.828 -21.531 -1.548 1 98.69 195 CYS B C 1
ATOM 5128 O O . CYS B 1 195 ? -20.328 -21.875 -0.483 1 98.69 195 CYS B O 1
ATOM 5130 N N . PHE B 1 196 ? -19.5 -20.25 -1.743 1 98.75 196 PHE B N 1
ATOM 5131 C CA . PHE B 1 196 ? -19.734 -19.219 -0.753 1 98.75 196 PHE B CA 1
ATOM 5132 C C . PHE B 1 196 ? -21.234 -19.016 -0.532 1 98.75 196 PHE B C 1
ATOM 5134 O O . PHE B 1 196 ? -21.672 -18.859 0.605 1 98.75 196 PHE B O 1
ATOM 5141 N N . GLU B 1 197 ? -21.969 -19 -1.624 1 98.25 197 GLU B N 1
ATOM 5142 C CA . GLU B 1 197 ? -23.422 -18.859 -1.553 1 98.25 197 GLU B CA 1
ATOM 5143 C C . GLU B 1 197 ? -24.047 -19.984 -0.738 1 98.25 197 GLU B C 1
ATOM 5145 O O . GLU B 1 197 ? -24.859 -19.719 0.154 1 98.25 197 GLU B O 1
ATOM 5150 N N . ASP B 1 198 ? -23.672 -21.219 -1.047 1 98.44 198 ASP B N 1
ATOM 5151 C CA . ASP B 1 198 ? -24.219 -22.391 -0.38 1 98.44 198 ASP B CA 1
ATOM 5152 C C . ASP B 1 198 ? -23.812 -22.438 1.09 1 98.44 198 ASP B C 1
ATOM 5154 O O . ASP B 1 198 ? -24.469 -23.078 1.907 1 98.44 198 ASP B O 1
ATOM 5158 N N . ALA B 1 199 ? -22.719 -21.75 1.404 1 98.75 199 ALA B N 1
ATOM 5159 C CA . ALA B 1 199 ? -22.234 -21.672 2.783 1 98.75 199 ALA B CA 1
ATOM 5160 C C . ALA B 1 199 ? -23.062 -20.672 3.59 1 98.75 199 ALA B C 1
ATOM 5162 O O . ALA B 1 199 ? -22.875 -20.547 4.805 1 98.75 199 ALA B O 1
ATOM 5163 N N . GLY B 1 200 ? -23.938 -19.891 2.934 1 98.56 200 GLY B N 1
ATOM 5164 C CA . GLY B 1 200 ? -24.828 -19 3.643 1 98.56 200 GLY B CA 1
ATOM 5165 C C . GLY B 1 200 ? -24.422 -17.547 3.523 1 98.56 200 GLY B C 1
ATOM 5166 O O . GLY B 1 200 ? -24.875 -16.703 4.305 1 98.56 200 GLY B O 1
ATOM 5167 N N . LEU B 1 201 ? -23.562 -17.219 2.629 1 98.75 201 LEU B N 1
ATOM 5168 C CA . LEU B 1 201 ? -23.156 -15.836 2.439 1 98.75 201 LEU B CA 1
ATOM 5169 C C . LEU B 1 201 ? -24.344 -14.969 2.043 1 98.75 201 LEU B C 1
ATOM 5171 O O . LEU B 1 201 ? -25.094 -15.305 1.116 1 98.75 201 LEU B O 1
ATOM 5175 N N . PRO B 1 202 ? -24.578 -13.859 2.715 1 98.75 202 PRO B N 1
ATOM 5176 C CA . PRO B 1 202 ? -25.734 -13 2.398 1 98.75 202 PRO B CA 1
ATOM 5177 C C . PRO B 1 202 ? -25.656 -12.422 0.99 1 98.75 202 PRO B C 1
ATOM 5179 O O . PRO B 1 202 ? -24.562 -12.258 0.438 1 98.75 202 PRO B O 1
ATOM 5182 N N . LYS B 1 203 ? -26.844 -12.078 0.45 1 98.62 203 LYS B N 1
ATOM 5183 C CA . LYS B 1 203 ? -26.938 -11.484 -0.882 1 98.62 203 LYS B CA 1
ATOM 5184 C C . LYS B 1 203 ? -26.156 -10.18 -0.957 1 98.62 203 LYS B C 1
ATOM 5186 O O . LYS B 1 203 ? -26.172 -9.391 -0.01 1 98.62 203 LYS B O 1
ATOM 5191 N N . GLY B 1 204 ? -25.453 -9.977 -2.021 1 98.75 204 GLY B N 1
ATOM 5192 C CA . GLY B 1 204 ? -24.766 -8.719 -2.291 1 98.75 204 GLY B CA 1
ATOM 5193 C C . GLY B 1 204 ? -23.359 -8.672 -1.71 1 98.75 204 GLY B C 1
ATOM 5194 O O . GLY B 1 204 ? -22.562 -7.824 -2.094 1 98.75 204 GLY B O 1
ATOM 5195 N N . VAL B 1 205 ? -22.969 -9.539 -0.745 1 98.94 205 VAL B N 1
ATOM 5196 C CA . VAL B 1 205 ? -21.672 -9.523 -0.092 1 98.94 205 VAL B CA 1
ATOM 5197 C C . VAL B 1 205 ? -20.594 -9.945 -1.084 1 98.94 205 VAL B C 1
ATOM 5199 O O . VAL B 1 205 ? -19.469 -9.445 -1.038 1 98.94 205 VAL B O 1
ATOM 5202 N N . LEU B 1 206 ? -20.906 -10.844 -1.916 1 98.94 206 LEU B N 1
ATOM 5203 C CA . LEU B 1 206 ? -20.062 -11.289 -3.02 1 98.94 206 LEU B CA 1
ATOM 5204 C C . LEU B 1 206 ? -20.797 -11.18 -4.348 1 98.94 206 LEU B C 1
ATOM 5206 O O . LEU B 1 206 ? -21.938 -11.617 -4.465 1 98.94 206 LEU B O 1
ATOM 5210 N N . ASN B 1 207 ? -20.172 -10.492 -5.305 1 98.88 207 ASN B N 1
ATOM 5211 C CA . ASN B 1 207 ? -20.703 -10.289 -6.645 1 98.88 207 ASN B CA 1
ATOM 5212 C C . ASN B 1 207 ? -19.672 -10.625 -7.719 1 98.88 207 ASN B C 1
ATOM 5214 O O . ASN B 1 207 ? -18.531 -10.18 -7.645 1 98.88 207 ASN B O 1
ATOM 5218 N N . GLN B 1 208 ? -20.047 -11.43 -8.672 1 98.62 208 GLN B N 1
ATOM 5219 C CA . GLN B 1 208 ? -19.125 -11.852 -9.719 1 98.62 208 GLN B CA 1
ATOM 5220 C C . GLN B 1 208 ? -19.469 -11.211 -11.055 1 98.62 208 GLN B C 1
ATOM 5222 O O . GLN B 1 208 ? -20.609 -11.32 -11.523 1 98.62 208 GLN B O 1
ATOM 5227 N N . VAL B 1 209 ? -18.5 -10.562 -11.617 1 98.38 209 VAL B N 1
ATOM 5228 C CA . VAL B 1 209 ? -18.641 -10.102 -13 1 98.38 209 VAL B CA 1
ATOM 5229 C C . VAL B 1 209 ? -17.547 -10.719 -13.859 1 98.38 209 VAL B C 1
ATOM 5231 O O . VAL B 1 209 ? -16.469 -11.055 -13.359 1 98.38 209 VAL B O 1
ATOM 5234 N N . ILE B 1 210 ? -17.859 -10.953 -15.086 1 97.88 210 ILE B N 1
ATOM 5235 C CA . ILE B 1 210 ? -16.969 -11.367 -16.156 1 97.88 210 ILE B CA 1
ATOM 5236 C C . ILE B 1 210 ? -16.969 -10.32 -17.266 1 97.88 210 ILE B C 1
ATOM 5238 O O . ILE B 1 210 ? -18.016 -9.797 -17.641 1 97.88 210 ILE B O 1
ATOM 5242 N N . VAL B 1 211 ? -15.773 -10.008 -17.734 1 98.19 211 VAL B N 1
ATOM 5243 C CA . VAL B 1 211 ? -15.688 -8.953 -18.75 1 98.19 211 VAL B CA 1
ATOM 5244 C C . VAL B 1 211 ? -14.836 -9.43 -19.922 1 98.19 211 VAL B C 1
ATOM 5246 O O . VAL B 1 211 ? -13.727 -9.938 -19.719 1 98.19 211 VAL B O 1
ATOM 5249 N N . ARG B 1 212 ? -15.359 -9.336 -21.094 1 96.19 212 ARG B N 1
ATOM 5250 C CA . ARG B 1 212 ? -14.57 -9.688 -22.266 1 96.19 212 ARG B CA 1
ATOM 5251 C C . ARG B 1 212 ? -13.383 -8.75 -22.438 1 96.19 212 ARG B C 1
ATOM 5253 O O . ARG B 1 212 ? -13.445 -7.586 -22.031 1 96.19 212 ARG B O 1
ATOM 5260 N N . ARG B 1 213 ? -12.367 -9.188 -23.047 1 93.75 213 ARG B N 1
ATOM 5261 C CA . ARG B 1 213 ? -11.07 -8.523 -23.141 1 93.75 213 ARG B CA 1
ATOM 5262 C C . ARG B 1 213 ? -11.219 -7.117 -23.719 1 93.75 213 ARG B C 1
ATOM 5264 O O . ARG B 1 213 ? -10.594 -6.172 -23.234 1 93.75 213 ARG B O 1
ATOM 5271 N N . GLU B 1 214 ? -12.055 -6.945 -24.703 1 94.44 214 GLU B N 1
ATOM 5272 C CA . GLU B 1 214 ? -12.172 -5.676 -25.422 1 94.44 214 GLU B CA 1
ATOM 5273 C C . GLU B 1 214 ? -12.789 -4.602 -24.531 1 94.44 214 GLU B C 1
ATOM 5275 O O . GLU B 1 214 ? -12.562 -3.406 -24.734 1 94.44 214 GLU B O 1
ATOM 5280 N N . ASP B 1 215 ? -13.578 -5.055 -23.531 1 96.69 215 ASP B N 1
ATOM 5281 C CA . ASP B 1 215 ? -14.273 -4.109 -22.656 1 96.69 215 ASP B CA 1
ATOM 5282 C C . ASP B 1 215 ? -13.586 -4.008 -21.297 1 96.69 215 ASP B C 1
ATOM 5284 O O . ASP B 1 215 ? -13.992 -3.213 -20.453 1 96.69 215 ASP B O 1
ATOM 5288 N N . SER B 1 216 ? -12.562 -4.734 -21.094 1 97.25 216 SER B N 1
ATOM 5289 C CA . SER B 1 216 ? -11.969 -4.91 -19.766 1 97.25 216 SER B CA 1
ATOM 5290 C C . SER B 1 216 ? -11.469 -3.584 -19.203 1 97.25 216 SER B C 1
ATOM 5292 O O . SER B 1 216 ? -11.703 -3.27 -18.031 1 97.25 216 SER B O 1
ATOM 5294 N N . ALA B 1 217 ? -10.828 -2.781 -20.016 1 97 217 ALA B N 1
ATOM 5295 C CA . ALA B 1 217 ? -10.242 -1.526 -19.547 1 97 217 ALA B CA 1
ATOM 5296 C C . ALA B 1 217 ? -11.328 -0.565 -19.078 1 97 217 ALA B C 1
ATOM 5298 O O . ALA B 1 217 ? -11.25 -0.031 -17.969 1 97 217 ALA B O 1
ATOM 5299 N N . SER B 1 218 ? -12.383 -0.36 -19.875 1 98 218 SER B N 1
ATOM 5300 C CA . SER B 1 218 ? -13.422 0.615 -19.547 1 98 218 SER B CA 1
ATOM 5301 C C . SER B 1 218 ? -14.266 0.158 -18.375 1 98 218 SER B C 1
ATOM 5303 O O . SER B 1 218 ? -14.586 0.956 -17.484 1 98 218 SER B O 1
ATOM 5305 N N . VAL B 1 219 ? -14.641 -1.122 -18.328 1 98.5 219 VAL B N 1
ATOM 5306 C CA . VAL B 1 219 ? -15.477 -1.648 -17.266 1 98.5 219 VAL B CA 1
ATOM 5307 C C . VAL B 1 219 ? -14.695 -1.651 -15.953 1 98.5 219 VAL B C 1
ATOM 5309 O O . VAL B 1 219 ? -15.227 -1.269 -14.906 1 98.5 219 VAL B O 1
ATOM 5312 N N . THR B 1 220 ? -13.445 -2.072 -16.016 1 98.69 220 THR B N 1
ATOM 5313 C CA . THR B 1 220 ? -12.594 -2.09 -14.836 1 98.69 220 THR B CA 1
ATOM 5314 C C . THR B 1 220 ? -12.422 -0.682 -14.273 1 98.69 220 THR B C 1
ATOM 5316 O O . THR B 1 220 ? -12.539 -0.472 -13.062 1 98.69 220 THR B O 1
ATOM 5319 N N . GLU B 1 221 ? -12.172 0.282 -15.117 1 98.69 221 GLU B N 1
ATOM 5320 C CA . GLU B 1 221 ? -12.008 1.66 -14.664 1 98.69 221 GLU B CA 1
ATOM 5321 C C . GLU B 1 221 ? -13.289 2.189 -14.031 1 98.69 221 GLU B C 1
ATOM 5323 O O . GLU B 1 221 ? -13.242 2.928 -13.047 1 98.69 221 GLU B O 1
ATOM 5328 N N . ALA B 1 222 ? -14.445 1.84 -14.594 1 98.75 222 ALA B N 1
ATOM 5329 C CA . ALA B 1 222 ? -15.719 2.285 -14.039 1 98.75 222 ALA B CA 1
ATOM 5330 C C . ALA B 1 222 ? -15.891 1.793 -12.602 1 98.75 222 ALA B C 1
ATOM 5332 O O . ALA B 1 222 ? -16.391 2.525 -11.742 1 98.75 222 ALA B O 1
ATOM 5333 N N . ILE B 1 223 ? -15.516 0.541 -12.352 1 98.81 223 ILE B N 1
ATOM 5334 C CA . ILE B 1 223 ? -15.609 -0.022 -11.008 1 98.81 223 ILE B CA 1
ATOM 5335 C C . ILE B 1 223 ? -14.656 0.716 -10.07 1 98.81 223 ILE B C 1
ATOM 5337 O O . ILE B 1 223 ? -15.062 1.161 -8.992 1 98.81 223 ILE B O 1
ATOM 5341 N N . ILE B 1 224 ? -13.383 0.911 -10.5 1 98.75 224 ILE B N 1
ATOM 5342 C CA . ILE B 1 224 ? -12.359 1.53 -9.672 1 98.75 224 ILE B CA 1
ATOM 5343 C C . ILE B 1 224 ? -12.734 2.98 -9.375 1 98.75 224 ILE B C 1
ATOM 5345 O O . ILE B 1 224 ? -12.508 3.475 -8.273 1 98.75 224 ILE B O 1
ATOM 5349 N N . ALA B 1 225 ? -13.344 3.641 -10.336 1 98.38 225 ALA B N 1
ATOM 5350 C CA . ALA B 1 225 ? -13.695 5.055 -10.219 1 98.38 225 ALA B CA 1
ATOM 5351 C C . ALA B 1 225 ? -14.828 5.258 -9.219 1 98.38 225 ALA B C 1
ATOM 5353 O O . ALA B 1 225 ? -15.039 6.367 -8.719 1 98.38 225 ALA B O 1
ATOM 5354 N N . SER B 1 226 ? -15.594 4.223 -8.945 1 98.44 226 SER B N 1
ATOM 5355 C CA . SER B 1 226 ? -16.719 4.352 -8.031 1 98.44 226 SER B CA 1
ATOM 5356 C C . SER B 1 226 ? -16.266 4.707 -6.625 1 98.44 226 SER B C 1
ATOM 5358 O O . SER B 1 226 ? -15.375 4.051 -6.074 1 98.44 226 SER B O 1
ATOM 5360 N N . PRO B 1 227 ? -16.906 5.672 -5.957 1 96.44 227 PRO B N 1
ATOM 5361 C CA . PRO B 1 227 ? -16.516 6.02 -4.586 1 96.44 227 PRO B CA 1
ATOM 5362 C C . PRO B 1 227 ? -16.828 4.906 -3.586 1 96.44 227 PRO B C 1
ATOM 5364 O O . PRO B 1 227 ? -16.312 4.906 -2.471 1 96.44 227 PRO B O 1
ATOM 5367 N N . ALA B 1 228 ? -17.672 3.938 -4.043 1 97.75 228 ALA B N 1
ATOM 5368 C CA . ALA B 1 228 ? -18.031 2.83 -3.16 1 97.75 228 ALA B CA 1
ATOM 5369 C C . ALA B 1 228 ? -16.875 1.853 -3.006 1 97.75 228 ALA B C 1
ATOM 5371 O O . ALA B 1 228 ? -16.719 1.223 -1.957 1 97.75 228 ALA B O 1
ATOM 5372 N N . ILE B 1 229 ? -16.047 1.736 -4.051 1 98.75 229 ILE B N 1
ATOM 5373 C CA . ILE B 1 229 ? -14.93 0.803 -4.027 1 98.75 229 ILE B CA 1
ATOM 5374 C C . ILE B 1 229 ? -13.742 1.444 -3.318 1 98.75 229 ILE B C 1
ATOM 5376 O O . ILE B 1 229 ? -13.328 2.553 -3.668 1 98.75 229 ILE B O 1
ATOM 5380 N N . ARG B 1 230 ? -13.203 0.678 -2.371 1 98.5 230 ARG B N 1
ATOM 5381 C CA . ARG B 1 230 ? -12.234 1.334 -1.502 1 98.5 230 ARG B CA 1
ATOM 5382 C C . ARG B 1 230 ? -10.844 0.741 -1.688 1 98.5 230 ARG B C 1
ATOM 5384 O O . ARG B 1 230 ? -9.844 1.34 -1.277 1 98.5 230 ARG B O 1
ATOM 5391 N N . LYS B 1 231 ? -10.711 -0.405 -2.289 1 98.69 231 LYS B N 1
ATOM 5392 C CA . LYS B 1 231 ? -9.422 -1.052 -2.52 1 98.69 231 LYS B CA 1
ATOM 5393 C C . LYS B 1 231 ? -9.523 -2.092 -3.631 1 98.69 231 LYS B C 1
ATOM 5395 O O . LYS B 1 231 ? -10.602 -2.623 -3.896 1 98.69 231 LYS B O 1
ATOM 5400 N N . ILE B 1 232 ? -8.406 -2.363 -4.305 1 98.88 232 ILE B N 1
ATOM 5401 C CA . ILE B 1 232 ? -8.336 -3.352 -5.375 1 98.88 232 ILE B CA 1
ATOM 5402 C C . ILE B 1 232 ? -7.266 -4.391 -5.055 1 98.88 232 ILE B C 1
ATOM 5404 O O . ILE B 1 232 ? -6.203 -4.051 -4.527 1 98.88 232 ILE B O 1
ATOM 5408 N N . GLU B 1 233 ? -7.535 -5.641 -5.215 1 98.81 233 GLU B N 1
ATOM 5409 C CA . GLU B 1 233 ? -6.527 -6.695 -5.328 1 98.81 233 GLU B CA 1
ATOM 5410 C C . GLU B 1 233 ? -6.398 -7.18 -6.77 1 98.81 233 GLU B C 1
ATOM 5412 O O . GLU B 1 233 ? -7.398 -7.488 -7.418 1 98.81 233 GLU B O 1
ATOM 5417 N N . PHE B 1 234 ? -5.203 -7.172 -7.211 1 98.81 234 PHE B N 1
ATOM 5418 C CA . PHE B 1 234 ? -4.957 -7.668 -8.562 1 98.81 234 PHE B CA 1
ATOM 5419 C C . PHE B 1 234 ? -3.885 -8.75 -8.547 1 98.81 234 PHE B C 1
ATOM 5421 O O . PHE B 1 234 ? -2.779 -8.539 -8.047 1 98.81 234 PHE B O 1
ATOM 5428 N N . ILE B 1 235 ? -4.176 -9.883 -9.055 1 98.38 235 ILE B N 1
ATOM 5429 C CA . ILE B 1 235 ? -3.217 -10.945 -9.32 1 98.38 235 ILE B CA 1
ATOM 5430 C C . ILE B 1 235 ? -3.123 -11.188 -10.828 1 98.38 235 ILE B C 1
ATOM 5432 O O . ILE B 1 235 ? -4.121 -11.523 -11.469 1 98.38 235 ILE B O 1
ATOM 5436 N N . GLY B 1 236 ? -1.977 -10.984 -11.406 1 97.19 236 GLY B N 1
ATOM 5437 C CA . GLY B 1 236 ? -1.803 -11.133 -12.844 1 97.19 236 GLY B CA 1
ATOM 5438 C C . GLY B 1 236 ? -0.433 -10.695 -13.328 1 97.19 236 GLY B C 1
ATOM 5439 O O . GLY B 1 236 ? 0.558 -10.828 -12.609 1 97.19 236 GLY B O 1
ATOM 5440 N N . SER B 1 237 ? -0.348 -10.258 -14.57 1 96 237 SER B N 1
ATOM 5441 C CA . SER B 1 237 ? 0.935 -9.898 -15.172 1 96 237 SER B CA 1
ATOM 5442 C C . SER B 1 237 ? 1.385 -8.516 -14.734 1 96 237 SER B C 1
ATOM 5444 O O . SER B 1 237 ? 0.558 -7.672 -14.375 1 96 237 SER B O 1
ATOM 5446 N N . ALA B 1 238 ? 2.668 -8.281 -14.781 1 96.44 238 ALA B N 1
ATOM 5447 C CA . ALA B 1 238 ? 3.236 -6.977 -14.469 1 96.44 238 ALA B CA 1
ATOM 5448 C C . ALA B 1 238 ? 2.707 -5.902 -15.414 1 96.44 238 ALA B C 1
ATOM 5450 O O . ALA B 1 238 ? 2.416 -4.781 -14.992 1 96.44 238 ALA B O 1
ATOM 5451 N N . ALA B 1 239 ? 2.57 -6.223 -16.656 1 96.12 239 ALA B N 1
ATOM 5452 C CA . ALA B 1 239 ? 2.096 -5.266 -17.656 1 96.12 239 ALA B CA 1
ATOM 5453 C C . ALA B 1 239 ? 0.699 -4.758 -17.312 1 96.12 239 ALA B C 1
ATOM 5455 O O . ALA B 1 239 ? 0.446 -3.551 -17.328 1 96.12 239 ALA B O 1
ATOM 5456 N N . VAL B 1 240 ? -0.201 -5.691 -16.969 1 97.12 240 VAL B N 1
ATOM 5457 C CA . VAL B 1 240 ? -1.562 -5.305 -16.609 1 97.12 240 VAL B CA 1
ATOM 5458 C C . VAL B 1 240 ? -1.564 -4.621 -15.25 1 97.12 240 VAL B C 1
ATOM 5460 O O . VAL B 1 240 ? -2.334 -3.686 -15.016 1 97.12 240 VAL B O 1
ATOM 5463 N N . GLY B 1 241 ? -0.667 -5.105 -14.336 1 98.19 241 GLY B N 1
ATOM 5464 C CA . GLY B 1 241 ? -0.518 -4.457 -13.047 1 98.19 241 GLY B CA 1
ATOM 5465 C C . GLY B 1 241 ? -0.212 -2.975 -13.156 1 98.19 241 GLY B C 1
ATOM 5466 O O . GLY B 1 241 ? -0.76 -2.164 -12.406 1 98.19 241 GLY B O 1
ATOM 5467 N N . LYS B 1 242 ? 0.668 -2.58 -14.109 1 98.31 242 LYS B N 1
ATOM 5468 C CA . LYS B 1 242 ? 1.002 -1.179 -14.344 1 98.31 242 LYS B CA 1
ATOM 5469 C C . LYS B 1 242 ? -0.23 -0.385 -14.766 1 98.31 242 LYS B C 1
ATOM 5471 O O . LYS B 1 242 ? -0.464 0.719 -14.273 1 98.31 242 LYS B O 1
ATOM 5476 N N . ILE B 1 243 ? -1.031 -0.964 -15.586 1 98.25 243 ILE B N 1
ATOM 5477 C CA . ILE B 1 243 ? -2.213 -0.301 -16.125 1 98.25 243 ILE B CA 1
ATOM 5478 C C . ILE B 1 243 ? -3.24 -0.091 -15.016 1 98.25 243 ILE B C 1
ATOM 5480 O O . ILE B 1 243 ? -3.727 1.023 -14.812 1 98.25 243 ILE B O 1
ATOM 5484 N N . ILE B 1 244 ? -3.572 -1.187 -14.266 1 98.62 244 ILE B N 1
ATOM 5485 C CA . ILE B 1 244 ? -4.57 -1.107 -13.211 1 98.62 244 ILE B CA 1
ATOM 5486 C C . ILE B 1 244 ? -4.074 -0.18 -12.102 1 98.62 244 ILE B C 1
ATOM 5488 O O . ILE B 1 244 ? -4.852 0.6 -11.539 1 98.62 244 ILE B O 1
ATOM 5492 N N . GLY B 1 245 ? -2.768 -0.284 -11.812 1 98.69 245 GLY B N 1
ATOM 5493 C CA . GLY B 1 245 ? -2.186 0.6 -10.82 1 98.69 245 GLY B CA 1
ATOM 5494 C C . GLY B 1 245 ? -2.342 2.07 -11.164 1 98.69 245 GLY B C 1
ATOM 5495 O O . GLY B 1 245 ? -2.625 2.889 -10.281 1 98.69 245 GLY B O 1
ATOM 5496 N N . GLN B 1 246 ? -2.121 2.414 -12.398 1 98.69 246 GLN B N 1
ATOM 5497 C CA . GLN B 1 246 ? -2.26 3.801 -12.836 1 98.69 246 GLN B CA 1
ATOM 5498 C C . GLN B 1 246 ? -3.701 4.277 -12.695 1 98.69 246 GLN B C 1
ATOM 5500 O O . GLN B 1 246 ? -3.947 5.418 -12.297 1 98.69 246 GLN B O 1
ATOM 5505 N N . VAL B 1 247 ? -4.672 3.396 -13.016 1 98.69 247 VAL B N 1
ATOM 5506 C CA . VAL B 1 247 ? -6.078 3.736 -12.844 1 98.69 247 VAL B CA 1
ATOM 5507 C C . VAL B 1 247 ? -6.387 3.932 -11.359 1 98.69 247 VAL B C 1
ATOM 5509 O O . VAL B 1 247 ? -7.07 4.883 -10.977 1 98.69 247 VAL B O 1
ATOM 5512 N N . CYS B 1 248 ? -5.871 3.02 -10.539 1 98.75 248 CYS B N 1
ATOM 5513 C CA . CYS B 1 248 ? -6.062 3.131 -9.094 1 98.75 248 CYS B CA 1
ATOM 5514 C C . CYS B 1 248 ? -5.52 4.457 -8.57 1 98.75 248 CYS B C 1
ATOM 5516 O O . CYS B 1 248 ? -6.18 5.133 -7.781 1 98.75 248 CYS B O 1
ATOM 5518 N N . ALA B 1 249 ? -4.328 4.84 -9.031 1 98.44 249 ALA B N 1
ATOM 5519 C CA . ALA B 1 249 ? -3.709 6.094 -8.602 1 98.44 249 ALA B CA 1
ATOM 5520 C C . ALA B 1 249 ? -4.551 7.293 -9.031 1 98.44 249 ALA B C 1
ATOM 5522 O O . ALA B 1 249 ? -4.703 8.25 -8.273 1 98.44 249 ALA B O 1
ATOM 5523 N N . LYS B 1 250 ? -5.098 7.234 -10.234 1 98.12 250 LYS B N 1
ATOM 5524 C CA . LYS B 1 250 ? -5.941 8.289 -10.781 1 98.12 250 LYS B CA 1
ATOM 5525 C C . LYS B 1 250 ? -7.109 8.594 -9.844 1 98.12 250 LYS B C 1
ATOM 5527 O O . LYS B 1 250 ? -7.531 9.75 -9.719 1 98.12 250 LYS B O 1
ATOM 5532 N N . TYR B 1 251 ? -7.582 7.586 -9.141 1 98.12 251 TYR B N 1
ATOM 5533 C CA . TYR B 1 251 ? -8.758 7.754 -8.297 1 98.12 251 TYR B CA 1
ATOM 5534 C C . TYR B 1 251 ? -8.398 7.574 -6.824 1 98.12 251 TYR B C 1
ATOM 5536 O O . TYR B 1 251 ? -9.289 7.418 -5.98 1 98.12 251 TYR B O 1
ATOM 5544 N N . LEU B 1 252 ? -7.105 7.496 -6.52 1 97.88 252 LEU B N 1
ATOM 5545 C CA . LEU B 1 252 ? -6.559 7.395 -5.172 1 97.88 252 LEU B CA 1
ATOM 5546 C C . LEU B 1 252 ? -7.121 6.176 -4.449 1 97.88 252 LEU B C 1
ATOM 5548 O O . LEU B 1 252 ? -7.629 6.293 -3.33 1 97.88 252 LEU B O 1
ATOM 5552 N N . LYS B 1 253 ? -6.992 5.027 -5.098 1 97.94 253 LYS B N 1
ATOM 5553 C CA . LYS B 1 253 ? -7.367 3.742 -4.516 1 97.94 253 LYS B CA 1
ATOM 5554 C C . LYS B 1 253 ? -6.137 2.891 -4.219 1 97.94 253 LYS B C 1
ATOM 5556 O O . LYS B 1 253 ? -5.309 2.664 -5.098 1 97.94 253 LYS B O 1
ATOM 5561 N N . PRO B 1 254 ? -5.957 2.477 -2.93 1 98.25 254 PRO B N 1
ATOM 5562 C CA . PRO B 1 254 ? -4.875 1.522 -2.684 1 98.25 254 PRO B CA 1
ATOM 5563 C C . PRO B 1 254 ? -5.074 0.2 -3.418 1 98.25 254 PRO B C 1
ATOM 5565 O O . PRO B 1 254 ? -6.211 -0.197 -3.686 1 98.25 254 PRO B O 1
ATOM 5568 N N . ILE B 1 255 ? -3.922 -0.487 -3.773 1 98.56 255 ILE B N 1
ATOM 5569 C CA . ILE B 1 255 ? -4 -1.729 -4.535 1 98.56 255 ILE B CA 1
ATOM 5570 C C . ILE B 1 255 ? -3.002 -2.74 -3.979 1 98.56 255 ILE B C 1
ATOM 5572 O O . ILE B 1 255 ? -1.871 -2.383 -3.637 1 98.56 255 ILE B O 1
ATOM 5576 N N . LEU B 1 256 ? -3.449 -3.971 -3.721 1 98.44 256 LEU B N 1
ATOM 5577 C CA . LEU B 1 256 ? -2.623 -5.152 -3.486 1 98.44 256 LEU B CA 1
ATOM 5578 C C . LEU B 1 256 ? -2.322 -5.871 -4.797 1 98.44 256 LEU B C 1
ATOM 5580 O O . LEU B 1 256 ? -3.236 -6.184 -5.562 1 98.44 256 LEU B O 1
ATOM 5584 N N . MET B 1 257 ? -0.988 -6.113 -5.043 1 97.81 257 MET B N 1
ATOM 5585 C CA . MET B 1 257 ? -0.608 -6.707 -6.32 1 97.81 257 MET B CA 1
ATOM 5586 C C . MET B 1 257 ? 0.233 -7.961 -6.109 1 97.81 257 MET B C 1
ATOM 5588 O O . MET B 1 257 ? 1.257 -7.918 -5.426 1 97.81 257 MET B O 1
ATOM 5592 N N . GLU B 1 258 ? -0.174 -9.008 -6.598 1 98.12 258 GLU B N 1
ATOM 5593 C CA . GLU B 1 258 ? 0.624 -10.211 -6.785 1 98.12 258 GLU B CA 1
ATOM 5594 C C . GLU B 1 258 ? 0.854 -10.492 -8.266 1 98.12 258 GLU B C 1
ATOM 5596 O O . GLU B 1 258 ? -0.064 -10.922 -8.977 1 98.12 258 GLU B O 1
ATOM 5601 N N . LEU B 1 259 ? 2.082 -10.281 -8.711 1 98 259 LEU B N 1
ATOM 5602 C CA . LEU B 1 259 ? 2.373 -10.297 -10.141 1 98 259 LEU B CA 1
ATOM 5603 C C . LEU B 1 259 ? 3.363 -11.406 -10.484 1 98 259 LEU B C 1
ATOM 5605 O O . LEU B 1 259 ? 3.668 -12.258 -9.641 1 98 259 LEU B O 1
ATOM 5609 N N . GLY B 1 260 ? 3.748 -11.453 -11.695 1 95.19 260 GLY B N 1
ATOM 5610 C CA . GLY B 1 260 ? 4.578 -12.531 -12.203 1 95.19 260 GLY B CA 1
ATOM 5611 C C . GLY B 1 260 ? 5.953 -12.578 -11.562 1 95.19 260 GLY B C 1
ATOM 5612 O O . GLY B 1 260 ? 6.332 -11.664 -10.82 1 95.19 260 GLY B O 1
ATOM 5613 N N . GLY B 1 261 ? 6.621 -13.672 -11.82 1 94.44 261 GLY B N 1
ATOM 5614 C CA . GLY B 1 261 ? 7.961 -13.883 -11.281 1 94.44 261 GLY B CA 1
ATOM 5615 C C . GLY B 1 261 ? 8.914 -14.492 -12.289 1 94.44 261 GLY B C 1
ATOM 5616 O O . GLY B 1 261 ? 8.539 -14.766 -13.43 1 94.44 261 GLY B O 1
ATOM 5617 N N . LYS B 1 262 ? 10.133 -14.539 -11.953 1 96.19 262 LYS B N 1
ATOM 5618 C CA . LYS B 1 262 ? 11.234 -15.242 -12.617 1 96.19 262 LYS B CA 1
ATOM 5619 C C . LYS B 1 262 ? 12.062 -16.047 -11.609 1 96.19 262 LYS B C 1
ATOM 5621 O O . LYS B 1 262 ? 13.258 -15.789 -11.445 1 96.19 262 LYS B O 1
ATOM 5626 N N . ALA B 1 263 ? 11.359 -17 -11.031 1 98.12 263 ALA B N 1
ATOM 5627 C CA . ALA B 1 263 ? 11.898 -17.688 -9.859 1 98.12 263 ALA B CA 1
ATOM 5628 C C . ALA B 1 263 ? 13.188 -18.438 -10.203 1 98.12 263 ALA B C 1
ATOM 5630 O O . ALA B 1 263 ? 13.336 -18.938 -11.32 1 98.12 263 ALA B O 1
ATOM 5631 N N . ALA B 1 264 ? 14.117 -18.469 -9.242 1 98.38 264 ALA B N 1
ATOM 5632 C CA . ALA B 1 264 ? 15.414 -19.125 -9.43 1 98.38 264 ALA B CA 1
ATOM 5633 C C . ALA B 1 264 ? 15.664 -20.156 -8.344 1 98.38 264 ALA B C 1
ATOM 5635 O O . ALA B 1 264 ? 15.305 -19.953 -7.18 1 98.38 264 ALA B O 1
ATOM 5636 N N . ALA B 1 265 ? 16.25 -21.219 -8.711 1 98.62 265 ALA B N 1
ATOM 5637 C CA . ALA B 1 265 ? 16.75 -22.234 -7.773 1 98.62 265 ALA B CA 1
ATOM 5638 C C . ALA B 1 265 ? 18.266 -22.312 -7.809 1 98.62 265 ALA B C 1
ATOM 5640 O O . ALA B 1 265 ? 18.859 -22.5 -8.875 1 98.62 265 ALA B O 1
ATOM 5641 N N . ILE B 1 266 ? 18.859 -22.109 -6.664 1 98.88 266 ILE B N 1
ATOM 5642 C CA . ILE B 1 266 ? 20.312 -22.172 -6.531 1 98.88 266 ILE B CA 1
ATOM 5643 C C . ILE B 1 266 ? 20.703 -23.562 -6.02 1 98.88 266 ILE B C 1
ATOM 5645 O O . ILE B 1 266 ? 20.141 -24.062 -5.047 1 98.88 266 ILE B O 1
ATOM 5649 N N . VAL B 1 267 ? 21.672 -24.188 -6.66 1 98.81 267 VAL B N 1
ATOM 5650 C CA . VAL B 1 267 ? 22.203 -25.469 -6.242 1 98.81 267 VAL B CA 1
ATOM 5651 C C . VAL B 1 267 ? 23.672 -25.328 -5.836 1 98.81 267 VAL B C 1
ATOM 5653 O O . VAL B 1 267 ? 24.531 -25.062 -6.68 1 98.81 267 VAL B O 1
ATOM 5656 N N . LEU B 1 268 ? 23.938 -25.547 -4.578 1 98.56 268 LEU B N 1
ATOM 5657 C CA . LEU B 1 268 ? 25.297 -25.422 -4.062 1 98.56 268 LEU B CA 1
ATOM 5658 C C . LEU B 1 268 ? 26.031 -26.766 -4.105 1 98.56 268 LEU B C 1
ATOM 5660 O O . LEU B 1 268 ? 25.422 -27.797 -4.441 1 98.56 268 LEU B O 1
ATOM 5664 N N . GLU B 1 269 ? 27.297 -26.75 -3.732 1 97.62 269 GLU B N 1
ATOM 5665 C CA . GLU B 1 269 ? 28.188 -27.906 -3.902 1 97.62 269 GLU B CA 1
ATOM 5666 C C . GLU B 1 269 ? 27.766 -29.078 -3.025 1 97.62 269 GLU B C 1
ATOM 5668 O O . GLU B 1 269 ? 27.906 -30.234 -3.412 1 97.62 269 GLU B O 1
ATOM 5673 N N . ASP B 1 270 ? 27.188 -28.781 -1.882 1 97.44 270 ASP B N 1
ATOM 5674 C CA . ASP B 1 270 ? 26.875 -29.844 -0.918 1 97.44 270 ASP B CA 1
ATOM 5675 C C . ASP B 1 270 ? 25.438 -30.312 -1.057 1 97.44 270 ASP B C 1
ATOM 5677 O O . ASP B 1 270 ? 24.984 -31.156 -0.273 1 97.44 270 ASP B O 1
ATOM 5681 N N . ALA B 1 271 ? 24.734 -29.812 -2.051 1 97.25 271 ALA B N 1
ATOM 5682 C CA . ALA B 1 271 ? 23.328 -30.156 -2.23 1 97.25 271 ALA B CA 1
ATOM 5683 C C . ALA B 1 271 ? 23.156 -31.641 -2.545 1 97.25 271 ALA B C 1
ATOM 5685 O O . ALA B 1 271 ? 24.031 -32.25 -3.139 1 97.25 271 ALA B O 1
ATOM 5686 N N . ASP B 1 272 ? 22.031 -32.219 -2.121 1 96.88 272 ASP B N 1
ATOM 5687 C CA . ASP B 1 272 ? 21.578 -33.469 -2.688 1 96.88 272 ASP B CA 1
ATOM 5688 C C . ASP B 1 272 ? 21.141 -33.312 -4.141 1 96.88 272 ASP B C 1
ATOM 5690 O O . ASP B 1 272 ? 20 -32.906 -4.402 1 96.88 272 ASP B O 1
ATOM 5694 N N . LEU B 1 273 ? 21.984 -33.656 -5.016 1 97.62 273 LEU B N 1
ATOM 5695 C CA . LEU B 1 273 ? 21.828 -33.281 -6.414 1 97.62 273 LEU B CA 1
ATOM 5696 C C . LEU B 1 273 ? 20.625 -33.969 -7.031 1 97.62 273 LEU B C 1
ATOM 5698 O O . LEU B 1 273 ? 19.906 -33.406 -7.859 1 97.62 273 LEU B O 1
ATOM 5702 N N . GLU B 1 274 ? 20.375 -35.188 -6.695 1 96.06 274 GLU B N 1
ATOM 5703 C CA . GLU B 1 274 ? 19.234 -35.938 -7.23 1 96.06 274 GLU B CA 1
ATOM 5704 C C . GLU B 1 274 ? 17.906 -35.344 -6.754 1 96.06 274 GLU B C 1
ATOM 5706 O O . GLU B 1 274 ? 17 -35.125 -7.555 1 96.06 274 GLU B O 1
ATOM 5711 N N . SER B 1 275 ? 17.844 -35.094 -5.465 1 95.88 275 SER B N 1
ATOM 5712 C CA . SER B 1 275 ? 16.641 -34.469 -4.91 1 95.88 275 SER B CA 1
ATOM 5713 C C . SER B 1 275 ? 16.422 -33.094 -5.5 1 95.88 275 SER B C 1
ATOM 5715 O O . SER B 1 275 ? 15.281 -32.719 -5.812 1 95.88 275 SER B O 1
ATOM 5717 N N . ALA B 1 276 ? 17.5 -32.344 -5.59 1 97.25 276 ALA B N 1
ATOM 5718 C CA . ALA B 1 276 ? 17.422 -31 -6.18 1 97.25 276 ALA B CA 1
ATOM 5719 C C . ALA B 1 276 ? 16.891 -31.047 -7.605 1 97.25 276 ALA B C 1
ATOM 5721 O O . ALA B 1 276 ? 15.977 -30.297 -7.969 1 97.25 276 ALA B O 1
ATOM 5722 N N . ALA B 1 277 ? 17.453 -31.969 -8.367 1 97.25 277 ALA B N 1
ATOM 5723 C CA . ALA B 1 277 ? 17.062 -32.125 -9.766 1 97.25 277 ALA B CA 1
ATOM 5724 C C . ALA B 1 277 ? 15.57 -32.438 -9.891 1 97.25 277 ALA B C 1
ATOM 5726 O O . ALA B 1 277 ? 14.859 -31.812 -10.688 1 97.25 277 ALA B O 1
ATOM 5727 N N . THR B 1 278 ? 15.141 -33.375 -9.109 1 95.62 278 THR B N 1
ATOM 5728 C CA . THR B 1 278 ? 13.742 -33.781 -9.141 1 95.62 278 THR B CA 1
ATOM 5729 C C . THR B 1 278 ? 12.82 -32.656 -8.734 1 95.62 278 THR B C 1
ATOM 5731 O O . THR B 1 278 ? 11.82 -32.375 -9.406 1 95.62 278 THR B O 1
ATOM 5734 N N . SER B 1 279 ? 13.164 -31.953 -7.695 1 95.94 279 SER B N 1
ATOM 5735 C CA . SER B 1 279 ? 12.352 -30.859 -7.168 1 95.94 279 SER B CA 1
ATOM 5736 C C . SER B 1 279 ? 12.344 -29.672 -8.117 1 95.94 279 SER B C 1
ATOM 5738 O O . SER B 1 279 ? 11.305 -29.031 -8.305 1 95.94 279 SER B O 1
ATOM 5740 N N . ILE B 1 280 ? 13.453 -29.328 -8.633 1 97.31 280 ILE B N 1
ATOM 5741 C CA . ILE B 1 280 ? 13.586 -28.203 -9.531 1 97.31 280 ILE B CA 1
ATOM 5742 C C . ILE B 1 280 ? 12.805 -28.469 -10.82 1 97.31 280 ILE B C 1
ATOM 5744 O O . ILE B 1 280 ? 12.117 -27.594 -11.336 1 97.31 280 ILE B O 1
ATOM 5748 N N . ALA B 1 281 ? 12.891 -29.75 -11.32 1 95.88 281 ALA B N 1
ATOM 5749 C CA . ALA B 1 281 ? 12.078 -30.125 -12.477 1 95.88 281 ALA B CA 1
ATOM 5750 C C . ALA B 1 281 ? 10.594 -29.984 -12.172 1 95.88 281 ALA B C 1
ATOM 5752 O O . ALA B 1 281 ? 9.844 -29.438 -12.984 1 95.88 281 ALA B O 1
ATOM 5753 N N . PHE B 1 282 ? 10.203 -30.438 -11.055 1 94.75 282 PHE B N 1
ATOM 5754 C CA . PHE B 1 282 ? 8.82 -30.281 -10.633 1 94.75 282 PHE B CA 1
ATOM 5755 C C . PHE B 1 282 ? 8.422 -28.812 -10.625 1 94.75 282 PHE B C 1
ATOM 5757 O O . PHE B 1 282 ? 7.379 -28.438 -11.164 1 94.75 282 PHE B O 1
ATOM 5764 N N . GLY B 1 283 ? 9.234 -27.969 -10 1 96.19 283 GLY B N 1
ATOM 5765 C CA . GLY B 1 283 ? 8.953 -26.547 -9.938 1 96.19 283 GLY B CA 1
ATOM 5766 C C . GLY B 1 283 ? 8.867 -25.891 -11.297 1 96.19 283 GLY B C 1
ATOM 5767 O O . GLY B 1 283 ? 8.102 -24.938 -11.492 1 96.19 283 GLY B O 1
ATOM 5768 N N . ALA B 1 284 ? 9.594 -26.344 -12.234 1 96.31 284 ALA B N 1
ATOM 5769 C CA . ALA B 1 284 ? 9.656 -25.766 -13.57 1 96.31 284 ALA B CA 1
ATOM 5770 C C . ALA B 1 284 ? 8.469 -26.203 -14.422 1 96.31 284 ALA B C 1
ATOM 5772 O O . ALA B 1 284 ? 7.992 -25.453 -15.266 1 96.31 284 ALA B O 1
ATOM 5773 N N . PHE B 1 285 ? 7.961 -27.469 -14.125 1 94.69 285 PHE B N 1
ATOM 5774 C CA . PHE B 1 285 ? 7.145 -28.047 -15.18 1 94.69 285 PHE B CA 1
ATOM 5775 C C . PHE B 1 285 ? 5.738 -28.344 -14.672 1 94.69 285 PHE B C 1
ATOM 5777 O O . PHE B 1 285 ? 4.832 -28.625 -15.461 1 94.69 285 PHE B O 1
ATOM 5784 N N . VAL B 1 286 ? 5.512 -28.328 -13.336 1 92.94 286 VAL B N 1
ATOM 5785 C CA . VAL B 1 286 ? 4.16 -28.547 -12.828 1 92.94 286 VAL B CA 1
ATOM 5786 C C . VAL B 1 286 ? 3.209 -27.531 -13.445 1 92.94 286 VAL B C 1
ATOM 5788 O O . VAL B 1 286 ? 3.578 -26.359 -13.648 1 92.94 286 VAL B O 1
ATOM 5791 N N . HIS B 1 287 ? 1.96 -28.047 -13.875 1 92.69 287 HIS B N 1
ATOM 5792 C CA . HIS B 1 287 ? 0.962 -27.234 -14.57 1 92.69 287 HIS B CA 1
ATOM 5793 C C . HIS B 1 287 ? 1.546 -26.594 -15.82 1 92.69 287 HIS B C 1
ATOM 5795 O O . HIS B 1 287 ? 1.117 -25.5 -16.219 1 92.69 287 HIS B O 1
ATOM 5801 N N . HIS B 1 288 ? 2.598 -27.25 -16.328 1 92.31 288 HIS B N 1
ATOM 5802 C CA . HIS B 1 288 ? 3.309 -26.859 -17.531 1 92.31 288 HIS B CA 1
ATOM 5803 C C . HIS B 1 288 ? 3.893 -25.453 -17.406 1 92.31 288 HIS B C 1
ATOM 5805 O O . HIS B 1 288 ? 3.816 -24.656 -18.344 1 92.31 288 HIS B O 1
ATOM 5811 N N . GLY B 1 289 ? 4.332 -25.109 -16.25 1 94.75 289 GLY B N 1
ATOM 5812 C CA . GLY B 1 289 ? 5.047 -23.875 -15.984 1 94.75 289 GLY B CA 1
ATOM 5813 C C . GLY B 1 289 ? 4.137 -22.672 -15.898 1 94.75 289 GLY B C 1
ATOM 5814 O O . GLY B 1 289 ? 4.609 -21.531 -15.781 1 94.75 289 GLY B O 1
ATOM 5815 N N . GLN B 1 290 ? 2.822 -22.875 -15.93 1 95.5 290 GLN B N 1
ATOM 5816 C CA . GLN B 1 290 ? 1.876 -21.766 -15.938 1 95.5 290 GLN B CA 1
ATOM 5817 C C . GLN B 1 290 ? 1.501 -21.359 -14.508 1 95.5 290 GLN B C 1
ATOM 5819 O O . GLN B 1 290 ? 0.318 -21.25 -14.18 1 95.5 290 GLN B O 1
ATOM 5824 N N . ILE B 1 291 ? 2.525 -21.156 -13.695 1 96.25 291 ILE B N 1
ATOM 5825 C CA . ILE B 1 291 ? 2.459 -20.688 -12.312 1 96.25 291 ILE B CA 1
ATOM 5826 C C . ILE B 1 291 ? 3.453 -19.547 -12.109 1 96.25 291 ILE B C 1
ATOM 5828 O O . ILE B 1 291 ? 4.598 -19.625 -12.555 1 96.25 291 ILE B O 1
ATOM 5832 N N . CYS B 1 292 ? 3.074 -18.531 -11.445 1 96.56 292 CYS B N 1
ATOM 5833 C CA . CYS B 1 292 ? 3.906 -17.359 -11.266 1 96.56 292 CYS B CA 1
ATOM 5834 C C . CYS B 1 292 ? 5.18 -17.703 -10.5 1 96.56 292 CYS B C 1
ATOM 5836 O O . CYS B 1 292 ? 6.195 -17.016 -10.641 1 96.56 292 CYS B O 1
ATOM 5838 N N . MET B 1 293 ? 5.152 -18.828 -9.727 1 97.44 293 MET B N 1
ATOM 5839 C CA . MET B 1 293 ? 6.281 -19.234 -8.898 1 97.44 293 MET B CA 1
ATOM 5840 C C . MET B 1 293 ? 7.148 -20.266 -9.609 1 97.44 293 MET B C 1
ATOM 5842 O O . MET B 1 293 ? 8.109 -20.781 -9.039 1 97.44 293 MET B O 1
ATOM 5846 N N . SER B 1 294 ? 6.875 -20.609 -10.789 1 97.56 294 SER B N 1
ATOM 5847 C CA . SER B 1 294 ? 7.586 -21.672 -11.492 1 97.56 294 SER B CA 1
ATOM 5848 C C . SER B 1 294 ? 9.07 -21.344 -11.617 1 97.56 294 SER B C 1
ATOM 5850 O O . SER B 1 294 ? 9.453 -20.188 -11.828 1 97.56 294 SER B O 1
ATOM 5852 N N . THR B 1 295 ? 9.93 -22.406 -11.508 1 98 295 THR B N 1
ATOM 5853 C CA . THR B 1 295 ? 11.367 -22.25 -11.68 1 98 295 THR B CA 1
ATOM 5854 C C . THR B 1 295 ? 11.711 -21.922 -13.125 1 98 295 THR B C 1
ATOM 5856 O O . THR B 1 295 ? 11.523 -22.766 -14.016 1 98 295 THR B O 1
ATOM 5859 N N . GLU B 1 296 ? 12.211 -20.781 -13.375 1 97.81 296 GLU B N 1
ATOM 5860 C CA . GLU B 1 296 ? 12.57 -20.422 -14.742 1 97.81 296 GLU B CA 1
ATOM 5861 C C . GLU B 1 296 ? 14.07 -20.188 -14.875 1 97.81 296 GLU B C 1
ATOM 5863 O O . GLU B 1 296 ? 14.594 -20.062 -15.984 1 97.81 296 GLU B O 1
ATOM 5868 N N . ARG B 1 297 ? 14.734 -20.094 -13.719 1 97.56 297 ARG B N 1
ATOM 5869 C CA . ARG B 1 297 ? 16.188 -19.984 -13.695 1 97.56 297 ARG B CA 1
ATOM 5870 C C . ARG B 1 297 ? 16.797 -21 -12.734 1 97.56 297 ARG B C 1
ATOM 5872 O O . ARG B 1 297 ? 16.344 -21.125 -11.586 1 97.56 297 ARG B O 1
ATOM 5879 N N . ILE B 1 298 ? 17.719 -21.766 -13.219 1 98.56 298 ILE B N 1
ATOM 5880 C CA . ILE B 1 298 ? 18.469 -22.734 -12.43 1 98.56 298 ILE B CA 1
ATOM 5881 C C . ILE B 1 298 ? 19.938 -22.297 -12.352 1 98.56 298 ILE B C 1
ATOM 5883 O O . ILE B 1 298 ? 20.609 -22.172 -13.375 1 98.56 298 ILE B O 1
ATOM 5887 N N . VAL B 1 299 ? 20.406 -22.031 -11.164 1 98.5 299 VAL B N 1
ATOM 5888 C CA . VAL B 1 299 ? 21.766 -21.531 -10.969 1 98.5 299 VAL B CA 1
ATOM 5889 C C . VAL B 1 299 ? 22.578 -22.547 -10.172 1 98.5 299 VAL B C 1
ATOM 5891 O O . VAL B 1 299 ? 22.312 -22.781 -8.992 1 98.5 299 VAL B O 1
ATOM 5894 N N . VAL B 1 300 ? 23.578 -23.141 -10.75 1 98.69 300 VAL B N 1
ATOM 5895 C CA . VAL B 1 300 ? 24.344 -24.219 -10.117 1 98.69 300 VAL B CA 1
ATOM 5896 C C . VAL B 1 300 ? 25.812 -23.812 -10.023 1 98.69 300 VAL B C 1
ATOM 5898 O O . VAL B 1 300 ? 26.359 -23.219 -10.953 1 98.69 300 VAL B O 1
ATOM 5901 N N . VAL B 1 301 ? 26.422 -24.109 -8.93 1 98.31 301 VAL B N 1
ATOM 5902 C CA . VAL B 1 301 ? 27.844 -23.812 -8.766 1 98.31 301 VAL B CA 1
ATOM 5903 C C . VAL B 1 301 ? 28.672 -24.75 -9.656 1 98.31 301 VAL B C 1
ATOM 5905 O O . VAL B 1 301 ? 28.328 -25.922 -9.82 1 98.31 301 VAL B O 1
ATOM 5908 N N . GLU B 1 302 ? 29.781 -24.281 -10.094 1 97.88 302 GLU B N 1
ATOM 5909 C CA . GLU B 1 302 ? 30.594 -24.891 -11.133 1 97.88 302 GLU B CA 1
ATOM 5910 C C . GLU B 1 302 ? 31.062 -26.297 -10.727 1 97.88 302 GLU B C 1
ATOM 5912 O O . GLU B 1 302 ? 31.047 -27.219 -11.547 1 97.88 302 GLU B O 1
ATOM 5917 N N . LYS B 1 303 ? 31.375 -26.5 -9.547 1 97.75 303 LYS B N 1
ATOM 5918 C CA . LYS B 1 303 ? 31.969 -27.719 -9.039 1 97.75 303 LYS B CA 1
ATOM 5919 C C . LYS B 1 303 ? 31.031 -28.906 -9.242 1 97.75 303 LYS B C 1
ATOM 5921 O O . LYS B 1 303 ? 31.484 -30.047 -9.359 1 97.75 303 LYS B O 1
ATOM 5926 N N . VAL B 1 304 ? 29.719 -28.656 -9.305 1 98.31 304 VAL B N 1
ATOM 5927 C CA . VAL B 1 304 ? 28.797 -29.781 -9.398 1 98.31 304 VAL B CA 1
ATOM 5928 C C . VAL B 1 304 ? 27.922 -29.641 -10.641 1 98.31 304 VAL B C 1
ATOM 5930 O O . VAL B 1 304 ? 26.938 -30.359 -10.805 1 98.31 304 VAL B O 1
ATOM 5933 N N . ALA B 1 305 ? 28.219 -28.75 -11.5 1 98.12 305 ALA B N 1
ATOM 5934 C CA . ALA B 1 305 ? 27.359 -28.391 -12.633 1 98.12 305 ALA B CA 1
ATOM 5935 C C . ALA B 1 305 ? 27.141 -29.578 -13.562 1 98.12 305 ALA B C 1
ATOM 5937 O O . ALA B 1 305 ? 26.016 -29.844 -13.984 1 98.12 305 ALA B O 1
ATOM 5938 N N . GLU B 1 306 ? 28.203 -30.297 -13.898 1 97.88 306 GLU B N 1
ATOM 5939 C CA . GLU B 1 306 ? 28.094 -31.422 -14.82 1 97.88 306 GLU B CA 1
ATOM 5940 C C . GLU B 1 306 ? 27.25 -32.531 -14.227 1 97.88 306 GLU B C 1
ATOM 5942 O O . GLU B 1 306 ? 26.312 -33.031 -14.875 1 97.88 306 GLU B O 1
ATOM 5947 N N . ARG B 1 307 ? 27.594 -32.875 -13.031 1 98.38 307 ARG B N 1
ATOM 5948 C CA . ARG B 1 307 ? 26.844 -33.969 -12.367 1 98.38 307 ARG B CA 1
ATOM 5949 C C . ARG B 1 307 ? 25.391 -33.562 -12.18 1 98.38 307 ARG B C 1
ATOM 5951 O O . ARG B 1 307 ? 24.484 -34.406 -12.359 1 98.38 307 ARG B O 1
ATOM 5958 N N . PHE B 1 308 ? 25.156 -32.375 -11.758 1 98.5 308 PHE B N 1
ATOM 5959 C CA . PHE B 1 308 ? 23.797 -31.922 -11.57 1 98.5 308 PHE B CA 1
ATOM 5960 C C . PHE B 1 308 ? 23.016 -31.938 -12.883 1 98.5 308 PHE B C 1
ATOM 5962 O O . PHE B 1 308 ? 21.844 -32.312 -12.914 1 98.5 308 PHE B O 1
ATOM 5969 N N . SER B 1 309 ? 23.625 -31.469 -13.953 1 98.06 309 SER B N 1
ATOM 5970 C CA . SER B 1 309 ? 22.984 -31.469 -15.258 1 98.06 309 SER B CA 1
ATOM 5971 C C . SER B 1 309 ? 22.531 -32.875 -15.648 1 98.06 309 SER B C 1
ATOM 5973 O O . SER B 1 309 ? 21.453 -33.062 -16.219 1 98.06 309 SER B O 1
ATOM 5975 N N . GLU B 1 310 ? 23.344 -33.875 -15.352 1 98 310 GLU B N 1
ATOM 5976 C CA . GLU B 1 310 ? 22.984 -35.25 -15.617 1 98 310 GLU B CA 1
ATOM 5977 C C . GLU B 1 310 ? 21.766 -35.688 -14.797 1 98 310 GLU B C 1
ATOM 5979 O O . GLU B 1 310 ? 20.859 -36.312 -15.312 1 98 310 GLU B O 1
ATOM 5984 N N . CYS B 1 311 ? 21.828 -35.312 -13.562 1 97.88 311 CYS B N 1
ATOM 5985 C CA . CYS B 1 311 ? 20.703 -35.625 -12.688 1 97.88 311 CYS B CA 1
ATOM 5986 C C . CYS B 1 311 ? 19.438 -34.938 -13.172 1 97.88 311 CYS B C 1
ATOM 5988 O O . CYS B 1 311 ? 18.344 -35.531 -13.125 1 97.88 311 CYS B O 1
ATOM 5990 N N . LEU B 1 312 ? 19.578 -33.719 -13.594 1 97.56 312 LEU B N 1
ATOM 5991 C CA . LEU B 1 312 ? 18.422 -32.938 -14.047 1 97.56 312 LEU B CA 1
ATOM 5992 C C . LEU B 1 312 ? 17.828 -33.562 -15.312 1 97.56 312 LEU B C 1
ATOM 5994 O O . LEU B 1 312 ? 16.609 -33.688 -15.422 1 97.56 312 LEU B O 1
ATOM 5998 N N . GLU B 1 313 ? 18.672 -33.906 -16.25 1 96.19 313 GLU B N 1
ATOM 5999 C CA . GLU B 1 313 ? 18.203 -34.562 -17.469 1 96.19 313 GLU B CA 1
ATOM 6000 C C . GLU B 1 313 ? 17.469 -35.844 -17.156 1 96.19 313 GLU B C 1
ATOM 6002 O O . GLU B 1 313 ? 16.406 -36.125 -17.719 1 96.19 313 GLU B O 1
ATOM 6007 N N . ALA B 1 314 ? 18.047 -36.594 -16.297 1 96 314 ALA B N 1
ATOM 6008 C CA . ALA B 1 314 ? 17.438 -37.875 -15.898 1 96 314 ALA B CA 1
ATOM 6009 C C . ALA B 1 314 ? 16.094 -37.656 -15.234 1 96 314 ALA B C 1
ATOM 6011 O O . ALA B 1 314 ? 15.133 -38.406 -15.5 1 96 314 ALA B O 1
ATOM 6012 N N . ALA B 1 315 ? 16.031 -36.688 -14.359 1 94.56 315 ALA B N 1
ATOM 6013 C CA . ALA B 1 315 ? 14.789 -36.375 -13.656 1 94.56 315 ALA B CA 1
ATOM 6014 C C . ALA B 1 315 ? 13.703 -35.938 -14.633 1 94.56 315 ALA B C 1
ATOM 6016 O O . ALA B 1 315 ? 12.547 -36.344 -14.508 1 94.56 315 ALA B O 1
ATOM 6017 N N . VAL B 1 316 ? 14.047 -35.094 -15.594 1 94.5 316 VAL B N 1
ATOM 6018 C CA . VAL B 1 316 ? 13.086 -34.594 -16.578 1 94.5 316 VAL B CA 1
ATOM 6019 C C . VAL B 1 316 ? 12.594 -35.75 -17.438 1 94.5 316 VAL B C 1
ATOM 6021 O O . VAL B 1 316 ? 11.391 -35.875 -17.688 1 94.5 316 VAL B O 1
ATOM 6024 N N . GLN B 1 317 ? 13.469 -36.594 -17.906 1 91.69 317 GLN B N 1
ATOM 6025 C CA . GLN B 1 317 ? 13.102 -37.75 -18.75 1 91.69 317 GLN B CA 1
ATOM 6026 C C . GLN B 1 317 ? 12.18 -38.688 -18 1 91.69 317 GLN B C 1
ATOM 6028 O O . GLN B 1 317 ? 11.227 -39.219 -18.562 1 91.69 317 GLN B O 1
ATOM 6033 N N . LYS B 1 318 ? 12.453 -38.875 -16.812 1 90.69 318 LYS B N 1
ATOM 6034 C CA . LYS B 1 318 ? 11.703 -39.812 -15.992 1 90.69 318 LYS B CA 1
ATOM 6035 C C . LYS B 1 318 ? 10.289 -39.312 -15.719 1 90.69 318 LYS B C 1
ATOM 6037 O O . LYS B 1 318 ? 9.312 -40.031 -15.906 1 90.69 318 LYS B O 1
ATOM 6042 N N . ASP B 1 319 ? 10.172 -38.125 -15.375 1 87.44 319 ASP B N 1
ATOM 6043 C CA . ASP B 1 319 ? 8.914 -37.656 -14.82 1 87.44 319 ASP B CA 1
ATOM 6044 C C . ASP B 1 319 ? 8.156 -36.781 -15.836 1 87.44 319 ASP B C 1
ATOM 6046 O O . ASP B 1 319 ? 6.938 -36.625 -15.727 1 87.44 319 ASP B O 1
ATOM 6050 N N . TRP B 1 320 ? 8.852 -36.188 -16.828 1 87.56 320 TRP B N 1
ATOM 6051 C CA . TRP B 1 320 ? 8.227 -35.188 -17.688 1 87.56 320 TRP B CA 1
ATOM 6052 C C . TRP B 1 320 ? 8.523 -35.469 -19.156 1 87.56 320 TRP B C 1
ATOM 6054 O O . TRP B 1 320 ? 8.156 -34.688 -20.031 1 87.56 320 TRP B O 1
ATOM 6064 N N . GLY B 1 321 ? 9.391 -36.406 -19.531 1 68.56 321 GLY B N 1
ATOM 6065 C CA . GLY B 1 321 ? 9.945 -36.688 -20.844 1 68.56 321 GLY B CA 1
ATOM 6066 C C . GLY B 1 321 ? 8.891 -36.875 -21.922 1 68.56 321 GLY B C 1
ATOM 6067 O O . GLY B 1 321 ? 9.109 -36.531 -23.078 1 68.56 321 GLY B O 1
ATOM 6068 N N . ASN B 1 322 ? 8.047 -37.594 -21.609 1 59.31 322 ASN B N 1
ATOM 6069 C CA . ASN B 1 322 ? 7.066 -37.969 -22.625 1 59.31 322 ASN B CA 1
ATOM 6070 C C . ASN B 1 322 ? 5.941 -36.938 -22.719 1 59.31 322 ASN B C 1
ATOM 6072 O O . ASN B 1 322 ? 5.059 -37.062 -23.562 1 59.31 322 ASN B O 1
ATOM 6076 N N . GLY B 1 323 ? 6.035 -35.875 -21.984 1 61.19 323 GLY B N 1
ATOM 6077 C CA . GLY B 1 323 ? 4.707 -35.312 -21.797 1 61.19 323 GLY B CA 1
ATOM 6078 C C . GLY B 1 323 ? 4.598 -33.875 -22.266 1 61.19 323 GLY B C 1
ATOM 6079 O O . GLY B 1 323 ? 5.156 -32.969 -21.641 1 61.19 323 GLY B O 1
ATOM 6080 N N . ALA B 1 324 ? 4.211 -33.719 -23.562 1 66.69 324 ALA B N 1
ATOM 6081 C CA . ALA B 1 324 ? 3.707 -32.406 -24.031 1 66.69 324 ALA B CA 1
ATOM 6082 C C . ALA B 1 324 ? 2.447 -32.031 -23.266 1 66.69 324 ALA B C 1
ATOM 6084 O O . ALA B 1 324 ? 1.687 -32.875 -22.812 1 66.69 324 ALA B O 1
ATOM 6085 N N . GLY B 1 325 ? 2.568 -30.922 -22.719 1 83 325 GLY B N 1
ATOM 6086 C CA . GLY B 1 325 ? 1.337 -30.359 -22.172 1 83 325 GLY B CA 1
ATOM 6087 C C . GLY B 1 325 ? 0.805 -29.203 -22.984 1 83 325 GLY B C 1
ATOM 6088 O O . GLY B 1 325 ? 1.252 -28.969 -24.109 1 83 325 GLY B O 1
ATOM 6089 N N . ASN B 1 326 ? -0.318 -28.719 -22.531 1 86.12 326 ASN B N 1
ATOM 6090 C CA . ASN B 1 326 ? -0.969 -27.641 -23.281 1 86.12 326 ASN B CA 1
ATOM 6091 C C . ASN B 1 326 ? -0.972 -26.344 -22.5 1 86.12 326 ASN B C 1
ATOM 6093 O O . ASN B 1 326 ? -1.167 -26.344 -21.281 1 86.12 326 ASN B O 1
ATOM 6097 N N . ALA B 1 327 ? -0.671 -25.312 -23.312 1 89.19 327 ALA B N 1
ATOM 6098 C CA . ALA B 1 327 ? -0.962 -23.984 -22.781 1 89.19 327 ALA B CA 1
ATOM 6099 C C . ALA B 1 327 ? -2.467 -23.734 -22.703 1 89.19 327 ALA B C 1
ATOM 6101 O O . ALA B 1 327 ? -3.24 -24.359 -23.422 1 89.19 327 ALA B O 1
ATOM 6102 N N . ALA B 1 328 ? -2.803 -22.844 -21.859 1 87.06 328 ALA B N 1
ATOM 6103 C CA . ALA B 1 328 ? -4.211 -22.484 -21.734 1 87.06 328 ALA B CA 1
ATOM 6104 C C . ALA B 1 328 ? -4.719 -21.844 -23.031 1 87.06 328 ALA B C 1
ATOM 6106 O O . ALA B 1 328 ? -5.906 -21.938 -23.344 1 87.06 328 ALA B O 1
ATOM 6107 N N . PHE B 1 329 ? -3.787 -21.156 -23.703 1 86.56 329 PHE B N 1
ATOM 6108 C CA . PHE B 1 329 ? -4.121 -20.469 -24.938 1 86.56 329 PHE B CA 1
ATOM 6109 C C . PHE B 1 329 ? -3.01 -20.656 -25.969 1 86.56 329 PHE B C 1
ATOM 6111 O O . PHE B 1 329 ? -1.841 -20.812 -25.609 1 86.56 329 PHE B O 1
ATOM 6118 N N . LEU B 1 330 ? -3.463 -20.484 -27.188 1 87.69 330 LEU B N 1
ATOM 6119 C CA . LEU B 1 330 ? -2.502 -20.594 -28.281 1 87.69 330 LEU B CA 1
ATOM 6120 C C . LEU B 1 330 ? -1.484 -19.453 -28.219 1 87.69 330 LEU B C 1
ATOM 6122 O O . LEU B 1 330 ? -0.301 -19.672 -28.5 1 87.69 330 LEU B O 1
ATOM 6126 N N . SER B 1 331 ? -1.949 -18.344 -27.859 1 87.94 331 SER B N 1
ATOM 6127 C CA . SER B 1 331 ? -1.055 -17.203 -27.812 1 87.94 331 SER B CA 1
ATOM 6128 C C . SER B 1 331 ? 0.058 -17.406 -26.797 1 87.94 331 SER B C 1
ATOM 6130 O O . SER B 1 331 ? 1.179 -16.922 -26.984 1 87.94 331 SER B O 1
ATOM 6132 N N . PHE B 1 332 ? -0.208 -18.062 -25.703 1 88.38 332 PHE B N 1
ATOM 6133 C CA . PHE B 1 332 ? 0.793 -18.344 -24.688 1 88.38 332 PHE B CA 1
ATOM 6134 C C . PHE B 1 332 ? 1.817 -19.359 -25.188 1 88.38 332 PHE B C 1
ATOM 6136 O O . PHE B 1 332 ? 3.016 -19.219 -24.938 1 88.38 332 PHE B O 1
ATOM 6143 N N . ALA B 1 333 ? 1.29 -20.312 -25.906 1 91.62 333 ALA B N 1
ATOM 6144 C CA . ALA B 1 333 ? 2.199 -21.281 -26.5 1 91.62 333 ALA B CA 1
ATOM 6145 C C . ALA B 1 333 ? 3.111 -20.609 -27.531 1 91.62 333 ALA B C 1
ATOM 6147 O O . ALA B 1 333 ? 4.312 -20.891 -27.578 1 91.62 333 ALA B O 1
ATOM 6148 N N . ASN B 1 334 ? 2.543 -19.75 -28.312 1 92.62 334 ASN B N 1
ATOM 6149 C CA . ASN B 1 334 ? 3.318 -19.047 -29.328 1 92.62 334 ASN B CA 1
ATOM 6150 C C . ASN B 1 334 ? 4.383 -18.141 -28.688 1 92.62 334 ASN B C 1
ATOM 6152 O O . ASN B 1 334 ? 5.5 -18.047 -29.203 1 92.62 334 ASN B O 1
ATOM 6156 N N . LYS B 1 335 ? 4.023 -17.5 -27.609 1 91.69 335 LYS B N 1
ATOM 6157 C CA . LYS B 1 335 ? 4.992 -16.688 -26.891 1 91.69 335 LYS B CA 1
ATOM 6158 C C . LYS B 1 335 ? 6.152 -17.547 -26.375 1 91.69 335 LYS B C 1
ATOM 6160 O O . LYS B 1 335 ? 7.316 -17.156 -26.5 1 91.69 335 LYS B O 1
ATOM 6165 N N . ALA B 1 336 ? 5.828 -18.656 -25.812 1 92.75 336 ALA B N 1
ATOM 6166 C CA . ALA B 1 336 ? 6.844 -19.562 -25.297 1 92.75 336 ALA B CA 1
ATOM 6167 C C . ALA B 1 336 ? 7.785 -20.031 -26.406 1 92.75 336 ALA B C 1
ATOM 6169 O O . ALA B 1 336 ? 9.008 -20.031 -26.234 1 92.75 336 ALA B O 1
ATOM 6170 N N . ARG B 1 337 ? 7.191 -20.344 -27.562 1 93.5 337 ARG B N 1
ATOM 6171 C CA . ARG B 1 337 ? 7.977 -20.812 -28.703 1 93.5 337 ARG B CA 1
ATOM 6172 C C . ARG B 1 337 ? 8.906 -19.703 -29.203 1 93.5 337 ARG B C 1
ATOM 6174 O O . ARG B 1 337 ? 10.062 -19.969 -29.531 1 93.5 337 ARG B O 1
ATOM 6181 N N . ARG B 1 338 ? 8.398 -18.547 -29.25 1 94.19 338 ARG B N 1
ATOM 6182 C CA . ARG B 1 338 ? 9.195 -17.406 -29.703 1 94.19 338 ARG B CA 1
ATOM 6183 C C . ARG B 1 338 ? 10.375 -17.156 -28.766 1 94.19 338 ARG B C 1
ATOM 6185 O O . ARG B 1 338 ? 11.492 -16.906 -29.219 1 94.19 338 ARG B O 1
ATOM 6192 N N . LEU B 1 339 ? 10.164 -17.219 -27.469 1 94.81 339 LEU B N 1
ATOM 6193 C CA . LEU B 1 339 ? 11.219 -17.016 -26.5 1 94.81 339 LEU B CA 1
ATOM 6194 C C . LEU B 1 339 ? 12.312 -18.062 -26.641 1 94.81 339 LEU B C 1
ATOM 6196 O O . LEU B 1 339 ? 13.5 -17.75 -26.578 1 94.81 339 LEU B O 1
ATOM 6200 N N . LEU B 1 340 ? 11.922 -19.297 -26.875 1 94.94 340 LEU B N 1
ATOM 6201 C CA . LEU B 1 340 ? 12.867 -20.391 -27.031 1 94.94 340 LEU B CA 1
ATOM 6202 C C . LEU B 1 340 ? 13.672 -20.234 -28.312 1 94.94 340 LEU B C 1
ATOM 6204 O O . LEU B 1 340 ? 14.883 -20.438 -28.328 1 94.94 340 LEU B O 1
ATOM 6208 N N . GLN B 1 341 ? 12.953 -19.828 -29.344 1 95.38 341 GLN B N 1
ATOM 6209 C CA . GLN B 1 341 ? 13.617 -19.625 -30.625 1 95.38 341 GLN B CA 1
ATOM 6210 C C . GLN B 1 341 ? 14.633 -18.484 -30.547 1 95.38 341 GLN B C 1
ATOM 6212 O O . GLN B 1 341 ? 15.758 -18.625 -31.031 1 95.38 341 GLN B O 1
ATOM 6217 N N . GLU B 1 342 ? 14.242 -17.422 -29.984 1 96.38 342 GLU B N 1
ATOM 6218 C CA . GLU B 1 342 ? 15.141 -16.297 -29.812 1 96.38 342 GLU B CA 1
ATOM 6219 C C . GLU B 1 342 ? 16.391 -16.688 -29.016 1 96.38 342 GLU B C 1
ATOM 6221 O O . GLU B 1 342 ? 17.5 -16.297 -29.359 1 96.38 342 GLU B O 1
ATOM 6226 N N . ALA B 1 343 ? 16.219 -17.422 -27.953 1 96.5 343 ALA B N 1
ATOM 6227 C CA . ALA B 1 343 ? 17.344 -17.891 -27.156 1 96.5 343 ALA B CA 1
ATOM 6228 C C . ALA B 1 343 ? 18.281 -18.766 -27.969 1 96.5 343 ALA B C 1
ATOM 6230 O O . ALA B 1 343 ? 19.5 -18.641 -27.875 1 96.5 343 ALA B O 1
ATOM 6231 N N . LYS B 1 344 ? 17.703 -19.625 -28.734 1 95.94 344 LYS B N 1
ATOM 6232 C CA . LYS B 1 344 ? 18.484 -20.5 -29.594 1 95.94 344 LYS B CA 1
ATOM 6233 C C . LYS B 1 344 ? 19.297 -19.688 -30.609 1 95.94 344 LYS B C 1
ATOM 6235 O O . LYS B 1 344 ? 20.469 -19.969 -30.828 1 95.94 344 LYS B O 1
ATOM 6240 N N . ASP B 1 345 ? 18.609 -18.719 -31.141 1 96.81 345 ASP B N 1
ATOM 6241 C CA . ASP B 1 345 ? 19.266 -17.844 -32.094 1 96.81 345 ASP B CA 1
ATOM 6242 C C . ASP B 1 345 ? 20.406 -17.062 -31.453 1 96.81 345 ASP B C 1
ATOM 6244 O O . ASP B 1 345 ? 21.391 -16.734 -32.125 1 96.81 345 ASP B O 1
ATOM 6248 N N . ASP B 1 346 ? 20.266 -16.828 -30.203 1 96.25 346 ASP B N 1
ATOM 6249 C CA . ASP B 1 346 ? 21.281 -16.109 -29.453 1 96.25 346 ASP B CA 1
ATOM 6250 C C . ASP B 1 346 ? 22.453 -17.031 -29.094 1 96.25 346 ASP B C 1
ATOM 6252 O O . ASP B 1 346 ? 23.453 -16.578 -28.547 1 96.25 346 ASP B O 1
ATOM 6256 N N . GLY B 1 347 ? 22.312 -18.344 -29.328 1 95.75 347 GLY B N 1
ATOM 6257 C CA . GLY B 1 347 ? 23.406 -19.266 -29.109 1 95.75 347 GLY B CA 1
ATOM 6258 C C . GLY B 1 347 ? 23.141 -20.281 -28.016 1 95.75 347 GLY B C 1
ATOM 6259 O O . GLY B 1 347 ? 23.969 -21.156 -27.75 1 95.75 347 GLY B O 1
ATOM 6260 N N . ALA B 1 348 ? 21.984 -20.297 -27.438 1 96.56 348 ALA B N 1
ATOM 6261 C CA . ALA B 1 348 ? 21.609 -21.234 -26.391 1 96.56 348 ALA B CA 1
ATOM 6262 C C . ALA B 1 348 ? 21.469 -22.641 -26.938 1 96.56 348 ALA B C 1
ATOM 6264 O O . ALA B 1 348 ? 21.219 -22.828 -28.125 1 96.56 348 ALA B O 1
ATOM 6265 N N . LYS B 1 349 ? 21.672 -23.594 -26.109 1 97 349 LYS B N 1
ATOM 6266 C CA . LYS B 1 349 ? 21.484 -25 -26.438 1 97 349 LYS B CA 1
ATOM 6267 C C . LYS B 1 349 ? 20.469 -25.656 -25.5 1 97 349 LYS B C 1
ATOM 6269 O O . LYS B 1 349 ? 20.281 -25.203 -24.359 1 97 349 LYS B O 1
ATOM 6274 N N . PHE B 1 350 ? 19.844 -26.703 -25.984 1 95.88 350 PHE B N 1
ATOM 6275 C CA . PHE B 1 350 ? 18.875 -27.438 -25.172 1 95.88 350 PHE B CA 1
ATOM 6276 C C . PHE B 1 350 ? 19.562 -28.562 -24.406 1 95.88 350 PHE B C 1
ATOM 6278 O O . PHE B 1 350 ? 20.25 -29.391 -24.984 1 95.88 350 PHE B O 1
ATOM 6285 N N . LEU B 1 351 ? 19.469 -28.531 -23.141 1 95.62 351 LEU B N 1
ATOM 6286 C CA . LEU B 1 351 ? 19.828 -29.672 -22.328 1 95.62 351 LEU B CA 1
ATOM 6287 C C . LEU B 1 351 ? 18.797 -30.781 -22.438 1 95.62 351 LEU B C 1
ATOM 6289 O O . LEU B 1 351 ? 19.141 -31.969 -22.531 1 95.62 351 LEU B O 1
ATOM 6293 N N . VAL B 1 352 ? 17.578 -30.391 -22.312 1 93.44 352 VAL B N 1
ATOM 6294 C CA . VAL B 1 352 ? 16.422 -31.25 -22.5 1 93.44 352 VAL B CA 1
ATOM 6295 C C . VAL B 1 352 ? 15.359 -30.516 -23.312 1 93.44 352 VAL B C 1
ATOM 6297 O O . VAL B 1 352 ? 15.312 -29.281 -23.328 1 93.44 352 VAL B O 1
ATOM 6300 N N . GLY B 1 353 ? 14.555 -31.281 -24.094 1 93.19 353 GLY B N 1
ATOM 6301 C CA . GLY B 1 353 ? 13.375 -30.75 -24.75 1 93.19 353 GLY B CA 1
ATOM 6302 C C . GLY B 1 353 ? 13.688 -30.062 -26.062 1 93.19 353 GLY B C 1
ATOM 6303 O O . GLY B 1 353 ? 14.531 -30.516 -26.828 1 93.19 353 GLY B O 1
ATOM 6304 N N . GLY B 1 354 ? 12.898 -28.984 -26.391 1 91.94 354 GLY B N 1
ATOM 6305 C CA . GLY B 1 354 ? 12.953 -28.281 -27.672 1 91.94 354 GLY B CA 1
ATOM 6306 C C . GLY B 1 354 ? 11.742 -27.406 -27.922 1 91.94 354 GLY B C 1
ATOM 6307 O O . GLY B 1 354 ? 11.016 -27.062 -26.984 1 91.94 354 GLY B O 1
ATOM 6308 N N . ILE B 1 355 ? 11.641 -27 -29.156 1 90.19 355 ILE B N 1
ATOM 6309 C CA . ILE B 1 355 ? 10.539 -26.125 -29.547 1 90.19 355 ILE B CA 1
ATOM 6310 C C . ILE B 1 355 ? 9.438 -26.953 -30.203 1 90.19 355 ILE B C 1
ATOM 6312 O O . ILE B 1 355 ? 9.695 -27.719 -31.141 1 90.19 355 ILE B O 1
ATOM 6316 N N . ALA B 1 356 ? 8.25 -26.812 -29.688 1 84.5 356 ALA B N 1
ATOM 6317 C CA . ALA B 1 356 ? 7.121 -27.547 -30.25 1 84.5 356 ALA B CA 1
ATOM 6318 C C . ALA B 1 356 ? 6.875 -27.141 -31.703 1 84.5 356 ALA B C 1
ATOM 6320 O O . ALA B 1 356 ? 6.98 -25.953 -32.031 1 84.5 356 ALA B O 1
ATOM 6321 N N . VAL B 1 357 ? 6.469 -28 -32.594 1 75.75 357 VAL B N 1
ATOM 6322 C CA . VAL B 1 357 ? 6.473 -27.781 -34.031 1 75.75 357 VAL B CA 1
ATOM 6323 C C . VAL B 1 357 ? 5.059 -27.438 -34.5 1 75.75 357 VAL B C 1
ATOM 6325 O O . VAL B 1 357 ? 4.879 -26.922 -35.594 1 75.75 357 VAL B O 1
ATOM 6328 N N . ASP B 1 358 ? 4.102 -27.609 -33.75 1 75.19 358 ASP B N 1
ATOM 6329 C CA . ASP B 1 358 ? 2.77 -27.344 -34.281 1 75.19 358 ASP B CA 1
ATOM 6330 C C . ASP B 1 358 ? 2.273 -25.953 -33.844 1 75.19 358 ASP B C 1
ATOM 6332 O O . ASP B 1 358 ? 1.885 -25.766 -32.719 1 75.19 358 ASP B O 1
ATOM 6336 N N . ASP B 1 359 ? 2.107 -25.141 -34.844 1 75.19 359 ASP B N 1
ATOM 6337 C CA . ASP B 1 359 ? 1.75 -23.75 -34.594 1 75.19 359 ASP B CA 1
ATOM 6338 C C . ASP B 1 359 ? 0.255 -23.609 -34.312 1 75.19 359 ASP B C 1
ATOM 6340 O O . ASP B 1 359 ? -0.19 -22.594 -33.781 1 75.19 359 ASP B O 1
ATOM 6344 N N . ASN B 1 360 ? -0.42 -24.609 -34.625 1 82.81 360 ASN B N 1
ATOM 6345 C CA . ASN B 1 360 ? -1.865 -24.469 -34.469 1 82.81 360 ASN B CA 1
ATOM 6346 C C . ASN B 1 360 ? -2.365 -25.141 -33.188 1 82.81 360 ASN B C 1
ATOM 6348 O O . ASN B 1 360 ? -3.568 -25.156 -32.938 1 82.81 360 ASN B O 1
ATOM 6352 N N . LYS B 1 361 ? -1.453 -25.656 -32.406 1 87 361 LYS B N 1
ATOM 6353 C CA . LYS B 1 361 ? -1.814 -26.281 -31.141 1 87 361 LYS B CA 1
ATOM 6354 C C . LYS B 1 361 ? -1.101 -25.594 -29.984 1 87 361 LYS B C 1
ATOM 6356 O O . LYS B 1 361 ? 0.02 -25.109 -30.141 1 87 361 LYS B O 1
ATOM 6361 N N . PRO B 1 362 ? -1.771 -25.625 -28.906 1 91.88 362 PRO B N 1
ATOM 6362 C CA . PRO B 1 362 ? -1.149 -24.969 -27.75 1 91.88 362 PRO B CA 1
ATOM 6363 C C . PRO B 1 362 ? -0.154 -25.875 -27.016 1 91.88 362 PRO B C 1
ATOM 6365 O O . PRO B 1 362 ? -0.075 -25.844 -25.797 1 91.88 362 PRO B O 1
ATOM 6368 N N . SER B 1 363 ? 0.551 -26.672 -27.766 1 88.94 363 SER B N 1
ATOM 6369 C CA . SER B 1 363 ? 1.447 -27.672 -27.172 1 88.94 363 SER B CA 1
ATOM 6370 C C . SER B 1 363 ? 2.705 -27.016 -26.609 1 88.94 363 SER B C 1
ATOM 6372 O O . SER B 1 363 ? 3.258 -26.094 -27.219 1 88.94 363 SER B O 1
ATOM 6374 N N . LEU B 1 364 ? 3.066 -27.453 -25.453 1 89.81 364 LEU B N 1
ATOM 6375 C CA . LEU B 1 364 ? 4.289 -27.031 -24.781 1 89.81 364 LEU B CA 1
ATOM 6376 C C . LEU B 1 364 ? 5.168 -28.234 -24.453 1 89.81 364 LEU B C 1
ATOM 6378 O O . LEU B 1 364 ? 4.66 -29.312 -24.141 1 89.81 364 LEU B O 1
ATOM 6382 N N . ILE B 1 365 ? 6.438 -28.047 -24.609 1 90.75 365 ILE B N 1
ATOM 6383 C CA . ILE B 1 365 ? 7.406 -29.094 -24.297 1 90.75 365 ILE B CA 1
ATOM 6384 C C . ILE B 1 365 ? 8.32 -28.641 -23.156 1 90.75 365 ILE B C 1
ATOM 6386 O O . ILE B 1 365 ? 8.906 -27.547 -23.234 1 90.75 365 ILE B O 1
ATOM 6390 N N . PRO B 1 366 ? 8.367 -29.469 -22.062 1 94.38 366 PRO B N 1
ATOM 6391 C CA . PRO B 1 366 ? 9.352 -29.125 -21.031 1 94.38 366 PRO B CA 1
ATOM 6392 C C . PRO B 1 366 ? 10.766 -28.969 -21.594 1 94.38 366 PRO B C 1
ATOM 6394 O O . PRO B 1 366 ? 11.289 -29.891 -22.219 1 94.38 366 PRO B O 1
ATOM 6397 N N . SER B 1 367 ? 11.344 -27.781 -21.359 1 95.25 367 SER B N 1
ATOM 6398 C CA . SER B 1 367 ? 12.633 -27.5 -21.984 1 95.25 367 SER B CA 1
ATOM 6399 C C . SER B 1 367 ? 13.578 -26.812 -21 1 95.25 367 SER B C 1
ATOM 6401 O O . SER B 1 367 ? 13.148 -25.953 -20.219 1 95.25 367 SER B O 1
ATOM 6403 N N . ILE B 1 368 ? 14.805 -27.25 -21 1 96.69 368 ILE B N 1
ATOM 6404 C CA . ILE B 1 368 ? 15.859 -26.578 -20.234 1 96.69 368 ILE B CA 1
ATOM 6405 C C . ILE B 1 368 ? 16.984 -26.156 -21.172 1 96.69 368 ILE B C 1
ATOM 6407 O O . ILE B 1 368 ? 17.547 -26.984 -21.891 1 96.69 368 ILE B O 1
ATOM 6411 N N . LEU B 1 369 ? 17.234 -24.891 -21.156 1 97.12 369 LEU B N 1
ATOM 6412 C CA . LEU B 1 369 ? 18.297 -24.328 -21.984 1 97.12 369 LEU B CA 1
ATOM 6413 C C . LEU B 1 369 ? 19.547 -24.078 -21.141 1 97.12 369 LEU B C 1
ATOM 6415 O O . LEU B 1 369 ? 19.469 -23.891 -19.922 1 97.12 369 LEU B O 1
ATOM 6419 N N . TYR B 1 370 ? 20.703 -24.109 -21.719 1 96.94 370 TYR B N 1
ATOM 6420 C CA . TYR B 1 370 ? 21.969 -23.672 -21.125 1 96.94 370 TYR B CA 1
ATOM 6421 C C . TYR B 1 370 ? 22.781 -22.875 -22.141 1 96.94 370 TYR B C 1
ATOM 6423 O O . TYR B 1 370 ? 22.406 -22.734 -23.297 1 96.94 370 TYR B O 1
ATOM 6431 N N . ASP B 1 371 ? 23.859 -22.141 -21.656 1 94.44 371 ASP B N 1
ATOM 6432 C CA . ASP B 1 371 ? 24.703 -21.25 -22.453 1 94.44 371 ASP B CA 1
ATOM 6433 C C . ASP B 1 371 ? 23.891 -20.094 -23.031 1 94.44 371 ASP B C 1
ATOM 6435 O O . ASP B 1 371 ? 24.031 -19.75 -24.203 1 94.44 371 ASP B O 1
ATOM 6439 N N . VAL B 1 372 ? 22.969 -19.656 -22.266 1 94.31 372 VAL B N 1
ATOM 6440 C CA . VAL B 1 372 ? 22.125 -18.531 -22.656 1 94.31 372 VAL B CA 1
ATOM 6441 C C . VAL B 1 372 ? 22.844 -17.219 -22.328 1 94.31 372 VAL B C 1
ATOM 6443 O O . VAL B 1 372 ? 23.203 -16.969 -21.172 1 94.31 372 VAL B O 1
ATOM 6446 N N . PRO B 1 373 ? 23.016 -16.422 -23.328 1 91.62 373 PRO B N 1
ATOM 6447 C CA . PRO B 1 373 ? 23.594 -15.117 -23.031 1 91.62 373 PRO B CA 1
ATOM 6448 C C . PRO B 1 373 ? 22.719 -14.273 -22.109 1 91.62 373 PRO B C 1
ATOM 6450 O O . PRO B 1 373 ? 21.484 -14.32 -22.219 1 91.62 373 PRO B O 1
ATOM 6453 N N . GLN B 1 374 ? 23.312 -13.477 -21.281 1 84.31 374 GLN B N 1
ATOM 6454 C CA . GLN B 1 374 ? 22.578 -12.656 -20.312 1 84.31 374 GLN B CA 1
ATOM 6455 C C . GLN B 1 374 ? 21.688 -11.648 -21.016 1 84.31 374 GLN B C 1
ATOM 6457 O O . GLN B 1 374 ? 20.688 -11.188 -20.438 1 84.31 374 GLN B O 1
ATOM 6462 N N . THR B 1 375 ? 21.953 -11.328 -22.219 1 87.75 375 THR B N 1
ATOM 6463 C CA . THR B 1 375 ? 21.219 -10.305 -22.953 1 87.75 375 THR B CA 1
ATOM 6464 C C . THR B 1 375 ? 19.969 -10.898 -23.594 1 87.75 375 THR B C 1
ATOM 6466 O O . THR B 1 375 ? 19.109 -10.164 -24.094 1 87.75 375 THR B O 1
ATOM 6469 N N . SER B 1 376 ? 19.953 -12.25 -23.609 1 92.69 376 SER B N 1
ATOM 6470 C CA . SER B 1 376 ? 18.781 -12.891 -24.203 1 92.69 376 SER B CA 1
ATOM 6471 C C . SER B 1 376 ? 17.5 -12.516 -23.469 1 92.69 376 SER B C 1
ATOM 6473 O O . SER B 1 376 ? 17.5 -12.438 -22.234 1 92.69 376 SER B O 1
ATOM 6475 N N . THR B 1 377 ? 16.391 -12.383 -24.188 1 93.44 377 THR B N 1
ATOM 6476 C CA . THR B 1 377 ? 15.109 -11.938 -23.656 1 93.44 377 THR B CA 1
ATOM 6477 C C . THR B 1 377 ? 14.586 -12.922 -22.609 1 93.44 377 THR B C 1
ATOM 6479 O O . THR B 1 377 ? 13.953 -12.516 -21.641 1 93.44 377 THR B O 1
ATOM 6482 N N . ILE B 1 378 ? 14.883 -14.164 -22.766 1 94.56 378 ILE B N 1
ATOM 6483 C CA . ILE B 1 378 ? 14.328 -15.219 -21.938 1 94.56 378 ILE B CA 1
ATOM 6484 C C . ILE B 1 378 ? 14.898 -15.109 -20.516 1 94.56 378 ILE B C 1
ATOM 6486 O O . ILE B 1 378 ? 14.344 -15.68 -19.578 1 94.56 378 ILE B O 1
ATOM 6490 N N . THR B 1 379 ? 15.977 -14.344 -20.391 1 90.81 379 THR B N 1
ATOM 6491 C CA . THR B 1 379 ? 16.641 -14.258 -19.094 1 90.81 379 THR B CA 1
ATOM 6492 C C . THR B 1 379 ? 15.82 -13.43 -18.109 1 90.81 379 THR B C 1
ATOM 6494 O O . THR B 1 379 ? 15.82 -13.711 -16.906 1 90.81 379 THR B O 1
ATOM 6497 N N . ASP B 1 380 ? 15.055 -12.438 -18.516 1 89.88 380 ASP B N 1
ATOM 6498 C CA . ASP B 1 380 ? 14.383 -11.547 -17.578 1 89.88 380 ASP B CA 1
ATOM 6499 C C . ASP B 1 380 ? 12.883 -11.453 -17.891 1 89.88 380 ASP B C 1
ATOM 6501 O O . ASP B 1 380 ? 12.148 -10.742 -17.203 1 89.88 380 ASP B O 1
ATOM 6505 N N . THR B 1 381 ? 12.445 -12.133 -18.859 1 92.12 381 THR B N 1
ATOM 6506 C CA . THR B 1 381 ? 11.031 -12.164 -19.188 1 92.12 381 THR B CA 1
ATOM 6507 C C . THR B 1 381 ? 10.367 -13.414 -18.625 1 92.12 381 THR B C 1
ATOM 6509 O O . THR B 1 381 ? 10.828 -14.531 -18.875 1 92.12 381 THR B O 1
ATOM 6512 N N . GLU B 1 382 ? 9.312 -13.203 -17.891 1 94.12 382 GLU B N 1
ATOM 6513 C CA . GLU B 1 382 ? 8.539 -14.359 -17.453 1 94.12 382 GLU B CA 1
ATOM 6514 C C . GLU B 1 382 ? 7.977 -15.133 -18.656 1 94.12 382 GLU B C 1
ATOM 6516 O O . GLU B 1 382 ? 7.289 -14.555 -19.5 1 94.12 382 GLU B O 1
ATOM 6521 N N . SER B 1 383 ? 8.266 -16.375 -18.719 1 93.69 383 SER B N 1
ATOM 6522 C CA . SER B 1 383 ? 7.789 -17.203 -19.828 1 93.69 383 SER B CA 1
ATOM 6523 C C . SER B 1 383 ? 6.379 -17.719 -19.578 1 93.69 383 SER B C 1
ATOM 6525 O O . SER B 1 383 ? 5.566 -17.797 -20.5 1 93.69 383 SER B O 1
ATOM 6527 N N . PHE B 1 384 ? 6.125 -18.031 -18.266 1 95.12 384 PHE B N 1
ATOM 6528 C CA . PHE B 1 384 ? 4.852 -18.641 -17.906 1 95.12 384 PHE B CA 1
ATOM 6529 C C . PHE B 1 384 ? 4.586 -19.875 -18.766 1 95.12 384 PHE B C 1
ATOM 6531 O O . PHE B 1 384 ? 3.508 -20.016 -19.344 1 95.12 384 PHE B O 1
ATOM 6538 N N . SER B 1 385 ? 5.57 -20.656 -18.953 1 94.5 385 SER B N 1
ATOM 6539 C CA . SER B 1 385 ? 5.66 -21.891 -19.719 1 94.5 385 SER B CA 1
ATOM 6540 C C . SER B 1 385 ? 6.688 -22.844 -19.125 1 94.5 385 SER B C 1
ATOM 6542 O O . SER B 1 385 ? 7.422 -22.484 -18.203 1 94.5 385 SER B O 1
ATOM 6544 N N . PRO B 1 386 ? 6.652 -24.078 -19.531 1 94.75 386 PRO B N 1
ATOM 6545 C CA . PRO B 1 386 ? 7.562 -25.062 -18.922 1 94.75 386 PRO B CA 1
ATOM 6546 C C . PRO B 1 386 ? 8.984 -24.953 -19.484 1 94.75 386 PRO B C 1
ATOM 6548 O O . PRO B 1 386 ? 9.516 -25.938 -20 1 94.75 386 PRO B O 1
ATOM 6551 N N . ASN B 1 387 ? 9.602 -23.781 -19.344 1 94.31 387 ASN B N 1
ATOM 6552 C CA . ASN B 1 387 ? 10.969 -23.5 -19.781 1 94.31 387 ASN B CA 1
ATOM 6553 C C . ASN B 1 387 ? 11.82 -22.984 -18.641 1 94.31 387 ASN B C 1
ATOM 6555 O O . ASN B 1 387 ? 11.352 -22.203 -17.797 1 94.31 387 ASN B O 1
ATOM 6559 N N . ALA B 1 388 ? 13.055 -23.469 -18.562 1 96.81 388 ALA B N 1
ATOM 6560 C CA . ALA B 1 388 ? 14.016 -22.969 -17.578 1 96.81 388 ALA B CA 1
ATOM 6561 C C . ALA B 1 388 ? 15.398 -22.828 -18.203 1 96.81 388 ALA B C 1
ATOM 6563 O O . ALA B 1 388 ? 15.727 -23.5 -19.172 1 96.81 388 ALA B O 1
ATOM 6564 N N . VAL B 1 389 ? 16.141 -21.938 -17.719 1 97.5 389 VAL B N 1
ATOM 6565 C CA . VAL B 1 389 ? 17.516 -21.703 -18.156 1 97.5 389 VAL B CA 1
ATOM 6566 C C . VAL B 1 389 ? 18.484 -22.125 -17.062 1 97.5 389 VAL B C 1
ATOM 6568 O O . VAL B 1 389 ? 18.312 -21.734 -15.898 1 97.5 389 VAL B O 1
ATOM 6571 N N . LEU B 1 390 ? 19.469 -22.906 -17.406 1 98.06 390 LEU B N 1
ATOM 6572 C CA . LEU B 1 390 ? 20.5 -23.359 -16.484 1 98.06 390 LEU B CA 1
ATOM 6573 C C . LEU B 1 390 ? 21.766 -22.5 -16.594 1 98.06 390 LEU B C 1
ATOM 6575 O O . LEU B 1 390 ? 22.312 -22.344 -17.688 1 98.06 390 LEU B O 1
ATOM 6579 N N . TYR B 1 391 ? 22.125 -21.875 -15.516 1 97.19 391 TYR B N 1
ATOM 6580 C CA . TYR B 1 391 ? 23.344 -21.078 -15.414 1 97.19 391 TYR B CA 1
ATOM 6581 C C . TYR B 1 391 ? 24.359 -21.75 -14.5 1 97.19 391 TYR B C 1
ATOM 6583 O O . TYR B 1 391 ? 24 -22.359 -13.492 1 97.19 391 TYR B O 1
ATOM 6591 N N . THR B 1 392 ? 25.609 -21.703 -14.891 1 97.75 392 THR B N 1
ATOM 6592 C CA . THR B 1 392 ? 26.719 -22.125 -14.031 1 97.75 392 THR B CA 1
ATOM 6593 C C . THR B 1 392 ? 27.469 -20.922 -13.484 1 97.75 392 THR B C 1
ATOM 6595 O O . THR B 1 392 ? 27.812 -20 -14.227 1 97.75 392 THR B O 1
ATOM 6598 N N . VAL B 1 393 ? 27.688 -20.906 -12.18 1 97.69 393 VAL B N 1
ATOM 6599 C CA . VAL B 1 393 ? 28.375 -19.797 -11.523 1 97.69 393 VAL B CA 1
ATOM 6600 C C . VAL B 1 393 ? 29.531 -20.344 -10.688 1 97.69 393 VAL B C 1
ATOM 6602 O O . VAL B 1 393 ? 29.547 -21.516 -10.32 1 97.69 393 VAL B O 1
ATOM 6605 N N . PRO B 1 394 ? 30.484 -19.5 -10.352 1 97.69 394 PRO B N 1
ATOM 6606 C CA . PRO B 1 394 ? 31.672 -20 -9.656 1 97.69 394 PRO B CA 1
ATOM 6607 C C . PRO B 1 394 ? 31.406 -20.312 -8.188 1 97.69 394 PRO B C 1
ATOM 6609 O O . PRO B 1 394 ? 32.062 -21.188 -7.617 1 97.69 394 PRO B O 1
ATOM 6612 N N . GLU B 1 395 ? 30.5 -19.469 -7.535 1 96.88 395 GLU B N 1
ATOM 6613 C CA . GLU B 1 395 ? 30.297 -19.609 -6.098 1 96.88 395 GLU B CA 1
ATOM 6614 C C . GLU B 1 395 ? 28.922 -19.062 -5.691 1 96.88 395 GLU B C 1
ATOM 6616 O O . GLU B 1 395 ? 28.188 -18.531 -6.527 1 96.88 395 GLU B O 1
ATOM 6621 N N . ALA B 1 396 ? 28.625 -19.266 -4.406 1 97.5 396 ALA B N 1
ATOM 6622 C CA . ALA B 1 396 ? 27.312 -18.953 -3.865 1 97.5 396 ALA B CA 1
ATOM 6623 C C . ALA B 1 396 ? 26.984 -17.469 -4.02 1 97.5 396 ALA B C 1
ATOM 6625 O O . ALA B 1 396 ? 25.875 -17.109 -4.402 1 97.5 396 ALA B O 1
ATOM 6626 N N . ASP B 1 397 ? 27.891 -16.594 -3.766 1 97.06 397 ASP B N 1
ATOM 6627 C C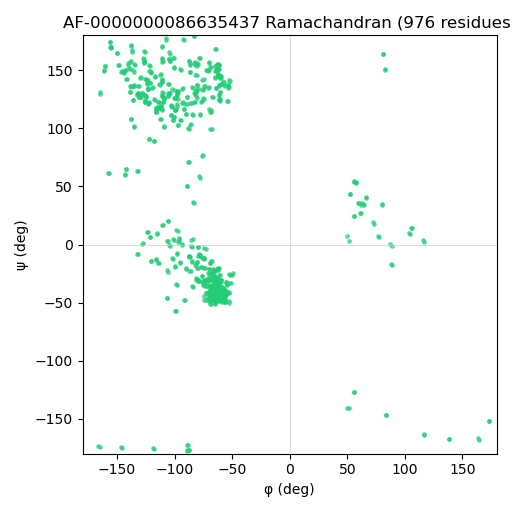A . ASP B 1 397 ? 27.656 -15.156 -3.838 1 97.06 397 ASP B CA 1
ATOM 6628 C C . ASP B 1 397 ? 27.344 -14.719 -5.27 1 97.06 397 ASP B C 1
ATOM 6630 O O . ASP B 1 397 ? 26.531 -13.82 -5.484 1 97.06 397 ASP B O 1
ATOM 6634 N N . ALA B 1 398 ? 28.031 -15.32 -6.184 1 97.62 398 ALA B N 1
ATOM 6635 C CA . ALA B 1 398 ? 27.75 -15.039 -7.59 1 97.62 398 ALA B CA 1
ATOM 6636 C C . ALA B 1 398 ? 26.328 -15.484 -7.953 1 97.62 398 ALA B C 1
ATOM 6638 O O . ALA B 1 398 ? 25.672 -14.844 -8.773 1 97.62 398 ALA B O 1
ATOM 6639 N N . ALA B 1 399 ? 25.891 -16.609 -7.395 1 97.94 399 ALA B N 1
ATOM 6640 C CA . ALA B 1 399 ? 24.531 -17.078 -7.613 1 97.94 399 ALA B CA 1
ATOM 6641 C C . ALA B 1 399 ? 23.516 -16.062 -7.129 1 97.94 399 ALA B C 1
ATOM 6643 O O . ALA B 1 399 ? 22.547 -15.742 -7.84 1 97.94 399 ALA B O 1
ATOM 6644 N N . VAL B 1 400 ? 23.75 -15.508 -5.973 1 98 400 VAL B N 1
ATOM 6645 C CA . VAL B 1 400 ? 22.859 -14.508 -5.391 1 98 400 VAL B CA 1
ATOM 6646 C C . VAL B 1 400 ? 22.812 -13.273 -6.289 1 98 400 VAL B C 1
ATOM 6648 O O . VAL B 1 400 ? 21.719 -12.75 -6.566 1 98 400 VAL B O 1
ATOM 6651 N N . ARG B 1 401 ? 23.969 -12.82 -6.73 1 96.62 401 ARG B N 1
ATOM 6652 C CA . ARG B 1 401 ? 24.031 -11.648 -7.605 1 96.62 401 ARG B CA 1
ATOM 6653 C C . ARG B 1 401 ? 23.234 -11.883 -8.883 1 96.62 401 ARG B C 1
ATOM 6655 O O . ARG B 1 401 ? 22.516 -11 -9.344 1 96.62 401 ARG B O 1
ATOM 6662 N N . LEU B 1 402 ? 23.391 -13.055 -9.438 1 95.75 402 LEU B N 1
ATOM 6663 C CA . LEU B 1 402 ? 22.672 -13.391 -10.656 1 95.75 402 LEU B CA 1
ATOM 6664 C C . LEU B 1 402 ? 21.156 -13.391 -10.414 1 95.75 402 LEU B C 1
ATOM 6666 O O . LEU B 1 402 ? 20.406 -12.805 -11.188 1 95.75 402 LEU B O 1
ATOM 6670 N N . VAL B 1 403 ? 20.719 -14.016 -9.352 1 96.69 403 VAL B N 1
ATOM 6671 C CA . VAL B 1 403 ? 19.297 -14.102 -9.031 1 96.69 403 VAL B CA 1
ATOM 6672 C C . VAL B 1 403 ? 18.75 -12.695 -8.805 1 96.69 403 VAL B C 1
ATOM 6674 O O . VAL B 1 403 ? 17.688 -12.352 -9.32 1 96.69 403 VAL B O 1
ATOM 6677 N N . ASN B 1 404 ? 19.469 -11.836 -8.102 1 95.94 404 ASN B N 1
ATOM 6678 C CA . ASN B 1 404 ? 19 -10.5 -7.719 1 95.94 404 ASN B CA 1
ATOM 6679 C C . ASN B 1 404 ? 19.016 -9.539 -8.906 1 95.94 404 ASN B C 1
ATOM 6681 O O . ASN B 1 404 ? 18.438 -8.453 -8.836 1 95.94 404 ASN B O 1
ATOM 6685 N N . SER B 1 405 ? 19.641 -9.922 -9.969 1 93.31 405 SER B N 1
ATOM 6686 C CA . SER B 1 405 ? 19.703 -9.062 -11.148 1 93.31 405 SER B CA 1
ATOM 6687 C C . SER B 1 405 ? 18.375 -9.031 -11.883 1 93.31 405 SER B C 1
ATOM 6689 O O . SER B 1 405 ? 18.156 -8.164 -12.734 1 93.31 405 SER B O 1
ATOM 6691 N N . SER B 1 406 ? 17.5 -9.93 -11.508 1 93.62 406 SER B N 1
ATOM 6692 C CA . SER B 1 406 ? 16.172 -9.961 -12.125 1 93.62 406 SER B CA 1
ATOM 6693 C C . SER B 1 406 ? 15.312 -8.789 -11.648 1 93.62 406 SER B C 1
ATOM 6695 O O . SER B 1 406 ? 15.461 -8.328 -10.516 1 93.62 406 SER B O 1
ATOM 6697 N N . SER B 1 407 ? 14.414 -8.352 -12.508 1 94.25 407 SER B N 1
ATOM 6698 C CA . SER B 1 407 ? 13.477 -7.301 -12.148 1 94.25 407 SER B CA 1
ATOM 6699 C C . SER B 1 407 ? 12.336 -7.848 -11.289 1 94.25 407 SER B C 1
ATOM 6701 O O . SER B 1 407 ? 11.578 -7.082 -10.688 1 94.25 407 SER B O 1
ATOM 6703 N N . SER B 1 408 ? 12.242 -9.133 -11.164 1 95.88 408 SER B N 1
ATOM 6704 C CA . SER B 1 408 ? 11.18 -9.773 -10.406 1 95.88 408 SER B CA 1
ATOM 6705 C C . SER B 1 408 ? 11.695 -10.297 -9.062 1 95.88 408 SER B C 1
ATOM 6707 O O . SER B 1 408 ? 12.906 -10.445 -8.875 1 95.88 408 SER B O 1
ATOM 6709 N N . GLY B 1 409 ? 10.797 -10.523 -8.102 1 97.5 409 GLY B N 1
ATOM 6710 C CA . GLY B 1 409 ? 11.18 -11.016 -6.785 1 97.5 409 GLY B CA 1
ATOM 6711 C C . GLY B 1 409 ? 10.047 -11.703 -6.055 1 97.5 409 GLY B C 1
ATOM 6712 O O . GLY B 1 409 ? 9.719 -11.344 -4.926 1 97.5 409 GLY B O 1
ATOM 6713 N N . LEU B 1 410 ? 9.516 -12.812 -6.621 1 97.75 410 LEU B N 1
ATOM 6714 C CA . LEU B 1 410 ? 8.383 -13.484 -6.004 1 97.75 410 LEU B CA 1
ATOM 6715 C C . LEU B 1 410 ? 8.844 -14.688 -5.188 1 97.75 410 LEU B C 1
ATOM 6717 O O . LEU B 1 410 ? 8.633 -14.742 -3.975 1 97.75 410 LEU B O 1
ATOM 6721 N N . SER B 1 411 ? 9.562 -15.633 -5.883 1 98.12 411 SER B N 1
ATOM 6722 C CA . SER B 1 411 ? 9.922 -16.891 -5.234 1 98.12 411 SER B CA 1
ATOM 6723 C C . SER B 1 411 ? 11.336 -17.328 -5.613 1 98.12 411 SER B C 1
ATOM 6725 O O . SER B 1 411 ? 11.867 -16.906 -6.645 1 98.12 411 SER B O 1
ATOM 6727 N N . GLY B 1 412 ? 11.938 -18.094 -4.766 1 98.38 412 GLY B N 1
ATOM 6728 C CA . GLY B 1 412 ? 13.234 -18.719 -4.996 1 98.38 412 GLY B CA 1
ATOM 6729 C C . GLY B 1 412 ? 13.453 -19.969 -4.176 1 98.38 412 GLY B C 1
ATOM 6730 O O . GLY B 1 412 ? 12.656 -20.297 -3.295 1 98.38 412 GLY B O 1
ATOM 6731 N N . ALA B 1 413 ? 14.508 -20.688 -4.504 1 98.38 413 ALA B N 1
ATOM 6732 C CA . ALA B 1 413 ? 14.883 -21.891 -3.768 1 98.38 413 ALA B CA 1
ATOM 6733 C C . ALA B 1 413 ? 16.406 -22 -3.654 1 98.38 413 ALA B C 1
ATOM 6735 O O . ALA B 1 413 ? 17.141 -21.516 -4.516 1 98.38 413 ALA B O 1
ATOM 6736 N N . ILE B 1 414 ? 16.844 -22.609 -2.602 1 98.62 414 ILE B N 1
ATOM 6737 C CA . ILE B 1 414 ? 18.25 -22.875 -2.357 1 98.62 414 ILE B CA 1
ATOM 6738 C C . ILE B 1 414 ? 18.438 -24.328 -1.927 1 98.62 414 ILE B C 1
ATOM 6740 O O . ILE B 1 414 ? 17.75 -24.797 -1.013 1 98.62 414 ILE B O 1
ATOM 6744 N N . TRP B 1 415 ? 19.312 -24.984 -2.568 1 98.25 415 TRP B N 1
ATOM 6745 C CA . TRP B 1 415 ? 19.625 -26.359 -2.219 1 98.25 415 TRP B CA 1
ATOM 6746 C C . TRP B 1 415 ? 21.016 -26.469 -1.621 1 98.25 415 TRP B C 1
ATOM 6748 O O . TRP B 1 415 ? 22.016 -26.156 -2.283 1 98.25 415 TRP B O 1
ATOM 6758 N N . THR B 1 416 ? 21.109 -26.844 -0.453 1 97.88 416 THR B N 1
ATOM 6759 C CA . THR B 1 416 ? 22.328 -27.016 0.323 1 97.88 416 THR B CA 1
ATOM 6760 C C . THR B 1 416 ? 22.078 -27.906 1.537 1 97.88 416 THR B C 1
ATOM 6762 O O . THR B 1 416 ? 20.953 -27.953 2.057 1 97.88 416 THR B O 1
ATOM 6765 N N . GLN B 1 417 ? 23.031 -28.641 1.992 1 96.12 417 GLN B N 1
ATOM 6766 C CA . GLN B 1 417 ? 22.906 -29.453 3.199 1 96.12 417 GLN B CA 1
ATOM 6767 C C . GLN B 1 417 ? 23.281 -28.641 4.441 1 96.12 417 GLN B C 1
ATOM 6769 O O . GLN B 1 417 ? 23.031 -29.078 5.566 1 96.12 417 GLN B O 1
ATOM 6774 N N . ASP B 1 418 ? 23.828 -27.469 4.25 1 96.31 418 ASP B N 1
ATOM 6775 C CA . ASP B 1 418 ? 24.188 -26.578 5.344 1 96.31 418 ASP B CA 1
ATOM 6776 C C . ASP B 1 418 ? 23.094 -25.531 5.57 1 96.31 418 ASP B C 1
ATOM 6778 O O . ASP B 1 418 ? 23.062 -24.5 4.887 1 96.31 418 ASP B O 1
ATOM 6782 N N . ILE B 1 419 ? 22.312 -25.75 6.602 1 94 419 ILE B N 1
ATOM 6783 C CA . ILE B 1 419 ? 21.141 -24.906 6.863 1 94 419 ILE B CA 1
ATOM 6784 C C . ILE B 1 419 ? 21.578 -23.484 7.164 1 94 419 ILE B C 1
ATOM 6786 O O . ILE B 1 419 ? 20.891 -22.531 6.805 1 94 419 ILE B O 1
ATOM 6790 N N . GLN B 1 420 ? 22.719 -23.281 7.867 1 95.75 420 GLN B N 1
ATOM 6791 C CA . GLN B 1 420 ? 23.234 -21.938 8.141 1 95.75 420 GLN B CA 1
ATOM 6792 C C . GLN B 1 420 ? 23.5 -21.172 6.844 1 95.75 420 GLN B C 1
ATOM 6794 O O . GLN B 1 420 ? 23.125 -20.016 6.715 1 95.75 420 GLN B O 1
ATOM 6799 N N . THR B 1 421 ? 24.125 -21.922 5.883 1 96.94 421 THR B N 1
ATOM 6800 C CA . THR B 1 421 ? 24.375 -21.328 4.578 1 96.94 421 THR B CA 1
ATOM 6801 C C . THR B 1 421 ? 23.078 -21 3.861 1 96.94 421 THR B C 1
ATOM 6803 O O . THR B 1 421 ? 22.922 -19.922 3.293 1 96.94 421 THR B O 1
ATOM 6806 N N . GLY B 1 422 ? 22.141 -21.984 3.912 1 97.62 422 GLY B N 1
ATOM 6807 C CA . GLY B 1 422 ? 20.844 -21.766 3.283 1 97.62 422 GLY B CA 1
ATOM 6808 C C . GLY B 1 422 ? 20.125 -20.531 3.805 1 97.62 422 GLY B C 1
ATOM 6809 O O . GLY B 1 422 ? 19.641 -19.719 3.021 1 97.62 422 GLY B O 1
ATOM 6810 N N . LEU B 1 423 ? 20.094 -20.391 5.098 1 97.25 423 LEU B N 1
ATOM 6811 C CA . LEU B 1 423 ? 19.406 -19.281 5.73 1 97.25 423 LEU B CA 1
ATOM 6812 C C . LEU B 1 423 ? 20.109 -17.953 5.402 1 97.25 423 LEU B C 1
ATOM 6814 O O . LEU B 1 423 ? 19.438 -16.953 5.137 1 97.25 423 LEU B O 1
ATOM 6818 N N . ALA B 1 424 ? 21.438 -17.953 5.43 1 96.94 424 ALA B N 1
ATOM 6819 C CA . ALA B 1 424 ? 22.188 -16.734 5.109 1 96.94 424 ALA B CA 1
ATOM 6820 C C . ALA B 1 424 ? 21.922 -16.281 3.68 1 96.94 424 ALA B C 1
ATOM 6822 O O . ALA B 1 424 ? 21.719 -15.094 3.428 1 96.94 424 ALA B O 1
ATOM 6823 N N . LEU B 1 425 ? 21.906 -17.219 2.756 1 98.12 425 LEU B N 1
ATOM 6824 C CA . LEU B 1 425 ? 21.656 -16.891 1.354 1 98.12 425 LEU B CA 1
ATOM 6825 C C . LEU B 1 425 ? 20.203 -16.453 1.144 1 98.12 425 LEU B C 1
ATOM 6827 O O . LEU B 1 425 ? 19.938 -15.555 0.347 1 98.12 425 LEU B O 1
ATOM 6831 N N . ALA B 1 426 ? 19.266 -17.125 1.822 1 98.25 426 ALA B N 1
ATOM 6832 C CA . ALA B 1 426 ? 17.859 -16.781 1.707 1 98.25 426 ALA B CA 1
ATOM 6833 C C . ALA B 1 426 ? 17.609 -15.32 2.088 1 98.25 426 ALA B C 1
ATOM 6835 O O . ALA B 1 426 ? 16.828 -14.625 1.449 1 98.25 426 ALA B O 1
ATOM 6836 N N . ARG B 1 427 ? 18.297 -14.844 3.064 1 96.19 427 ARG B N 1
ATOM 6837 C CA . ARG B 1 427 ? 18.172 -13.461 3.52 1 96.19 427 ARG B CA 1
ATOM 6838 C C . ARG B 1 427 ? 18.672 -12.484 2.467 1 96.19 427 ARG B C 1
ATOM 6840 O O . ARG B 1 427 ? 18.172 -11.367 2.359 1 96.19 427 ARG B O 1
ATOM 6847 N N . LYS B 1 428 ? 19.594 -12.938 1.679 1 96.88 428 LYS B N 1
ATOM 6848 C CA . LYS B 1 428 ? 20.234 -12.062 0.691 1 96.88 428 LYS B CA 1
ATOM 6849 C C . LYS B 1 428 ? 19.438 -12.039 -0.609 1 96.88 428 LYS B C 1
ATOM 6851 O O . LYS B 1 428 ? 19.562 -11.109 -1.405 1 96.88 428 LYS B O 1
ATOM 6856 N N . LEU B 1 429 ? 18.641 -13.055 -0.866 1 97.94 429 LEU B N 1
ATOM 6857 C CA . LEU B 1 429 ? 17.875 -13.117 -2.105 1 97.94 429 LEU B CA 1
ATOM 6858 C C . LEU B 1 429 ? 16.75 -12.078 -2.104 1 97.94 429 LEU B C 1
ATOM 6860 O O . LEU B 1 429 ? 16.078 -11.883 -1.085 1 97.94 429 LEU B O 1
ATOM 6864 N N . GLU B 1 430 ? 16.594 -11.375 -3.193 1 97.19 430 GLU B N 1
ATOM 6865 C CA . GLU B 1 430 ? 15.508 -10.398 -3.334 1 97.19 430 GLU B CA 1
ATOM 6866 C C . GLU B 1 430 ? 14.242 -11.055 -3.873 1 97.19 430 GLU B C 1
ATOM 6868 O O . GLU B 1 430 ? 13.836 -10.789 -5.008 1 97.19 430 GLU B O 1
ATOM 6873 N N . ALA B 1 431 ? 13.602 -11.867 -3.033 1 98 431 ALA B N 1
ATOM 6874 C CA . ALA B 1 431 ? 12.352 -12.578 -3.299 1 98 431 ALA B CA 1
ATOM 6875 C C . ALA B 1 431 ? 11.492 -12.656 -2.041 1 98 431 ALA B C 1
ATOM 6877 O O . ALA B 1 431 ? 12.008 -12.789 -0.931 1 98 431 ALA B O 1
ATOM 6878 N N . GLY B 1 432 ? 10.227 -12.648 -2.262 1 98 432 GLY B N 1
ATOM 6879 C CA . GLY B 1 432 ? 9.305 -12.641 -1.132 1 98 432 GLY B CA 1
ATOM 6880 C C . GLY B 1 432 ? 9.156 -13.992 -0.472 1 98 432 GLY B C 1
ATOM 6881 O O . GLY B 1 432 ? 8.719 -14.086 0.675 1 98 432 GLY B O 1
ATOM 6882 N N . MET B 1 433 ? 9.539 -15.086 -1.195 1 97.94 433 MET B N 1
ATOM 6883 C CA . MET B 1 433 ? 9.547 -16.453 -0.678 1 97.94 433 MET B CA 1
ATOM 6884 C C . MET B 1 433 ? 10.828 -17.172 -1.073 1 97.94 433 MET B C 1
ATOM 6886 O O . MET B 1 433 ? 11.289 -17.047 -2.207 1 97.94 433 MET B O 1
ATOM 6890 N N . VAL B 1 434 ? 11.367 -17.875 -0.13 1 98.44 434 VAL B N 1
ATOM 6891 C CA . VAL B 1 434 ? 12.539 -18.688 -0.431 1 98.44 434 VAL B CA 1
ATOM 6892 C C . VAL B 1 434 ? 12.391 -20.062 0.216 1 98.44 434 VAL B C 1
ATOM 6894 O O . VAL B 1 434 ? 12.195 -20.172 1.429 1 98.44 434 VAL B O 1
ATOM 6897 N N . HIS B 1 435 ? 12.484 -21.078 -0.566 1 97.62 435 HIS B N 1
ATOM 6898 C CA . HIS B 1 435 ? 12.414 -22.453 -0.105 1 97.62 435 HIS B CA 1
ATOM 6899 C C . HIS B 1 435 ? 13.805 -23.094 -0.041 1 97.62 435 HIS B C 1
ATOM 6901 O O . HIS B 1 435 ? 14.516 -23.141 -1.049 1 97.62 435 HIS B O 1
ATOM 6907 N N . ILE B 1 436 ? 14.211 -23.5 1.135 1 97.62 436 ILE B N 1
ATOM 6908 C CA . ILE B 1 436 ? 15.469 -24.234 1.288 1 97.62 436 ILE B CA 1
ATOM 6909 C C . ILE B 1 436 ? 15.203 -25.734 1.204 1 97.62 436 ILE B C 1
ATOM 6911 O O . ILE B 1 436 ? 14.438 -26.281 2.002 1 97.62 436 ILE B O 1
ATOM 6915 N N . ASN B 1 437 ? 15.789 -26.359 0.162 1 96.75 437 ASN B N 1
ATOM 6916 C CA . ASN B 1 437 ? 15.648 -27.781 -0.132 1 96.75 437 ASN B CA 1
ATOM 6917 C C . ASN B 1 437 ? 14.219 -28.125 -0.532 1 96.75 437 ASN B C 1
ATOM 6919 O O . ASN B 1 437 ? 13.688 -29.156 -0.103 1 96.75 437 ASN B O 1
ATOM 6923 N N . GLY B 1 438 ? 13.664 -27.234 -1.332 1 95.44 438 GLY B N 1
ATOM 6924 C CA . GLY B 1 438 ? 12.336 -27.391 -1.9 1 95.44 438 GLY B CA 1
ATOM 6925 C C . GLY B 1 438 ? 12.203 -26.797 -3.285 1 95.44 438 GLY B C 1
ATOM 6926 O O . GLY B 1 438 ? 13.203 -26.391 -3.891 1 95.44 438 GLY B O 1
ATOM 6927 N N . ALA B 1 439 ? 11.023 -26.812 -3.789 1 96.38 439 ALA B N 1
ATOM 6928 C CA . ALA B 1 439 ? 10.734 -26.203 -5.086 1 96.38 439 ALA B CA 1
ATOM 6929 C C . ALA B 1 439 ? 10.391 -24.734 -4.934 1 96.38 439 ALA B C 1
ATOM 6931 O O . ALA B 1 439 ? 9.984 -24.281 -3.857 1 96.38 439 ALA B O 1
ATOM 6932 N N . THR B 1 440 ? 10.57 -23.984 -6.035 1 97.56 440 THR B N 1
ATOM 6933 C CA . THR B 1 440 ? 10.164 -22.578 -6.016 1 97.56 440 THR B CA 1
ATOM 6934 C C . THR B 1 440 ? 8.648 -22.453 -5.922 1 97.56 440 THR B C 1
ATOM 6936 O O . THR B 1 440 ? 8.125 -21.422 -5.512 1 97.56 440 THR B O 1
ATOM 6939 N N . VAL B 1 441 ? 7.934 -23.469 -6.371 1 96.19 441 VAL B N 1
ATOM 6940 C CA . VAL B 1 441 ? 6.48 -23.516 -6.27 1 96.19 441 VAL B CA 1
ATOM 6941 C C . VAL B 1 441 ? 6.07 -24.047 -4.895 1 96.19 441 VAL B C 1
ATOM 6943 O O . VAL B 1 441 ? 6.34 -25.203 -4.562 1 96.19 441 VAL B O 1
ATOM 6946 N N . GLY B 1 442 ? 5.52 -23.203 -4.125 1 92.19 442 GLY B N 1
ATOM 6947 C CA . GLY B 1 442 ? 5.078 -23.578 -2.793 1 92.19 442 GLY B CA 1
ATOM 6948 C C . GLY B 1 442 ? 4.133 -22.578 -2.17 1 92.19 442 GLY B C 1
ATOM 6949 O O . GLY B 1 442 ? 4.352 -21.359 -2.268 1 92.19 442 GLY B O 1
ATOM 6950 N N . ASP B 1 443 ? 3.061 -23.094 -1.667 1 91.69 443 ASP B N 1
ATOM 6951 C CA . ASP B 1 443 ? 2.068 -22.297 -0.955 1 91.69 443 ASP B CA 1
ATOM 6952 C C . ASP B 1 443 ? 1.616 -23 0.325 1 91.69 443 ASP B C 1
ATOM 6954 O O . ASP B 1 443 ? 0.891 -23.984 0.271 1 91.69 443 ASP B O 1
ATOM 6958 N N . ILE B 1 444 ? 2.145 -22.547 1.406 1 91.5 444 ILE B N 1
ATOM 6959 C CA . ILE B 1 444 ? 1.73 -23 2.73 1 91.5 444 ILE B CA 1
ATOM 6960 C C . ILE B 1 444 ? 0.787 -21.969 3.352 1 91.5 444 ILE B C 1
ATOM 6962 O O . ILE B 1 444 ? 1.127 -20.797 3.453 1 91.5 444 ILE B O 1
ATOM 6966 N N . PRO B 1 445 ? -0.335 -22.391 3.752 1 93.38 445 PRO B N 1
ATOM 6967 C CA . PRO B 1 445 ? -1.376 -21.469 4.211 1 93.38 445 PRO B CA 1
ATOM 6968 C C . PRO B 1 445 ? -0.876 -20.5 5.281 1 93.38 445 PRO B C 1
ATOM 6970 O O . PRO B 1 445 ? -1.38 -19.391 5.387 1 93.38 445 PRO B O 1
ATOM 6973 N N . LEU B 1 446 ? 0.156 -20.906 6.02 1 93.44 446 LEU B N 1
ATOM 6974 C CA . LEU B 1 446 ? 0.668 -20.125 7.133 1 93.44 446 LEU B CA 1
ATOM 6975 C C . LEU B 1 446 ? 1.607 -19.031 6.637 1 93.44 446 LEU B C 1
ATOM 6977 O O . LEU B 1 446 ? 1.912 -18.078 7.371 1 93.44 446 LEU B O 1
ATOM 6981 N N . MET B 1 447 ? 2.08 -19.156 5.469 1 94.56 447 MET B N 1
ATOM 6982 C CA . MET B 1 447 ? 3.154 -18.281 5.027 1 94.56 447 MET B CA 1
ATOM 6983 C C . MET B 1 447 ? 2.592 -16.984 4.453 1 94.56 447 MET B C 1
ATOM 6985 O O . MET B 1 447 ? 1.433 -16.938 4.035 1 94.56 447 MET B O 1
ATOM 6989 N N . ALA B 1 448 ? 3.385 -15.922 4.492 1 96.38 448 ALA B N 1
ATOM 6990 C CA . ALA B 1 448 ? 3.092 -14.695 3.752 1 96.38 448 ALA B CA 1
ATOM 6991 C C . ALA B 1 448 ? 3.518 -14.82 2.293 1 96.38 448 ALA B C 1
ATOM 6993 O O . ALA B 1 448 ? 4.605 -15.32 1.998 1 96.38 448 ALA B O 1
ATOM 6994 N N . ILE B 1 449 ? 2.652 -14.453 1.426 1 97.25 449 ILE B N 1
ATOM 6995 C CA . ILE B 1 449 ? 2.988 -14.383 0.008 1 97.25 449 ILE B CA 1
ATOM 6996 C C . ILE B 1 449 ? 3.053 -12.922 -0.436 1 97.25 449 ILE B C 1
ATOM 6998 O O . ILE B 1 449 ? 2.02 -12.273 -0.605 1 97.25 449 ILE B O 1
ATOM 7002 N N . GLN B 1 450 ? 4.23 -12.453 -0.536 1 97.56 450 GLN B N 1
ATOM 7003 C CA . GLN B 1 450 ? 4.453 -11.07 -0.949 1 97.56 450 GLN B CA 1
ATOM 7004 C C . GLN B 1 450 ? 5.402 -11 -2.139 1 97.56 450 GLN B C 1
ATOM 7006 O O . GLN B 1 450 ? 6.473 -11.609 -2.121 1 97.56 450 GLN B O 1
ATOM 7011 N N . GLY B 1 451 ? 5.016 -10.297 -3.178 1 97.69 451 GLY B N 1
ATOM 7012 C CA . GLY B 1 451 ? 5.934 -9.992 -4.266 1 97.69 451 GLY B CA 1
ATOM 7013 C C . GLY B 1 451 ? 6.859 -8.828 -3.963 1 97.69 451 GLY B C 1
ATOM 7014 O O . GLY B 1 451 ? 6.445 -7.852 -3.336 1 97.69 451 GLY B O 1
ATOM 7015 N N . TRP B 1 452 ? 8.102 -9.023 -4.332 1 97.44 452 TRP B N 1
ATOM 7016 C CA . TRP B 1 452 ? 9.078 -7.941 -4.277 1 97.44 452 TRP B CA 1
ATOM 7017 C C . TRP B 1 452 ? 9.352 -7.387 -5.668 1 97.44 452 TRP B C 1
ATOM 7019 O O . TRP B 1 452 ? 9.109 -8.062 -6.672 1 97.44 452 TRP B O 1
ATOM 7029 N N . LYS B 1 453 ? 9.852 -6.113 -5.781 1 96.62 453 LYS B N 1
ATOM 7030 C CA . LYS B 1 453 ? 10.211 -5.5 -7.055 1 96.62 453 LYS B CA 1
ATOM 7031 C C . LYS B 1 453 ? 9.031 -5.512 -8.023 1 96.62 453 LYS B C 1
ATOM 7033 O O . LYS B 1 453 ? 7.934 -5.066 -7.68 1 96.62 453 LYS B O 1
ATOM 7038 N N . SER B 1 454 ? 9.203 -6.023 -9.227 1 96.88 454 SER B N 1
ATOM 7039 C CA . SER B 1 454 ? 8.133 -5.973 -10.219 1 96.88 454 SER B CA 1
ATOM 7040 C C . SER B 1 454 ? 7.098 -7.066 -9.969 1 96.88 454 SER B C 1
ATOM 7042 O O . SER B 1 454 ? 6.082 -7.137 -10.664 1 96.88 454 SER B O 1
ATOM 7044 N N . SER B 1 455 ? 7.328 -7.902 -8.945 1 98.12 455 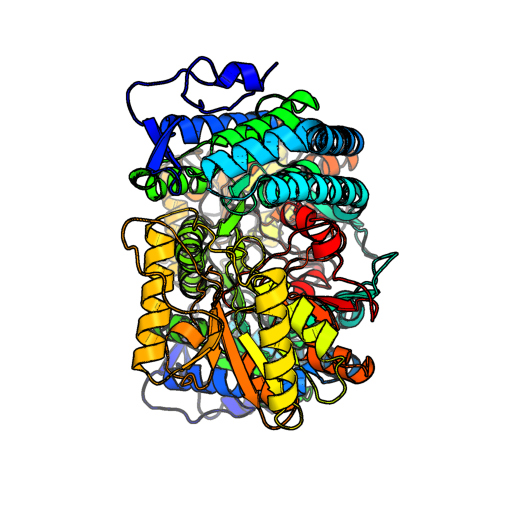SER B N 1
ATOM 7045 C CA . SER B 1 455 ? 6.383 -8.969 -8.641 1 98.12 455 SER B CA 1
ATOM 7046 C C . SER B 1 455 ? 5.254 -8.469 -7.742 1 98.12 455 SER B C 1
ATOM 7048 O O . SER B 1 455 ? 4.359 -9.22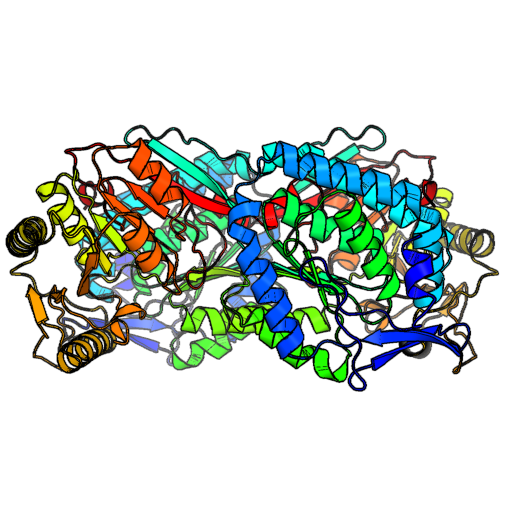7 -7.379 1 98.12 455 SER B O 1
ATOM 7050 N N . GLY B 1 456 ? 5.312 -7.184 -7.355 1 97.69 456 GLY B N 1
ATOM 7051 C CA . GLY B 1 456 ? 4.16 -6.578 -6.703 1 97.69 456 GLY B CA 1
ATOM 7052 C C . GLY B 1 456 ? 4.441 -6.148 -5.273 1 97.69 456 GLY B C 1
ATOM 7053 O O . GLY B 1 456 ? 5.594 -5.898 -4.91 1 97.69 456 GLY B O 1
ATOM 7054 N N . TRP B 1 457 ? 3.361 -5.91 -4.516 1 97.88 457 TRP B N 1
ATOM 7055 C CA . TRP B 1 457 ? 3.428 -5.547 -3.105 1 97.88 457 TRP B CA 1
ATOM 7056 C C . TRP B 1 457 ? 2.137 -5.922 -2.385 1 97.88 457 TRP B C 1
ATOM 7058 O O . TRP B 1 457 ? 1.129 -6.23 -3.023 1 97.88 457 TRP B O 1
ATOM 7068 N N . GLY B 1 458 ? 2.16 -5.832 -1.036 1 96.94 458 GLY B N 1
ATOM 7069 C CA . GLY B 1 458 ? 1.099 -6.418 -0.23 1 96.94 458 GLY B CA 1
ATOM 7070 C C . GLY B 1 458 ? 1.261 -7.91 -0.022 1 96.94 458 GLY B C 1
ATOM 7071 O O . GLY B 1 458 ? 2.088 -8.547 -0.675 1 96.94 458 GLY B O 1
ATOM 7072 N N . SER B 1 459 ? 0.6 -8.43 0.889 1 97.25 459 SER B N 1
ATOM 7073 C CA . SER B 1 459 ? 0.777 -9.844 1.21 1 97.25 459 SER B CA 1
ATOM 7074 C C . SER B 1 459 ? -0.562 -10.57 1.252 1 97.25 459 SER B C 1
ATOM 7076 O O . SER B 1 459 ? -1.576 -10 1.65 1 97.25 459 SER B O 1
ATOM 7078 N N . ASN B 1 460 ? -0.528 -11.727 0.83 1 97 460 ASN B N 1
ATOM 7079 C CA . ASN B 1 460 ? -1.686 -12.617 0.892 1 97 460 ASN B CA 1
ATOM 7080 C C . ASN B 1 460 ? -1.469 -13.75 1.887 1 97 460 ASN B C 1
ATOM 7082 O O . ASN B 1 460 ? -0.372 -13.906 2.426 1 97 460 ASN B O 1
ATOM 7086 N N . ASN B 1 461 ? -2.479 -14.516 2.191 1 96.06 461 ASN B N 1
ATOM 7087 C CA . ASN B 1 461 ? -2.533 -15.672 3.07 1 96.06 461 ASN B CA 1
ATOM 7088 C C . ASN B 1 461 ? -2.682 -15.266 4.531 1 96.06 461 ASN B C 1
ATOM 7090 O O . ASN B 1 461 ? -2.25 -14.18 4.926 1 96.06 461 ASN B O 1
ATOM 7094 N N . ALA B 1 462 ? -3.281 -16.078 5.285 1 95.94 462 ALA B N 1
ATOM 7095 C CA . ALA B 1 462 ? -3.32 -16 6.746 1 95.94 462 ALA B CA 1
ATOM 7096 C C . ALA B 1 462 ? -3.711 -14.609 7.219 1 95.94 462 ALA B C 1
ATOM 7098 O O . ALA B 1 462 ? -4.617 -13.984 6.656 1 95.94 462 ALA B O 1
ATOM 7099 N N . ALA B 1 463 ? -3.086 -14.141 8.273 1 96.81 463 ALA B N 1
ATOM 7100 C CA . ALA B 1 463 ? -3.404 -12.82 8.82 1 96.81 463 ALA B CA 1
ATOM 7101 C C . ALA B 1 463 ? -2.926 -11.711 7.891 1 96.81 463 ALA B C 1
ATOM 7103 O O . ALA B 1 463 ? -3.492 -10.617 7.883 1 96.81 463 ALA B O 1
ATOM 7104 N N . PHE B 1 464 ? -1.939 -12.023 7.09 1 96.94 464 PHE B N 1
ATOM 7105 C CA . PHE B 1 464 ? -1.362 -11.023 6.199 1 96.94 464 PHE B CA 1
ATOM 7106 C C . PHE B 1 464 ? -2.373 -10.586 5.148 1 96.94 464 PHE B C 1
ATOM 7108 O O . PHE B 1 464 ? -2.518 -9.391 4.875 1 96.94 464 PHE B O 1
ATOM 7115 N N . GLY B 1 465 ? -3.098 -11.562 4.594 1 97.88 465 GLY B N 1
ATOM 7116 C CA . GLY B 1 465 ? -4.121 -11.25 3.611 1 97.88 465 GLY B CA 1
ATOM 7117 C C . GLY B 1 465 ? -5.293 -10.477 4.195 1 97.88 465 GLY B C 1
ATOM 7118 O O . GLY B 1 465 ? -5.832 -9.578 3.551 1 97.88 465 GLY B O 1
ATOM 7119 N N . ILE B 1 466 ? -5.742 -10.836 5.43 1 98.62 466 ILE B N 1
ATOM 7120 C CA . ILE B 1 466 ? -6.863 -10.18 6.094 1 98.62 466 ILE B CA 1
ATOM 7121 C C . ILE B 1 466 ? -6.527 -8.711 6.34 1 98.62 466 ILE B C 1
ATOM 7123 O O . ILE B 1 466 ? -7.344 -7.824 6.07 1 98.62 466 ILE B O 1
ATOM 7127 N N . THR B 1 467 ? -5.305 -8.453 6.797 1 98.06 467 THR B N 1
ATOM 7128 C CA . THR B 1 467 ? -4.863 -7.121 7.191 1 98.06 467 THR B CA 1
ATOM 7129 C C . THR B 1 467 ? -4.91 -6.16 6.008 1 98.06 467 THR B C 1
ATOM 7131 O O . THR B 1 467 ? -5.168 -4.969 6.176 1 98.06 467 THR B O 1
ATOM 7134 N N . GLU B 1 468 ? -4.727 -6.684 4.793 1 98.12 468 GLU B N 1
ATOM 7135 C CA . GLU B 1 468 ? -4.754 -5.863 3.584 1 98.12 468 GLU B CA 1
ATOM 7136 C C . GLU B 1 468 ? -6.121 -5.211 3.395 1 98.12 468 GLU B C 1
ATOM 7138 O O . GLU B 1 468 ? -6.242 -4.195 2.705 1 98.12 468 GLU B O 1
ATOM 7143 N N . PHE B 1 469 ? -7.168 -5.758 4.047 1 98.75 469 PHE B N 1
ATOM 7144 C CA . PHE B 1 469 ? -8.523 -5.277 3.814 1 98.75 469 PHE B CA 1
ATOM 7145 C C . PHE B 1 469 ? -9.055 -4.543 5.039 1 98.75 469 PHE B C 1
ATOM 7147 O O . PHE B 1 469 ? -10.266 -4.348 5.176 1 98.75 469 PHE B O 1
ATOM 7154 N N . LEU B 1 470 ? -8.133 -4.164 5.922 1 98.38 470 LEU B N 1
ATOM 7155 C CA . LEU B 1 470 ? -8.469 -3.412 7.121 1 98.38 470 LEU B CA 1
ATOM 7156 C C . LEU B 1 470 ? -7.938 -1.985 7.039 1 98.38 470 LEU B C 1
ATOM 7158 O O . LEU B 1 470 ? -6.855 -1.753 6.492 1 98.38 470 LEU B O 1
ATOM 7162 N N . ALA B 1 471 ? -8.695 -1.075 7.523 1 97.5 471 ALA B N 1
ATOM 7163 C CA . ALA B 1 471 ? -8.258 0.302 7.742 1 97.5 471 ALA B CA 1
ATOM 7164 C C . ALA B 1 471 ? -8.023 0.576 9.219 1 97.5 471 ALA B C 1
ATOM 7166 O O . ALA B 1 471 ? -8.805 0.149 10.07 1 97.5 471 ALA B O 1
ATOM 7167 N N . THR B 1 472 ? -6.949 1.289 9.5 1 97.81 472 THR B N 1
ATOM 7168 C CA . THR B 1 472 ? -6.59 1.619 10.875 1 97.81 472 THR B CA 1
ATOM 7169 C C . THR B 1 472 ? -7.164 2.977 11.273 1 97.81 472 THR B C 1
ATOM 7171 O O . THR B 1 472 ? -7.133 3.924 10.484 1 97.81 472 THR B O 1
ATOM 7174 N N . LYS B 1 473 ? -7.75 3.029 12.445 1 98.06 473 LYS B N 1
ATOM 7175 C CA . LYS B 1 473 ? -8.258 4.281 12.992 1 98.06 473 LYS B CA 1
ATOM 7176 C C . LYS B 1 473 ? -7.73 4.516 14.406 1 98.06 473 LYS B C 1
ATOM 7178 O O . LYS B 1 473 ? -7.797 3.623 15.258 1 98.06 473 LYS B O 1
ATOM 7183 N N . SER B 1 474 ? -7.211 5.672 14.633 1 98.31 474 SER B N 1
ATOM 7184 C CA . SER B 1 474 ? -6.887 6.117 15.984 1 98.31 474 SER B CA 1
ATOM 7185 C C . SER B 1 474 ? -8.039 6.906 16.594 1 98.31 474 SER B C 1
ATOM 7187 O O . SER B 1 474 ? -8.484 7.906 16.031 1 98.31 474 SER B O 1
ATOM 7189 N N . ILE B 1 475 ? -8.531 6.469 17.703 1 97.94 475 ILE B N 1
ATOM 7190 C CA . ILE B 1 475 ? -9.531 7.199 18.469 1 97.94 475 ILE B CA 1
ATOM 7191 C C . ILE B 1 475 ? -8.906 7.68 19.781 1 97.94 475 ILE B C 1
ATOM 7193 O O . ILE B 1 475 ? -8.43 6.871 20.578 1 97.94 475 ILE B O 1
ATOM 7197 N N . VAL B 1 476 ? -8.883 8.945 19.969 1 96.62 476 VAL B N 1
ATOM 7198 C CA . VAL B 1 476 ? -8.281 9.531 21.172 1 96.62 476 VAL B CA 1
ATOM 7199 C C . VAL B 1 476 ? -9.367 10.188 22.016 1 96.62 476 VAL B C 1
ATOM 7201 O O . VAL B 1 476 ? -10.055 11.109 21.562 1 96.62 476 VAL B O 1
ATOM 7204 N N . VAL B 1 477 ? -9.555 9.703 23.188 1 95.31 477 VAL B N 1
ATOM 7205 C CA . VAL B 1 477 ? -10.453 10.32 24.156 1 95.31 477 VAL B CA 1
ATOM 7206 C C . VAL B 1 477 ? -9.656 11.25 25.078 1 95.31 477 VAL B C 1
ATOM 7208 O O . VAL B 1 477 ? -8.867 10.789 25.906 1 95.31 477 VAL B O 1
ATOM 7211 N N . GLU B 1 478 ? -9.859 12.484 24.859 1 92.62 478 GLU B N 1
ATOM 7212 C CA . GLU B 1 478 ? -9.148 13.461 25.688 1 92.62 478 GLU B CA 1
ATOM 7213 C C . GLU B 1 478 ? -9.914 13.766 26.969 1 92.62 478 GLU B C 1
ATOM 7215 O O . GLU B 1 478 ? -11.148 13.711 26.984 1 92.62 478 GLU B O 1
ATOM 7220 N N . PRO B 1 479 ? -9.148 14.062 28.016 1 88.75 479 PRO B N 1
ATOM 7221 C CA . PRO B 1 479 ? -9.828 14.406 29.266 1 88.75 479 PRO B CA 1
ATOM 7222 C C . PRO B 1 479 ? -10.633 15.695 29.172 1 88.75 479 PRO B C 1
ATOM 7224 O O . PRO B 1 479 ? -10.219 16.641 28.5 1 88.75 479 PRO B O 1
ATOM 7227 N N . GLN B 1 480 ? -11.742 15.68 29.828 1 82.25 480 GLN B N 1
ATOM 7228 C CA . GLN B 1 480 ? -12.617 16.844 29.812 1 82.25 480 GLN B CA 1
ATOM 7229 C C . GLN B 1 480 ? -12.062 17.969 30.688 1 82.25 480 GLN B C 1
ATOM 7231 O O . GLN B 1 480 ? -11.469 17.703 31.734 1 82.25 480 GLN B O 1
ATOM 7236 N N . GLY B 1 481 ? -12.211 19.078 30.266 1 75.19 481 GLY B N 1
ATOM 7237 C CA . GLY B 1 481 ? -11.82 20.25 31.031 1 75.19 481 GLY B CA 1
ATOM 7238 C C . GLY B 1 481 ? -10.367 20.641 30.828 1 75.19 481 GLY B C 1
ATOM 7239 O O . GLY B 1 481 ? -9.898 21.641 31.391 1 75.19 481 GLY B O 1
ATOM 7240 N N . GLN B 1 482 ? -9.664 19.906 30.016 1 75.88 482 GLN B N 1
ATOM 7241 C CA . GLN B 1 482 ? -8.281 20.234 29.703 1 75.88 482 GLN B CA 1
ATOM 7242 C C . GLN B 1 482 ? -8.148 20.656 28.234 1 75.88 482 GLN B C 1
ATOM 7244 O O . GLN B 1 482 ? -8.93 20.234 27.391 1 75.88 482 GLN B O 1
ATOM 7249 N N . PRO B 1 483 ? -7.207 21.594 28.047 1 77.06 483 PRO B N 1
ATOM 7250 C CA . PRO B 1 483 ? -6.957 21.922 26.625 1 77.06 483 PRO B CA 1
ATOM 7251 C C . PRO B 1 483 ? -6.461 20.719 25.828 1 77.06 483 PRO B C 1
ATOM 7253 O O . PRO B 1 483 ? -5.875 19.797 26.391 1 77.06 483 PRO B O 1
ATOM 7256 N N . PRO B 1 484 ? -6.742 20.812 24.562 1 74.62 484 PRO B N 1
ATOM 7257 C CA . PRO B 1 484 ? -6.191 19.734 23.75 1 74.62 484 PRO B CA 1
ATOM 7258 C C . PRO B 1 484 ? -4.672 19.625 23.875 1 74.62 484 PRO B C 1
ATOM 7260 O O . PRO B 1 484 ? -3.98 20.641 23.969 1 74.62 484 PRO B O 1
ATOM 7263 N N . GLN B 1 485 ? -4.23 18.438 23.922 1 73.56 485 GLN B N 1
ATOM 7264 C CA . GLN B 1 485 ? -2.807 18.172 24.125 1 73.56 485 GLN B CA 1
ATOM 7265 C C . GLN B 1 485 ? -1.963 18.938 23.109 1 73.56 485 GLN B C 1
ATOM 7267 O O . GLN B 1 485 ? -0.929 19.516 23.469 1 73.56 485 GLN B O 1
ATOM 7272 N N . PHE B 1 486 ? -2.359 19 21.906 1 80.38 486 PHE B N 1
ATOM 7273 C CA . PHE B 1 486 ? -1.628 19.672 20.844 1 80.38 486 PHE B CA 1
ATOM 7274 C C . PHE B 1 486 ? -1.507 21.172 21.141 1 80.38 486 PHE B C 1
ATOM 7276 O O . PHE B 1 486 ? -0.468 21.781 20.875 1 80.38 486 PHE B O 1
ATOM 7283 N N . ALA B 1 487 ? -2.459 21.703 21.734 1 79.56 487 ALA B N 1
ATOM 7284 C CA . ALA B 1 487 ? -2.494 23.125 22.047 1 79.56 487 ALA B CA 1
ATOM 7285 C C . ALA B 1 487 ? -1.558 23.453 23.203 1 79.56 487 ALA B C 1
ATOM 7287 O O . ALA B 1 487 ? -0.939 24.531 23.219 1 79.56 487 ALA B O 1
ATOM 7288 N N . GLU B 1 488 ? -1.45 22.516 24.094 1 74 488 GLU B N 1
ATOM 7289 C CA . GLU B 1 488 ? -0.592 22.734 25.25 1 74 488 GLU B CA 1
ATOM 7290 C C . GLU B 1 488 ? 0.874 22.844 24.844 1 74 488 GLU B C 1
ATOM 7292 O O . GLU B 1 488 ? 1.654 23.547 25.484 1 74 488 GLU B O 1
ATOM 7297 N N . GLY B 1 489 ? 1.177 22.234 23.781 1 70 489 GLY B N 1
ATOM 7298 C CA . GLY B 1 489 ? 2.557 22.281 23.312 1 70 489 GLY B CA 1
ATOM 7299 C C . GLY B 1 489 ? 2.928 23.594 22.656 1 70 489 GLY B C 1
ATOM 7300 O O . GLY B 1 489 ? 4.105 23.953 22.594 1 70 489 GLY B O 1
ATOM 7301 N N . LEU B 1 490 ? 1.933 24.188 22.141 1 74.88 490 LEU B N 1
ATOM 7302 C CA . LEU B 1 490 ? 2.17 25.438 21.422 1 74.88 490 LEU B CA 1
ATOM 7303 C C . LEU B 1 490 ? 2.219 26.625 22.391 1 74.88 490 LEU B C 1
ATOM 7305 O O . LEU B 1 490 ? 3.004 27.547 22.188 1 74.88 490 LEU B O 1
#

InterPro domains:
  IPR015590 Aldehyde dehydrogenase domain [PF00171] (27-475)
  IPR016161 Aldehyde/histidinol dehydrogenase [SSF53720] (11-478)
  IPR016162 Aldehyde dehydrogenase, N-terminal [G3DSA:3.40.605.10] (28-475)
  IPR016163 Aldehyde dehydrogenase, C-terminal [G3DSA:3.40.309.10] (263-446)
  IPR029510 Aldehyde dehydrogenase, glutamic acid active site [PS00687] (257-264)
  IPR050740 Aldehyde Dehydrogenase Superfamily [PTHR43353] (14-477)

Organism: NCBI:txid1208366

Sequence (980 aa):
MAFSNFQNQNVVPLWYNGQNQPIRQDGVIEIINAAEDRVIHHAQSANISDALSAVQFAHDAFDEWSQTPITNRRAIILKTADLLEERAVELGNMQALETSSVPAYGKFLSHLGAEALREIASQATTACTGTLPPDSRNLTLITKQAIGPVMIISPWNSPTILGSRGIASALAAGCTVVLKASELCPATYRMICQCFEDAGLPKGVLNQVIVRREDSASVTEAIIASPAIRKIEFIGSAAVGKIIGQVCAKYLKPILMELGGKAAAIVLEDADLESAATSIAFGAFVHHGQICMSTERIVVVEKVAERFSECLEAAVQKDWGNGAGNAAFLSFANKARRLLQEAKDDGAKFLVGGIAVDDNKPSLIPSILYDVPQTSTITDTESFSPNAVLYTVPEADAAVRLVNSSSSGLSGAIWTQDIQTGLALARKLEAGMVHINGATVGDIPLMAIQGWKSSGWGSNNAAFGITEFLATKSIVVEPQGQPPQFAEGLMAFSNFQNQNVVPLWYNGQNQPIRQDGVIEIINAAEDRVIHHAQSANISDALSAVQFAHDAFDEWSQTPITNRRAIILKTADLLEERAVELGNMQALETSSVPAYGKFLSHLGAEALREIASQATTACTGTLPPDSRNLTLITKQAIGPVMIISPWNSPTILGSRGIASALAAGCTVVLKASELCPATYRMICQCFEDAGLPKGVLNQVIVRREDSASVTEAIIASPAIRKIEFIGSAAVGKIIGQVCAKYLKPILMELGGKAAAIVLEDADLESAATSIAFGAFVHHGQICMSTERIVVVEKVAERFSECLEAAVQKDWGNGAGNAAFLSFANKARRLLQEAKDDGAKFLVGGIAVDDNKPSLIPSILYDVPQTSTITDTESFSPNAVLYTVPEADAAVRLVNSSSSGLSGAIWTQDIQTGLALARKLEAGMVHINGATVGDIPLMAIQGWKSSGWGSNNAAFGITEFLATKSIVVEPQGQPPQFAEGL

=== Feature glossary ===
The features interleaved in this record are:

— What the protein is —

Sequence gives the chain of amino acids in standard one-letter code (A=alanine, C=cysteine, …, Y=tyrosine), read N→C. It is the only feature that is directly encoded by the gene; all structural features are derived from the folded form of this sequence.

Database cross-references. InterPro integrates a dozen domain/family signature databases into unified entries with residue-range hits. GO terms attach function/process/location labels with evidence codes. CATH codes position the fold in a four-level structural taxonomy. Organism is the NCBI-taxonomy species name.

— Where its atoms are —

Atomic coordinates in PDBx/mmCIF format — the same representation the Protein Data Bank distributes. Each line of the _atom_site loop places one backbone atom in Cartesian space (units: ångströms, origin: arbitrary).

The six renders are orthographic views along the three Cartesian axes in both directions. Representation (cartoon, sticks, or surface) and color scheme (sequence-rainbow or by-chain) vary across proteins so the training set covers all the common visualization conventions.

— Local backbone conformation —

Eight-state secondary structure (DSSP): H is the canonical α-helix, G the tighter 3₁₀-helix, I the wider π-helix; E/B are β-structure, T and S are turns and bends, and '-' is everything else. DSSP derives these from the pattern of main-chain N–H···O=C hydrogen bonds, not from the sequence.

P-SEA three-state annotation labels each residue as helix, strand, or coil based purely on the geometry of the Cα trace. It serves as a fallback when the full backbone (and thus DSSP) is unavailable.

The φ/ψ torsion pair specifies the backbone conformation at each residue. φ rotates about the N–Cα bond, ψ about the Cα–C bond. Steric clashes forbid most of the (φ, ψ) plane — the allowed regions (α-helix basin, β-sheet basin, left-handed helix) are the Ramachandran-allowed regions.

— Global shape and packing —

The geometric summary reports three shape descriptors. Rg (radius of gyration) measures how spread out the Cα atoms are about their centre of mass; compact globular proteins have small Rg, elongated or unfolded ones large. Cα contacts (<8 Å, |i−j|>4) count long-range residue pairs in spatial proximity — high for tightly packed folds, near zero for rods or random coil. The bounding-box extents give the protein's footprint along x, y, z in Å.

Solvent-accessible surface area (SASA) is the area in Å² traced out by the centre of a 1.4 Å probe sphere (a water molecule) rolled over the protein's van der Waals surface (Shrake–Rupley / Lee–Richards construction). Buried residues have near-zero SASA; fully exposed residues can exceed 200 Å². The total SASA scales roughly with the number of surface residues.

The contact map is a binary N×N matrix image: pixel (i, j) is dark where Cα_i and Cα_j are within 8 Å and |i−j|>4. Because the |i−j|>4 filter removes local helical contacts, off-diagonal stripes parallel to the main diagonal indicate parallel β-sheets; stripes perpendicular to it indicate antiparallel β-sheets. The Ramachandran plot scatters every residue's (φ, ψ) pair against the sterically allowed regions. The PAE heatmap renders the predicted-aligned-error matrix.

— Structural neighborhood —

3Di is Foldseek's structural alphabet. Each residue is assigned one of twenty discrete states based on how its Cα sits relative to its spatial (not sequential) neighbors. Aligning 3Di strings finds structural homologs roughly as well as full 3D superposition, but orders of magnitude faster.

Nearest PDB neighbors are the top structural matches found by Foldseek when searching this structure against the entire Protein Data Bank. Each hit reports a TM-score (0 to 1; >0.5 almost always implies the same fold) and an E-value. These are *structural* homologs — they may share no detectable sequence similarity.

— Confidence and disorder —

For AlphaFold models, the B-factor field carries pLDDT — the model's own estimate of local accuracy on a 0–100 scale. Regions with pLDDT<50 should be treated as essentially unmodeled; they often correspond to intrinsically disordered segments.

Crystallographic B-factors measure how much each atom's electron density is smeared out, in Å². They rise in mobile loops and surface residues and fall in the buried interior. In AlphaFold models this column is repurposed to hold pLDDT instead.

Predicted aligned error is AlphaFold's pairwise confidence. Unlike pLDDT (per-residue), PAE is per-residue-pair and captures whether two parts of the structure are correctly placed relative to each other. Units are ångströms of expected positional error.